Protein AF-A0A537U2F7-F1 (afdb_monomer_lite)

Foldseek 3Di:
DVCVVFVKDKDKDKDKDKDKDKDADPDPWWGIKIKIWMWMWIKMFTWTQDPVRDTGGQKMKTKTKIKIKMKTKTDWDQAPQGTKIKMKMKMKMKMWIAMDHLCNLFFHIKIKIKIKIKMWMKGDSDQFKIKIKMKMKMKIKMWGKAFDADPVLADVVQGTDIDTDIDIDIWIKIKMKMWGQDPQQKIKMKIWIKGKDDDDRSQAHTQWADQVLQAGEHHHVPQDIKIKTKIKIWMWHQDDQKTKIKMKMKIKIAFDKAKDFPQWAAAGTSNGTNVVPHRRHGYIHIGTAIKMKIKMKMKMKGQDADDDQWTKIKIKIWIDMFMATPVRAGGAQGFFTKIKMWIWTDHPFKIKIKMKMKGQKDDRHHVPADTGHIDMKIKIKIKGKDADCPPPPFFRIKMKIKIWIQQVQDWDFRSRGPVSVPDTDDGIDIDIDMDTHDPDDPPPDPDPDDDDDDRPDDDDDDDDDHDDDDFFFPFFKKKWKKKWKKFKKKKKKKFKAQPVPRHTQDIDIDIWTQIWIKMWMKIKGWDDDAFKIKIKMKIKIATPGKDWDKDWDFCCRNPVPDPDPDGFIWIKIKMKDFGMKMWIWIKIWGAPDSFKIKIKIKGKMKTWIKIKMWTWGWAADPVGDTDIDIDIDIDIDIAMWMKIKIKMWGHPDRQKIKMKMKMKIWRAWDWDKDWDPRHPGIMIMIMIITMMMIMIMMMMMGGDPSDDDDDDDDDDDDDDDDDDDPDDDDDDPDQFFPFFKKKWKKKWKKFKWKKKKKFKAQPVPRHTLDIDIDIDTQIWMKIWMKIKGWDDQDLWKIKIKMKMKIFIPGKDKDKDWAACCRQPVLPDDPDRFIWIKIKMKDFGMKMWIKIKIWTAPDSQKIKIKIKGKMKTKIKMKIKTKAAACADPVRHGDGDIDIDIDIDIDIFMWMKIKIKMWGHDDDQKIKIKMKMKIWRAWDKDKDWDCRHNRTIIMIMIITMIMIIIMMMMMGGPDRDDDDDDDDDDDDDDDDDDDPPPPQDDPFFKKKWKKKKWKWKKKKKKKWKAFPPPRHTLDIDIDMDTFTWIKIWIKIKGWDDDPQKIKIKMKMKIFTPTKDKDKDKDFQCRLPVLCVPVDPDRPQIKMKIKMKHWGIKMWIKMWIWGHPDSFKIKIWIKGKMKTKMKMWIKIWHAFSNGHIDIDTDIDIDMFMWMKIWIWMKGHRDDQKIKIKMKMKTWRAWDKDWDDDDPRGRMTMIMIMTMIMIMIMIMMMGGDDPPPPPD

Radius of gyration: 37.59 Å; chains: 1; bounding box: 102×117×90 Å

pLDDT: mean 76.8, std 17.24, range [22.09, 98.5]

Secondary structure (DSSP, 8-state):
-HHHHTT-EEEEEEEEEEEEEEE--S-SSEEEEEEEEEEEEEEEEEEEE-TTS-EEEEEEEEEEEEEEEEEEEEPPEEETTEEEEEEEEEEEEEEEEEEEEGGGGT---EEEEEEEEEEEEEEEEETTEEEEEEEEEEEEEEEEEEEE--TTSSPSSSSPEEEEEEEEE--EEEEEEEEEEETTTEEEEEEEEEEEEPPPHHHHH-EEEETTTTEEEE--TT---EEEEEEEEEEEE-SSSEEEEEEEEEEEEEEEEEEEEEEEEE-SSGGGTTSSS--SEEEEEEEEEEEEEEEEEEEEEEEEEEETTEEEEEEEEEEEEEEEETTSPBPSSPPPPEEEEEEEEE-SSEEEEEEEEEEPPB--PPTT---B--EEEEEEEEEEEEE-TT-SSS-SEEEEEEEEESTT------TT-TTTTT-PPP-SEEEEEEEEE-SPPPPS---SSS---------------PPPP----S-EEEEEEEEEEEEEEEEEEEEEEETTT--EEEEEEEEEEEEEEEEEEEEEEEEEETTEEEEEEEEEEEEEEEE--EEEE-HHHH-TTS-S-S---EEEEEEEEEEEEEEEEEEEEEEEETTEEEEEEEEEEEEEEEEEEEEEEEEE-TT--EEEEEEEEEEEEEEEEEEEEEEEEEEEETTEEEEEEEEEEEEEEEEEEEEE-SSSS-EEEEEEEEEEEEEEEEEEEEEP--------------------PPPPPP---PPP---EEEEEEEEEEEEEEEEEEEEEEETTT--EEEEEEEEEEEEEEEEEEEEEEEEE-SSSEEEEEEEEEEEEEEEE--EEEE-HHHH-GGG-TT----EEEEEEEEEEEEEEEEEEEEEEEETTEEEEEEEEEEEEEEEEEEEEEEE-SB-TTS-B---EEEEEEEEEEEEEEEEEEEEEEEEEETTEEEEEEEEEEEEEEEEEEEEETTSSS-EEEEEEEEEEEEEEEEEEEEES-------PPPS---------PPP-PPP-S-EEEEEEEEEEEEEEEEEEEEEE-TTT--EEEEEEEEEEEEEEEEEEEEEEEEEETTEEEEEEEEEEEE--EEEEEEEE-HHHH-GGGTTT---TT--EEEEEEEEEEEEEEEEEEEEEEEETTEEEEEEEEEEEEEEEEEEEEEEEBTTS-EEEEEEEEEEEEEEEEEEEEEEEE-STTEEEEEEEEEEEEEEEEE-PPPPTTBS-EEEEEEEEEEEEEEEEEEEEPPTTTT--

Structure (mmCIF, N/CA/C/O backbone):
data_AF-A0A537U2F7-F1
#
_entry.id   AF-A0A537U2F7-F1
#
loop_
_atom_site.group_PDB
_atom_site.id
_atom_site.type_symbol
_atom_site.label_atom_id
_atom_site.label_alt_id
_atom_site.label_comp_id
_atom_site.label_asym_id
_atom_site.label_entity_id
_atom_site.label_seq_id
_atom_site.pdbx_PDB_ins_code
_atom_site.Cartn_x
_atom_site.Cartn_y
_atom_site.Cartn_z
_atom_site.occupancy
_atom_site.B_iso_or_equiv
_atom_site.auth_seq_id
_atom_site.auth_comp_id
_atom_site.auth_asym_id
_atom_site.auth_atom_id
_atom_site.pdbx_PDB_model_num
ATOM 1 N N . MET A 1 1 ? 15.934 -23.887 -30.610 1.00 45.44 1 MET A N 1
ATOM 2 C CA . MET A 1 1 ? 17.159 -24.716 -30.722 1.00 45.44 1 MET A CA 1
ATOM 3 C C . MET A 1 1 ? 18.383 -23.938 -30.247 1.00 45.44 1 MET A C 1
ATOM 5 O O . MET A 1 1 ? 19.314 -24.583 -29.784 1.00 45.44 1 MET A O 1
ATOM 9 N N . ASP A 1 2 ? 18.333 -22.601 -30.229 1.00 54.69 2 ASP A N 1
ATOM 10 C CA . ASP A 1 2 ? 19.413 -21.748 -29.716 1.00 54.69 2 ASP A CA 1
ATOM 11 C C . ASP A 1 2 ? 19.689 -21.932 -28.224 1.00 54.69 2 ASP A C 1
ATOM 13 O O . ASP A 1 2 ? 20.828 -22.197 -27.883 1.00 54.69 2 ASP A O 1
ATOM 17 N N . GLY A 1 3 ? 18.674 -21.993 -27.351 1.00 59.47 3 GLY A N 1
ATOM 18 C CA . GLY A 1 3 ? 18.898 -22.223 -25.909 1.00 59.47 3 GLY A CA 1
ATOM 19 C C . GLY A 1 3 ? 19.644 -23.524 -25.556 1.00 59.47 3 GLY A C 1
ATOM 20 O O . GLY A 1 3 ? 20.349 -23.591 -24.553 1.00 59.47 3 GLY A O 1
ATOM 21 N N . ALA A 1 4 ? 19.524 -24.568 -26.388 1.00 64.19 4 ALA A N 1
ATOM 22 C CA . ALA A 1 4 ? 20.295 -25.805 -26.228 1.00 64.19 4 ALA A CA 1
ATOM 23 C C . ALA A 1 4 ? 21.719 -25.684 -26.798 1.00 64.19 4 ALA A C 1
ATOM 25 O O . ALA A 1 4 ? 22.624 -26.361 -26.316 1.00 64.19 4 ALA A O 1
ATOM 26 N N . ALA A 1 5 ? 21.916 -24.834 -27.810 1.00 66.69 5 ALA A N 1
ATOM 27 C CA . ALA A 1 5 ? 23.221 -24.528 -28.388 1.00 66.69 5 ALA A CA 1
ATOM 28 C C . ALA A 1 5 ? 24.033 -23.565 -27.503 1.00 66.69 5 ALA A C 1
ATOM 30 O O . ALA A 1 5 ? 25.245 -23.726 -27.404 1.00 66.69 5 ALA A O 1
ATOM 31 N N . SER A 1 6 ? 23.366 -22.630 -26.821 1.00 72.50 6 SER A N 1
ATOM 32 C CA . SER A 1 6 ? 23.941 -21.684 -25.860 1.00 72.50 6 SER A CA 1
ATOM 33 C C . SER A 1 6 ? 23.952 -22.210 -24.422 1.00 72.50 6 SER A C 1
ATOM 35 O O . SER A 1 6 ? 24.382 -21.507 -23.521 1.00 72.50 6 SER A O 1
ATOM 37 N N . ASN A 1 7 ? 23.474 -23.431 -24.159 1.00 82.25 7 ASN A N 1
ATOM 38 C CA . ASN A 1 7 ? 23.375 -23.996 -22.805 1.00 82.25 7 ASN A CA 1
ATOM 39 C C . ASN A 1 7 ? 22.674 -23.062 -21.782 1.00 82.25 7 ASN A C 1
ATOM 41 O O . ASN A 1 7 ? 23.040 -23.034 -20.599 1.00 82.25 7 ASN A O 1
ATOM 45 N N . SER A 1 8 ? 21.682 -22.285 -22.238 1.00 81.88 8 SER A N 1
ATOM 46 C CA . SER A 1 8 ? 21.003 -21.272 -21.423 1.00 81.88 8 SER A CA 1
ATOM 47 C C . SER A 1 8 ? 20.194 -21.915 -20.290 1.00 81.88 8 SER A C 1
ATOM 49 O O . SER A 1 8 ? 19.397 -22.832 -20.509 1.00 81.88 8 SER A O 1
ATOM 51 N N . ARG A 1 9 ? 20.382 -21.433 -19.059 1.00 87.19 9 ARG A N 1
ATOM 52 C CA . ARG A 1 9 ? 19.746 -21.942 -17.833 1.00 87.19 9 ARG A CA 1
ATOM 53 C C . ARG A 1 9 ? 19.646 -20.852 -16.768 1.00 87.19 9 ARG A C 1
ATOM 55 O O . ARG A 1 9 ? 20.423 -19.909 -16.775 1.00 87.19 9 ARG A O 1
ATOM 62 N N . ILE A 1 10 ? 18.730 -21.019 -15.816 1.00 89.88 10 ILE A N 1
ATOM 63 C CA . ILE A 1 10 ? 18.563 -20.095 -14.685 1.00 89.88 10 ILE A CA 1
ATOM 64 C C . ILE A 1 10 ? 19.053 -20.770 -13.403 1.00 89.88 10 ILE A C 1
ATOM 66 O O . ILE A 1 10 ? 18.572 -21.849 -13.045 1.00 89.88 10 ILE A O 1
ATOM 70 N N . ALA A 1 11 ? 19.980 -20.125 -12.697 1.00 91.94 11 ALA A N 1
ATOM 71 C CA . ALA A 1 11 ? 20.365 -20.479 -11.337 1.00 91.94 11 ALA A CA 1
ATOM 72 C C . ALA A 1 11 ? 19.673 -19.529 -10.360 1.00 91.94 11 ALA A C 1
ATOM 74 O O . ALA A 1 11 ? 20.049 -18.372 -10.221 1.00 91.94 11 ALA A O 1
ATOM 75 N N . ILE A 1 12 ? 18.635 -20.031 -9.699 1.00 94.31 12 ILE A N 1
ATOM 76 C CA . ILE A 1 12 ? 17.784 -19.269 -8.785 1.00 94.31 12 ILE A CA 1
ATOM 77 C C . ILE A 1 12 ? 18.124 -19.596 -7.330 1.00 94.31 12 ILE A C 1
ATOM 79 O O . ILE A 1 12 ? 18.166 -20.765 -6.946 1.00 94.31 12 ILE A O 1
ATOM 83 N N . ASP A 1 13 ? 18.306 -18.558 -6.519 1.00 93.81 13 ASP A N 1
ATOM 84 C CA . ASP A 1 13 ? 18.399 -18.630 -5.066 1.00 93.81 13 ASP A CA 1
ATOM 85 C C . ASP A 1 13 ? 17.349 -17.710 -4.428 1.00 93.81 13 ASP A C 1
ATOM 87 O O . ASP A 1 13 ? 17.138 -16.563 -4.831 1.00 93.81 13 ASP A O 1
ATOM 91 N N . GLN A 1 14 ? 16.645 -18.237 -3.432 1.00 93.81 14 GLN A N 1
ATOM 92 C CA . GLN A 1 14 ? 15.632 -17.488 -2.710 1.00 93.81 14 GLN A CA 1
ATOM 93 C C . GLN A 1 14 ? 15.650 -17.868 -1.236 1.00 93.81 14 GLN A C 1
ATOM 95 O O . GLN A 1 14 ? 15.282 -18.981 -0.851 1.00 93.81 14 GLN A O 1
ATOM 100 N N . VAL A 1 15 ? 15.948 -16.882 -0.396 1.00 89.75 15 VAL A N 1
ATOM 101 C CA . VAL A 1 15 ? 15.830 -16.996 1.053 1.00 89.75 15 VAL A CA 1
ATOM 102 C C . VAL A 1 15 ? 14.618 -16.198 1.509 1.00 89.75 15 VAL A C 1
ATOM 104 O O . VAL A 1 15 ? 14.478 -15.007 1.234 1.00 89.75 15 VAL A O 1
ATOM 107 N N . LYS A 1 16 ? 13.704 -16.867 2.214 1.00 90.69 16 LYS A N 1
ATOM 108 C CA . LYS A 1 16 ? 12.463 -16.265 2.702 1.00 90.69 16 LYS A CA 1
ATOM 109 C C . LYS A 1 16 ? 12.334 -16.432 4.208 1.00 90.69 16 LYS A C 1
ATOM 111 O O . LYS A 1 16 ? 12.201 -17.546 4.710 1.00 90.69 16 LYS A O 1
ATOM 116 N N . TYR A 1 17 ? 12.275 -15.306 4.908 1.00 83.38 17 TYR A N 1
ATOM 117 C CA . TYR A 1 17 ? 11.941 -15.236 6.325 1.00 83.38 17 TYR A CA 1
ATOM 118 C C . TYR A 1 17 ? 10.479 -14.832 6.459 1.00 83.38 17 TYR A C 1
ATOM 120 O O . TYR A 1 17 ? 10.063 -13.816 5.906 1.00 83.38 17 TYR A O 1
ATOM 128 N N . THR A 1 18 ? 9.677 -15.608 7.186 1.00 78.88 18 THR A N 1
ATOM 129 C CA . THR A 1 18 ? 8.285 -15.236 7.471 1.00 78.88 18 THR A CA 1
ATOM 130 C C . THR A 1 18 ? 7.902 -15.533 8.901 1.00 78.88 18 THR A C 1
ATOM 132 O O . THR A 1 18 ? 8.164 -16.625 9.398 1.00 78.88 18 THR A O 1
ATOM 135 N N . SER A 1 19 ? 7.182 -14.596 9.503 1.00 73.88 19 SER A N 1
ATOM 136 C CA . SER A 1 19 ? 6.473 -14.768 10.759 1.00 73.88 19 SER A CA 1
ATOM 137 C C . SER A 1 19 ? 4.993 -14.484 10.537 1.00 73.88 19 SER A C 1
ATOM 139 O O . SER A 1 19 ? 4.619 -13.524 9.861 1.00 73.88 19 SER A O 1
ATOM 141 N N . LYS A 1 20 ? 4.139 -15.353 11.069 1.00 83.06 20 LYS A N 1
ATOM 142 C CA . LYS A 1 20 ? 2.685 -15.219 11.005 1.00 83.06 20 LYS A CA 1
ATOM 143 C C . LYS A 1 20 ? 2.127 -15.592 12.361 1.00 83.06 20 LYS A C 1
ATOM 145 O O . LYS A 1 20 ? 2.575 -16.575 12.949 1.00 83.06 20 LYS A O 1
ATOM 150 N N . GLY A 1 21 ? 1.145 -14.844 12.834 1.00 65.56 21 GLY A N 1
ATOM 151 C CA . GLY A 1 21 ? 0.515 -15.142 14.106 1.00 65.56 21 GLY A CA 1
ATOM 152 C C . GLY A 1 21 ? -0.929 -14.696 14.152 1.00 65.56 21 GLY A C 1
ATOM 153 O O . GLY A 1 21 ? -1.347 -13.753 13.477 1.00 65.56 21 GLY A O 1
ATOM 154 N N . GLU A 1 22 ? -1.683 -15.410 14.972 1.00 78.56 22 GLU A N 1
ATOM 155 C CA . GLU A 1 22 ? -3.061 -15.106 15.300 1.00 78.56 22 GLU A CA 1
ATOM 156 C C . GLU A 1 22 ? -3.172 -15.013 16.821 1.00 78.56 22 GLU A C 1
ATOM 158 O O . GLU A 1 22 ? -2.690 -15.885 17.542 1.00 78.56 22 GLU A O 1
ATOM 163 N N . PHE A 1 23 ? -3.799 -13.947 17.304 1.00 63.69 23 PHE A N 1
ATOM 164 C CA . PHE A 1 23 ? -4.087 -13.738 18.712 1.00 63.69 23 PHE A CA 1
ATOM 165 C C . PHE A 1 23 ? -5.584 -13.507 18.888 1.00 63.69 23 PHE A C 1
ATOM 167 O O . PHE A 1 23 ? -6.156 -12.608 18.272 1.00 63.69 23 PHE A O 1
ATOM 174 N N . ARG A 1 24 ? -6.219 -14.315 19.738 1.00 70.88 24 ARG A N 1
ATOM 175 C CA . ARG A 1 24 ? -7.644 -14.207 20.064 1.00 70.88 24 ARG A CA 1
ATOM 176 C C . ARG A 1 24 ? -7.792 -13.700 21.494 1.00 70.88 24 ARG A C 1
ATOM 178 O O . ARG A 1 24 ? -7.623 -14.490 22.422 1.00 70.88 24 ARG A O 1
ATOM 185 N N . PRO A 1 25 ? -8.022 -12.393 21.699 1.00 50.59 25 PRO A N 1
ATOM 186 C CA . PRO A 1 25 ? -8.219 -11.864 23.038 1.00 50.59 25 PRO A CA 1
ATOM 187 C C . PRO A 1 25 ? -9.566 -12.333 23.600 1.00 50.59 25 PRO A C 1
ATOM 189 O O . PRO A 1 25 ? -10.576 -12.307 22.903 1.00 50.59 25 PRO A O 1
ATOM 192 N N . GLU A 1 26 ? -9.609 -12.676 24.886 1.00 58.75 26 GLU A N 1
ATOM 193 C CA . GLU A 1 26 ? -10.866 -12.868 25.621 1.00 58.75 26 GLU A CA 1
ATOM 194 C C . GLU A 1 26 ? -11.530 -11.498 25.874 1.00 58.75 26 GLU A C 1
ATOM 196 O O . GLU A 1 26 ? -11.495 -10.961 26.980 1.00 58.75 26 GLU A O 1
ATOM 201 N N . SER A 1 27 ? -12.069 -10.875 24.819 1.00 49.69 27 SER A N 1
ATOM 202 C CA . SER A 1 27 ? -12.667 -9.534 24.850 1.00 49.69 27 SER A CA 1
ATOM 203 C C . SER A 1 27 ? -14.103 -9.520 24.322 1.00 49.69 27 SER A C 1
ATOM 205 O O . SER A 1 27 ? -14.518 -10.416 23.595 1.00 49.69 27 SER A O 1
ATOM 207 N N . SER A 1 28 ? -14.856 -8.471 24.659 1.00 45.50 28 SER A N 1
ATOM 208 C CA . SER A 1 28 ? -16.240 -8.248 24.211 1.00 45.50 28 SER A CA 1
ATOM 209 C C . SER A 1 28 ? -16.352 -7.612 22.814 1.00 45.50 28 SER A C 1
ATOM 211 O O . SER A 1 28 ? -17.449 -7.560 22.258 1.00 45.50 28 SER A O 1
ATOM 213 N N . ALA A 1 29 ? -15.241 -7.133 22.235 1.00 46.44 29 ALA A N 1
ATOM 214 C CA . ALA A 1 29 ? -15.237 -6.338 21.001 1.00 46.44 29 ALA A CA 1
ATOM 215 C C . ALA A 1 29 ? -14.389 -6.927 19.863 1.00 46.44 29 ALA A C 1
ATOM 217 O O . ALA A 1 29 ? -14.764 -6.806 18.698 1.00 46.44 29 ALA A O 1
ATOM 218 N N . ILE A 1 30 ? -13.248 -7.541 20.175 1.00 57.06 30 ILE A N 1
ATOM 219 C CA . ILE A 1 30 ? -12.303 -8.084 19.194 1.00 57.06 30 ILE A CA 1
ATOM 220 C C . ILE A 1 30 ? -12.387 -9.603 19.243 1.00 57.06 30 ILE A C 1
ATOM 222 O O . ILE A 1 30 ? -12.211 -10.194 20.306 1.00 57.06 30 ILE A O 1
ATOM 226 N N . ASP A 1 31 ? -12.632 -10.208 18.086 1.00 69.88 31 ASP A N 1
ATOM 227 C CA . ASP A 1 31 ? -12.602 -11.659 17.904 1.00 69.88 31 ASP A CA 1
ATOM 228 C C . ASP A 1 31 ? -11.148 -12.118 17.743 1.00 69.88 31 ASP A C 1
ATOM 230 O O . ASP A 1 31 ? -10.661 -13.018 18.429 1.00 69.88 31 ASP A O 1
ATOM 234 N N . VAL A 1 32 ? -10.405 -11.435 16.866 1.00 73.50 32 VAL A N 1
ATOM 235 C CA . VAL A 1 32 ? -9.058 -11.866 16.506 1.00 73.50 32 VAL A CA 1
ATOM 236 C C . VAL A 1 32 ? -8.204 -10.739 15.931 1.00 73.50 32 VAL A C 1
ATOM 238 O O . VAL A 1 32 ? -8.667 -9.904 15.154 1.00 73.50 32 VAL A O 1
ATOM 241 N N . VAL A 1 33 ? -6.924 -10.754 16.300 1.00 65.62 33 VAL A N 1
ATOM 242 C CA . VAL A 1 33 ? -5.857 -9.940 15.718 1.00 65.62 33 VAL A CA 1
ATOM 243 C C . VAL A 1 33 ? -4.902 -10.862 14.970 1.00 65.62 33 VAL A C 1
ATOM 245 O O . VAL A 1 33 ? -4.418 -11.847 15.530 1.00 65.62 33 VAL A O 1
ATOM 248 N N . ARG A 1 34 ? -4.611 -10.551 13.709 1.00 83.56 34 ARG A N 1
ATOM 249 C CA . ARG A 1 34 ? -3.678 -11.317 12.875 1.00 83.56 34 ARG A CA 1
ATOM 250 C C . ARG A 1 34 ? -2.528 -10.439 12.428 1.00 83.56 34 ARG A C 1
ATOM 252 O O . ARG A 1 34 ? -2.722 -9.255 12.153 1.00 83.56 34 ARG A O 1
ATOM 259 N N . PHE A 1 35 ? -1.343 -11.026 12.325 1.00 70.31 35 PHE A N 1
ATOM 260 C CA . PHE A 1 35 ? -0.195 -10.360 11.732 1.00 70.31 35 PHE A CA 1
ATOM 261 C C . PHE A 1 35 ? 0.571 -11.284 10.790 1.00 70.31 35 PHE A C 1
ATOM 263 O O . PHE A 1 35 ? 0.638 -12.502 10.980 1.00 70.31 35 PHE A O 1
ATOM 270 N N . TRP A 1 36 ? 1.190 -10.661 9.795 1.00 89.19 36 TRP A N 1
ATOM 271 C CA . TRP A 1 36 ? 2.136 -11.269 8.875 1.00 89.19 36 TRP A CA 1
ATOM 272 C C . TRP A 1 36 ? 3.316 -10.320 8.725 1.00 89.19 36 TRP A C 1
ATOM 274 O O . TRP A 1 36 ? 3.126 -9.125 8.519 1.00 89.19 36 TRP A O 1
ATOM 284 N N . ALA A 1 37 ? 4.524 -10.849 8.831 1.00 68.00 37 ALA A N 1
ATOM 285 C CA . ALA A 1 37 ? 5.748 -10.129 8.527 1.00 68.00 37 ALA A CA 1
ATOM 286 C C . ALA A 1 37 ? 6.657 -11.045 7.712 1.00 68.00 37 ALA A C 1
ATOM 288 O O . ALA A 1 37 ? 6.760 -12.241 8.007 1.00 68.00 37 ALA A O 1
ATOM 289 N N . GLY A 1 38 ? 7.311 -10.510 6.691 1.00 76.94 38 GLY A N 1
ATOM 290 C CA . GLY A 1 38 ? 8.226 -11.289 5.877 1.00 76.94 38 GLY A CA 1
ATOM 291 C C . GLY A 1 38 ? 9.288 -10.450 5.193 1.00 76.94 38 GLY A C 1
ATOM 292 O O . GLY A 1 38 ? 9.076 -9.278 4.902 1.00 76.94 38 GLY A O 1
ATOM 293 N N . ALA A 1 39 ? 10.424 -11.086 4.936 1.00 79.56 39 ALA A N 1
ATOM 294 C CA . ALA A 1 39 ? 11.493 -10.566 4.102 1.00 79.56 39 ALA A CA 1
ATOM 295 C C . ALA A 1 39 ? 11.907 -11.652 3.105 1.00 79.56 39 ALA A C 1
ATOM 297 O O . ALA A 1 39 ? 11.960 -12.839 3.449 1.00 79.56 39 ALA A O 1
ATOM 298 N N . VAL A 1 40 ? 12.150 -11.249 1.866 1.00 89.69 40 VAL A N 1
ATOM 299 C CA . VAL A 1 40 ? 12.573 -12.110 0.769 1.00 89.69 40 VAL A CA 1
ATOM 300 C C . VAL A 1 40 ? 13.832 -11.518 0.168 1.00 89.69 40 VAL A C 1
ATOM 302 O O . VAL A 1 40 ? 13.822 -10.388 -0.312 1.00 89.69 40 VAL A O 1
ATOM 305 N N . GLU A 1 41 ? 14.874 -12.331 0.180 1.00 89.25 41 GLU A N 1
ATOM 306 C CA . GLU A 1 41 ? 16.107 -12.133 -0.561 1.00 89.25 41 GLU A CA 1
ATOM 307 C C . GLU A 1 41 ? 16.029 -13.057 -1.771 1.00 89.25 41 GLU A C 1
ATOM 309 O O . GLU A 1 41 ? 16.019 -14.282 -1.622 1.00 89.25 41 GLU A O 1
ATOM 314 N N . TYR A 1 42 ? 15.860 -12.482 -2.956 1.00 93.00 42 TYR A N 1
ATOM 315 C CA . TYR A 1 42 ? 15.753 -13.228 -4.201 1.00 93.00 42 TYR A CA 1
ATOM 316 C C . TYR A 1 42 ? 16.866 -12.818 -5.153 1.00 93.00 42 TYR A C 1
ATOM 318 O O . TYR A 1 42 ? 17.104 -11.630 -5.378 1.00 93.00 42 TYR A O 1
ATOM 326 N N . HIS A 1 43 ? 17.491 -13.819 -5.753 1.00 91.31 43 HIS A N 1
ATOM 327 C CA . HIS A 1 43 ? 18.554 -13.665 -6.723 1.00 91.31 43 HIS A CA 1
ATOM 328 C C . HIS A 1 43 ? 18.421 -14.754 -7.783 1.00 91.31 43 HIS A C 1
ATOM 330 O O . HIS A 1 43 ? 18.243 -15.924 -7.445 1.00 91.31 43 HIS A O 1
ATOM 336 N N . HIS A 1 44 ? 18.543 -14.413 -9.059 1.00 93.25 44 HIS A N 1
ATOM 337 C CA . HIS A 1 44 ? 18.855 -15.427 -10.054 1.00 93.25 44 HIS A CA 1
ATOM 338 C C . HIS A 1 44 ? 19.875 -14.935 -11.068 1.00 93.25 44 HIS A C 1
ATOM 340 O O . HIS A 1 44 ? 19.864 -13.765 -11.442 1.00 93.25 44 HIS A O 1
ATOM 346 N N . ASP A 1 45 ? 20.694 -15.869 -11.535 1.00 90.50 45 ASP A N 1
ATOM 347 C CA . ASP A 1 45 ? 21.579 -15.688 -12.676 1.00 90.50 45 ASP A CA 1
ATOM 348 C C . ASP A 1 45 ? 21.001 -16.416 -13.888 1.00 90.50 45 ASP A C 1
ATOM 350 O O . ASP A 1 45 ? 20.639 -17.595 -13.805 1.00 90.50 45 ASP A O 1
ATOM 354 N N . GLU A 1 46 ? 20.946 -15.731 -15.021 1.00 86.88 46 GLU A N 1
ATOM 355 C CA . GLU A 1 46 ? 20.811 -16.345 -16.336 1.00 86.88 46 GLU A CA 1
ATOM 356 C C . GLU A 1 46 ? 22.219 -16.710 -16.820 1.00 86.88 46 GLU A C 1
ATOM 358 O O . GLU A 1 46 ? 23.099 -15.858 -16.945 1.00 86.88 46 GLU A O 1
ATOM 363 N N . ILE A 1 47 ? 22.454 -18.003 -17.029 1.00 85.94 47 ILE A N 1
ATOM 364 C CA . ILE A 1 47 ? 23.760 -18.585 -17.338 1.00 85.94 47 ILE A CA 1
ATOM 365 C C . ILE A 1 47 ? 23.690 -19.210 -18.724 1.00 85.94 47 ILE A C 1
ATOM 367 O O . ILE A 1 47 ? 22.745 -19.938 -19.019 1.00 85.94 47 ILE A O 1
ATOM 371 N N . GLY A 1 48 ? 24.704 -18.991 -19.546 1.00 84.44 48 GLY A N 1
ATOM 372 C CA . GLY A 1 48 ? 24.799 -19.554 -20.885 1.00 84.44 48 GLY A CA 1
ATOM 373 C C . GLY A 1 48 ? 26.171 -19.314 -21.501 1.00 84.44 48 GLY A C 1
ATOM 374 O O . GLY A 1 48 ? 27.039 -18.689 -20.897 1.00 84.44 48 GLY A O 1
ATOM 375 N N . ILE A 1 49 ? 26.357 -19.839 -22.703 1.00 81.88 49 ILE A N 1
ATOM 376 C CA . ILE A 1 49 ? 27.514 -19.624 -23.562 1.00 81.88 49 ILE A CA 1
ATOM 377 C C . ILE A 1 49 ? 27.332 -18.259 -24.224 1.00 81.88 49 ILE A C 1
ATOM 379 O O . ILE A 1 49 ? 26.437 -18.106 -25.057 1.00 81.88 49 ILE A O 1
ATOM 383 N N . GLY A 1 50 ? 28.156 -17.290 -23.824 1.00 68.94 50 GLY A N 1
ATOM 384 C CA . GLY A 1 50 ? 28.156 -15.943 -24.396 1.00 68.94 50 GLY A CA 1
ATOM 385 C C . GLY A 1 50 ? 28.747 -15.901 -25.809 1.00 68.94 50 GLY A C 1
ATOM 386 O O . GLY A 1 50 ? 29.204 -16.913 -26.350 1.00 68.94 50 GLY A O 1
ATOM 387 N N . GLU A 1 51 ? 28.785 -14.712 -26.418 1.00 67.06 51 GLU A N 1
ATOM 388 C CA . GLU A 1 51 ? 29.413 -14.497 -27.738 1.00 67.06 51 GLU A CA 1
ATOM 389 C C . GLU A 1 51 ? 30.916 -14.839 -27.755 1.00 67.06 51 GLU A C 1
ATOM 391 O O . GLU A 1 51 ? 31.491 -15.138 -28.803 1.00 67.06 51 GLU A O 1
ATOM 396 N N . ASP A 1 52 ? 31.551 -14.844 -26.583 1.00 71.25 52 ASP A N 1
ATOM 397 C CA . ASP A 1 52 ? 32.935 -15.260 -26.357 1.00 71.25 52 ASP A CA 1
ATOM 398 C C . ASP A 1 52 ? 33.131 -16.790 -26.358 1.00 71.25 52 ASP A C 1
ATOM 400 O O . ASP A 1 52 ? 34.264 -17.278 -26.294 1.00 71.25 52 ASP A O 1
ATOM 404 N N . GLY A 1 53 ? 32.043 -17.560 -26.457 1.00 77.75 53 GLY A N 1
ATOM 405 C CA . GLY A 1 53 ? 32.050 -19.019 -26.416 1.00 77.75 53 GLY A CA 1
ATOM 406 C C . GLY A 1 53 ? 32.265 -19.597 -25.014 1.00 77.75 53 GLY A C 1
ATOM 407 O O . GLY A 1 53 ? 32.504 -20.803 -24.893 1.00 77.75 53 GLY A O 1
ATOM 408 N N . ILE A 1 54 ? 32.196 -18.773 -23.962 1.00 77.56 54 ILE A N 1
ATOM 409 C CA . ILE A 1 54 ? 32.413 -19.184 -22.574 1.00 77.56 54 ILE A CA 1
ATOM 410 C C . ILE A 1 54 ? 31.062 -19.362 -21.880 1.00 77.56 54 ILE A C 1
ATOM 412 O O . ILE A 1 54 ? 30.213 -18.476 -21.879 1.00 77.56 54 ILE A O 1
ATOM 416 N N . ASP A 1 55 ? 30.871 -20.526 -21.259 1.00 85.94 55 ASP A N 1
ATOM 417 C CA . ASP A 1 55 ? 29.709 -20.798 -20.411 1.00 85.94 55 ASP A CA 1
ATOM 418 C C . ASP A 1 55 ? 29.864 -20.066 -19.065 1.00 85.94 55 ASP A C 1
ATOM 420 O O . ASP A 1 55 ? 30.751 -20.391 -18.269 1.00 85.94 55 ASP A O 1
ATOM 424 N N . GLY A 1 56 ? 29.020 -19.064 -18.823 1.00 84.19 56 GLY A N 1
ATOM 425 C CA . GLY A 1 56 ? 29.121 -18.147 -17.690 1.00 84.19 56 GLY A CA 1
ATOM 426 C C . GLY A 1 56 ? 27.830 -17.370 -17.425 1.00 84.19 56 GLY A C 1
ATOM 427 O O . GLY A 1 56 ? 26.821 -17.564 -18.101 1.00 84.19 56 GLY A O 1
ATOM 428 N N . ILE A 1 57 ? 27.847 -16.526 -16.390 1.00 85.31 57 ILE A N 1
ATOM 429 C CA . ILE A 1 57 ? 26.708 -15.666 -16.033 1.00 85.31 57 ILE A CA 1
ATOM 430 C C . ILE A 1 57 ? 26.590 -14.567 -17.088 1.00 85.31 57 ILE A C 1
ATOM 432 O O . ILE A 1 57 ? 27.523 -13.783 -17.248 1.00 85.31 57 ILE A O 1
ATOM 436 N N . GLN A 1 58 ? 25.446 -14.517 -17.764 1.00 81.94 58 GLN A N 1
ATOM 437 C CA . GLN A 1 58 ? 25.132 -13.512 -18.778 1.00 81.94 58 GLN A CA 1
ATOM 438 C C . GLN A 1 58 ? 24.329 -12.366 -18.158 1.00 81.94 58 GLN A C 1
ATOM 440 O O . GLN A 1 58 ? 24.662 -11.202 -18.342 1.00 81.94 58 GLN A O 1
ATOM 445 N N . ALA A 1 59 ? 23.331 -12.669 -17.323 1.00 84.31 59 ALA A N 1
ATOM 446 C CA . ALA A 1 59 ? 22.530 -11.663 -16.629 1.00 84.31 59 ALA A CA 1
ATOM 447 C C . ALA A 1 59 ? 22.241 -12.054 -15.179 1.00 84.31 59 ALA A C 1
ATOM 449 O O . ALA A 1 59 ? 22.143 -13.233 -14.853 1.00 84.31 59 ALA A O 1
ATOM 450 N N . THR A 1 60 ? 22.048 -11.059 -14.316 1.00 87.94 60 THR A N 1
ATOM 451 C CA . THR A 1 60 ? 21.668 -11.267 -12.913 1.00 87.94 60 THR A CA 1
ATOM 452 C C . THR A 1 60 ? 20.479 -10.387 -12.561 1.00 87.94 60 THR A C 1
ATOM 454 O O . THR A 1 60 ? 20.475 -9.190 -12.850 1.00 87.94 60 THR A O 1
ATOM 457 N N . PHE A 1 61 ? 19.501 -10.967 -11.868 1.00 91.06 61 PHE A N 1
ATOM 458 C CA . PHE A 1 61 ? 18.312 -10.287 -11.368 1.00 91.06 61 PHE A CA 1
ATOM 459 C C . PHE A 1 61 ? 18.244 -10.406 -9.851 1.00 91.06 61 PHE A C 1
ATOM 461 O O . PHE A 1 61 ? 18.289 -11.506 -9.293 1.00 91.06 61 PHE A O 1
ATOM 468 N N . LYS A 1 62 ? 18.082 -9.270 -9.174 1.00 90.31 62 LYS A N 1
ATOM 469 C CA . LYS A 1 62 ? 17.951 -9.195 -7.716 1.00 90.31 62 LYS A CA 1
ATOM 470 C C . LYS A 1 62 ? 16.614 -8.589 -7.337 1.00 90.31 62 LYS A C 1
ATOM 472 O O . LYS A 1 62 ? 16.145 -7.642 -7.966 1.00 90.31 62 LYS A O 1
ATOM 477 N N . ASN A 1 63 ? 15.996 -9.141 -6.300 1.00 92.25 63 ASN A N 1
ATOM 478 C CA . ASN A 1 63 ? 14.756 -8.623 -5.745 1.00 92.25 63 ASN A CA 1
ATOM 479 C C . ASN A 1 63 ? 14.763 -8.758 -4.219 1.00 92.25 63 ASN A C 1
ATOM 481 O O . ASN A 1 63 ? 14.652 -9.855 -3.671 1.00 92.25 63 ASN A O 1
ATOM 485 N N . HIS A 1 64 ? 14.857 -7.616 -3.550 1.00 91.12 64 HIS A N 1
ATOM 486 C CA . HIS A 1 64 ? 14.788 -7.504 -2.101 1.00 91.12 64 HIS A CA 1
ATOM 487 C C . HIS A 1 64 ? 13.393 -7.008 -1.735 1.00 91.12 64 HIS A C 1
ATOM 489 O O . HIS A 1 64 ? 13.010 -5.902 -2.117 1.00 91.12 64 HIS A O 1
ATOM 495 N N . ALA A 1 65 ? 12.612 -7.813 -1.016 1.00 88.06 65 ALA A N 1
ATOM 496 C CA . ALA A 1 65 ? 11.236 -7.465 -0.674 1.00 88.06 65 ALA A CA 1
ATOM 497 C C . ALA A 1 65 ? 10.945 -7.650 0.814 1.00 88.06 65 ALA A C 1
ATOM 499 O O . ALA A 1 65 ? 11.334 -8.645 1.421 1.00 88.06 65 ALA A O 1
ATOM 500 N N . GLN A 1 66 ? 10.215 -6.708 1.399 1.00 81.94 66 GLN A N 1
ATOM 501 C CA . GLN A 1 66 ? 9.775 -6.729 2.790 1.00 81.94 66 GLN A CA 1
ATOM 502 C C . GLN A 1 66 ? 8.276 -6.443 2.844 1.00 81.94 66 GLN A C 1
ATOM 504 O O . GLN A 1 66 ? 7.791 -5.536 2.172 1.00 81.94 66 GLN A O 1
ATOM 509 N N . GLU A 1 67 ? 7.547 -7.200 3.659 1.00 83.38 67 GLU A N 1
ATOM 510 C CA . GLU A 1 67 ? 6.102 -7.065 3.847 1.00 83.38 67 GLU A CA 1
ATOM 511 C C . GLU A 1 67 ? 5.766 -7.081 5.340 1.00 83.38 67 GLU A C 1
ATOM 513 O O . GLU A 1 67 ? 6.274 -7.909 6.103 1.00 83.38 67 GLU A O 1
ATOM 518 N N . ALA A 1 68 ? 4.853 -6.202 5.751 1.00 66.94 68 ALA A N 1
ATOM 519 C CA . ALA A 1 68 ? 4.210 -6.247 7.055 1.00 66.94 68 ALA A CA 1
ATOM 520 C C . ALA A 1 68 ? 2.711 -5.964 6.922 1.00 66.94 68 ALA A C 1
ATOM 522 O O . ALA A 1 68 ? 2.305 -4.958 6.344 1.00 66.94 68 ALA A O 1
ATOM 523 N N . ARG A 1 69 ? 1.876 -6.822 7.508 1.00 84.25 69 ARG A N 1
ATOM 524 C CA . ARG A 1 69 ? 0.414 -6.708 7.504 1.00 84.25 69 ARG A CA 1
ATOM 525 C C . ARG A 1 69 ? -0.142 -6.982 8.891 1.00 84.25 69 ARG A C 1
ATOM 527 O O . ARG A 1 69 ? 0.264 -7.941 9.547 1.00 84.25 69 ARG A O 1
ATOM 534 N N . SER A 1 70 ? -1.128 -6.193 9.298 1.00 71.94 70 SER A N 1
ATOM 535 C CA . SER A 1 70 ? -1.930 -6.450 10.492 1.00 71.94 70 SER A CA 1
ATOM 536 C C . SER A 1 70 ? -3.421 -6.338 10.190 1.00 71.94 70 SER A C 1
ATOM 538 O O . SER A 1 70 ? -3.847 -5.523 9.370 1.00 71.94 70 SER A O 1
ATOM 540 N N . GLU A 1 71 ? -4.212 -7.177 10.851 1.00 82.31 71 GLU A N 1
ATOM 541 C CA . GLU A 1 71 ? -5.669 -7.193 10.757 1.00 82.31 71 GLU A CA 1
ATOM 542 C C . GLU A 1 71 ? -6.300 -7.321 12.133 1.00 82.31 71 GLU A C 1
ATOM 544 O O . GLU A 1 71 ? -5.829 -8.082 12.978 1.00 82.31 71 GLU A O 1
ATOM 549 N N . ILE A 1 72 ? -7.409 -6.617 12.326 1.00 72.56 72 ILE A N 1
ATOM 550 C CA . ILE A 1 72 ? -8.259 -6.717 13.505 1.00 72.56 72 ILE A CA 1
ATOM 551 C C . ILE A 1 72 ? -9.666 -7.021 13.016 1.00 72.56 72 ILE A C 1
ATOM 553 O O . ILE A 1 72 ? -10.255 -6.235 12.273 1.00 72.56 72 ILE A O 1
ATOM 557 N N . GLN A 1 73 ? -10.200 -8.158 13.442 1.00 81.12 73 GLN A N 1
ATOM 558 C CA . GLN A 1 73 ? -11.580 -8.548 13.204 1.00 81.12 73 GLN A CA 1
ATOM 559 C C . GLN A 1 73 ? -12.381 -8.356 14.488 1.00 81.12 73 GLN A C 1
ATOM 561 O O . GLN A 1 73 ? -12.010 -8.838 15.563 1.00 81.12 73 GLN A O 1
ATOM 566 N N . PHE A 1 74 ? -13.492 -7.644 14.361 1.00 67.81 74 PHE A N 1
ATOM 567 C CA . PHE A 1 74 ? -14.413 -7.397 15.456 1.00 67.81 74 PHE A CA 1
ATOM 568 C C . PHE A 1 74 ? -15.379 -8.567 15.630 1.00 67.81 74 PHE A C 1
ATOM 570 O O . PHE A 1 74 ? -15.715 -9.268 14.671 1.00 67.81 74 PHE A O 1
ATOM 577 N N . LEU A 1 75 ? -15.855 -8.746 16.860 1.00 72.94 75 LEU A N 1
ATOM 578 C CA . LEU A 1 75 ? -16.963 -9.648 17.135 1.00 72.94 75 LEU A CA 1
ATOM 579 C C . LEU A 1 75 ? -18.219 -9.201 16.359 1.00 72.94 75 LEU A C 1
ATOM 581 O O . LEU A 1 75 ? -18.413 -8.000 16.139 1.00 72.94 75 LEU A O 1
ATOM 585 N N . PRO A 1 76 ? -19.088 -10.141 15.946 1.00 71.81 76 PRO A N 1
ATOM 586 C CA . PRO A 1 76 ? -20.296 -9.814 15.200 1.00 71.81 76 PRO A CA 1
ATOM 587 C C . PRO A 1 76 ? -21.202 -8.843 15.960 1.00 71.81 76 PRO A C 1
ATOM 589 O O . PRO A 1 76 ? -21.651 -9.116 17.074 1.00 71.81 76 PRO A O 1
ATOM 592 N N . LEU A 1 77 ? -21.529 -7.728 15.316 1.00 65.19 77 LEU A N 1
ATOM 593 C CA . LEU A 1 77 ? -22.447 -6.717 15.812 1.00 65.19 77 LEU A CA 1
ATOM 594 C C . LEU A 1 77 ? -23.848 -6.974 15.250 1.00 65.19 77 LEU A C 1
ATOM 596 O O . LEU A 1 77 ? -24.057 -6.973 14.037 1.00 65.19 77 LEU A O 1
ATOM 600 N N . ALA A 1 78 ? -24.840 -7.151 16.118 1.00 67.19 78 ALA A N 1
ATOM 601 C CA . ALA A 1 78 ? -26.232 -7.199 15.685 1.00 67.19 78 ALA A CA 1
ATOM 602 C C . ALA A 1 78 ? -26.705 -5.796 15.261 1.00 67.19 78 ALA A C 1
ATOM 604 O O . ALA A 1 78 ? -26.691 -4.861 16.060 1.00 67.19 78 ALA A O 1
ATOM 605 N N . THR A 1 79 ? -27.144 -5.643 14.010 1.00 68.62 79 THR A N 1
ATOM 606 C CA . THR A 1 79 ? -27.727 -4.400 13.477 1.00 68.62 79 THR A CA 1
ATOM 607 C C . THR A 1 79 ? -29.200 -4.617 13.099 1.00 68.62 79 THR A C 1
ATOM 609 O O . THR A 1 79 ? -29.624 -5.763 12.951 1.00 68.62 79 THR A O 1
ATOM 612 N N . PRO A 1 80 ? -30.002 -3.556 12.881 1.00 63.31 80 PRO A N 1
ATOM 613 C CA . PRO A 1 80 ? -31.373 -3.696 12.375 1.00 63.31 80 PRO A CA 1
ATOM 614 C C . PRO A 1 80 ? -31.460 -4.350 10.992 1.00 63.31 80 PRO A C 1
ATOM 616 O O . PRO A 1 80 ? -32.503 -4.885 10.630 1.00 63.31 80 PRO A O 1
ATOM 619 N N . LEU A 1 81 ? -30.373 -4.283 10.219 1.00 61.12 81 LEU A N 1
ATOM 620 C CA . LEU A 1 81 ? -30.258 -4.966 8.938 1.00 61.12 81 LEU A CA 1
ATOM 621 C C . LEU A 1 81 ? -29.823 -6.422 9.116 1.00 61.12 81 LEU A C 1
ATOM 623 O O . LEU A 1 81 ? -30.008 -7.175 8.185 1.00 61.12 81 LEU A O 1
ATOM 627 N N . GLY A 1 82 ? -29.296 -6.817 10.279 1.00 66.56 82 GLY A N 1
ATOM 628 C CA . GLY A 1 82 ? -28.848 -8.167 10.626 1.00 66.56 82 GLY A CA 1
ATOM 629 C C . GLY A 1 82 ? -27.392 -8.208 11.117 1.00 66.56 82 GLY A C 1
ATOM 630 O O . GLY A 1 82 ? -26.876 -7.194 11.595 1.00 66.56 82 GLY A O 1
ATOM 631 N N . SER A 1 83 ? -26.734 -9.372 11.104 1.00 77.12 83 SER A N 1
ATOM 632 C CA . SER A 1 83 ? -25.402 -9.538 11.723 1.00 77.12 83 SER A CA 1
ATOM 633 C C . SER A 1 83 ? -24.301 -8.903 10.871 1.00 77.12 83 SER A C 1
ATOM 635 O O . SER A 1 83 ? -24.149 -9.247 9.699 1.00 77.12 83 SER A O 1
ATOM 637 N N . PHE A 1 84 ? -23.539 -7.980 11.454 1.00 71.38 84 PHE A N 1
ATOM 638 C CA . PHE A 1 84 ? -22.444 -7.262 10.813 1.00 71.38 84 PHE A CA 1
ATOM 639 C C . PHE A 1 84 ? -21.098 -7.677 11.405 1.00 71.38 84 PHE A C 1
ATOM 641 O O . PHE A 1 84 ? -20.895 -7.592 12.612 1.00 71.38 84 PHE A O 1
ATOM 648 N N . ILE A 1 85 ? -20.160 -8.080 10.557 1.00 79.06 85 ILE A N 1
ATOM 649 C CA . ILE A 1 85 ? -18.787 -8.419 10.932 1.00 79.06 85 ILE A CA 1
ATOM 650 C C . ILE A 1 85 ? -17.873 -7.473 10.167 1.00 79.06 85 ILE A C 1
ATOM 652 O O . ILE A 1 85 ? -18.020 -7.323 8.954 1.00 79.06 85 ILE A O 1
ATOM 656 N N . SER A 1 86 ? -16.937 -6.840 10.865 1.00 79.00 86 SER A N 1
ATOM 657 C CA . SER A 1 86 ? -15.970 -5.932 10.262 1.00 79.00 86 SER A CA 1
ATOM 658 C C . SER A 1 86 ? -14.558 -6.390 10.569 1.00 79.00 86 SER A C 1
ATOM 660 O O . SER A 1 86 ? -14.245 -6.750 11.704 1.00 79.00 86 SER A O 1
ATOM 662 N N . THR A 1 87 ? -13.711 -6.340 9.554 1.00 86.00 87 THR A N 1
ATOM 663 C CA . THR A 1 87 ? -12.272 -6.525 9.656 1.00 86.00 87 THR A CA 1
ATOM 664 C C . THR A 1 87 ? -11.616 -5.281 9.095 1.00 86.00 87 THR A C 1
ATOM 666 O O . THR A 1 87 ? -11.935 -4.857 7.985 1.00 86.00 87 THR A O 1
ATOM 669 N N . VAL A 1 88 ? -10.690 -4.699 9.843 1.00 75.44 88 VAL A N 1
ATOM 670 C CA . VAL A 1 88 ? -9.871 -3.570 9.395 1.00 75.44 88 VAL A CA 1
ATOM 671 C C . VAL A 1 88 ? -8.413 -3.988 9.389 1.00 75.44 88 VAL A C 1
ATOM 673 O O . VAL A 1 88 ? -7.987 -4.767 10.242 1.00 75.44 88 VAL A O 1
ATOM 676 N N . GLY A 1 89 ? -7.639 -3.487 8.435 1.00 77.62 89 GLY A N 1
ATOM 677 C CA . GLY A 1 89 ? -6.233 -3.839 8.336 1.00 77.62 89 GLY A CA 1
ATOM 678 C C . GLY A 1 89 ? -5.380 -2.771 7.678 1.00 77.62 89 GLY A C 1
ATOM 679 O O . GLY A 1 89 ? -5.869 -1.880 6.979 1.00 77.62 89 GLY A O 1
ATOM 680 N N . ALA A 1 90 ? -4.081 -2.887 7.921 1.00 74.50 90 ALA A N 1
ATOM 681 C CA . ALA A 1 90 ? -3.046 -2.083 7.295 1.00 74.50 90 ALA A CA 1
ATOM 682 C C . ALA A 1 90 ? -1.956 -2.998 6.731 1.00 74.50 90 ALA A C 1
ATOM 684 O O . ALA A 1 90 ? -1.734 -4.102 7.238 1.00 74.50 90 ALA A O 1
ATOM 685 N N . GLN A 1 91 ? -1.300 -2.552 5.664 1.00 82.88 91 GLN A N 1
ATOM 686 C CA . GLN A 1 91 ? -0.197 -3.276 5.037 1.00 82.88 91 GLN A CA 1
ATOM 687 C C . GLN A 1 91 ? 0.865 -2.305 4.526 1.00 82.88 91 GLN A C 1
ATOM 689 O O . GLN A 1 91 ? 0.529 -1.252 3.982 1.00 82.88 91 GLN A O 1
ATOM 694 N N . PHE A 1 92 ? 2.123 -2.698 4.687 1.00 78.88 92 PHE A N 1
ATOM 695 C CA . PHE A 1 92 ? 3.312 -2.008 4.214 1.00 78.88 92 PHE A CA 1
ATOM 696 C C . PHE A 1 92 ? 4.153 -2.973 3.391 1.00 78.88 92 PHE A C 1
ATOM 698 O O . PHE A 1 92 ? 4.406 -4.093 3.836 1.00 78.88 92 PHE A O 1
ATOM 705 N N . ASP A 1 93 ? 4.609 -2.518 2.231 1.00 87.00 93 ASP A N 1
ATOM 706 C CA . ASP A 1 93 ? 5.476 -3.278 1.345 1.00 87.00 93 ASP A CA 1
ATOM 707 C C . ASP A 1 93 ? 6.640 -2.388 0.895 1.00 87.00 93 ASP A C 1
ATOM 709 O O . ASP A 1 93 ? 6.450 -1.232 0.504 1.00 87.00 93 ASP A O 1
ATOM 713 N N . HIS A 1 94 ? 7.847 -2.934 0.934 1.00 89.50 94 HIS A N 1
ATOM 714 C CA . HIS A 1 94 ? 9.038 -2.343 0.340 1.00 89.50 94 HIS A CA 1
ATOM 715 C C . HIS A 1 94 ? 9.631 -3.345 -0.641 1.00 89.50 94 HIS A C 1
ATOM 717 O O . HIS A 1 94 ? 9.763 -4.521 -0.309 1.00 89.50 94 HIS A O 1
ATOM 723 N N . GLN A 1 95 ? 9.980 -2.890 -1.837 1.00 93.00 95 GLN A N 1
ATOM 724 C CA . GLN A 1 95 ? 10.607 -3.721 -2.853 1.00 93.00 95 GLN A CA 1
ATOM 725 C C . GLN A 1 95 ? 11.715 -2.949 -3.562 1.00 93.00 95 GLN A C 1
ATOM 727 O O . GLN A 1 95 ? 11.512 -1.797 -3.942 1.00 93.00 95 GLN A O 1
ATOM 732 N N . GLN A 1 96 ? 12.846 -3.603 -3.788 1.00 92.06 96 GLN A N 1
ATOM 733 C CA . GLN A 1 96 ? 13.951 -3.108 -4.596 1.00 92.06 96 GLN A CA 1
ATOM 734 C C . GLN A 1 96 ? 14.309 -4.157 -5.649 1.00 92.06 96 GLN A C 1
ATOM 736 O O . GLN A 1 96 ? 14.561 -5.310 -5.300 1.00 92.06 96 GLN A O 1
ATOM 741 N N . ILE A 1 97 ? 14.297 -3.760 -6.920 1.00 90.38 97 ILE A N 1
ATOM 742 C CA . ILE A 1 97 ? 14.629 -4.611 -8.065 1.00 90.38 97 ILE A CA 1
ATOM 743 C C . ILE A 1 97 ? 15.832 -4.005 -8.776 1.00 90.38 97 ILE A C 1
ATOM 745 O O . ILE A 1 97 ? 15.844 -2.804 -9.037 1.00 90.38 97 ILE A O 1
ATOM 749 N N . ASP A 1 98 ? 16.806 -4.845 -9.104 1.00 84.94 98 ASP A N 1
ATOM 750 C CA . ASP A 1 98 ? 18.012 -4.455 -9.831 1.00 84.94 98 ASP A CA 1
ATOM 751 C C . ASP A 1 98 ? 18.389 -5.534 -10.852 1.00 84.94 98 ASP A C 1
ATOM 753 O O . ASP A 1 98 ? 18.136 -6.726 -10.628 1.00 84.94 98 ASP A O 1
ATOM 757 N N . THR A 1 99 ? 18.980 -5.111 -11.969 1.00 85.56 99 THR A N 1
ATOM 758 C CA . THR A 1 99 ? 19.455 -6.000 -13.038 1.00 85.56 99 THR A CA 1
ATOM 759 C C . THR A 1 99 ? 20.894 -5.661 -13.414 1.00 85.56 99 THR A C 1
ATOM 761 O O . THR A 1 99 ? 21.289 -4.498 -13.421 1.00 85.56 99 THR A O 1
ATOM 764 N N . SER A 1 100 ? 21.706 -6.674 -13.713 1.00 82.06 100 SER A N 1
ATOM 765 C CA . SER A 1 100 ? 23.105 -6.500 -14.128 1.00 82.06 100 SER A CA 1
ATOM 766 C C . SER A 1 100 ? 23.522 -7.529 -15.182 1.00 82.06 100 SER A C 1
ATOM 768 O O . SER A 1 100 ? 22.780 -8.470 -15.456 1.00 82.06 100 SER A O 1
ATOM 770 N N . GLY A 1 101 ? 24.715 -7.364 -15.763 1.00 74.56 101 GLY A N 1
ATOM 771 C CA . GLY A 1 101 ? 25.171 -8.160 -16.911 1.00 74.56 101 GLY A CA 1
ATOM 772 C C . GLY A 1 101 ? 24.516 -7.686 -18.211 1.00 74.56 101 GLY A C 1
ATOM 773 O O . GLY A 1 101 ? 24.262 -6.491 -18.363 1.00 74.56 101 GLY A O 1
ATOM 774 N N . ASP A 1 102 ? 24.183 -8.607 -19.106 1.00 65.75 102 ASP A N 1
ATOM 775 C CA . ASP A 1 102 ? 23.503 -8.352 -20.383 1.00 65.75 102 ASP A CA 1
ATOM 776 C C . ASP A 1 102 ? 22.085 -7.796 -20.189 1.00 65.75 102 ASP A C 1
ATOM 778 O O . ASP A 1 102 ? 21.599 -6.993 -20.988 1.00 65.75 102 ASP A O 1
ATOM 782 N N . ALA A 1 103 ? 21.442 -8.132 -19.065 1.00 64.81 103 ALA A N 1
ATOM 783 C CA . ALA A 1 103 ? 20.195 -7.503 -18.639 1.00 64.81 103 ALA A CA 1
ATOM 784 C C . ALA A 1 103 ? 20.413 -6.171 -17.903 1.00 64.81 103 ALA A C 1
ATOM 786 O O . ALA A 1 103 ? 19.441 -5.516 -17.563 1.00 64.81 103 ALA A O 1
ATOM 787 N N . GLY A 1 104 ? 21.649 -5.721 -17.661 1.00 62.38 104 GLY A N 1
ATOM 788 C CA . GLY A 1 104 ? 21.926 -4.478 -16.927 1.00 62.38 104 GLY A CA 1
ATOM 789 C C . GLY A 1 104 ? 21.406 -3.210 -17.613 1.00 62.38 104 GLY A C 1
ATOM 790 O O . GLY A 1 104 ? 21.217 -2.186 -16.961 1.00 62.38 104 GLY A O 1
ATOM 791 N N . SER A 1 105 ? 21.133 -3.279 -18.920 1.00 72.06 105 SER A N 1
ATOM 792 C CA . SER A 1 105 ? 20.450 -2.216 -19.667 1.00 72.06 105 SER A CA 1
ATOM 793 C C . SER A 1 105 ? 18.923 -2.243 -19.512 1.00 72.06 105 SER A C 1
ATOM 795 O O . SER A 1 105 ? 18.258 -1.267 -19.854 1.00 72.06 105 SER A O 1
ATOM 797 N N . LEU A 1 106 ? 18.345 -3.346 -19.019 1.00 85.69 106 LEU A N 1
ATOM 798 C CA . LEU A 1 106 ? 16.900 -3.543 -18.923 1.00 85.69 106 LEU A CA 1
ATOM 799 C C . LEU A 1 106 ? 16.282 -2.624 -17.878 1.00 85.69 106 LEU A C 1
ATOM 801 O O . LEU A 1 106 ? 15.278 -1.971 -18.159 1.00 85.69 106 LEU A O 1
ATOM 805 N N . LEU A 1 107 ? 16.838 -2.611 -16.666 1.00 89.69 107 LEU A N 1
ATOM 806 C CA . LEU A 1 107 ? 16.289 -1.870 -15.537 1.00 89.69 107 LEU A CA 1
ATOM 807 C C . LEU A 1 107 ? 17.380 -1.570 -14.498 1.00 89.69 107 LEU A C 1
ATOM 809 O O . LEU A 1 107 ? 17.865 -2.472 -13.821 1.00 89.69 107 LEU A O 1
ATOM 813 N N . GLY A 1 108 ? 17.716 -0.294 -14.308 1.00 83.81 108 GLY A N 1
ATOM 814 C CA . GLY A 1 108 ? 18.532 0.118 -13.158 1.00 83.81 108 GLY A CA 1
ATOM 815 C C . GLY A 1 108 ? 17.763 0.031 -11.832 1.00 83.81 108 GLY A C 1
ATOM 816 O O . GLY A 1 108 ? 16.544 -0.131 -11.842 1.00 83.81 108 GLY A O 1
ATOM 817 N N . ASP A 1 109 ? 18.458 0.213 -10.702 1.00 86.38 109 ASP A N 1
ATOM 818 C CA . ASP A 1 109 ? 17.880 0.146 -9.346 1.00 86.38 109 ASP A CA 1
ATOM 819 C C . ASP A 1 109 ? 16.518 0.859 -9.242 1.00 86.38 109 ASP A C 1
ATOM 821 O O . ASP A 1 109 ? 16.418 2.088 -9.341 1.00 86.38 109 ASP A O 1
ATOM 825 N N . ALA A 1 110 ? 15.461 0.070 -9.044 1.00 90.44 110 ALA A N 1
ATOM 826 C CA . ALA A 1 110 ? 14.091 0.541 -8.955 1.00 90.44 110 ALA A CA 1
ATOM 827 C C . ALA A 1 110 ? 13.481 0.156 -7.608 1.00 90.44 110 ALA A C 1
ATOM 829 O O . ALA A 1 110 ? 13.416 -1.015 -7.227 1.00 90.44 110 ALA A O 1
ATOM 830 N N . ARG A 1 111 ? 12.973 1.158 -6.890 1.00 91.88 111 ARG A N 1
ATOM 831 C CA . ARG A 1 111 ? 12.438 1.016 -5.534 1.00 91.88 111 ARG A CA 1
ATOM 832 C C . ARG A 1 111 ? 10.958 1.325 -5.513 1.00 91.88 111 ARG A C 1
ATOM 834 O O . ARG A 1 111 ? 10.529 2.376 -5.976 1.00 91.88 111 ARG A O 1
ATOM 841 N N . THR A 1 112 ? 10.179 0.431 -4.921 1.00 94.88 112 THR A N 1
ATOM 842 C CA . THR A 1 112 ? 8.743 0.591 -4.707 1.00 94.88 112 THR A CA 1
ATOM 843 C C . THR A 1 112 ? 8.444 0.566 -3.216 1.00 94.88 112 THR A C 1
ATOM 845 O O . THR A 1 112 ? 8.745 -0.404 -2.527 1.00 94.88 112 THR A O 1
ATOM 848 N N . ASN A 1 113 ? 7.809 1.623 -2.721 1.00 88.94 113 ASN A N 1
ATOM 849 C CA . ASN A 1 113 ? 7.272 1.694 -1.367 1.00 88.94 113 ASN A CA 1
ATOM 850 C C . ASN A 1 113 ? 5.751 1.762 -1.435 1.00 88.94 113 ASN A C 1
ATOM 852 O O . ASN A 1 113 ? 5.199 2.593 -2.160 1.00 88.94 113 ASN A O 1
ATOM 856 N N . ARG A 1 114 ? 5.073 0.916 -0.662 1.00 89.44 114 ARG A N 1
ATOM 857 C CA . ARG A 1 114 ? 3.616 0.868 -0.588 1.00 89.44 114 ARG A CA 1
ATOM 858 C C . ARG A 1 114 ? 3.151 0.875 0.853 1.00 89.44 114 ARG A C 1
ATOM 860 O O . ARG A 1 114 ? 3.634 0.099 1.669 1.00 89.44 114 ARG A O 1
ATOM 867 N N . SER A 1 115 ? 2.151 1.698 1.132 1.00 80.06 115 SER A N 1
ATOM 868 C CA . SER A 1 115 ? 1.428 1.670 2.403 1.00 80.06 115 SER A CA 1
ATOM 869 C C . SER A 1 115 ? -0.060 1.691 2.116 1.00 80.06 115 SER A C 1
ATOM 871 O O . SER A 1 115 ? -0.521 2.477 1.292 1.00 80.06 115 SER A O 1
ATOM 873 N N . SER A 1 116 ? -0.829 0.846 2.787 1.00 84.12 116 SER A N 1
ATOM 874 C CA . SER A 1 116 ? -2.256 0.705 2.525 1.00 84.12 116 SER A CA 1
ATOM 875 C C . SER A 1 116 ? -3.069 0.515 3.794 1.00 84.12 116 SER A C 1
ATOM 877 O O . SER A 1 116 ? -2.597 -0.043 4.786 1.00 84.12 116 SER A O 1
ATOM 879 N N . ALA A 1 117 ? -4.317 0.963 3.725 1.00 75.38 117 ALA A N 1
ATOM 880 C CA . ALA A 1 117 ? -5.347 0.700 4.714 1.00 75.38 117 ALA A CA 1
ATOM 881 C C . ALA A 1 117 ? -6.574 0.127 4.003 1.00 75.38 117 ALA A C 1
ATOM 883 O O . ALA A 1 117 ? -6.934 0.564 2.905 1.00 75.38 117 ALA A O 1
ATOM 884 N N . TYR A 1 118 ? -7.211 -0.862 4.618 1.00 85.88 118 TYR A N 1
ATOM 885 C CA . TYR A 1 118 ? -8.380 -1.519 4.051 1.00 85.88 118 TYR A CA 1
ATOM 886 C C . TYR A 1 118 ? -9.364 -1.968 5.124 1.00 85.88 118 TYR A C 1
ATOM 888 O O . TYR A 1 118 ? -9.029 -2.119 6.300 1.00 85.88 118 TYR A O 1
ATOM 896 N N . PHE A 1 119 ? -10.597 -2.201 4.690 1.00 86.25 119 PHE A N 1
ATOM 897 C CA . PHE A 1 119 ? -11.631 -2.831 5.494 1.00 86.25 119 PHE A CA 1
ATOM 898 C C . PHE A 1 119 ? -12.376 -3.882 4.674 1.00 86.25 119 PHE A C 1
ATOM 900 O O . PHE A 1 119 ? -12.487 -3.779 3.450 1.00 86.25 119 PHE A O 1
ATOM 907 N N . ILE A 1 120 ? -12.913 -4.877 5.370 1.00 89.94 120 ILE A N 1
ATOM 908 C CA . ILE A 1 120 ? -13.771 -5.927 4.834 1.00 89.94 120 ILE A CA 1
ATOM 909 C C . ILE A 1 120 ? -14.956 -6.050 5.781 1.00 89.94 120 ILE A C 1
ATOM 911 O O . ILE A 1 120 ? -14.794 -6.303 6.969 1.00 89.94 120 ILE A O 1
ATOM 915 N N . ASN A 1 121 ? -16.151 -5.861 5.246 1.00 85.75 121 ASN A N 1
ATOM 916 C CA . ASN A 1 121 ? -17.393 -5.836 5.990 1.00 85.75 121 ASN A CA 1
ATOM 917 C C . ASN A 1 121 ? -18.335 -6.895 5.434 1.00 85.75 121 ASN A C 1
ATOM 919 O O . ASN A 1 121 ? -18.648 -6.893 4.245 1.00 85.75 121 ASN A O 1
ATOM 923 N N . GLN A 1 122 ? -18.828 -7.766 6.301 1.00 87.38 122 GLN A N 1
ATOM 924 C CA . GLN A 1 122 ? -19.849 -8.747 5.980 1.00 87.38 122 GLN A CA 1
ATOM 925 C C . GLN A 1 122 ? -21.138 -8.371 6.702 1.00 87.38 122 GLN A C 1
ATOM 927 O O . GLN A 1 122 ? -21.129 -8.162 7.910 1.00 87.38 122 GLN A O 1
ATOM 932 N N . LEU A 1 123 ? -22.250 -8.301 5.975 1.00 81.88 123 LEU A N 1
ATOM 933 C CA . LEU A 1 123 ? -23.571 -8.034 6.542 1.00 81.88 123 LEU A CA 1
ATOM 934 C C . LEU A 1 123 ? -24.532 -9.144 6.132 1.00 81.88 123 LEU A C 1
ATOM 936 O O . LEU A 1 123 ? -24.760 -9.362 4.946 1.00 81.88 123 LEU A O 1
ATOM 940 N N . TRP A 1 124 ? -25.097 -9.838 7.108 1.00 85.25 124 TRP A N 1
ATOM 941 C CA . TRP A 1 124 ? -26.129 -10.850 6.919 1.00 85.25 124 TRP A CA 1
ATOM 942 C C . TRP A 1 124 ? -27.493 -10.200 7.072 1.00 85.25 124 TRP A C 1
ATOM 944 O O . TRP A 1 124 ? -27.886 -9.905 8.193 1.00 85.25 124 TRP A O 1
ATOM 954 N N . PHE A 1 125 ? -28.199 -9.978 5.963 1.00 78.31 125 PHE A N 1
ATOM 955 C CA . PHE A 1 125 ? -29.541 -9.393 5.970 1.00 78.31 125 PHE A CA 1
ATOM 956 C C . PHE A 1 125 ? -30.602 -10.359 6.491 1.00 78.31 125 PHE A C 1
ATOM 958 O O . PHE A 1 125 ? -31.522 -10.000 7.220 1.00 78.31 125 PHE A O 1
ATOM 965 N N . THR A 1 126 ? -30.464 -11.613 6.073 1.00 80.56 126 THR A N 1
ATOM 966 C CA . THR A 1 126 ? -31.238 -12.757 6.546 1.00 80.56 126 THR A CA 1
ATOM 967 C C . THR A 1 126 ? -30.288 -13.943 6.671 1.00 80.56 126 THR A C 1
ATOM 969 O O . THR A 1 126 ? -29.105 -13.838 6.348 1.00 80.56 126 THR A O 1
ATOM 972 N N . GLU A 1 127 ? -30.808 -15.094 7.080 1.00 77.00 127 GLU A N 1
ATOM 973 C CA . GLU A 1 127 ? -30.051 -16.349 7.100 1.00 77.00 127 GLU A CA 1
ATOM 974 C C . GLU A 1 127 ? -29.520 -16.743 5.710 1.00 77.00 127 GLU A C 1
ATOM 976 O O . GLU A 1 127 ? -28.472 -17.367 5.603 1.00 77.00 127 GLU A O 1
ATOM 981 N N . ASN A 1 128 ? -30.219 -16.319 4.648 1.00 80.56 128 ASN A N 1
ATOM 982 C CA . ASN A 1 128 ? -29.959 -16.724 3.266 1.00 80.56 128 ASN A CA 1
ATOM 983 C C . ASN A 1 128 ? -29.482 -15.567 2.378 1.00 80.56 128 ASN A C 1
ATOM 985 O O . ASN A 1 128 ? -29.257 -15.767 1.191 1.00 80.56 128 ASN A O 1
ATOM 989 N N . PHE A 1 129 ? -29.384 -14.340 2.892 1.00 87.19 129 PHE A N 1
ATOM 990 C CA . PHE A 1 129 ? -29.003 -13.172 2.095 1.00 87.19 129 PHE A CA 1
ATOM 991 C C . PHE A 1 129 ? -27.927 -12.380 2.819 1.00 87.19 129 PHE A C 1
ATOM 993 O O . PHE A 1 129 ? -28.158 -11.888 3.925 1.00 87.19 129 PHE A O 1
ATOM 1000 N N . ARG A 1 130 ? -26.755 -12.235 2.196 1.00 91.44 130 ARG A N 1
ATOM 1001 C CA . ARG A 1 130 ? -25.613 -11.519 2.773 1.00 91.44 130 ARG A CA 1
ATOM 1002 C C . ARG A 1 130 ? -24.900 -10.651 1.743 1.00 91.44 130 ARG A C 1
ATOM 1004 O O . ARG A 1 130 ? -24.850 -10.989 0.564 1.00 91.44 130 ARG A O 1
ATOM 1011 N N . SER A 1 131 ? -24.304 -9.554 2.197 1.00 88.00 131 SER A N 1
ATOM 1012 C CA . SER A 1 131 ? -23.388 -8.736 1.403 1.00 88.00 131 SER A CA 1
ATOM 1013 C C . SER A 1 131 ? -21.971 -8.757 1.952 1.00 88.00 131 SER A C 1
ATOM 1015 O O . SER A 1 131 ? -21.768 -8.849 3.162 1.00 88.00 131 SER A O 1
ATOM 1017 N N . LEU A 1 132 ? -21.007 -8.583 1.055 1.00 93.75 132 LEU A N 1
ATOM 1018 C CA . LEU A 1 132 ? -19.609 -8.304 1.350 1.00 93.75 132 LEU A CA 1
ATOM 1019 C C . LEU A 1 132 ? -19.258 -6.942 0.746 1.00 93.75 132 LEU A C 1
ATOM 1021 O O . LEU A 1 132 ? -19.427 -6.738 -0.454 1.00 93.75 132 LEU A O 1
ATOM 1025 N N . LEU A 1 133 ? -18.781 -6.020 1.573 1.00 91.94 133 LEU A N 1
ATOM 1026 C CA . LEU A 1 133 ? -18.285 -4.711 1.167 1.00 91.94 133 LEU A CA 1
ATOM 1027 C C . LEU A 1 133 ? -16.814 -4.608 1.565 1.00 91.94 133 LEU A C 1
ATOM 1029 O O . LEU A 1 133 ? -16.484 -4.781 2.734 1.00 91.94 133 LEU A O 1
ATOM 1033 N N . ALA A 1 134 ? -15.941 -4.287 0.620 1.00 94.12 134 ALA A N 1
ATOM 1034 C CA . ALA A 1 134 ? -14.524 -4.079 0.882 1.00 94.12 134 ALA A CA 1
ATOM 1035 C C . ALA A 1 134 ? -14.050 -2.757 0.280 1.00 94.12 134 ALA A C 1
ATOM 1037 O O . ALA A 1 134 ? -14.497 -2.364 -0.798 1.00 94.12 134 ALA A O 1
ATOM 1038 N N . GLY A 1 135 ? -13.132 -2.086 0.969 1.00 87.62 135 GLY A N 1
ATOM 1039 C CA . GLY A 1 135 ? -12.486 -0.868 0.491 1.00 87.62 135 GLY A CA 1
ATOM 1040 C C . GLY A 1 135 ? -10.998 -0.882 0.809 1.00 87.62 135 GLY A C 1
ATOM 1041 O O . GLY A 1 135 ? -10.603 -1.377 1.863 1.00 87.62 135 GLY A O 1
ATOM 1042 N N . ARG A 1 136 ? -10.177 -0.343 -0.095 1.00 93.00 136 ARG A N 1
ATOM 1043 C CA . ARG A 1 136 ? -8.722 -0.211 0.062 1.00 93.00 136 ARG A CA 1
ATOM 1044 C C . ARG A 1 136 ? -8.252 1.125 -0.499 1.00 93.00 136 ARG A C 1
ATOM 1046 O O . ARG A 1 136 ? -8.646 1.510 -1.598 1.00 93.00 136 ARG A O 1
ATOM 1053 N N . ILE A 1 137 ? -7.382 1.799 0.241 1.00 83.50 137 ILE A N 1
ATOM 1054 C CA . ILE A 1 137 ? -6.603 2.941 -0.237 1.00 83.50 137 ILE A CA 1
ATOM 1055 C C . ILE A 1 137 ? -5.127 2.633 -0.030 1.00 83.50 137 ILE A C 1
ATOM 1057 O O . ILE A 1 137 ? -4.743 2.118 1.022 1.00 83.50 137 ILE A O 1
ATOM 1061 N N . GLU A 1 138 ? -4.306 2.926 -1.029 1.00 89.81 138 GLU A N 1
ATOM 1062 C CA . GLU A 1 138 ? -2.865 2.716 -0.955 1.00 89.81 138 GLU A CA 1
ATOM 1063 C C . GLU A 1 138 ? -2.106 3.928 -1.488 1.00 89.81 138 GLU A C 1
ATOM 1065 O O . GLU A 1 138 ? -2.533 4.562 -2.445 1.00 89.81 138 GLU A O 1
ATOM 1070 N N . THR A 1 139 ? -0.994 4.266 -0.842 1.00 89.31 139 THR A N 1
ATOM 1071 C CA . THR A 1 139 ? 0.015 5.185 -1.369 1.00 89.31 139 THR A CA 1
ATOM 1072 C C . THR A 1 139 ? 1.141 4.345 -1.946 1.00 89.31 139 THR A C 1
ATOM 1074 O O . THR A 1 139 ? 1.633 3.432 -1.279 1.00 89.31 139 THR A O 1
ATOM 1077 N N . VAL A 1 140 ? 1.511 4.617 -3.193 1.00 96.12 140 VAL A N 1
ATOM 1078 C CA . VAL A 1 140 ? 2.577 3.911 -3.902 1.00 96.12 140 VAL A CA 1
ATOM 1079 C C . VAL A 1 140 ? 3.587 4.939 -4.377 1.00 96.12 140 VAL A C 1
ATOM 1081 O O . VAL A 1 140 ? 3.226 5.880 -5.082 1.00 96.12 140 VAL A O 1
ATOM 1084 N N . ARG A 1 141 ? 4.850 4.758 -4.003 1.00 92.06 141 ARG A N 1
ATOM 1085 C CA . ARG A 1 141 ? 5.965 5.570 -4.482 1.00 92.06 141 ARG A CA 1
ATOM 1086 C C . ARG A 1 141 ? 6.953 4.680 -5.219 1.00 92.06 141 ARG A C 1
ATOM 1088 O O . ARG A 1 141 ? 7.404 3.692 -4.645 1.00 92.06 141 ARG A O 1
ATOM 1095 N N . LEU A 1 142 ? 7.260 5.041 -6.459 1.00 93.69 142 LEU A N 1
ATOM 1096 C CA . LEU A 1 142 ? 8.237 4.358 -7.297 1.00 93.69 142 LEU A CA 1
ATOM 1097 C C . LEU A 1 142 ? 9.367 5.322 -7.642 1.00 93.69 142 LEU A C 1
ATOM 1099 O O . LEU A 1 142 ? 9.126 6.363 -8.250 1.00 93.69 142 LEU A O 1
ATOM 1103 N N . ASP A 1 143 ? 10.583 4.970 -7.256 1.00 89.12 143 ASP A N 1
ATOM 1104 C CA . ASP A 1 143 ? 11.799 5.700 -7.595 1.00 89.12 143 ASP A CA 1
ATOM 1105 C C . ASP A 1 143 ? 12.641 4.801 -8.523 1.00 89.12 143 ASP A C 1
ATOM 1107 O O . ASP A 1 143 ? 12.785 3.608 -8.253 1.00 89.12 143 ASP A O 1
ATOM 1111 N N . GLY A 1 144 ? 13.157 5.331 -9.631 1.00 87.12 144 GLY A N 1
ATOM 1112 C CA . GLY A 1 144 ? 13.928 4.550 -10.606 1.00 87.12 144 GLY A CA 1
ATOM 1113 C C . GLY A 1 144 ? 14.390 5.386 -11.797 1.00 87.12 144 GLY A C 1
ATOM 1114 O O . GLY A 1 144 ? 14.128 6.586 -11.861 1.00 87.12 144 GLY A O 1
ATOM 1115 N N . THR A 1 145 ? 15.087 4.764 -12.745 1.00 87.94 145 THR A N 1
ATOM 1116 C CA . THR A 1 145 ? 15.650 5.459 -13.915 1.00 87.94 145 THR A CA 1
ATOM 1117 C C . THR A 1 145 ? 14.885 5.087 -15.179 1.00 87.94 145 THR A C 1
ATOM 1119 O O . THR A 1 145 ? 14.844 3.918 -15.545 1.00 87.94 145 THR A O 1
ATOM 1122 N N . SER A 1 146 ? 14.288 6.069 -15.859 1.00 88.31 146 SER A N 1
ATOM 1123 C CA . SER A 1 146 ? 13.580 5.863 -17.131 1.00 88.31 146 SER A CA 1
ATOM 1124 C C . SER A 1 146 ? 14.439 6.271 -18.327 1.00 88.31 146 SER A C 1
ATOM 1126 O O . SER A 1 146 ? 15.051 7.343 -18.292 1.00 88.31 146 SER A O 1
ATOM 1128 N N . GLY A 1 147 ? 14.400 5.492 -19.409 1.00 84.50 147 GLY A N 1
ATOM 1129 C CA . GLY A 1 147 ? 14.973 5.885 -20.699 1.00 84.50 147 GLY A CA 1
ATOM 1130 C C . GLY A 1 147 ? 14.091 6.876 -21.468 1.00 84.50 147 GLY A C 1
ATOM 1131 O O . GLY A 1 147 ? 12.871 6.727 -21.529 1.00 84.50 147 GLY A O 1
ATOM 1132 N N . ILE A 1 148 ? 14.710 7.890 -22.075 1.00 87.12 148 ILE A N 1
ATOM 1133 C CA . ILE A 1 148 ? 14.074 8.853 -22.981 1.00 87.12 148 ILE A CA 1
ATOM 1134 C C . ILE A 1 148 ? 14.368 8.418 -24.417 1.00 87.12 148 ILE A C 1
ATOM 1136 O O . ILE A 1 148 ? 15.448 8.670 -24.954 1.00 87.12 148 ILE A O 1
ATOM 1140 N N . PHE A 1 149 ? 13.386 7.767 -25.035 1.00 90.31 149 PHE A N 1
ATOM 1141 C CA . PHE A 1 149 ? 13.479 7.264 -26.402 1.00 90.31 149 PHE A CA 1
ATOM 1142 C C . PHE A 1 149 ? 12.935 8.276 -27.425 1.00 90.31 149 PHE A C 1
ATOM 1144 O O . PHE A 1 149 ? 11.994 9.019 -27.121 1.00 90.31 149 PHE A O 1
ATOM 1151 N N . PRO A 1 150 ? 13.480 8.309 -28.656 1.00 90.00 150 PRO A N 1
ATOM 1152 C CA . PRO A 1 150 ? 12.910 9.103 -29.740 1.00 90.00 150 PRO A CA 1
ATOM 1153 C C . PRO A 1 150 ? 11.521 8.577 -30.126 1.00 90.00 150 PRO A C 1
ATOM 1155 O O . PRO A 1 150 ? 11.249 7.381 -30.045 1.00 90.00 150 PRO A O 1
ATOM 1158 N N . ALA A 1 151 ? 10.646 9.456 -30.623 1.00 88.69 151 ALA A N 1
ATOM 1159 C CA . ALA A 1 151 ? 9.268 9.093 -30.983 1.00 88.69 151 ALA A CA 1
ATOM 1160 C C . ALA A 1 151 ? 9.172 7.998 -32.065 1.00 88.69 151 ALA A C 1
ATOM 1162 O O . ALA A 1 151 ? 8.179 7.279 -32.122 1.00 88.69 151 ALA A O 1
ATOM 1163 N N . ALA A 1 152 ? 10.197 7.869 -32.913 1.00 88.69 152 ALA A N 1
ATOM 1164 C CA . ALA A 1 152 ? 10.277 6.831 -33.939 1.00 88.69 152 ALA A CA 1
ATOM 1165 C C . ALA A 1 152 ? 10.656 5.445 -33.382 1.00 88.69 152 ALA A C 1
ATOM 1167 O O . ALA A 1 152 ? 10.542 4.463 -34.109 1.00 88.69 152 ALA A O 1
ATOM 1168 N N . LEU A 1 153 ? 11.103 5.363 -32.119 1.00 92.56 153 LEU A N 1
ATOM 1169 C CA . LEU A 1 153 ? 11.575 4.138 -31.457 1.00 92.56 153 LEU A CA 1
ATOM 1170 C C . LEU A 1 153 ? 12.713 3.418 -32.205 1.00 92.56 153 LEU A C 1
ATOM 1172 O O . LEU A 1 153 ? 12.916 2.217 -32.039 1.00 92.56 153 LEU A O 1
ATOM 1176 N N . VAL A 1 154 ? 13.475 4.171 -33.000 1.00 91.81 154 VAL A N 1
ATOM 1177 C CA . VAL A 1 154 ? 14.697 3.744 -33.690 1.00 91.81 154 VAL A CA 1
ATOM 1178 C C . VAL A 1 154 ? 15.767 4.844 -33.572 1.00 91.81 154 VAL A C 1
ATOM 1180 O O . VAL A 1 154 ? 15.392 6.011 -33.403 1.00 91.81 154 VAL A O 1
ATOM 1183 N N . PRO A 1 155 ? 17.069 4.515 -33.648 1.00 89.19 155 PRO A N 1
ATOM 1184 C CA . PRO A 1 155 ? 18.160 5.495 -33.623 1.00 89.19 155 PRO A CA 1
ATOM 1185 C C . PRO A 1 155 ? 18.177 6.442 -34.838 1.00 89.19 155 PRO A C 1
ATOM 1187 O O . PRO A 1 155 ? 17.618 6.103 -35.888 1.00 89.19 155 PRO A O 1
ATOM 1190 N N . PRO A 1 156 ? 18.871 7.600 -34.755 1.00 85.69 156 PRO A N 1
ATOM 1191 C CA . PRO A 1 156 ? 19.571 8.168 -33.589 1.00 85.69 156 PRO A CA 1
ATOM 1192 C C . PRO A 1 156 ? 18.646 8.925 -32.597 1.00 85.69 156 PRO A C 1
ATOM 1194 O O . PRO A 1 156 ? 17.573 9.387 -32.995 1.00 85.69 156 PRO A O 1
ATOM 1197 N N . PRO A 1 157 ? 19.066 9.129 -31.323 1.00 84.19 157 PRO A N 1
ATOM 1198 C CA . PRO A 1 157 ? 20.366 8.751 -30.751 1.00 84.19 157 PRO A CA 1
ATOM 1199 C C . PRO A 1 157 ? 20.478 7.249 -30.448 1.00 84.19 157 PRO A C 1
ATOM 1201 O O . PRO A 1 157 ? 19.488 6.611 -30.106 1.00 84.19 157 PRO A O 1
ATOM 1204 N N . ASP A 1 158 ? 21.696 6.712 -30.545 1.00 82.94 158 ASP A N 1
ATOM 1205 C CA . ASP A 1 158 ? 22.001 5.284 -30.337 1.00 82.94 158 ASP A CA 1
ATOM 1206 C C . ASP A 1 158 ? 21.836 4.850 -28.874 1.00 82.94 158 ASP A C 1
ATOM 1208 O O . ASP A 1 158 ? 21.405 3.733 -28.593 1.00 82.94 158 ASP A O 1
ATOM 1212 N N . ASN A 1 159 ? 22.135 5.763 -27.946 1.00 82.50 159 ASN A N 1
ATOM 1213 C CA . ASN A 1 159 ? 21.950 5.576 -26.512 1.00 82.50 159 ASN A CA 1
ATOM 1214 C C . ASN A 1 159 ? 20.885 6.565 -26.013 1.00 82.50 159 ASN A C 1
ATOM 1216 O O . ASN A 1 159 ? 21.138 7.777 -26.021 1.00 82.50 159 ASN A O 1
ATOM 1220 N N . PRO A 1 160 ? 19.694 6.094 -25.602 1.00 80.19 160 PRO A N 1
ATOM 1221 C CA . PRO A 1 160 ? 18.655 6.963 -25.066 1.00 80.19 160 PRO A CA 1
ATOM 1222 C C . PRO A 1 160 ? 19.131 7.613 -23.762 1.00 80.19 160 PRO A C 1
ATOM 1224 O O . PRO A 1 160 ? 19.775 6.979 -22.926 1.00 80.19 160 PRO A O 1
ATOM 1227 N N . ALA A 1 161 ? 18.809 8.895 -23.576 1.00 81.69 161 ALA A N 1
ATOM 1228 C CA . ALA A 1 161 ? 19.168 9.603 -22.352 1.00 81.69 161 ALA A CA 1
ATOM 1229 C C . ALA A 1 161 ? 18.415 9.006 -21.157 1.00 81.69 161 ALA A C 1
ATOM 1231 O O . ALA A 1 161 ? 17.225 8.707 -21.252 1.00 81.69 161 ALA A O 1
ATOM 1232 N N . LEU A 1 162 ? 19.090 8.865 -20.021 1.00 84.12 162 LEU A N 1
ATOM 1233 C CA . LEU A 1 162 ? 18.485 8.356 -18.796 1.00 84.12 162 LEU A CA 1
ATOM 1234 C C . LEU A 1 162 ? 18.050 9.512 -17.894 1.00 84.12 162 LEU A C 1
ATOM 1236 O O . LEU A 1 162 ? 18.762 10.503 -17.735 1.00 84.12 162 LEU A O 1
ATOM 1240 N N . SER A 1 163 ? 16.873 9.382 -17.289 1.00 81.69 163 SER A N 1
ATOM 1241 C CA . SER A 1 163 ? 16.320 10.369 -16.365 1.00 81.69 163 SER A CA 1
ATOM 1242 C C . SER A 1 163 ? 15.867 9.693 -15.080 1.00 81.69 163 SER A C 1
ATOM 1244 O O . SER A 1 163 ? 15.111 8.722 -15.115 1.00 81.69 163 SER A O 1
ATOM 1246 N N . LEU A 1 164 ? 16.313 10.222 -13.940 1.00 85.38 164 LEU A N 1
ATOM 1247 C CA . LEU A 1 164 ? 15.838 9.781 -12.635 1.00 85.38 164 LEU A CA 1
ATOM 1248 C C . LEU A 1 164 ? 14.392 10.245 -12.434 1.00 85.38 164 LEU A C 1
ATOM 1250 O O . LEU A 1 164 ? 14.083 11.431 -12.552 1.00 85.38 164 LEU A O 1
ATOM 1254 N N . GLN A 1 165 ? 13.519 9.305 -12.101 1.00 85.56 165 GLN A N 1
ATOM 1255 C CA . GLN A 1 165 ? 12.099 9.527 -11.886 1.00 85.56 165 GLN A CA 1
ATOM 1256 C C . GLN A 1 165 ? 11.705 9.128 -10.465 1.00 85.56 165 GLN A C 1
ATOM 1258 O O . GLN A 1 165 ? 12.194 8.152 -9.899 1.00 85.56 165 GLN A O 1
ATOM 1263 N N . SER A 1 166 ? 10.787 9.902 -9.896 1.00 90.00 166 SER A N 1
ATOM 1264 C CA . SER A 1 166 ? 10.188 9.676 -8.581 1.00 90.00 166 SER A CA 1
ATOM 1265 C C . SER A 1 166 ? 8.685 9.901 -8.723 1.00 90.00 166 SER A C 1
ATOM 1267 O O . SER A 1 166 ? 8.217 11.043 -8.712 1.00 90.00 166 SER A O 1
ATOM 1269 N N . LEU A 1 167 ? 7.929 8.820 -8.866 1.00 90.94 167 LEU A N 1
ATOM 1270 C CA . LEU A 1 167 ? 6.507 8.840 -9.191 1.00 90.94 167 LEU A CA 1
ATOM 1271 C C . LEU A 1 167 ? 5.669 8.422 -7.979 1.00 90.94 167 LEU A C 1
ATOM 1273 O O . LEU A 1 167 ? 6.016 7.495 -7.248 1.00 90.94 167 LEU A O 1
ATOM 1277 N N . GLY A 1 168 ? 4.559 9.128 -7.755 1.00 91.06 168 GLY A N 1
ATOM 1278 C CA . GLY A 1 168 ? 3.635 8.880 -6.650 1.00 91.06 168 GLY A CA 1
ATOM 1279 C C . GLY A 1 168 ? 2.218 8.622 -7.150 1.00 91.06 168 GLY A C 1
ATOM 1280 O O . GLY A 1 168 ? 1.693 9.389 -7.956 1.00 91.06 168 GLY A O 1
ATOM 1281 N N . PHE A 1 169 ? 1.581 7.575 -6.633 1.00 95.94 169 PHE A N 1
ATOM 1282 C CA . PHE A 1 169 ? 0.215 7.180 -6.968 1.00 95.94 169 PHE A CA 1
ATOM 1283 C C . PHE A 1 169 ? -0.616 6.970 -5.696 1.00 95.94 169 PHE A C 1
ATOM 1285 O O . PHE A 1 169 ? -0.098 6.534 -4.667 1.00 95.94 169 PHE A O 1
ATOM 1292 N N . LEU A 1 170 ? -1.924 7.240 -5.782 1.00 94.31 170 LEU A N 1
ATOM 1293 C CA . LEU A 1 170 ? -2.888 6.982 -4.705 1.00 94.31 170 LEU A CA 1
ATOM 1294 C C . LEU A 1 170 ? -4.088 6.146 -5.204 1.00 94.31 170 LEU A C 1
ATOM 1296 O O . LEU A 1 170 ? -5.188 6.699 -5.320 1.00 94.31 170 LEU A O 1
ATOM 1300 N N . PRO A 1 171 ? -3.901 4.855 -5.550 1.00 96.12 171 PRO A N 1
ATOM 1301 C CA . PRO A 1 171 ? -4.998 3.981 -5.960 1.00 96.12 171 PRO A CA 1
ATOM 1302 C C . PRO A 1 171 ? -6.078 3.822 -4.883 1.00 96.12 171 PRO A C 1
ATOM 1304 O O . PRO A 1 171 ? -5.793 3.672 -3.687 1.00 96.12 171 PRO A O 1
ATOM 1307 N N . LYS A 1 172 ? -7.341 3.825 -5.320 1.00 94.38 172 LYS A N 1
ATOM 1308 C CA . LYS A 1 172 ? -8.526 3.641 -4.474 1.00 94.38 172 LYS A CA 1
ATOM 1309 C C . LYS A 1 172 ? -9.418 2.554 -5.054 1.00 94.38 172 LYS A C 1
ATOM 1311 O O . LYS A 1 172 ? -9.881 2.649 -6.185 1.00 94.38 172 LYS A O 1
ATOM 1316 N N . SER A 1 173 ? -9.707 1.544 -4.245 1.00 95.94 173 SER A N 1
ATOM 1317 C CA . SER A 1 173 ? -10.495 0.386 -4.660 1.00 95.94 173 SER A CA 1
ATOM 1318 C C . SER A 1 173 ? -11.696 0.168 -3.744 1.00 95.94 173 SER A C 1
ATOM 1320 O O . SER A 1 173 ? -11.583 0.285 -2.523 1.00 95.94 173 SER A O 1
ATOM 1322 N N . ILE A 1 174 ? -12.845 -0.176 -4.326 1.00 96.12 174 ILE A N 1
ATOM 1323 C CA . ILE A 1 174 ? -14.069 -0.546 -3.607 1.00 96.12 174 ILE A CA 1
ATOM 1324 C C . ILE A 1 174 ? -14.775 -1.705 -4.314 1.00 96.12 174 ILE A C 1
ATOM 1326 O O . ILE A 1 174 ? -14.850 -1.750 -5.541 1.00 96.12 174 ILE A O 1
ATOM 1330 N N . SER A 1 175 ? -15.302 -2.647 -3.538 1.00 94.81 175 SER A N 1
ATOM 1331 C CA . SER A 1 175 ? -15.979 -3.843 -4.037 1.00 94.81 175 SER A CA 1
ATOM 1332 C C . SER A 1 175 ? -17.219 -4.141 -3.204 1.00 94.81 175 SER A C 1
ATOM 1334 O O . SER A 1 175 ? -17.173 -4.085 -1.975 1.00 94.81 175 SER A O 1
ATOM 1336 N N . PHE A 1 176 ? -18.329 -4.441 -3.871 1.00 96.50 176 PHE A N 1
ATOM 1337 C CA . PHE A 1 176 ? -19.609 -4.772 -3.262 1.00 96.50 176 PHE A CA 1
ATOM 1338 C C . PHE A 1 176 ? -20.188 -6.033 -3.901 1.00 96.50 176 PHE A C 1
ATOM 1340 O O . PHE A 1 176 ? -20.504 -6.056 -5.091 1.00 96.50 176 PHE A O 1
ATOM 1347 N N . LYS A 1 177 ? -20.357 -7.083 -3.097 1.00 96.94 177 LYS A N 1
ATOM 1348 C CA . LYS A 1 177 ? -20.899 -8.375 -3.519 1.00 96.94 177 LYS A CA 1
ATOM 1349 C C . LYS A 1 177 ? -22.151 -8.719 -2.729 1.00 96.94 177 LYS A C 1
ATOM 1351 O O . LYS A 1 177 ? -22.145 -8.657 -1.504 1.00 96.94 177 LYS A O 1
ATOM 1356 N N . LEU A 1 178 ? -23.196 -9.143 -3.423 1.00 96.50 178 LEU A N 1
ATOM 1357 C CA . LEU A 1 178 ? -24.405 -9.741 -2.868 1.00 96.50 178 LEU A CA 1
ATOM 1358 C C . LEU A 1 178 ? -24.361 -11.256 -3.054 1.00 96.50 178 LEU A C 1
ATOM 1360 O O . LEU A 1 178 ? -23.919 -11.742 -4.095 1.00 96.50 178 LEU A O 1
ATOM 1364 N N . LEU A 1 179 ? -24.826 -11.992 -2.051 1.00 93.62 179 LEU A N 1
ATOM 1365 C CA . LEU A 1 179 ? -24.909 -13.449 -2.017 1.00 93.62 179 LEU A CA 1
ATOM 1366 C C . LEU A 1 179 ? -26.304 -13.841 -1.531 1.00 93.62 179 LEU A C 1
ATOM 1368 O O . LEU A 1 179 ? -26.712 -13.441 -0.441 1.00 93.62 179 LEU A O 1
ATOM 1372 N N . GLN A 1 180 ? -27.011 -14.629 -2.334 1.00 94.88 180 GLN A N 1
ATOM 1373 C CA . GLN A 1 180 ? -28.316 -15.189 -2.010 1.00 94.88 180 GLN A CA 1
ATOM 1374 C C . GLN A 1 180 ? -28.219 -16.711 -2.036 1.00 94.88 180 GLN A C 1
ATOM 1376 O O . GLN A 1 180 ? -28.050 -17.309 -3.099 1.00 94.88 180 GLN A O 1
ATOM 1381 N N . ASP A 1 181 ? -28.376 -17.332 -0.877 1.00 90.81 181 ASP A N 1
ATOM 1382 C CA . ASP A 1 181 ? -28.565 -18.766 -0.752 1.00 90.81 181 ASP A CA 1
ATOM 1383 C C . ASP A 1 181 ? -29.980 -19.108 -1.268 1.00 90.81 181 ASP A C 1
ATOM 1385 O O . ASP A 1 181 ? -30.994 -18.521 -0.874 1.00 90.81 181 ASP A O 1
ATOM 1389 N N . LEU A 1 182 ? -30.033 -20.018 -2.235 1.00 89.06 182 LEU A N 1
ATOM 1390 C CA . LEU A 1 182 ? -31.214 -20.488 -2.951 1.00 89.06 182 LEU A CA 1
ATOM 1391 C C . LEU A 1 182 ? -31.513 -21.948 -2.556 1.00 89.06 182 LEU A C 1
ATOM 1393 O O . LEU A 1 182 ? -30.637 -22.654 -2.043 1.00 89.06 182 LEU A O 1
ATOM 1397 N N . PRO A 1 183 ? -32.733 -22.454 -2.818 1.00 86.25 183 PRO A N 1
ATOM 1398 C CA . PRO A 1 183 ? -33.051 -23.864 -2.607 1.00 86.25 183 PRO A CA 1
ATOM 1399 C C . PRO A 1 183 ? -32.070 -24.805 -3.320 1.00 86.25 183 PRO A C 1
ATOM 1401 O O . PRO A 1 183 ? -31.441 -24.443 -4.311 1.00 86.25 183 PRO A O 1
ATOM 1404 N N . SER A 1 184 ? -31.988 -26.055 -2.859 1.00 81.38 184 SER A N 1
ATOM 1405 C CA . SER A 1 184 ? -31.094 -27.076 -3.433 1.00 81.38 184 SER A CA 1
ATOM 1406 C C . SER A 1 184 ? -29.600 -26.740 -3.333 1.00 81.38 184 SER A C 1
ATOM 1408 O O . SER A 1 184 ? -28.834 -27.087 -4.234 1.00 81.38 184 SER A O 1
ATOM 1410 N N . TRP A 1 185 ? -29.178 -26.108 -2.229 1.00 82.50 185 TRP A N 1
ATOM 1411 C CA . TRP A 1 185 ? -27.770 -25.768 -1.952 1.00 82.50 185 TRP A CA 1
ATOM 1412 C C . TRP A 1 185 ? -27.128 -24.895 -3.035 1.00 82.50 185 TRP A C 1
ATOM 1414 O O . TRP A 1 185 ? -25.925 -24.991 -3.303 1.00 82.50 185 TRP A O 1
ATOM 1424 N N . MET A 1 186 ? -27.956 -24.087 -3.695 1.00 84.38 186 MET A N 1
ATOM 1425 C CA . MET A 1 186 ? -27.520 -23.132 -4.696 1.00 84.38 186 MET A CA 1
ATOM 1426 C C . MET A 1 186 ? -27.193 -21.797 -4.035 1.00 84.38 186 MET A C 1
ATOM 1428 O O . MET A 1 186 ? -27.804 -21.428 -3.040 1.00 84.38 186 MET A O 1
ATOM 1432 N N . VAL A 1 187 ? -26.259 -21.049 -4.609 1.00 92.75 187 VAL A N 1
ATOM 1433 C CA . VAL A 1 187 ? -25.936 -19.684 -4.192 1.00 92.75 187 VAL A CA 1
ATOM 1434 C C . VAL A 1 187 ? -25.820 -18.828 -5.442 1.00 92.75 187 VAL A C 1
ATOM 1436 O O . VAL A 1 187 ? -24.994 -19.106 -6.312 1.00 92.75 187 VAL A O 1
ATOM 1439 N N . ALA A 1 188 ? -26.650 -17.795 -5.539 1.00 93.50 188 ALA A N 1
ATOM 1440 C CA . ALA A 1 188 ? -26.510 -16.750 -6.543 1.00 93.50 188 ALA A CA 1
ATOM 1441 C C . ALA A 1 188 ? -25.646 -15.616 -5.987 1.00 93.50 188 ALA A C 1
ATOM 1443 O O . ALA A 1 188 ? -25.738 -15.277 -4.805 1.00 93.50 188 ALA A O 1
ATOM 1444 N N . SER A 1 189 ? -24.823 -15.006 -6.835 1.00 95.44 189 SER A N 1
ATOM 1445 C CA . SER A 1 189 ? -24.019 -13.849 -6.460 1.00 95.44 189 SER A CA 1
ATOM 1446 C C . SER A 1 189 ? -24.019 -12.764 -7.523 1.00 95.44 189 SER A C 1
ATOM 1448 O O . SER A 1 189 ? -23.988 -13.066 -8.711 1.00 95.44 189 SER A O 1
ATOM 1450 N N . ALA A 1 190 ? -23.987 -11.510 -7.087 1.00 96.81 190 ALA A N 1
ATOM 1451 C CA . ALA A 1 190 ? -23.788 -10.352 -7.951 1.00 96.81 190 ALA A CA 1
ATOM 1452 C C . ALA A 1 190 ? -22.684 -9.475 -7.359 1.00 96.81 190 ALA A C 1
ATOM 1454 O O . ALA A 1 190 ? -22.722 -9.174 -6.168 1.00 96.81 190 ALA A O 1
ATOM 1455 N N . LEU A 1 191 ? -21.702 -9.085 -8.165 1.00 96.81 191 LEU A N 1
ATOM 1456 C CA . LEU A 1 191 ? -20.546 -8.292 -7.754 1.00 96.81 191 LEU A CA 1
ATOM 1457 C C . LEU A 1 191 ? -20.451 -7.035 -8.619 1.00 96.81 191 LEU A C 1
ATOM 1459 O O . LEU A 1 191 ? -20.496 -7.114 -9.844 1.00 96.81 191 LEU A O 1
ATOM 1463 N N . LEU A 1 192 ? -20.275 -5.892 -7.962 1.00 98.00 192 LEU A N 1
ATOM 1464 C CA . LEU A 1 192 ? -19.876 -4.630 -8.572 1.00 98.00 192 LEU A CA 1
ATOM 1465 C C . LEU A 1 192 ? -18.603 -4.150 -7.886 1.00 98.00 192 LEU A C 1
ATOM 1467 O O . LEU A 1 192 ? -18.549 -4.075 -6.658 1.00 98.00 192 LEU A O 1
ATOM 1471 N N . GLN A 1 193 ? -17.579 -3.808 -8.657 1.00 97.62 193 GLN A N 1
ATOM 1472 C CA . GLN A 1 193 ? -16.332 -3.299 -8.093 1.00 97.62 193 GLN A CA 1
ATOM 1473 C C . GLN A 1 193 ? -15.659 -2.283 -9.002 1.00 97.62 193 GLN A C 1
ATOM 1475 O O . GLN A 1 193 ? -15.779 -2.341 -10.224 1.00 97.62 193 GLN A O 1
ATOM 1480 N N . ARG A 1 194 ? -14.917 -1.377 -8.373 1.00 98.00 194 ARG A N 1
ATOM 1481 C CA . ARG A 1 194 ? -13.981 -0.459 -9.009 1.00 98.00 194 ARG A CA 1
ATOM 1482 C C . ARG A 1 194 ? -12.624 -0.665 -8.358 1.00 98.00 194 ARG A C 1
ATOM 1484 O O . ARG A 1 194 ? -12.482 -0.401 -7.166 1.00 98.00 194 ARG A O 1
ATOM 1491 N N . ILE A 1 195 ? -11.663 -1.152 -9.128 1.00 98.00 195 ILE A N 1
ATOM 1492 C CA . ILE A 1 195 ? -10.316 -1.479 -8.663 1.00 98.00 195 ILE A CA 1
ATOM 1493 C C . ILE A 1 195 ? -9.318 -0.596 -9.399 1.00 98.00 195 ILE A C 1
ATOM 1495 O O . ILE A 1 195 ? -9.369 -0.491 -10.620 1.00 98.00 195 ILE A O 1
ATOM 1499 N N . GLU A 1 196 ? -8.417 0.032 -8.657 1.00 98.25 196 GLU A N 1
ATOM 1500 C CA . GLU A 1 196 ? -7.356 0.880 -9.197 1.00 98.25 196 GLU A CA 1
ATOM 1501 C C . GLU A 1 196 ? -5.992 0.240 -8.928 1.00 98.25 196 GLU A C 1
ATOM 1503 O O . GLU A 1 196 ? -5.754 -0.270 -7.832 1.00 98.25 196 GLU A O 1
ATOM 1508 N N . ARG A 1 197 ? -5.099 0.277 -9.922 1.00 97.00 197 ARG A N 1
ATOM 1509 C CA . ARG A 1 197 ? -3.740 -0.273 -9.857 1.00 97.00 197 ARG A CA 1
ATOM 1510 C C . ARG A 1 197 ? -2.726 0.782 -10.295 1.00 97.00 197 ARG A C 1
ATOM 1512 O O . ARG A 1 197 ? -2.864 1.385 -11.360 1.00 97.00 197 ARG A O 1
ATOM 1519 N N . ALA A 1 198 ? -1.695 0.998 -9.479 1.00 97.38 198 ALA A N 1
ATOM 1520 C CA . ALA A 1 198 ? -0.536 1.791 -9.888 1.00 97.38 198 ALA A CA 1
ATOM 1521 C C . ALA A 1 198 ? 0.344 1.006 -10.888 1.00 97.38 198 ALA A C 1
ATOM 1523 O O . ALA A 1 198 ? 0.470 -0.218 -10.744 1.00 97.38 198 ALA A O 1
ATOM 1524 N N . PRO A 1 199 ? 0.980 1.679 -11.865 1.00 97.75 199 PRO A N 1
ATOM 1525 C CA . PRO A 1 199 ? 2.004 1.057 -12.698 1.00 97.75 199 PRO A CA 1
ATOM 1526 C C . PRO A 1 199 ? 3.162 0.487 -11.859 1.00 97.75 199 PRO A C 1
ATOM 1528 O O . PRO A 1 199 ? 3.498 1.005 -10.793 1.00 97.75 199 PRO A O 1
ATOM 1531 N N . THR A 1 200 ? 3.766 -0.590 -12.342 1.00 95.94 200 THR A N 1
ATOM 1532 C CA . THR A 1 200 ? 4.931 -1.261 -11.750 1.00 95.94 200 THR A CA 1
ATOM 1533 C C . THR A 1 200 ? 6.240 -0.638 -12.233 1.00 95.94 200 THR A C 1
ATOM 1535 O O . THR A 1 200 ? 6.270 0.071 -13.236 1.00 95.94 200 THR A O 1
ATOM 1538 N N . ALA A 1 201 ? 7.345 -0.934 -11.540 1.00 93.62 201 ALA A N 1
ATOM 1539 C CA . ALA A 1 201 ? 8.669 -0.442 -11.917 1.00 93.62 201 ALA A CA 1
ATOM 1540 C C . ALA A 1 201 ? 9.052 -0.814 -13.361 1.00 93.62 201 ALA A C 1
ATOM 1542 O O . ALA A 1 201 ? 9.478 0.056 -14.110 1.00 93.62 201 ALA A O 1
ATOM 1543 N N . LEU A 1 202 ? 8.830 -2.065 -13.781 1.00 93.12 202 LEU A N 1
ATOM 1544 C CA . LEU A 1 202 ? 9.118 -2.507 -15.153 1.00 93.12 202 LEU A CA 1
ATOM 1545 C C . LEU A 1 202 ? 8.267 -1.764 -16.196 1.00 93.12 202 LEU A C 1
ATOM 1547 O O . LEU A 1 202 ? 8.800 -1.308 -17.202 1.00 93.12 202 LEU A O 1
ATOM 1551 N N . GLU A 1 203 ? 6.969 -1.573 -15.936 1.00 96.62 203 GLU A N 1
ATOM 1552 C CA . GLU A 1 203 ? 6.075 -0.834 -16.845 1.00 96.62 203 GLU A CA 1
ATOM 1553 C C . GLU A 1 203 ? 6.521 0.629 -17.042 1.00 96.62 203 GLU A C 1
ATOM 1555 O O . GLU A 1 203 ? 6.335 1.198 -18.119 1.00 96.62 203 GLU A O 1
ATOM 1560 N N . LEU A 1 204 ? 7.111 1.245 -16.013 1.00 95.69 204 LEU A N 1
ATOM 1561 C CA . LEU A 1 204 ? 7.531 2.649 -16.022 1.00 95.69 204 LEU A CA 1
ATOM 1562 C C . LEU A 1 204 ? 8.964 2.853 -16.528 1.00 95.69 204 LEU A C 1
ATOM 1564 O O . LEU A 1 204 ? 9.232 3.847 -17.203 1.00 95.69 204 LEU A O 1
ATOM 1568 N N . PHE A 1 205 ? 9.881 1.958 -16.160 1.00 94.44 205 PHE A N 1
ATOM 1569 C CA . PHE A 1 205 ? 11.321 2.220 -16.189 1.00 94.44 205 PHE A CA 1
ATOM 1570 C C . PHE A 1 205 ? 12.129 1.241 -17.041 1.00 94.44 205 PHE A C 1
ATOM 1572 O O . PHE A 1 205 ? 13.318 1.486 -17.198 1.00 94.44 205 PHE A O 1
ATOM 1579 N N . ALA A 1 206 ? 11.546 0.178 -17.610 1.00 93.81 206 ALA A N 1
ATOM 1580 C CA . ALA A 1 206 ? 12.298 -0.715 -18.499 1.00 93.81 206 ALA A CA 1
ATOM 1581 C C . ALA A 1 206 ? 12.906 0.053 -19.695 1.00 93.81 206 ALA A C 1
ATOM 1583 O O . ALA A 1 206 ? 12.268 0.964 -20.226 1.00 93.81 206 ALA A O 1
ATOM 1584 N N . HIS A 1 207 ? 14.135 -0.256 -20.110 1.00 92.81 207 HIS A N 1
ATOM 1585 C CA . HIS A 1 207 ? 14.799 0.448 -21.219 1.00 92.81 207 HIS A CA 1
ATOM 1586 C C . HIS A 1 207 ? 15.888 -0.367 -21.941 1.00 92.81 207 HIS A C 1
ATOM 1588 O O . HIS A 1 207 ? 16.803 0.221 -22.521 1.00 92.81 207 HIS A O 1
ATOM 1594 N N . GLY A 1 208 ? 15.778 -1.698 -21.964 1.00 91.00 208 GLY A N 1
ATOM 1595 C CA . GLY A 1 208 ? 16.812 -2.562 -22.542 1.00 91.00 208 GLY A CA 1
ATOM 1596 C C . GLY A 1 208 ? 16.342 -3.958 -22.933 1.00 91.00 208 GLY A C 1
ATOM 1597 O O . GLY A 1 208 ? 15.144 -4.257 -22.938 1.00 91.00 208 GLY A O 1
ATOM 1598 N N . SER A 1 209 ? 17.298 -4.810 -23.299 1.00 89.19 209 SER A N 1
ATOM 1599 C CA . SER A 1 209 ? 17.054 -6.192 -23.718 1.00 89.19 209 SER A CA 1
ATOM 1600 C C . SER A 1 209 ? 16.759 -7.116 -22.541 1.00 89.19 209 SER A C 1
ATOM 1602 O O . SER A 1 209 ? 17.336 -6.999 -21.465 1.00 89.19 209 SER A O 1
ATOM 1604 N N . HIS A 1 210 ? 15.877 -8.079 -22.776 1.00 87.81 210 HIS A N 1
ATOM 1605 C CA . HIS A 1 210 ? 15.522 -9.142 -21.852 1.00 87.81 210 HIS A CA 1
ATOM 1606 C C . HIS A 1 210 ? 15.562 -10.466 -22.621 1.00 87.81 210 HIS A C 1
ATOM 1608 O O . HIS A 1 210 ? 14.708 -10.713 -23.480 1.00 87.81 210 HIS A O 1
ATOM 1614 N N . ASP A 1 211 ? 16.579 -11.280 -22.337 1.00 79.31 211 ASP A N 1
ATOM 1615 C CA . ASP A 1 211 ? 16.943 -12.462 -23.129 1.00 79.31 211 ASP A CA 1
ATOM 1616 C C . ASP A 1 211 ? 15.936 -13.603 -23.006 1.00 79.31 211 ASP A C 1
ATOM 1618 O O . ASP A 1 211 ? 15.431 -14.090 -24.015 1.00 79.31 211 ASP A O 1
ATOM 1622 N N . ALA A 1 212 ? 15.512 -13.949 -21.788 1.00 77.00 212 ALA A N 1
ATOM 1623 C CA . ALA A 1 212 ? 14.553 -15.033 -21.577 1.00 77.00 212 ALA A CA 1
ATOM 1624 C C . ALA A 1 212 ? 13.236 -14.909 -22.385 1.00 77.00 212 ALA A C 1
ATOM 1626 O O . ALA A 1 212 ? 12.795 -15.903 -22.971 1.00 77.00 212 ALA A O 1
ATOM 1627 N N . PRO A 1 213 ? 12.562 -13.743 -22.453 1.00 80.44 213 PRO A N 1
ATOM 1628 C CA . PRO A 1 213 ? 11.427 -13.551 -23.351 1.00 80.44 213 PRO A CA 1
ATOM 1629 C C . PRO A 1 213 ? 11.822 -13.088 -24.759 1.00 80.44 213 PRO A C 1
ATOM 1631 O O . PRO A 1 213 ? 10.911 -12.858 -25.552 1.00 80.44 213 PRO A O 1
ATOM 1634 N N . GLY A 1 214 ? 13.112 -12.912 -25.059 1.00 85.12 214 GLY A N 1
ATOM 1635 C CA . GLY A 1 214 ? 13.648 -12.407 -26.324 1.00 85.12 214 GLY A CA 1
ATOM 1636 C C . GLY A 1 214 ? 13.002 -11.091 -26.753 1.00 85.12 214 GLY A C 1
ATOM 1637 O O . GLY A 1 214 ? 12.536 -10.957 -27.888 1.00 85.12 214 GLY A O 1
ATOM 1638 N N . THR A 1 215 ? 12.896 -10.134 -25.827 1.00 91.00 215 THR A N 1
ATOM 1639 C CA . THR A 1 215 ? 12.284 -8.819 -26.077 1.00 91.00 215 THR A CA 1
ATOM 1640 C C . THR A 1 215 ? 13.203 -7.667 -25.704 1.00 91.00 215 THR A C 1
ATOM 1642 O O . THR A 1 215 ? 13.892 -7.731 -24.696 1.00 91.00 215 THR A O 1
ATOM 1645 N N . PHE A 1 216 ? 13.137 -6.573 -26.461 1.00 93.06 216 PHE A N 1
ATOM 1646 C CA . PHE A 1 216 ? 13.684 -5.279 -26.055 1.00 93.06 216 PHE A CA 1
ATOM 1647 C C . PHE A 1 216 ? 12.540 -4.466 -25.439 1.00 93.06 216 PHE A C 1
ATOM 1649 O O . PHE A 1 216 ? 11.586 -4.114 -26.138 1.00 93.06 216 PHE A O 1
ATOM 1656 N N . GLU A 1 217 ? 12.564 -4.248 -24.125 1.00 93.88 217 GLU A N 1
ATOM 1657 C CA . GLU A 1 217 ? 11.447 -3.668 -23.373 1.00 93.88 217 GLU A CA 1
ATOM 1658 C C . GLU A 1 217 ? 11.635 -2.162 -23.147 1.00 93.88 217 GLU A C 1
ATOM 1660 O O . GLU A 1 217 ? 12.636 -1.718 -22.588 1.00 93.88 217 GLU A O 1
ATOM 1665 N N . ILE A 1 218 ? 10.630 -1.375 -23.544 1.00 95.19 218 ILE A N 1
ATOM 1666 C CA . ILE A 1 218 ? 10.592 0.080 -23.364 1.00 95.19 218 ILE A CA 1
ATOM 1667 C C . ILE A 1 218 ? 9.417 0.453 -22.449 1.00 95.19 218 ILE A C 1
ATOM 1669 O O . ILE A 1 218 ? 8.240 0.314 -22.804 1.00 95.19 218 ILE A O 1
ATOM 1673 N N . GLY A 1 219 ? 9.758 0.934 -21.259 1.00 95.38 219 GLY A N 1
ATOM 1674 C CA . GLY A 1 219 ? 8.868 1.480 -20.243 1.00 95.38 219 GLY A CA 1
ATOM 1675 C C . GLY A 1 219 ? 8.362 2.877 -20.589 1.00 95.38 219 GLY A C 1
ATOM 1676 O O . GLY A 1 219 ? 8.839 3.540 -21.511 1.00 95.38 219 GLY A O 1
ATOM 1677 N N . ASN A 1 220 ? 7.361 3.333 -19.841 1.00 95.06 220 ASN A N 1
ATOM 1678 C CA . ASN A 1 220 ? 6.765 4.648 -20.033 1.00 95.06 220 ASN A CA 1
ATOM 1679 C C . ASN A 1 220 ? 6.506 5.330 -18.685 1.00 95.06 220 ASN A C 1
ATOM 1681 O O . ASN A 1 220 ? 5.549 5.015 -17.983 1.00 95.06 220 ASN A O 1
ATOM 1685 N N . SER A 1 221 ? 7.320 6.326 -18.338 1.00 93.69 221 SER A N 1
ATOM 1686 C CA . SER A 1 221 ? 7.196 7.070 -17.077 1.00 93.69 221 SER A CA 1
ATOM 1687 C C . SER A 1 221 ? 5.937 7.947 -16.981 1.00 93.69 221 SER A C 1
ATOM 1689 O O . SER A 1 221 ? 5.614 8.435 -15.901 1.00 93.69 221 SER A O 1
ATOM 1691 N N . ASN A 1 222 ? 5.184 8.113 -18.076 1.00 94.56 222 ASN A N 1
ATOM 1692 C CA . ASN A 1 222 ? 3.942 8.891 -18.118 1.00 94.56 222 ASN A CA 1
ATOM 1693 C C . ASN A 1 222 ? 2.671 8.048 -17.894 1.00 94.56 222 ASN A C 1
ATOM 1695 O O . ASN A 1 222 ? 1.561 8.579 -18.021 1.00 94.56 222 ASN A O 1
ATOM 1699 N N . LEU A 1 223 ? 2.798 6.749 -17.590 1.00 96.88 223 LEU A N 1
ATOM 1700 C CA . LEU A 1 223 ? 1.641 5.896 -17.306 1.00 96.88 223 LEU A CA 1
ATOM 1701 C C . LEU A 1 223 ? 0.881 6.389 -16.066 1.00 96.88 223 LEU A C 1
ATOM 1703 O O . LEU A 1 223 ? 1.453 6.775 -15.046 1.00 96.88 223 LEU A O 1
ATOM 1707 N N . LYS A 1 224 ? -0.445 6.357 -16.158 1.00 97.62 224 LYS A N 1
ATOM 1708 C CA . LYS A 1 224 ? -1.382 6.758 -15.102 1.00 97.62 224 LYS A CA 1
ATOM 1709 C C . LYS A 1 224 ? -1.923 5.536 -14.361 1.00 97.62 224 LYS A C 1
ATOM 1711 O O . LYS A 1 224 ? -1.627 4.400 -14.711 1.00 97.62 224 LYS A O 1
ATOM 1716 N N . ILE A 1 225 ? -2.754 5.765 -13.348 1.00 98.00 225 ILE A N 1
ATOM 1717 C CA . ILE A 1 225 ? -3.480 4.691 -12.657 1.00 98.00 225 ILE A CA 1
ATOM 1718 C C . ILE A 1 225 ? -4.416 3.978 -13.647 1.00 98.00 225 ILE A C 1
ATOM 1720 O O . ILE A 1 225 ? -5.229 4.619 -14.321 1.00 98.00 225 ILE A O 1
ATOM 1724 N N . GLU A 1 226 ? -4.308 2.652 -13.696 1.00 98.25 226 GLU A N 1
ATOM 1725 C CA . GLU A 1 226 ? -5.230 1.754 -14.394 1.00 98.25 226 GLU A CA 1
ATOM 1726 C C . GLU A 1 226 ? -6.462 1.523 -13.511 1.00 98.25 226 GLU A C 1
ATOM 1728 O O . GLU A 1 226 ? -6.323 1.212 -12.329 1.00 98.25 226 GLU A O 1
ATOM 1733 N N . THR A 1 227 ? -7.673 1.686 -14.052 1.00 98.50 227 THR A N 1
ATOM 1734 C CA . THR A 1 227 ? -8.928 1.516 -13.292 1.00 98.50 227 THR A CA 1
ATOM 1735 C C . THR A 1 227 ? -9.836 0.491 -13.957 1.00 98.50 227 THR A C 1
ATOM 1737 O O . THR A 1 227 ? -10.306 0.734 -15.061 1.00 98.50 227 THR A O 1
ATOM 1740 N N . GLY A 1 228 ? -10.147 -0.615 -13.284 1.00 97.94 228 GLY A N 1
ATOM 1741 C CA . GLY A 1 228 ? -11.114 -1.618 -13.733 1.00 97.94 228 GLY A CA 1
ATOM 1742 C C . GLY A 1 228 ? -12.465 -1.472 -13.033 1.00 97.94 228 GLY A C 1
ATOM 1743 O O . GLY A 1 228 ? -12.547 -1.594 -11.812 1.00 97.94 228 GLY A O 1
ATOM 1744 N N . ASN A 1 229 ? -13.532 -1.248 -13.799 1.00 97.88 229 ASN A N 1
ATOM 1745 C CA . ASN A 1 229 ? -14.916 -1.281 -13.323 1.00 97.88 229 ASN A CA 1
ATOM 1746 C C . ASN A 1 229 ? -15.559 -2.599 -13.764 1.00 97.88 229 ASN A C 1
ATOM 1748 O O . ASN A 1 229 ? -15.789 -2.799 -14.957 1.00 97.88 229 ASN A O 1
ATOM 1752 N N . THR A 1 230 ? -15.841 -3.490 -12.818 1.00 97.81 230 THR A N 1
ATOM 1753 C CA . THR A 1 230 ? -16.336 -4.845 -13.093 1.00 97.81 230 THR A CA 1
ATOM 1754 C C . THR A 1 230 ? -17.763 -5.028 -12.602 1.00 97.81 230 THR A C 1
ATOM 1756 O O . THR A 1 230 ? -18.095 -4.650 -11.476 1.00 97.81 230 THR A O 1
ATOM 1759 N N . ALA A 1 231 ? -18.572 -5.687 -13.427 1.00 97.56 231 ALA A N 1
ATOM 1760 C CA . ALA A 1 231 ? -19.823 -6.315 -13.039 1.00 97.56 231 ALA A CA 1
ATOM 1761 C C . ALA A 1 231 ? -19.729 -7.825 -13.292 1.00 97.56 231 ALA A C 1
ATOM 1763 O O . ALA A 1 231 ? -19.370 -8.248 -14.391 1.00 97.56 231 ALA A O 1
ATOM 1764 N N . GLU A 1 232 ? -20.052 -8.634 -12.287 1.00 97.88 232 GLU A N 1
ATOM 1765 C CA . GLU A 1 232 ? -20.048 -10.097 -12.377 1.00 97.88 232 GLU A CA 1
ATOM 1766 C C . GLU A 1 232 ? -21.348 -10.670 -11.806 1.00 97.88 232 GLU A C 1
ATOM 1768 O O . GLU A 1 232 ? -21.838 -10.237 -10.759 1.00 97.88 232 GLU A O 1
ATOM 1773 N N . LEU A 1 233 ? -21.890 -11.674 -12.493 1.00 97.56 233 LEU A N 1
ATOM 1774 C CA . LEU A 1 233 ? -22.980 -12.514 -12.014 1.00 97.56 233 LEU A CA 1
ATOM 1775 C C . LEU A 1 233 ? -22.476 -13.946 -11.880 1.00 97.56 233 LEU A C 1
ATOM 1777 O O . LEU A 1 233 ? -21.825 -14.466 -12.784 1.00 97.56 233 LEU A O 1
ATOM 1781 N N . GLY A 1 234 ? -22.808 -14.583 -10.762 1.00 94.88 234 GLY A N 1
ATOM 1782 C CA . GLY A 1 234 ? -22.405 -15.946 -10.451 1.00 94.88 234 GLY A CA 1
ATOM 1783 C C . GLY A 1 234 ? -23.574 -16.795 -9.971 1.00 94.88 234 GLY A C 1
ATOM 1784 O O . GLY A 1 234 ? -24.484 -16.303 -9.301 1.00 94.88 234 GLY A O 1
ATOM 1785 N N . LEU A 1 235 ? -23.533 -18.081 -10.290 1.00 94.81 235 LEU A N 1
ATOM 1786 C CA . LEU A 1 235 ? -24.440 -19.092 -9.769 1.00 94.81 235 LEU A CA 1
ATOM 1787 C C . LEU A 1 235 ? -23.640 -20.358 -9.488 1.00 94.81 235 LEU A C 1
ATOM 1789 O O . LEU A 1 235 ? -22.965 -20.878 -10.371 1.00 94.81 235 LEU A O 1
ATOM 1793 N N . GLN A 1 236 ? -23.734 -20.868 -8.267 1.00 92.69 236 GLN A N 1
ATOM 1794 C CA . GLN A 1 236 ? -23.053 -22.096 -7.876 1.00 92.69 236 GLN A CA 1
ATOM 1795 C C . GLN A 1 236 ? -23.995 -23.049 -7.148 1.00 92.69 236 GLN A C 1
ATOM 1797 O O . GLN A 1 236 ? -24.940 -22.619 -6.491 1.00 92.69 236 GLN A O 1
ATOM 1802 N N . ARG A 1 237 ? -23.708 -24.346 -7.226 1.00 87.75 237 ARG A N 1
ATOM 1803 C CA . ARG A 1 237 ? -24.328 -25.415 -6.443 1.00 87.75 237 ARG A CA 1
ATOM 1804 C C . ARG A 1 237 ? -23.239 -26.352 -5.947 1.00 87.75 237 ARG A C 1
ATOM 1806 O O . ARG A 1 237 ? -22.629 -27.065 -6.739 1.00 87.75 237 ARG A O 1
ATOM 1813 N N . ILE A 1 238 ? -23.022 -26.371 -4.635 1.00 79.50 238 ILE A N 1
ATOM 1814 C CA . ILE A 1 238 ? -21.890 -27.087 -4.022 1.00 79.50 238 ILE A CA 1
ATOM 1815 C C . ILE A 1 238 ? -22.257 -28.464 -3.452 1.00 79.50 238 ILE A C 1
ATOM 1817 O O . ILE A 1 238 ? -21.373 -29.269 -3.172 1.00 79.50 238 ILE A O 1
ATOM 1821 N N . GLN A 1 239 ? -23.551 -28.766 -3.302 1.00 77.38 239 GLN A N 1
ATOM 1822 C CA . GLN A 1 239 ? -24.032 -30.058 -2.803 1.00 77.38 239 GLN A CA 1
ATOM 1823 C C . GLN A 1 239 ? -25.091 -30.668 -3.727 1.00 77.38 239 GLN A C 1
ATOM 1825 O O . GLN A 1 239 ? -25.842 -29.970 -4.415 1.00 77.38 239 GLN A O 1
ATOM 1830 N N . GLY A 1 240 ? -25.184 -31.997 -3.693 1.00 80.69 240 GLY A N 1
ATOM 1831 C CA . GLY A 1 240 ? -26.072 -32.774 -4.556 1.00 80.69 240 GLY A CA 1
ATOM 1832 C C . GLY A 1 240 ? -25.306 -33.610 -5.578 1.00 80.69 240 GLY A C 1
ATOM 1833 O O . GLY A 1 240 ? -24.079 -33.622 -5.580 1.00 80.69 240 GLY A O 1
ATOM 1834 N N . ASP A 1 241 ? -26.050 -34.360 -6.391 1.00 83.62 241 ASP A N 1
ATOM 1835 C CA . ASP A 1 241 ? -25.467 -35.188 -7.458 1.00 83.62 241 ASP A CA 1
ATOM 1836 C C . ASP A 1 241 ? -24.942 -34.306 -8.589 1.00 83.62 241 ASP A C 1
ATOM 1838 O O . ASP A 1 241 ? -23.833 -34.509 -9.077 1.00 83.62 241 ASP A O 1
ATOM 1842 N N . PHE A 1 242 ? -25.708 -33.268 -8.933 1.00 83.31 242 PHE A N 1
ATOM 1843 C CA . PHE A 1 242 ? -25.300 -32.214 -9.851 1.00 83.31 242 PHE A CA 1
ATOM 1844 C C . PHE A 1 242 ? -24.751 -31.008 -9.084 1.00 83.31 242 PHE A C 1
ATOM 1846 O O . PHE A 1 242 ? -25.449 -30.420 -8.253 1.00 83.31 242 PHE A O 1
ATOM 1853 N N . ARG A 1 243 ? -23.505 -30.646 -9.379 1.00 91.06 243 ARG A N 1
ATOM 1854 C CA . ARG A 1 243 ? -22.741 -29.543 -8.789 1.00 91.06 243 ARG A CA 1
ATOM 1855 C C . ARG A 1 243 ? -22.201 -28.671 -9.912 1.00 91.06 243 ARG A C 1
ATOM 1857 O O . ARG A 1 243 ? -21.785 -29.206 -10.936 1.00 91.06 243 ARG A O 1
ATOM 1864 N N . PHE A 1 244 ? -22.193 -27.356 -9.735 1.00 87.88 244 PHE A N 1
ATOM 1865 C CA . PHE A 1 244 ? -21.640 -26.440 -10.735 1.00 87.88 244 PHE A CA 1
ATOM 1866 C C . PHE A 1 244 ? -21.186 -25.110 -10.123 1.00 87.88 244 PHE A C 1
ATOM 1868 O O . PHE A 1 244 ? -21.660 -24.731 -9.056 1.00 87.88 244 PHE A O 1
ATOM 1875 N N . ASP A 1 245 ? -20.298 -24.405 -10.815 1.00 92.06 245 ASP A N 1
ATOM 1876 C CA . ASP A 1 245 ? -19.927 -23.000 -10.607 1.00 92.06 245 ASP A CA 1
ATOM 1877 C C . ASP A 1 245 ? -19.948 -22.339 -11.988 1.00 92.06 245 ASP A C 1
ATOM 1879 O O . ASP A 1 245 ? -19.306 -22.827 -12.919 1.00 92.06 245 ASP A O 1
ATOM 1883 N N . ALA A 1 246 ? -20.755 -21.294 -12.141 1.00 89.62 246 ALA A N 1
ATOM 1884 C CA . ALA A 1 246 ? -20.899 -20.540 -13.375 1.00 89.62 246 ALA A CA 1
ATOM 1885 C C . ALA A 1 246 ? -20.778 -19.045 -13.080 1.00 89.62 246 ALA A C 1
ATOM 1887 O O . ALA A 1 246 ? -21.465 -18.538 -12.189 1.00 89.62 246 ALA A O 1
ATOM 1888 N N . LYS A 1 247 ? -19.956 -18.331 -13.851 1.00 93.81 247 LYS A N 1
ATOM 1889 C CA . LYS A 1 247 ? -19.726 -16.888 -13.725 1.00 93.81 247 LYS A CA 1
ATOM 1890 C C . LYS A 1 247 ? -19.716 -16.228 -15.090 1.00 93.81 247 LYS A C 1
ATOM 1892 O O . LYS A 1 247 ? -19.128 -16.752 -16.029 1.00 93.81 247 LYS A O 1
ATOM 1897 N N . ALA A 1 248 ? -20.326 -15.057 -15.185 1.00 95.44 248 ALA A N 1
ATOM 1898 C CA . ALA A 1 248 ? -20.219 -14.174 -16.336 1.00 95.44 248 ALA A CA 1
ATOM 1899 C C . ALA A 1 248 ? -19.786 -12.792 -15.856 1.00 95.44 248 ALA A C 1
ATOM 1901 O O . ALA A 1 248 ? -20.352 -12.269 -14.893 1.00 95.44 248 ALA A O 1
ATOM 1902 N N . TYR A 1 249 ? -18.801 -12.202 -16.528 1.00 96.19 249 TYR A N 1
ATOM 1903 C CA . TYR A 1 249 ? -18.226 -10.923 -16.128 1.00 96.19 249 TYR A CA 1
ATOM 1904 C C . TYR A 1 249 ? -18.091 -9.958 -17.303 1.00 96.19 249 TYR A C 1
ATOM 1906 O O . TYR A 1 249 ? -17.919 -10.347 -18.462 1.00 96.19 249 TYR A O 1
ATOM 1914 N N . TYR A 1 250 ? -18.146 -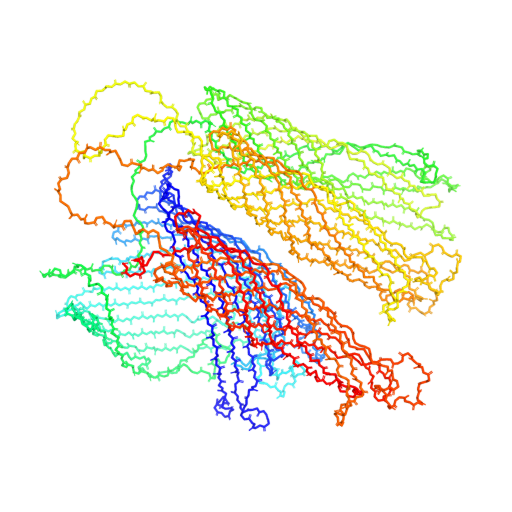8.676 -16.966 1.00 98.31 250 TYR A N 1
ATOM 1915 C CA . TYR A 1 250 ? -17.872 -7.554 -17.845 1.00 98.31 250 TYR A CA 1
ATOM 1916 C C . TYR A 1 250 ? -17.014 -6.548 -17.081 1.00 98.31 250 TYR A C 1
ATOM 1918 O O . TYR A 1 250 ? -17.424 -6.065 -16.025 1.00 98.31 250 TYR A O 1
ATOM 1926 N N . THR A 1 251 ? -15.847 -6.210 -17.620 1.00 98.38 251 THR A N 1
ATOM 1927 C CA . THR A 1 251 ? -14.927 -5.234 -17.038 1.00 98.38 251 THR A CA 1
ATOM 1928 C C . THR A 1 251 ? -14.598 -4.158 -18.058 1.00 98.38 251 THR A C 1
ATOM 1930 O O . THR A 1 251 ? -14.094 -4.451 -19.140 1.00 98.38 251 THR A O 1
ATOM 1933 N N . TYR A 1 252 ? -14.854 -2.904 -17.696 1.00 98.50 252 TYR A N 1
ATOM 1934 C CA . TYR A 1 252 ? -14.376 -1.737 -18.428 1.00 98.50 252 TYR A CA 1
ATOM 1935 C C . TYR A 1 252 ? -13.132 -1.187 -17.730 1.00 98.50 252 TYR A C 1
ATOM 1937 O O . TYR A 1 252 ? -13.205 -0.775 -16.570 1.00 98.50 252 TYR A O 1
ATOM 1945 N N . TYR A 1 253 ? -12.011 -1.158 -18.438 1.00 98.31 253 TYR A N 1
ATOM 1946 C CA . TYR A 1 253 ? -10.761 -0.572 -17.984 1.00 98.31 253 TYR A CA 1
ATOM 1947 C C . TYR A 1 253 ? -10.588 0.841 -18.539 1.00 98.31 253 TYR A C 1
ATOM 1949 O O . TYR A 1 253 ? -10.597 1.037 -19.754 1.00 98.31 253 TYR A O 1
ATOM 1957 N N . ASN A 1 254 ? -10.362 1.809 -17.652 1.00 97.88 254 ASN A N 1
ATOM 1958 C CA . ASN A 1 254 ? -9.766 3.092 -18.005 1.00 97.88 254 ASN A CA 1
ATOM 1959 C C . ASN A 1 254 ? -8.243 2.989 -17.901 1.00 97.88 254 ASN A C 1
ATOM 1961 O O . ASN A 1 254 ? -7.735 2.537 -16.871 1.00 97.88 254 ASN A O 1
ATOM 1965 N N . ASN A 1 255 ? -7.531 3.457 -18.927 1.00 97.38 255 ASN A N 1
ATOM 1966 C CA . ASN A 1 255 ? -6.068 3.401 -19.000 1.00 97.38 255 ASN A CA 1
ATOM 1967 C C . ASN A 1 255 ? -5.511 1.983 -18.738 1.00 97.38 255 ASN A C 1
ATOM 1969 O O . ASN A 1 255 ? -4.601 1.820 -17.923 1.00 97.38 255 ASN A O 1
ATOM 1973 N N . PHE A 1 256 ? -6.059 0.958 -19.398 1.00 97.69 256 PHE A N 1
ATOM 1974 C CA . PHE A 1 256 ? -5.508 -0.400 -19.360 1.00 97.69 256 PHE A CA 1
ATOM 1975 C C . PHE A 1 256 ? -4.055 -0.370 -19.828 1.00 97.69 256 PHE A C 1
ATOM 1977 O O . PHE A 1 256 ? -3.786 0.095 -20.939 1.00 97.69 256 PHE A O 1
ATOM 1984 N N . ILE A 1 257 ? -3.134 -0.825 -18.981 1.00 97.44 257 ILE A N 1
ATOM 1985 C CA . ILE A 1 257 ? -1.706 -0.920 -19.269 1.00 97.44 257 ILE A CA 1
ATOM 1986 C C . ILE A 1 257 ? -1.466 -2.260 -19.946 1.00 97.44 257 ILE A C 1
ATOM 1988 O O . ILE A 1 257 ? -1.793 -3.320 -19.416 1.00 97.44 257 ILE A O 1
ATOM 1992 N N . PHE A 1 258 ? -0.872 -2.224 -21.129 1.00 94.81 258 PHE A N 1
ATOM 1993 C CA . PHE A 1 258 ? -0.558 -3.428 -21.880 1.00 94.8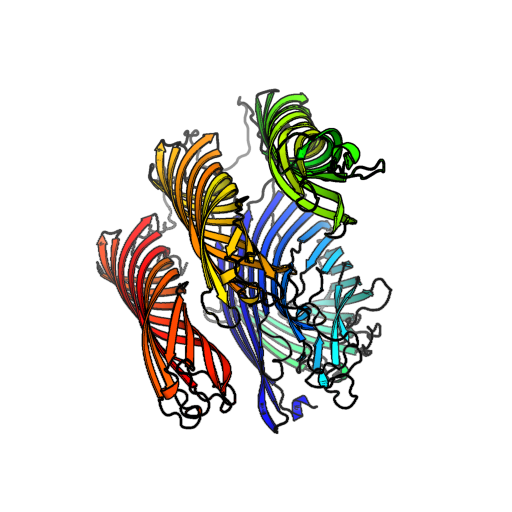1 258 PHE A CA 1
ATOM 1994 C C . PHE A 1 258 ? 0.784 -3.280 -22.584 1.00 94.81 258 PHE A C 1
ATOM 1996 O O . PHE A 1 258 ? 1.197 -2.184 -22.968 1.00 94.81 258 PHE A O 1
ATOM 2003 N N . ARG A 1 259 ? 1.459 -4.417 -22.763 1.00 93.31 259 ARG A N 1
ATOM 2004 C CA . ARG A 1 259 ? 2.721 -4.500 -23.499 1.00 93.31 259 ARG A CA 1
ATOM 2005 C C . ARG A 1 259 ? 2.452 -4.907 -24.944 1.00 93.31 259 ARG A C 1
ATOM 2007 O O . ARG A 1 259 ? 1.854 -5.964 -25.176 1.00 93.31 259 ARG A O 1
ATOM 2014 N N . GLN A 1 260 ? 2.875 -4.070 -25.885 1.00 92.06 260 GLN A N 1
ATOM 2015 C CA . GLN A 1 260 ? 2.598 -4.189 -27.317 1.00 92.06 260 GLN A CA 1
ATOM 2016 C C . GLN A 1 260 ? 3.892 -4.412 -28.103 1.00 92.06 260 GLN A C 1
ATOM 2018 O O . GLN A 1 260 ? 4.857 -3.687 -27.877 1.00 92.06 260 GLN A O 1
ATOM 2023 N N . ALA A 1 261 ? 3.905 -5.356 -29.048 1.00 93.00 261 ALA A N 1
ATOM 2024 C CA . ALA A 1 261 ? 4.992 -5.476 -30.021 1.00 93.00 261 ALA A CA 1
ATOM 2025 C C . ALA A 1 261 ? 4.910 -4.348 -31.061 1.00 93.00 261 ALA A C 1
ATOM 2027 O O . ALA A 1 261 ? 3.846 -4.094 -31.634 1.00 93.00 261 ALA A O 1
ATOM 2028 N N . THR A 1 262 ? 6.029 -3.677 -31.333 1.00 93.12 262 THR A N 1
ATOM 2029 C CA . THR A 1 262 ? 6.074 -2.571 -32.308 1.00 93.12 262 THR A CA 1
ATOM 2030 C C . THR A 1 262 ? 6.241 -3.065 -33.745 1.00 93.12 262 THR A C 1
ATOM 2032 O O . THR A 1 262 ? 5.862 -2.364 -34.680 1.00 93.12 262 THR A O 1
ATOM 2035 N N . GLY A 1 263 ? 6.741 -4.293 -33.919 1.00 89.94 263 GLY A N 1
ATOM 2036 C CA . GLY A 1 263 ? 7.139 -4.854 -35.214 1.00 89.94 263 GLY A CA 1
ATOM 2037 C C . GLY A 1 263 ? 8.587 -4.519 -35.590 1.00 89.94 263 GLY A C 1
ATOM 2038 O O . GLY A 1 263 ? 9.077 -5.008 -36.604 1.00 89.94 263 GLY A O 1
ATOM 2039 N N . ILE A 1 264 ? 9.277 -3.719 -34.770 1.00 92.00 264 ILE A N 1
ATOM 2040 C CA . ILE A 1 264 ? 10.714 -3.466 -34.880 1.00 92.00 264 ILE A CA 1
ATOM 2041 C C . ILE A 1 264 ? 11.460 -4.598 -34.171 1.00 92.00 264 ILE A C 1
ATOM 2043 O O . ILE A 1 264 ? 11.062 -5.042 -33.091 1.00 92.00 264 ILE A O 1
ATOM 2047 N N . LEU A 1 265 ? 12.547 -5.050 -34.788 1.00 92.31 265 LEU A N 1
ATOM 2048 C CA . LEU A 1 265 ? 13.490 -5.989 -34.193 1.00 92.31 265 LEU A CA 1
ATOM 2049 C C . LEU A 1 265 ? 14.760 -5.237 -33.787 1.00 92.31 265 LEU A C 1
ATOM 2051 O O . LEU A 1 265 ? 15.137 -4.258 -34.439 1.00 92.31 265 LEU A O 1
ATOM 2055 N N . CYS A 1 266 ? 15.374 -5.683 -32.698 1.00 90.69 266 CYS A N 1
ATOM 2056 C CA . CYS A 1 266 ? 16.598 -5.126 -32.138 1.00 90.69 266 CYS A CA 1
ATOM 2057 C C . CYS A 1 266 ? 17.592 -6.251 -31.812 1.00 90.69 266 CYS A C 1
ATOM 2059 O O . CYS A 1 266 ? 17.202 -7.404 -31.630 1.00 90.69 266 CYS A O 1
ATOM 2061 N N . GLY A 1 267 ? 18.865 -5.900 -31.674 1.00 87.19 267 GLY A N 1
ATOM 2062 C CA . GLY A 1 267 ? 19.852 -6.637 -30.885 1.00 87.19 267 GLY A CA 1
ATOM 2063 C C . GLY A 1 267 ? 19.811 -6.230 -29.403 1.00 87.19 267 GLY A C 1
ATOM 2064 O O . GLY A 1 267 ? 18.821 -5.671 -28.925 1.00 87.19 267 GLY A O 1
ATOM 2065 N N . ALA A 1 268 ? 20.898 -6.490 -28.671 1.00 81.44 268 ALA A N 1
ATOM 2066 C CA . ALA A 1 268 ? 20.991 -6.243 -27.224 1.00 81.44 268 ALA A CA 1
ATOM 2067 C C . ALA A 1 268 ? 20.983 -4.749 -26.827 1.00 81.44 268 ALA A C 1
ATOM 2069 O O . ALA A 1 268 ? 20.786 -4.400 -25.666 1.00 81.44 268 ALA A O 1
ATOM 2070 N N . THR A 1 269 ? 21.187 -3.834 -27.780 1.00 86.56 269 THR A N 1
ATOM 2071 C CA . THR A 1 269 ? 21.240 -2.385 -27.523 1.00 86.56 269 THR A CA 1
ATOM 2072 C C . THR A 1 269 ? 20.289 -1.613 -28.429 1.00 86.56 269 THR A C 1
ATOM 2074 O O . THR A 1 269 ? 20.009 -2.025 -29.557 1.00 86.56 269 THR A O 1
ATOM 2077 N N . PHE A 1 270 ? 19.825 -0.444 -27.974 1.00 89.44 270 PHE A N 1
ATOM 2078 C CA . PHE A 1 270 ? 18.907 0.392 -28.757 1.00 89.44 270 PHE A CA 1
ATOM 2079 C C . PHE A 1 270 ? 19.491 0.817 -30.116 1.00 89.44 270 PHE A C 1
ATOM 2081 O O . PHE A 1 270 ? 18.753 0.889 -31.095 1.00 89.44 270 PHE A O 1
ATOM 2088 N N . ALA A 1 271 ? 20.814 1.003 -30.201 1.00 88.31 271 ALA A N 1
ATOM 2089 C CA . ALA A 1 271 ? 21.559 1.337 -31.421 1.00 88.31 271 ALA A CA 1
ATOM 2090 C C . ALA A 1 271 ? 21.303 0.381 -32.604 1.00 88.31 271 ALA A C 1
ATOM 2092 O O . ALA A 1 271 ? 21.471 0.747 -33.764 1.00 88.31 271 ALA A O 1
ATOM 2093 N N . THR A 1 272 ? 20.891 -0.852 -32.313 1.00 89.06 272 THR A N 1
ATOM 2094 C CA . THR A 1 272 ? 20.647 -1.896 -33.319 1.00 89.06 272 THR A CA 1
ATOM 2095 C C . THR A 1 272 ? 19.180 -1.990 -33.753 1.00 89.06 272 THR A C 1
ATOM 2097 O O . THR A 1 272 ? 18.856 -2.680 -34.718 1.00 89.06 272 THR A O 1
ATOM 2100 N N . CYS A 1 273 ? 18.268 -1.279 -33.085 1.00 91.06 273 CYS A N 1
ATOM 2101 C CA . CYS A 1 273 ? 16.842 -1.347 -33.385 1.00 91.06 273 CYS A CA 1
ATOM 2102 C C . CYS A 1 273 ? 16.523 -0.838 -34.797 1.00 91.06 273 CYS A C 1
ATOM 2104 O O . CYS A 1 273 ? 16.801 0.310 -35.143 1.00 91.06 273 CYS A O 1
ATOM 2106 N N . GLY A 1 274 ? 15.872 -1.680 -35.602 1.00 89.25 274 GLY A N 1
ATOM 2107 C CA . GLY A 1 274 ? 15.418 -1.319 -36.947 1.00 89.25 274 GLY A CA 1
ATOM 2108 C C . GLY A 1 274 ? 16.514 -1.301 -38.019 1.00 89.25 274 GLY A C 1
ATOM 2109 O O . GLY A 1 274 ? 16.247 -0.848 -39.130 1.00 89.25 274 GLY A O 1
ATOM 2110 N N . ASN A 1 275 ? 17.717 -1.813 -37.726 1.00 83.75 275 ASN A N 1
ATOM 2111 C CA . ASN A 1 275 ? 18.825 -1.873 -38.689 1.00 83.75 275 ASN A CA 1
ATOM 2112 C C . ASN A 1 275 ? 18.682 -3.007 -39.732 1.00 83.75 275 ASN A C 1
ATOM 2114 O O . ASN A 1 275 ? 19.371 -2.997 -40.751 1.00 83.75 275 ASN A O 1
ATOM 2118 N N . GLY A 1 276 ? 17.779 -3.969 -39.498 1.00 75.00 276 GLY A N 1
ATOM 2119 C CA . GLY A 1 276 ? 17.500 -5.096 -40.396 1.00 75.00 276 GLY A CA 1
ATOM 2120 C C . GLY A 1 276 ? 18.570 -6.195 -40.424 1.00 75.00 276 GLY A C 1
ATOM 2121 O O . GLY A 1 276 ? 18.453 -7.111 -41.237 1.00 75.00 276 GLY A O 1
ATOM 2122 N N . VAL A 1 277 ? 19.591 -6.110 -39.567 1.00 71.44 277 VAL A N 1
ATOM 2123 C CA . VAL A 1 277 ? 20.711 -7.062 -39.480 1.00 71.44 277 VAL A CA 1
ATOM 2124 C C . VAL A 1 277 ? 20.705 -7.794 -38.134 1.00 71.44 277 VAL A C 1
ATOM 2126 O O . VAL A 1 277 ? 20.905 -9.005 -38.118 1.00 71.44 277 VAL A O 1
ATOM 2129 N N . ASP A 1 278 ? 20.377 -7.101 -37.039 1.00 67.94 278 ASP A N 1
ATOM 2130 C CA . ASP A 1 278 ? 20.310 -7.672 -35.689 1.00 67.94 278 ASP A CA 1
ATOM 2131 C C . ASP A 1 278 ? 18.851 -7.864 -35.261 1.00 67.94 278 ASP A C 1
ATOM 2133 O O . ASP A 1 278 ? 18.131 -6.908 -34.966 1.00 67.94 278 ASP A O 1
ATOM 2137 N N . THR A 1 279 ? 18.392 -9.118 -35.260 1.00 71.12 279 THR A N 1
ATOM 2138 C CA . THR A 1 279 ? 16.972 -9.464 -35.078 1.00 71.12 279 THR A CA 1
ATOM 2139 C C . THR A 1 279 ? 16.691 -10.336 -33.853 1.00 71.12 279 THR A C 1
ATOM 2141 O O . THR A 1 279 ? 15.681 -11.036 -33.828 1.00 71.12 279 THR A O 1
ATOM 2144 N N . GLY A 1 280 ? 17.584 -10.333 -32.860 1.00 77.94 280 GLY A N 1
ATOM 2145 C CA . GLY A 1 280 ? 17.495 -11.221 -31.693 1.00 77.94 280 GLY A CA 1
ATOM 2146 C C . GLY A 1 280 ? 16.313 -10.932 -30.760 1.00 77.94 280 GLY A C 1
ATOM 2147 O O . GLY A 1 280 ? 15.821 -11.839 -30.098 1.00 77.94 280 GLY A O 1
ATOM 2148 N N . PHE A 1 281 ? 15.818 -9.691 -30.733 1.00 89.44 281 PHE A N 1
ATOM 2149 C CA . PHE A 1 281 ? 14.817 -9.234 -29.772 1.00 89.44 281 PHE A CA 1
ATOM 2150 C C . PHE A 1 281 ? 13.627 -8.547 -30.443 1.00 89.44 281 PHE A C 1
ATOM 2152 O O . PHE A 1 281 ? 13.784 -7.642 -31.265 1.00 89.44 281 PHE A O 1
ATOM 2159 N N . ILE A 1 282 ? 12.412 -8.909 -30.025 1.00 91.69 282 ILE A N 1
ATOM 2160 C CA . ILE A 1 282 ? 11.185 -8.207 -30.421 1.00 91.69 282 ILE A CA 1
ATOM 2161 C C . ILE A 1 282 ? 11.068 -6.925 -29.591 1.00 91.69 282 ILE A C 1
ATOM 2163 O O . ILE A 1 282 ? 10.962 -6.988 -28.364 1.00 91.69 282 ILE A O 1
ATOM 2167 N N . GLN A 1 283 ? 11.047 -5.754 -30.232 1.00 93.62 283 GLN A N 1
ATOM 2168 C CA . GLN A 1 283 ? 10.843 -4.501 -29.510 1.00 93.62 283 GLN A CA 1
ATOM 2169 C C . GLN A 1 283 ? 9.397 -4.402 -29.006 1.00 93.62 283 GLN A C 1
ATOM 2171 O O . GLN A 1 283 ? 8.426 -4.545 -29.761 1.00 93.62 283 GLN A O 1
ATOM 2176 N N . THR A 1 284 ? 9.249 -4.133 -27.710 1.00 94.56 284 THR A N 1
ATOM 2177 C CA . THR A 1 284 ? 7.954 -3.984 -27.049 1.00 94.56 284 THR A CA 1
ATOM 2178 C C . THR A 1 284 ? 7.875 -2.694 -26.247 1.00 94.56 284 THR A C 1
ATOM 2180 O O . THR A 1 284 ? 8.854 -2.257 -25.649 1.00 94.56 284 THR A O 1
ATOM 2183 N N . ILE A 1 285 ? 6.686 -2.094 -26.218 1.00 95.00 285 ILE A N 1
ATOM 2184 C CA . ILE A 1 285 ? 6.405 -0.868 -25.465 1.00 95.00 285 ILE A CA 1
ATOM 2185 C C . ILE A 1 285 ? 5.283 -1.096 -24.456 1.00 95.00 285 ILE A C 1
ATOM 2187 O O . ILE A 1 285 ? 4.312 -1.804 -24.747 1.00 95.00 285 ILE A O 1
ATOM 2191 N N . TYR A 1 286 ? 5.373 -0.444 -23.298 1.00 96.44 286 TYR A N 1
ATOM 2192 C CA . TYR A 1 286 ? 4.252 -0.320 -22.367 1.00 96.44 286 TYR A CA 1
ATOM 2193 C C . TYR A 1 286 ? 3.377 0.882 -22.744 1.00 96.44 286 TYR A C 1
ATOM 2195 O O . TYR A 1 286 ? 3.832 2.024 -22.829 1.00 96.44 286 TYR A O 1
ATOM 2203 N N . SER A 1 287 ? 2.098 0.621 -23.010 1.00 94.38 287 SER A N 1
ATOM 2204 C CA . SER A 1 287 ? 1.126 1.614 -23.480 1.00 94.38 287 SER A CA 1
ATOM 2205 C C . SER A 1 287 ? -0.166 1.570 -22.671 1.00 94.38 287 SER A C 1
ATOM 2207 O O . SER A 1 287 ? -0.466 0.568 -22.026 1.00 94.38 287 SER A O 1
ATOM 2209 N N . GLN A 1 288 ? -0.943 2.657 -22.736 1.00 96.38 288 GLN A N 1
ATOM 2210 C CA . GLN A 1 288 ? -2.237 2.782 -22.066 1.00 96.38 288 GLN A CA 1
ATOM 2211 C C . GLN A 1 288 ? -3.367 3.127 -23.023 1.00 96.38 288 GLN A C 1
ATOM 2213 O O . GLN A 1 288 ? -3.272 4.096 -23.773 1.00 96.38 288 GLN A O 1
ATOM 2218 N N . ARG A 1 289 ? -4.453 2.350 -22.966 1.00 96.25 289 ARG A N 1
ATOM 2219 C CA . ARG A 1 289 ? -5.700 2.592 -23.710 1.00 96.25 289 ARG A CA 1
ATOM 2220 C C . ARG A 1 289 ? -6.900 2.086 -22.921 1.00 96.25 289 ARG A C 1
ATOM 2222 O O . ARG A 1 289 ? -6.759 1.194 -22.098 1.00 96.25 289 ARG A O 1
ATOM 2229 N N . ASP A 1 290 ? -8.087 2.619 -23.176 1.00 98.31 290 ASP A N 1
ATOM 2230 C CA . ASP A 1 290 ? -9.306 2.071 -22.576 1.00 98.31 290 ASP A CA 1
ATOM 2231 C C . ASP A 1 290 ? -9.659 0.723 -23.225 1.00 98.31 290 ASP A C 1
ATOM 2233 O O . ASP A 1 290 ? -9.590 0.574 -24.449 1.00 98.31 290 ASP A O 1
ATOM 2237 N N . ALA A 1 291 ? -10.035 -0.263 -22.409 1.00 97.81 291 ALA A N 1
ATOM 2238 C CA . ALA A 1 291 ? -10.283 -1.631 -22.859 1.00 97.81 291 ALA A CA 1
ATOM 2239 C C . ALA A 1 291 ? -11.525 -2.244 -22.208 1.00 97.81 291 ALA A C 1
ATOM 2241 O O . ALA A 1 291 ? -11.904 -1.908 -21.090 1.00 97.81 291 ALA A O 1
ATOM 2242 N N . ILE A 1 292 ? -12.158 -3.177 -22.908 1.00 98.25 292 ILE A N 1
ATOM 2243 C CA . ILE A 1 292 ? -13.356 -3.891 -22.475 1.00 98.25 292 ILE A CA 1
ATOM 2244 C C . ILE A 1 292 ? -13.048 -5.380 -22.492 1.00 98.25 292 ILE A C 1
ATOM 2246 O O . ILE A 1 292 ? -12.736 -5.936 -23.542 1.00 98.25 292 ILE A O 1
ATOM 2250 N N . PHE A 1 293 ? -13.185 -6.021 -21.336 1.00 98.00 293 PHE A N 1
ATOM 2251 C CA . PHE A 1 293 ? -13.051 -7.461 -21.158 1.00 98.00 293 PHE A CA 1
ATOM 2252 C C . PHE A 1 293 ? -14.416 -8.046 -20.821 1.00 98.00 293 PHE A C 1
ATOM 2254 O O . PHE A 1 293 ? -15.126 -7.536 -19.956 1.00 98.00 293 PHE A O 1
ATOM 2261 N N . ARG A 1 294 ? -14.793 -9.135 -21.483 1.00 97.12 294 ARG A N 1
ATOM 2262 C CA . ARG A 1 294 ? -16.011 -9.885 -21.166 1.00 97.12 294 ARG A CA 1
ATOM 2263 C C . ARG A 1 294 ? -15.775 -11.370 -21.343 1.00 97.12 294 ARG A C 1
ATOM 2265 O O . ARG A 1 294 ? -15.093 -11.773 -22.284 1.00 97.12 294 ARG A O 1
ATOM 2272 N N . GLY A 1 295 ? -16.356 -12.172 -20.469 1.00 95.19 295 GLY A N 1
ATOM 2273 C CA . GLY A 1 295 ? -16.127 -13.606 -20.496 1.00 95.19 295 GLY A CA 1
ATOM 2274 C C . GLY A 1 295 ? -17.123 -14.384 -19.664 1.00 95.19 295 GLY A C 1
ATOM 2275 O O . GLY A 1 295 ? -18.007 -13.833 -19.000 1.00 95.19 295 GLY A O 1
ATOM 2276 N N . THR A 1 296 ? -17.000 -15.699 -19.748 1.00 93.00 296 THR A N 1
ATOM 2277 C CA . THR A 1 296 ? -17.795 -16.638 -18.962 1.00 93.00 296 THR A CA 1
ATOM 2278 C C . THR A 1 296 ? -16.922 -17.815 -18.583 1.00 93.00 296 THR A C 1
ATOM 2280 O O . THR A 1 296 ? -16.120 -18.271 -19.394 1.00 93.00 296 THR A O 1
ATOM 2283 N N . GLU A 1 297 ? -17.109 -18.303 -17.366 1.00 91.88 297 GLU A N 1
ATOM 2284 C CA . GLU A 1 297 ? -16.464 -19.493 -16.827 1.00 91.88 297 GLU A CA 1
ATOM 2285 C C . GLU A 1 297 ? -17.549 -20.413 -16.270 1.00 91.88 297 GLU A C 1
ATOM 2287 O O . GLU A 1 297 ? -18.454 -19.967 -15.565 1.00 91.88 297 GLU A O 1
ATOM 2292 N N . LEU A 1 298 ? -17.489 -21.695 -16.609 1.00 90.00 298 LEU A N 1
ATOM 2293 C CA . LEU A 1 298 ? -18.416 -22.721 -16.154 1.00 90.00 298 LEU A CA 1
ATOM 2294 C C . LEU A 1 298 ? -17.627 -23.985 -15.833 1.00 90.00 298 LEU A C 1
ATOM 2296 O O . LEU A 1 298 ? -16.881 -24.477 -16.672 1.00 90.00 298 LEU A O 1
ATOM 2300 N N . ALA A 1 299 ? -17.859 -24.557 -14.661 1.00 89.50 299 ALA A N 1
ATOM 2301 C CA . ALA A 1 299 ? -17.428 -25.900 -14.305 1.00 89.50 299 ALA A CA 1
ATOM 2302 C C . ALA A 1 299 ? -18.602 -26.655 -13.683 1.00 89.50 299 ALA A C 1
ATOM 2304 O O . ALA A 1 299 ? -19.357 -26.092 -12.892 1.00 89.50 299 ALA A O 1
ATOM 2305 N N . TRP A 1 300 ? -18.779 -27.929 -14.025 1.00 88.81 300 TRP A N 1
ATOM 2306 C CA . TRP A 1 300 ? -19.863 -28.745 -13.487 1.00 88.81 300 TRP A CA 1
ATOM 2307 C C . TRP A 1 300 ? -19.473 -30.215 -13.353 1.00 88.81 300 TRP A C 1
ATOM 2309 O O . TRP A 1 300 ? -18.608 -30.721 -14.060 1.00 88.81 300 TRP A O 1
ATOM 2319 N N . GLN A 1 301 ? -20.125 -30.903 -12.420 1.00 88.94 301 GLN A N 1
ATOM 2320 C CA . GLN A 1 301 ? -19.976 -32.329 -12.152 1.00 88.94 301 GLN A CA 1
ATOM 2321 C C . GLN A 1 301 ? -21.347 -32.936 -11.873 1.00 88.94 301 GLN A C 1
ATOM 2323 O O . GLN A 1 301 ? -22.134 -32.374 -11.114 1.00 88.94 301 GLN A O 1
ATOM 2328 N N . TRP A 1 302 ? -21.616 -34.110 -12.432 1.00 89.50 302 TRP A N 1
ATOM 2329 C CA . TRP A 1 302 ? -22.849 -34.854 -12.222 1.00 89.50 302 TRP A CA 1
ATOM 2330 C C . TRP A 1 302 ? -22.554 -36.309 -11.861 1.00 89.50 302 TRP A C 1
ATOM 2332 O O . TRP A 1 302 ? -22.051 -37.063 -12.689 1.00 89.50 302 TRP A O 1
ATOM 2342 N N . ASP A 1 303 ? -22.876 -36.701 -10.632 1.00 88.81 303 ASP A N 1
ATOM 2343 C CA . ASP A 1 303 ? -22.961 -38.103 -10.223 1.00 88.81 303 ASP A CA 1
ATOM 2344 C C . ASP A 1 303 ? -24.216 -38.716 -10.888 1.00 88.81 303 ASP A C 1
ATOM 2346 O O . ASP A 1 303 ? -25.339 -38.330 -10.564 1.00 88.81 303 ASP A O 1
ATOM 2350 N N . LEU A 1 304 ? -24.051 -39.614 -11.864 1.00 83.44 304 LEU A N 1
ATOM 2351 C CA . LEU A 1 304 ? -25.163 -40.112 -12.687 1.00 83.44 304 LEU A CA 1
ATOM 2352 C C . LEU A 1 304 ? -25.802 -41.363 -12.094 1.00 83.44 304 LEU A C 1
ATOM 2354 O O . LEU A 1 304 ? -27.003 -41.397 -11.833 1.00 83.44 304 LEU A O 1
ATOM 2358 N N . VAL A 1 305 ? -25.000 -42.419 -11.944 1.00 85.69 305 VAL A N 1
ATOM 2359 C CA . VAL A 1 305 ? -25.488 -43.756 -11.600 1.00 85.69 305 VAL A CA 1
ATOM 2360 C C . VAL A 1 305 ? -24.454 -44.523 -10.776 1.00 85.69 305 VAL A C 1
ATOM 2362 O O . VAL A 1 305 ? -23.254 -44.421 -11.043 1.00 85.69 305 VAL A O 1
ATOM 2365 N N . PRO A 1 306 ? -24.879 -45.326 -9.788 1.00 86.75 306 PRO A N 1
ATOM 2366 C CA . PRO A 1 306 ? -23.986 -46.265 -9.124 1.00 86.75 306 PRO A CA 1
ATOM 2367 C C . PRO A 1 306 ? -23.540 -47.355 -10.113 1.00 86.75 306 PRO A C 1
ATOM 2369 O O . PRO A 1 306 ? -24.360 -47.942 -10.817 1.00 86.75 306 PRO A O 1
ATOM 2372 N N . VAL A 1 307 ? -22.236 -47.629 -10.168 1.00 78.75 307 VAL A N 1
ATOM 2373 C CA . VAL A 1 307 ? -21.624 -48.667 -11.011 1.00 78.75 307 VAL A CA 1
ATOM 2374 C C . VAL A 1 307 ? -20.619 -49.448 -10.169 1.00 78.75 307 VAL A C 1
ATOM 2376 O O . VAL A 1 307 ? -19.646 -48.884 -9.659 1.00 78.75 307 VAL A O 1
ATOM 2379 N N . ALA A 1 308 ? -20.840 -50.760 -10.051 1.00 81.81 308 ALA A N 1
ATOM 2380 C CA . ALA A 1 308 ? -20.097 -51.640 -9.147 1.00 81.81 308 ALA A CA 1
ATOM 2381 C C . ALA A 1 308 ? -20.119 -51.110 -7.695 1.00 81.81 308 ALA A C 1
ATOM 2383 O O . ALA A 1 308 ? -21.195 -50.880 -7.151 1.00 81.81 308 ALA A O 1
ATOM 2384 N N . THR A 1 309 ? -18.957 -50.926 -7.063 1.00 81.62 309 THR A N 1
ATOM 2385 C CA . THR A 1 309 ? -18.825 -50.400 -5.690 1.00 81.62 309 THR A CA 1
ATOM 2386 C C . THR A 1 309 ? -18.779 -48.868 -5.616 1.00 81.62 309 THR A C 1
ATOM 2388 O O . THR A 1 309 ? -18.694 -48.311 -4.521 1.00 81.62 309 THR A O 1
ATOM 2391 N N . GLY A 1 310 ? -18.824 -48.174 -6.757 1.00 82.12 310 GLY A N 1
ATOM 2392 C CA . GLY A 1 310 ? -18.662 -46.722 -6.846 1.00 82.12 310 GLY A CA 1
ATOM 2393 C C . GLY A 1 310 ? -19.799 -46.017 -7.581 1.00 82.12 310 GLY A C 1
ATOM 2394 O O . GLY A 1 310 ? -20.801 -46.620 -7.957 1.00 82.12 310 GLY A O 1
ATOM 2395 N N . ILE A 1 311 ? -19.629 -44.717 -7.803 1.00 82.94 311 ILE A N 1
ATOM 2396 C CA . ILE A 1 311 ? -20.514 -43.875 -8.601 1.00 82.94 311 ILE A CA 1
ATOM 2397 C C . ILE A 1 311 ? -19.825 -43.481 -9.902 1.00 82.94 311 ILE A C 1
ATOM 2399 O O . ILE A 1 311 ? -18.686 -43.013 -9.896 1.00 82.94 311 ILE A O 1
ATOM 2403 N N . PHE A 1 312 ? -20.515 -43.697 -11.017 1.00 85.75 312 PHE A N 1
ATOM 2404 C CA . PHE A 1 312 ? -20.136 -43.156 -12.310 1.00 85.75 312 PHE A CA 1
ATOM 2405 C C . PHE A 1 312 ? -20.751 -41.769 -12.473 1.00 85.75 312 PHE A C 1
ATOM 2407 O O . PHE A 1 312 ? -21.940 -41.563 -12.211 1.00 85.75 312 PHE A O 1
ATOM 2414 N N . GLY A 1 313 ? -19.943 -40.827 -12.931 1.00 89.50 313 GLY A N 1
ATOM 2415 C CA . GLY A 1 313 ? -20.359 -39.466 -13.183 1.00 89.50 313 GLY A CA 1
ATOM 2416 C C . GLY A 1 313 ? -19.644 -38.863 -14.376 1.00 89.50 313 GLY A C 1
ATOM 2417 O O . GLY A 1 313 ? -18.715 -39.435 -14.946 1.00 89.50 313 GLY A O 1
ATOM 2418 N N . ILE A 1 314 ? -20.115 -37.690 -14.760 1.00 85.88 314 ILE A N 1
ATOM 2419 C CA . ILE A 1 314 ? -19.553 -36.889 -15.841 1.00 85.88 314 ILE A CA 1
ATOM 2420 C C . ILE A 1 314 ? -19.267 -35.487 -15.329 1.00 85.88 314 ILE A C 1
ATOM 2422 O O . ILE A 1 314 ? -19.909 -35.010 -14.393 1.00 85.88 314 ILE A O 1
ATOM 2426 N N . ASP A 1 315 ? -18.293 -34.828 -15.926 1.00 90.69 315 ASP A N 1
ATOM 2427 C CA . ASP A 1 315 ? -17.939 -33.457 -15.599 1.00 90.69 315 ASP A CA 1
ATOM 2428 C C . ASP A 1 315 ? -17.616 -32.666 -16.861 1.00 90.69 315 ASP A C 1
ATOM 2430 O O . ASP A 1 315 ? -17.327 -33.238 -17.915 1.00 90.69 315 ASP A O 1
ATOM 2434 N N . GLY A 1 316 ? -17.696 -31.347 -16.755 1.00 85.50 316 GLY A N 1
ATOM 2435 C CA . GLY A 1 316 ? -17.404 -30.449 -17.856 1.00 85.50 316 GLY A CA 1
ATOM 2436 C C . GLY A 1 316 ? -16.917 -29.093 -17.390 1.00 85.50 316 GLY A C 1
ATOM 2437 O O . GLY A 1 316 ? -17.184 -28.662 -16.269 1.00 85.50 316 GLY A O 1
ATOM 2438 N N . GLN A 1 317 ? -16.196 -28.425 -18.281 1.00 92.12 317 GLN A N 1
ATOM 2439 C CA . GLN A 1 317 ? -15.696 -27.074 -18.095 1.00 92.12 317 GLN A CA 1
ATOM 2440 C C . GLN A 1 317 ? -15.779 -26.282 -19.399 1.00 92.12 317 GLN A C 1
ATOM 2442 O O . GLN A 1 317 ? -15.614 -26.840 -20.483 1.00 92.12 317 GLN A O 1
ATOM 2447 N N . TYR A 1 318 ? -16.021 -24.986 -19.293 1.00 91.06 318 TYR A N 1
ATOM 2448 C CA . TYR A 1 318 ? -16.034 -24.059 -20.412 1.00 91.06 318 TYR A CA 1
ATOM 2449 C C . TYR A 1 318 ? -15.543 -22.695 -19.946 1.00 91.06 318 TYR A C 1
ATOM 2451 O O . TYR A 1 318 ? -16.026 -22.180 -18.938 1.00 91.06 318 TYR A O 1
ATOM 2459 N N . ASP A 1 319 ? -14.618 -22.104 -20.690 1.00 92.88 319 ASP A N 1
ATOM 2460 C CA . ASP A 1 319 ? -14.145 -20.753 -20.437 1.00 92.88 319 ASP A CA 1
ATOM 2461 C C . ASP A 1 319 ? -13.847 -20.013 -21.741 1.00 92.88 319 ASP A C 1
ATOM 2463 O O . ASP A 1 319 ? -13.321 -20.576 -22.705 1.00 92.88 319 ASP A O 1
ATOM 2467 N N . PHE A 1 320 ? -14.211 -18.732 -21.777 1.00 91.69 320 PHE A N 1
ATOM 2468 C CA . PHE A 1 320 ? -13.794 -17.820 -22.834 1.00 91.69 320 PHE A CA 1
ATOM 2469 C C . PHE A 1 320 ? -13.628 -16.404 -22.289 1.00 91.69 320 PHE A C 1
ATOM 2471 O O . PHE A 1 320 ? -14.338 -15.977 -21.374 1.00 91.69 320 PHE A O 1
ATOM 2478 N N . VAL A 1 321 ? -12.730 -15.655 -22.920 1.00 94.06 321 VAL A N 1
ATOM 2479 C CA . VAL A 1 321 ? -12.551 -14.221 -22.707 1.00 94.06 321 VAL A CA 1
ATOM 2480 C C . VAL A 1 321 ? -12.451 -13.530 -24.058 1.00 94.06 321 VAL A C 1
ATOM 2482 O O . VAL A 1 321 ? -11.823 -14.029 -24.989 1.00 94.06 321 VAL A O 1
ATOM 2485 N N . ARG A 1 322 ? -13.085 -12.367 -24.165 1.00 95.44 322 ARG A N 1
ATOM 2486 C CA . ARG A 1 322 ? -12.970 -11.454 -25.296 1.00 95.44 322 ARG A CA 1
ATOM 2487 C C . ARG A 1 322 ? -12.532 -10.100 -24.761 1.00 95.44 322 ARG A C 1
ATOM 2489 O O . ARG A 1 322 ? -13.249 -9.519 -23.944 1.00 95.44 322 ARG A O 1
ATOM 2496 N N . ALA A 1 323 ? -11.395 -9.606 -25.239 1.00 96.38 323 ALA A N 1
ATOM 2497 C CA . ALA A 1 323 ? -10.861 -8.308 -24.861 1.00 96.38 323 ALA A CA 1
ATOM 2498 C C . ALA A 1 323 ? -10.619 -7.426 -26.091 1.00 96.38 323 ALA A C 1
ATOM 2500 O O . ALA A 1 323 ? -9.910 -7.795 -27.028 1.00 96.38 323 ALA A O 1
ATOM 2501 N N . THR A 1 324 ? -11.225 -6.244 -26.088 1.00 97.62 324 THR A N 1
ATOM 2502 C CA . THR A 1 324 ? -11.093 -5.253 -27.162 1.00 97.62 324 THR A CA 1
ATOM 2503 C C . THR A 1 324 ? -10.791 -3.890 -26.570 1.00 97.62 324 THR A C 1
ATOM 2505 O O . THR A 1 324 ? -11.337 -3.539 -25.526 1.00 97.62 324 THR A O 1
ATOM 2508 N N . PHE A 1 325 ? -9.986 -3.087 -27.248 1.00 97.75 325 PHE A N 1
ATOM 2509 C CA . PHE A 1 325 ? -9.925 -1.656 -26.987 1.00 97.75 325 PHE A CA 1
ATOM 2510 C C . PHE A 1 325 ? -11.265 -0.993 -27.341 1.00 97.75 325 PHE A C 1
ATOM 2512 O O . PHE A 1 325 ? -12.098 -1.565 -28.052 1.00 97.75 325 PHE A O 1
ATOM 2519 N N . THR A 1 326 ? -11.506 0.214 -26.831 1.00 95.88 326 THR A N 1
ATOM 2520 C CA . THR A 1 326 ? -12.757 0.953 -27.090 1.00 95.88 326 THR A CA 1
ATOM 2521 C C . THR A 1 326 ? -12.946 1.357 -28.554 1.00 95.88 326 THR A C 1
ATOM 2523 O O . THR A 1 326 ? -14.077 1.600 -28.970 1.00 95.88 326 THR A O 1
ATOM 2526 N N . ASP A 1 327 ? -11.873 1.362 -29.350 1.00 93.69 327 ASP A N 1
ATOM 2527 C CA . ASP A 1 327 ? -11.899 1.542 -30.809 1.00 93.69 327 ASP A CA 1
ATOM 2528 C C . ASP A 1 327 ? -12.305 0.268 -31.585 1.00 93.69 327 ASP A C 1
ATOM 2530 O O . ASP A 1 327 ? -12.452 0.304 -32.806 1.00 93.69 327 ASP A O 1
ATOM 2534 N N . GLY A 1 328 ? -12.511 -0.855 -30.887 1.00 94.12 328 GLY A N 1
ATOM 2535 C CA . GLY A 1 328 ? -12.889 -2.148 -31.456 1.00 94.12 328 GLY A CA 1
ATOM 2536 C C . GLY A 1 328 ? -11.716 -3.052 -31.848 1.00 94.12 328 GLY A C 1
ATOM 2537 O O . GLY A 1 328 ? -11.950 -4.216 -32.177 1.00 94.12 328 GLY A O 1
ATOM 2538 N N . SER A 1 329 ? -10.471 -2.568 -31.787 1.00 95.38 329 SER A N 1
ATOM 2539 C CA . SER A 1 329 ? -9.280 -3.391 -32.029 1.00 95.38 329 SER A CA 1
ATOM 2540 C C . SER A 1 329 ? -9.019 -4.370 -30.875 1.00 95.38 329 SER A C 1
ATOM 2542 O O . SER A 1 329 ? -9.489 -4.177 -29.753 1.00 95.38 329 SER A O 1
ATOM 2544 N N . ASN A 1 330 ? -8.310 -5.469 -31.136 1.00 96.19 330 ASN A N 1
ATOM 2545 C CA . ASN A 1 330 ? -8.078 -6.509 -30.129 1.00 96.19 330 ASN A CA 1
ATOM 2546 C C . ASN A 1 330 ? -6.973 -6.111 -29.148 1.00 96.19 330 ASN A C 1
ATOM 2548 O O . ASN A 1 330 ? -5.945 -5.555 -29.542 1.00 96.19 330 ASN A O 1
ATOM 2552 N N . VAL A 1 331 ? -7.153 -6.486 -27.882 1.00 95.50 331 VAL A N 1
ATOM 2553 C CA . VAL A 1 331 ? -6.060 -6.473 -26.904 1.00 95.50 331 VAL A CA 1
ATOM 2554 C C . VAL A 1 331 ? -5.060 -7.584 -27.269 1.00 95.50 331 VAL A C 1
ATOM 2556 O O . VAL A 1 331 ? -5.499 -8.686 -27.602 1.00 95.50 331 VAL A O 1
ATOM 2559 N N . PRO A 1 332 ? -3.738 -7.334 -27.231 1.00 92.56 332 PRO A N 1
ATOM 2560 C CA . PRO A 1 332 ? -2.750 -8.354 -27.577 1.00 92.56 332 PRO A CA 1
ATOM 2561 C C . PRO A 1 332 ? -2.759 -9.545 -26.609 1.00 92.56 332 PRO A C 1
ATOM 2563 O O . PRO A 1 332 ? -3.058 -9.391 -25.423 1.00 92.56 332 PRO A O 1
ATOM 2566 N N . ARG A 1 333 ? -2.354 -10.719 -27.112 1.00 89.25 333 ARG A N 1
ATOM 2567 C CA . ARG A 1 333 ? -2.036 -11.931 -26.328 1.00 89.25 333 ARG A CA 1
ATOM 2568 C C . ARG A 1 333 ? -3.179 -12.442 -25.438 1.00 89.25 333 ARG A C 1
ATOM 2570 O O . ARG A 1 333 ? -3.006 -12.678 -24.244 1.00 89.25 333 ARG A O 1
ATOM 2577 N N . MET A 1 334 ? -4.353 -12.660 -26.031 1.00 90.56 334 MET A N 1
ATOM 2578 C CA . MET A 1 334 ? -5.505 -13.271 -25.351 1.00 90.56 334 MET A CA 1
ATOM 2579 C C . MET A 1 334 ? -5.445 -14.813 -25.344 1.00 90.56 334 MET A C 1
ATOM 2581 O O . MET A 1 334 ? -5.047 -15.421 -26.346 1.00 90.56 334 MET A O 1
ATOM 2585 N N . PRO A 1 335 ? -5.886 -15.487 -24.263 1.00 91.25 335 PRO A N 1
ATOM 2586 C CA . PRO A 1 335 ? -6.031 -16.943 -24.255 1.00 91.25 335 PRO A CA 1
ATOM 2587 C C . PRO A 1 335 ? -7.171 -17.395 -25.191 1.00 91.25 335 PRO A C 1
ATOM 2589 O O . PRO A 1 335 ? -8.100 -16.621 -25.439 1.00 91.25 335 PRO A O 1
ATOM 2592 N N . PRO A 1 336 ? -7.122 -18.621 -25.744 1.00 90.62 336 PRO A N 1
ATOM 2593 C CA . PRO A 1 336 ? -8.203 -19.148 -26.567 1.00 90.62 336 PRO A CA 1
ATOM 2594 C C . PRO A 1 336 ? -9.418 -19.523 -25.713 1.00 90.62 336 PRO A C 1
ATOM 2596 O O . PRO A 1 336 ? -9.304 -19.785 -24.516 1.00 90.62 336 PRO A O 1
ATOM 2599 N N . MET A 1 337 ? -10.574 -19.643 -26.362 1.00 93.38 337 MET A N 1
ATOM 2600 C CA . MET A 1 337 ? -11.723 -20.341 -25.785 1.00 93.38 337 MET A CA 1
ATOM 2601 C C . MET A 1 337 ? -11.372 -21.811 -25.523 1.00 93.38 337 MET A C 1
ATOM 2603 O O . MET A 1 337 ? -10.648 -22.432 -26.310 1.00 93.38 337 MET A O 1
ATOM 2607 N N . ARG A 1 338 ? -11.906 -22.388 -24.444 1.00 92.50 338 ARG A N 1
ATOM 2608 C CA . ARG A 1 338 ? -11.687 -23.793 -24.081 1.00 92.50 338 ARG A CA 1
ATOM 2609 C C . ARG A 1 338 ? -12.991 -24.471 -23.671 1.00 92.50 338 ARG A C 1
ATOM 2611 O O . ARG A 1 338 ? -13.817 -23.896 -22.968 1.00 92.50 338 ARG A O 1
ATOM 2618 N N . LEU A 1 339 ? -13.156 -25.718 -24.106 1.00 92.62 339 LEU A N 1
ATOM 2619 C CA . LEU A 1 339 ? -14.267 -26.598 -23.749 1.00 92.62 339 LEU A CA 1
ATOM 2620 C C . LEU A 1 339 ? -13.708 -27.965 -23.369 1.00 92.62 339 LEU A C 1
ATOM 2622 O O . LEU A 1 339 ? -13.026 -28.603 -24.168 1.00 92.62 339 LEU A O 1
ATOM 2626 N N . GLY A 1 340 ? -13.997 -28.428 -22.160 1.00 92.44 340 GLY A N 1
ATOM 2627 C CA . GLY A 1 340 ? -13.546 -29.723 -21.673 1.00 92.44 340 GLY A CA 1
ATOM 2628 C C . GLY A 1 340 ? -14.669 -30.536 -21.060 1.00 92.44 340 GLY A C 1
ATOM 2629 O O . GLY A 1 340 ? -15.650 -29.995 -20.558 1.00 92.44 340 GLY A O 1
ATOM 2630 N N . GLY A 1 341 ? -14.510 -31.852 -21.086 1.00 86.81 341 GLY A N 1
ATOM 2631 C CA . GLY A 1 341 ? -15.433 -32.774 -20.449 1.00 86.81 341 GLY A CA 1
ATOM 2632 C C . GLY A 1 341 ? -14.790 -34.116 -20.168 1.00 86.81 341 GLY A C 1
ATOM 2633 O O . GLY A 1 341 ? -13.820 -34.509 -20.817 1.00 86.81 341 GLY A O 1
ATOM 2634 N N . GLY A 1 342 ? -15.315 -34.817 -19.176 1.00 91.94 342 GLY A N 1
ATOM 2635 C CA . GLY A 1 342 ? -14.792 -36.103 -18.764 1.00 91.94 342 GLY A CA 1
ATOM 2636 C C . GLY A 1 342 ? -15.842 -37.000 -18.145 1.00 91.94 342 GLY A C 1
ATOM 2637 O O . GLY A 1 342 ? -16.949 -36.582 -17.810 1.00 91.94 342 GLY A O 1
ATOM 2638 N N . ALA A 1 343 ? -15.459 -38.260 -18.011 1.00 88.44 343 ALA A N 1
ATOM 2639 C CA . ALA A 1 343 ? -16.172 -39.243 -17.225 1.00 88.44 343 ALA A CA 1
ATOM 2640 C C . ALA A 1 343 ? -15.287 -39.656 -16.053 1.00 88.44 343 ALA A C 1
ATOM 2642 O O . ALA A 1 343 ? -14.077 -39.855 -16.211 1.00 88.44 343 ALA A O 1
ATOM 2643 N N . TYR A 1 344 ? -15.898 -39.808 -14.886 1.00 90.12 344 TYR A N 1
ATOM 2644 C CA . TYR A 1 344 ? -15.233 -40.310 -13.700 1.00 90.12 344 TYR A CA 1
ATOM 2645 C C . TYR A 1 344 ? -16.002 -41.465 -13.072 1.00 90.12 344 TYR A C 1
ATOM 2647 O O . TYR A 1 344 ? -17.221 -41.578 -13.169 1.00 90.12 344 TYR A O 1
ATOM 2655 N N . TRP A 1 345 ? -15.262 -42.321 -12.386 1.00 88.00 345 TRP A N 1
ATOM 2656 C CA . TRP A 1 345 ? -15.776 -43.342 -11.499 1.00 88.00 345 TRP A CA 1
ATOM 2657 C C . TRP A 1 345 ? -15.111 -43.175 -10.136 1.00 88.00 345 TRP A C 1
ATOM 2659 O O . TRP A 1 345 ? -13.886 -43.102 -10.035 1.00 88.00 345 TRP A O 1
ATOM 2669 N N . ARG A 1 346 ? -15.921 -43.082 -9.082 1.00 89.00 346 ARG A N 1
ATOM 2670 C CA . ARG A 1 346 ? -15.456 -42.844 -7.713 1.00 89.00 346 ARG A CA 1
ATOM 2671 C C . ARG A 1 346 ? -16.029 -43.889 -6.767 1.00 89.00 346 ARG A C 1
ATOM 2673 O O . ARG A 1 346 ? -17.243 -43.972 -6.624 1.00 89.00 346 ARG A O 1
ATOM 2680 N N . ALA A 1 347 ? -15.170 -44.630 -6.086 1.00 83.25 347 ALA A N 1
ATOM 2681 C CA . ALA A 1 347 ? -15.520 -45.545 -5.000 1.00 83.25 347 ALA A CA 1
ATOM 2682 C C . ALA A 1 347 ? -14.939 -45.048 -3.662 1.00 83.25 347 ALA A C 1
ATOM 2684 O O . ALA A 1 347 ? -14.432 -43.931 -3.577 1.00 83.25 347 ALA A O 1
ATOM 2685 N N . ASP A 1 348 ? -15.009 -45.872 -2.614 1.00 81.94 348 ASP A N 1
ATOM 2686 C CA . ASP A 1 348 ? -14.582 -45.502 -1.254 1.00 81.94 348 ASP A CA 1
ATOM 2687 C C . ASP A 1 348 ? -13.114 -45.085 -1.144 1.00 81.94 348 ASP A C 1
ATOM 2689 O O . ASP A 1 348 ? -12.771 -44.211 -0.346 1.00 81.94 348 ASP A O 1
ATOM 2693 N N . ASN A 1 349 ? -12.251 -45.741 -1.914 1.00 86.12 349 ASN A N 1
ATOM 2694 C CA . ASN A 1 349 ? -10.813 -45.520 -1.930 1.00 86.12 349 ASN A CA 1
ATOM 2695 C C . ASN A 1 349 ? -10.268 -45.308 -3.339 1.00 86.12 349 ASN A C 1
ATOM 2697 O O . ASN A 1 349 ? -9.086 -45.047 -3.447 1.00 86.12 349 ASN A O 1
ATOM 2701 N N . TRP A 1 350 ? -11.070 -45.400 -4.403 1.00 86.44 350 TRP A N 1
ATOM 2702 C CA . TRP A 1 350 ? -10.599 -45.225 -5.780 1.00 86.44 350 TRP A CA 1
ATOM 2703 C C . TRP A 1 350 ? -11.265 -44.034 -6.461 1.00 86.44 350 TRP A C 1
ATOM 2705 O O . TRP A 1 350 ? -12.475 -43.838 -6.348 1.00 86.44 350 TRP A O 1
ATOM 2715 N N . PHE A 1 351 ? -10.489 -43.291 -7.240 1.00 90.88 351 PHE A N 1
ATOM 2716 C CA . PHE A 1 351 ? -10.976 -42.267 -8.151 1.00 90.88 351 PHE A CA 1
ATOM 2717 C C . PHE A 1 351 ? -10.319 -42.443 -9.517 1.00 90.88 351 PHE A C 1
ATOM 2719 O O . PHE A 1 351 ? -9.101 -42.372 -9.647 1.00 90.88 351 PHE A O 1
ATOM 2726 N N . VAL A 1 352 ? -11.128 -42.684 -10.543 1.00 89.81 352 VAL A N 1
ATOM 2727 C CA . VAL A 1 352 ? -10.682 -42.807 -11.931 1.00 89.81 352 VAL A CA 1
ATOM 2728 C C . VAL A 1 352 ? -11.380 -41.738 -12.746 1.00 89.81 352 VAL A C 1
ATOM 2730 O O . VAL A 1 352 ? -12.598 -41.626 -12.679 1.00 89.81 352 VAL A O 1
ATOM 2733 N N . ARG A 1 353 ? -10.644 -40.967 -13.541 1.00 93.12 353 ARG A N 1
ATOM 2734 C CA . ARG A 1 353 ? -11.208 -39.977 -14.461 1.00 93.12 353 ARG A CA 1
ATOM 2735 C C . ARG A 1 353 ? -10.477 -40.010 -15.791 1.00 93.12 353 ARG A C 1
ATOM 2737 O O . ARG A 1 353 ? -9.249 -40.021 -15.819 1.00 93.12 353 ARG A O 1
ATOM 2744 N N . MET A 1 354 ? -11.229 -39.952 -16.882 1.00 89.31 354 MET A N 1
ATOM 2745 C CA . MET A 1 354 ? -10.711 -39.683 -18.220 1.00 89.31 354 MET A CA 1
ATOM 2746 C C . MET A 1 354 ? -11.427 -38.457 -18.777 1.00 89.31 354 MET A C 1
ATOM 2748 O O . MET A 1 354 ? -12.654 -38.389 -18.729 1.00 89.31 354 MET A O 1
ATOM 2752 N N . GLY A 1 355 ? -10.675 -37.482 -19.280 1.00 92.69 355 GLY A N 1
ATOM 2753 C CA . GLY A 1 355 ? -11.231 -36.233 -19.794 1.00 92.69 355 GLY A CA 1
ATOM 2754 C C . GLY A 1 355 ? -10.523 -35.747 -21.048 1.00 92.69 355 GLY A C 1
ATOM 2755 O O . GLY A 1 355 ? -9.334 -35.995 -21.232 1.00 92.69 355 GLY A O 1
ATOM 2756 N N . LEU A 1 356 ? -11.270 -35.049 -21.897 1.00 92.50 356 LEU A N 1
ATOM 2757 C CA . LEU A 1 356 ? -10.793 -34.389 -23.103 1.00 92.50 356 LEU A CA 1
ATOM 2758 C C . LEU A 1 356 ? -11.021 -32.881 -22.968 1.00 92.50 356 LEU A C 1
ATOM 2760 O O . LEU A 1 356 ? -12.129 -32.452 -22.650 1.00 92.50 356 LEU A O 1
ATOM 2764 N N . LEU A 1 357 ? -9.989 -32.086 -23.230 1.00 93.25 357 LEU A N 1
ATOM 2765 C CA . LEU A 1 357 ? -10.065 -30.630 -23.326 1.00 93.25 357 LEU A CA 1
ATOM 2766 C C . LEU A 1 357 ? -9.766 -30.203 -24.763 1.00 93.25 357 LEU A C 1
ATOM 2768 O O . LEU A 1 357 ? -8.686 -30.489 -25.271 1.00 93.25 357 LEU A O 1
ATOM 2772 N N . HIS A 1 358 ? -10.695 -29.497 -25.394 1.00 95.75 358 HIS A N 1
ATOM 2773 C CA . HIS A 1 358 ? -10.483 -28.822 -26.666 1.00 95.75 358 HIS A CA 1
ATOM 2774 C C . HIS A 1 358 ? -10.199 -27.338 -26.415 1.00 95.75 358 HIS A C 1
ATOM 2776 O O . HIS A 1 358 ? -11.047 -26.619 -25.879 1.00 95.75 358 HIS A O 1
ATOM 2782 N N . ALA A 1 359 ? -9.011 -26.878 -26.804 1.00 94.44 359 ALA A N 1
ATOM 2783 C CA . ALA A 1 359 ? -8.702 -25.459 -26.913 1.00 94.44 359 ALA A CA 1
ATOM 2784 C C . ALA A 1 359 ? -8.878 -25.038 -28.372 1.00 94.44 359 ALA A C 1
ATOM 2786 O O . ALA A 1 359 ? -8.282 -25.633 -29.273 1.00 94.44 359 ALA A O 1
ATOM 2787 N N . PHE A 1 360 ? -9.701 -24.022 -28.607 1.00 95.12 360 PHE A N 1
ATOM 2788 C CA . PHE A 1 360 ? -9.946 -23.509 -29.950 1.00 95.12 360 PHE A CA 1
ATOM 2789 C C . PHE A 1 360 ? -8.727 -22.726 -30.460 1.00 95.12 360 PHE A C 1
ATOM 2791 O O . PHE A 1 360 ? -7.867 -22.310 -29.684 1.00 95.12 360 PHE A O 1
ATOM 2798 N N . GLY A 1 361 ? -8.642 -22.519 -31.775 1.00 94.06 361 GLY A N 1
ATOM 2799 C CA . GLY A 1 361 ? -7.623 -21.631 -32.337 1.00 94.06 361 GLY A CA 1
ATOM 2800 C C . GLY A 1 361 ? -7.840 -20.183 -31.890 1.00 94.06 361 GLY A C 1
ATOM 2801 O O . GLY A 1 361 ? -8.980 -19.740 -31.761 1.00 94.06 361 GLY A O 1
ATOM 2802 N N . GLN A 1 362 ? -6.750 -19.449 -31.669 1.00 94.25 362 GLN A N 1
ATOM 2803 C CA . GLN A 1 362 ? -6.780 -18.019 -31.369 1.00 94.25 362 GLN A CA 1
ATOM 2804 C C . GLN A 1 362 ? -6.407 -17.225 -32.625 1.00 94.25 362 GLN A C 1
ATOM 2806 O O . GLN A 1 362 ? -5.270 -17.303 -33.099 1.00 94.25 362 GLN A O 1
ATOM 2811 N N . SER A 1 363 ? -7.372 -16.474 -33.155 1.00 93.69 363 SER A N 1
ATOM 2812 C CA . SER A 1 363 ? -7.245 -15.628 -34.351 1.00 93.69 363 SER A CA 1
ATOM 2813 C C . SER A 1 363 ? -7.635 -14.166 -34.110 1.00 93.69 363 SER A C 1
ATOM 2815 O O . SER A 1 363 ? -7.588 -13.360 -35.035 1.00 93.69 363 SER A O 1
ATOM 2817 N N . ASP A 1 364 ? -8.026 -13.811 -32.890 1.00 93.62 364 ASP A N 1
ATOM 2818 C CA . ASP A 1 364 ? -8.292 -12.438 -32.491 1.00 93.62 364 ASP A CA 1
ATOM 2819 C C . ASP A 1 364 ? -6.990 -11.770 -32.037 1.00 93.62 364 ASP A C 1
ATOM 2821 O O . ASP A 1 364 ? -6.652 -11.741 -30.854 1.00 93.62 364 ASP A O 1
ATOM 2825 N N . LEU A 1 365 ? -6.233 -11.267 -33.007 1.00 92.38 365 LEU A N 1
ATOM 2826 C CA . LEU A 1 365 ? -4.850 -10.844 -32.798 1.00 92.38 365 LEU A CA 1
ATOM 2827 C C . LEU A 1 365 ? -4.751 -9.366 -32.449 1.00 92.38 365 LEU A C 1
ATOM 2829 O O . LEU A 1 365 ? -5.423 -8.537 -33.074 1.00 92.38 365 LEU A O 1
ATOM 2833 N N . GLY A 1 366 ? -3.879 -9.048 -31.491 1.00 89.75 366 GLY A N 1
ATOM 2834 C CA . GLY A 1 366 ? -3.339 -7.704 -31.354 1.00 89.75 366 GLY A CA 1
ATOM 2835 C C . GLY A 1 366 ? -2.449 -7.352 -32.547 1.00 89.75 366 GLY A C 1
ATOM 2836 O O . GLY A 1 366 ? -2.094 -8.196 -33.371 1.00 89.75 366 GLY A O 1
ATOM 2837 N N . ILE A 1 367 ? -2.079 -6.081 -32.651 1.00 89.31 367 ILE A N 1
ATOM 2838 C CA . ILE A 1 367 ? -1.120 -5.646 -33.668 1.00 89.31 367 ILE A CA 1
ATOM 2839 C C . ILE A 1 367 ? 0.219 -6.378 -33.478 1.00 89.31 367 ILE A C 1
ATOM 2841 O O . ILE A 1 367 ? 0.738 -6.431 -32.365 1.00 89.31 367 ILE A O 1
ATOM 2845 N N . ASN A 1 368 ? 0.750 -6.937 -34.568 1.00 89.44 368 ASN A N 1
ATOM 2846 C CA . ASN A 1 368 ? 1.981 -7.737 -34.611 1.00 89.44 368 ASN A CA 1
ATOM 2847 C C . ASN A 1 368 ? 1.958 -9.067 -33.822 1.00 89.44 368 ASN A C 1
ATOM 2849 O O . ASN A 1 368 ? 3.007 -9.689 -33.677 1.00 89.44 368 ASN A O 1
ATOM 2853 N N . ASP A 1 369 ? 0.792 -9.541 -33.366 1.00 88.56 369 ASP A N 1
ATOM 2854 C CA . ASP A 1 369 ? 0.641 -10.900 -32.825 1.00 88.56 369 ASP A CA 1
ATOM 2855 C C . ASP A 1 369 ? 0.415 -11.924 -33.959 1.00 88.56 369 ASP A C 1
ATOM 2857 O O . ASP A 1 369 ? -0.164 -11.601 -35.000 1.00 88.56 369 ASP A O 1
ATOM 2861 N N . THR A 1 370 ? 0.804 -13.188 -33.747 1.00 89.50 370 THR A N 1
ATOM 2862 C CA . THR A 1 370 ? 0.591 -14.290 -34.707 1.00 89.50 370 THR A CA 1
ATOM 2863 C C . THR A 1 370 ? -0.539 -15.244 -34.262 1.00 89.50 370 THR A C 1
ATOM 2865 O O . THR A 1 370 ? -0.734 -15.457 -33.059 1.00 89.50 370 THR A O 1
ATOM 2868 N N . PRO A 1 371 ? -1.294 -15.875 -35.190 1.00 92.50 371 PRO A N 1
ATOM 2869 C CA . PRO A 1 371 ? -2.322 -16.864 -34.846 1.00 92.50 371 PRO A CA 1
ATOM 2870 C C . PRO A 1 371 ? -1.783 -18.062 -34.059 1.00 92.50 371 PRO A C 1
ATOM 2872 O O . PRO A 1 371 ? -0.636 -18.469 -34.229 1.00 92.50 371 PRO A O 1
ATOM 2875 N N . THR A 1 372 ? -2.622 -18.680 -33.226 1.00 94.06 372 THR A N 1
ATOM 2876 C CA . THR A 1 372 ? -2.288 -19.931 -32.518 1.00 94.06 372 THR A CA 1
ATOM 2877 C C . THR A 1 372 ? -3.287 -21.022 -32.884 1.00 94.06 372 THR A C 1
ATOM 2879 O O . THR A 1 372 ? -4.494 -20.808 -32.784 1.00 94.06 372 THR A O 1
ATOM 2882 N N . ALA A 1 373 ? -2.802 -22.192 -33.306 1.00 94.12 373 ALA A N 1
ATOM 2883 C CA . ALA A 1 373 ? -3.660 -23.320 -33.662 1.00 94.12 373 ALA A CA 1
ATOM 2884 C C . ALA A 1 373 ? -4.380 -23.912 -32.435 1.00 94.12 373 ALA A C 1
ATOM 2886 O O . ALA A 1 373 ? -3.854 -23.892 -31.323 1.00 94.12 373 ALA A O 1
ATOM 2887 N N . GLY A 1 374 ? -5.582 -24.454 -32.652 1.00 93.75 374 GLY A N 1
ATOM 2888 C CA . GLY A 1 374 ? -6.310 -25.197 -31.622 1.00 93.75 374 GLY A CA 1
ATOM 2889 C C . GLY A 1 374 ? -5.732 -26.597 -31.405 1.00 93.75 374 GLY A C 1
ATOM 2890 O O . GLY A 1 374 ? -5.072 -27.149 -32.286 1.00 93.75 374 GLY A O 1
ATOM 2891 N N . TYR A 1 375 ? -6.005 -27.190 -30.245 1.00 94.00 375 TYR A N 1
ATOM 2892 C CA . TYR A 1 375 ? -5.468 -28.495 -29.852 1.00 94.00 375 TYR A CA 1
ATOM 2893 C C . TYR A 1 375 ? -6.439 -29.281 -28.961 1.00 94.00 375 TYR A C 1
ATOM 2895 O O . TYR A 1 375 ? -7.382 -28.734 -28.386 1.00 94.00 375 TYR A O 1
ATOM 2903 N N . ASN A 1 376 ? -6.202 -30.592 -28.844 1.00 94.38 376 ASN A N 1
ATOM 2904 C CA . ASN A 1 376 ? -6.993 -31.510 -28.023 1.00 94.38 376 ASN A CA 1
ATOM 2905 C C . ASN A 1 376 ? -6.101 -32.207 -26.992 1.00 94.38 376 ASN A C 1
ATOM 2907 O O . ASN A 1 376 ? -5.156 -32.895 -27.364 1.00 94.38 376 ASN A O 1
ATOM 2911 N N . LEU A 1 377 ? -6.429 -32.086 -25.708 1.00 93.06 377 LEU A N 1
ATOM 2912 C CA . LEU A 1 377 ? -5.705 -32.733 -24.616 1.00 93.06 377 LEU A CA 1
ATOM 2913 C C . LEU A 1 377 ? -6.540 -33.849 -24.003 1.00 93.06 377 LEU A C 1
ATOM 2915 O O . LEU A 1 377 ? -7.533 -33.585 -23.328 1.00 93.06 377 LEU A O 1
ATOM 2919 N N . LEU A 1 378 ? -6.104 -35.094 -24.199 1.00 94.62 378 LEU A N 1
ATOM 2920 C CA . LEU A 1 378 ? -6.625 -36.246 -23.466 1.00 94.62 378 LEU A CA 1
ATOM 2921 C C . LEU A 1 378 ? -5.838 -36.423 -22.164 1.00 94.62 378 LEU A C 1
ATOM 2923 O O . LEU A 1 378 ? -4.607 -36.491 -22.177 1.00 94.62 378 LEU A O 1
ATOM 2927 N N . GLN A 1 379 ? -6.557 -36.518 -21.052 1.00 92.00 379 GLN A N 1
ATOM 2928 C CA . GLN A 1 379 ? -6.005 -36.698 -19.714 1.00 92.00 379 GLN A CA 1
ATOM 2929 C C . GLN A 1 379 ? -6.648 -37.901 -19.030 1.00 92.00 379 GLN A C 1
ATOM 2931 O O . GLN A 1 379 ? -7.853 -38.132 -19.156 1.00 92.00 379 GLN A O 1
ATOM 2936 N N . MET A 1 380 ? -5.854 -38.637 -18.258 1.00 91.56 380 MET A N 1
ATOM 2937 C CA . MET A 1 380 ? -6.323 -39.745 -17.431 1.00 91.56 380 MET A CA 1
ATOM 2938 C C . MET A 1 380 ? -5.751 -39.629 -16.024 1.00 91.56 380 MET A C 1
ATOM 2940 O O . MET A 1 380 ? -4.599 -39.253 -15.834 1.00 91.56 380 MET A O 1
ATOM 2944 N N . ARG A 1 381 ? -6.553 -39.972 -15.024 1.00 93.19 381 ARG A N 1
ATOM 2945 C CA . ARG A 1 381 ? -6.163 -39.975 -13.619 1.00 93.19 381 ARG A CA 1
ATOM 2946 C C . ARG A 1 381 ? -6.730 -41.212 -12.948 1.00 93.19 381 ARG A C 1
ATOM 2948 O O . ARG A 1 381 ? -7.915 -41.489 -13.095 1.00 93.19 381 ARG A O 1
ATOM 2955 N N . ILE A 1 382 ? -5.888 -41.931 -12.222 1.00 93.19 382 ILE A N 1
ATOM 2956 C CA . ILE A 1 382 ? -6.257 -43.062 -11.374 1.00 93.19 382 ILE A CA 1
ATOM 2957 C C . ILE A 1 382 ? -5.623 -42.803 -10.015 1.00 93.19 382 ILE A C 1
ATOM 2959 O O . ILE A 1 382 ? -4.407 -42.693 -9.917 1.00 93.19 382 ILE A O 1
ATOM 2963 N N . GLU A 1 383 ? -6.427 -42.706 -8.972 1.00 93.19 383 GLU A N 1
ATOM 2964 C CA . GLU A 1 383 ? -5.976 -42.443 -7.611 1.00 93.19 383 GLU A CA 1
ATOM 2965 C C . GLU A 1 383 ? -6.580 -43.487 -6.673 1.00 93.19 383 GLU A C 1
ATOM 2967 O O . GLU A 1 383 ? -7.747 -43.859 -6.816 1.00 93.19 383 GLU A O 1
ATOM 2972 N N . ASN A 1 384 ? -5.785 -43.949 -5.711 1.00 91.88 384 ASN A N 1
ATOM 2973 C CA . ASN A 1 384 ? -6.227 -44.750 -4.585 1.00 91.88 384 ASN A CA 1
ATOM 2974 C C . ASN A 1 384 ? -5.865 -44.053 -3.266 1.00 91.88 384 ASN A C 1
ATOM 2976 O O . ASN A 1 384 ? -4.698 -43.739 -3.047 1.00 91.88 384 ASN A O 1
ATOM 2980 N N . THR A 1 385 ? -6.842 -43.816 -2.392 1.00 90.94 385 THR A N 1
ATOM 2981 C CA . THR A 1 385 ? -6.673 -43.162 -1.088 1.00 90.94 385 THR A CA 1
ATOM 2982 C C . THR A 1 385 ? -7.137 -44.080 0.038 1.00 90.94 385 THR A C 1
ATOM 2984 O O . THR A 1 385 ? -8.326 -44.372 0.164 1.00 90.94 385 THR A O 1
ATOM 2987 N N . GLU A 1 386 ? -6.208 -44.495 0.897 1.00 84.94 386 GLU A N 1
ATOM 2988 C CA . GLU A 1 386 ? -6.444 -45.440 1.987 1.00 84.94 386 GLU A CA 1
ATOM 2989 C C . GLU A 1 386 ? -6.134 -44.829 3.361 1.00 84.94 386 GLU A C 1
ATOM 2991 O O . GLU A 1 386 ? -5.116 -44.162 3.561 1.00 84.94 386 GLU A O 1
ATOM 2996 N N . TYR A 1 387 ? -7.025 -45.075 4.324 1.00 79.25 387 TYR A N 1
ATOM 2997 C CA . TYR A 1 387 ? -6.920 -44.571 5.693 1.00 79.25 387 TYR A CA 1
ATOM 2998 C C . TYR A 1 387 ? -6.423 -45.659 6.644 1.00 79.25 387 TYR A C 1
ATOM 3000 O O . TYR A 1 387 ? -7.039 -46.715 6.767 1.00 79.25 387 TYR A O 1
ATOM 3008 N N . TRP A 1 388 ? -5.390 -45.343 7.417 1.00 73.38 388 TRP A N 1
ATOM 3009 C CA . TRP A 1 388 ? -4.749 -46.246 8.372 1.00 73.38 388 TRP A CA 1
ATOM 3010 C C . TRP A 1 388 ? -4.939 -45.712 9.801 1.00 73.38 388 TRP A C 1
ATOM 3012 O O . TRP A 1 388 ? -4.021 -45.181 10.422 1.00 73.38 388 TRP A O 1
ATOM 3022 N N . ARG A 1 389 ? -6.175 -45.825 10.320 1.00 58.44 389 ARG A N 1
ATOM 3023 C CA . ARG A 1 389 ? -6.632 -45.183 11.579 1.00 58.44 389 ARG A CA 1
ATOM 3024 C C . ARG A 1 389 ? -5.851 -45.563 12.844 1.00 58.44 389 ARG A C 1
ATOM 3026 O O . ARG A 1 389 ? -5.869 -44.793 13.793 1.00 58.44 389 ARG A O 1
ATOM 3033 N N . ASN A 1 390 ? -5.178 -46.713 12.857 1.00 59.53 390 ASN A N 1
ATOM 3034 C CA . ASN A 1 390 ? -4.524 -47.263 14.052 1.00 59.53 390 ASN A CA 1
ATOM 3035 C C . ASN A 1 390 ? -3.008 -47.412 13.888 1.00 59.53 390 ASN A C 1
ATOM 3037 O O . ASN A 1 390 ? -2.410 -48.268 14.533 1.00 59.53 390 ASN A O 1
ATOM 3041 N N . SER A 1 391 ? -2.392 -46.633 12.999 1.00 60.91 391 SER A N 1
ATOM 3042 C CA . SER A 1 391 ? -0.943 -46.654 12.814 1.00 60.91 391 SER A CA 1
ATOM 3043 C C . SER A 1 391 ? -0.274 -45.866 13.948 1.00 60.91 391 SER A C 1
ATOM 3045 O O . SER A 1 391 ? -0.353 -44.639 13.936 1.00 60.91 391 SER A O 1
ATOM 3047 N N . PRO A 1 392 ? 0.363 -46.509 14.950 1.00 58.00 392 PRO A N 1
ATOM 3048 C CA . PRO A 1 392 ? 0.838 -45.800 16.142 1.00 58.00 392 PRO A CA 1
ATOM 3049 C C . PRO A 1 392 ? 2.045 -44.899 15.838 1.00 58.00 392 PRO A C 1
ATOM 3051 O O . PRO A 1 392 ? 2.311 -43.954 16.570 1.00 58.00 392 PRO A O 1
ATOM 3054 N N . TRP A 1 393 ? 2.763 -45.205 14.751 1.00 61.72 393 TRP A N 1
ATOM 3055 C CA . TRP A 1 393 ? 3.997 -44.535 14.327 1.00 61.72 393 TRP A CA 1
ATOM 3056 C C . TRP A 1 393 ? 4.103 -44.366 12.799 1.00 61.72 393 TRP A C 1
ATOM 3058 O O . TRP A 1 393 ? 5.140 -43.939 12.300 1.00 61.72 393 TRP A O 1
ATOM 3068 N N . GLY A 1 394 ? 3.069 -44.740 12.037 1.00 73.25 394 GLY A N 1
ATOM 3069 C CA . GLY A 1 394 ? 3.073 -44.700 10.571 1.00 73.25 394 GLY A CA 1
ATOM 3070 C C . GLY A 1 394 ? 2.039 -43.726 9.993 1.00 73.25 394 GLY A C 1
ATOM 3071 O O . GLY A 1 394 ? 1.331 -43.050 10.742 1.00 73.25 394 GLY A O 1
ATOM 3072 N N . PRO A 1 395 ? 1.947 -43.626 8.656 1.00 73.56 395 PRO A N 1
ATOM 3073 C CA . PRO A 1 395 ? 1.029 -42.694 8.013 1.00 73.56 395 PRO A CA 1
ATOM 3074 C C . PRO A 1 395 ? -0.424 -43.067 8.324 1.00 73.56 395 PRO A C 1
ATOM 3076 O O . PRO A 1 395 ? -0.775 -44.245 8.336 1.00 73.56 395 PRO A O 1
ATOM 3079 N N . THR A 1 396 ? -1.270 -42.064 8.565 1.00 83.38 396 THR A N 1
ATOM 3080 C CA . THR A 1 396 ? -2.711 -42.224 8.826 1.00 83.38 396 THR A CA 1
ATOM 3081 C C . THR A 1 396 ? -3.549 -42.130 7.549 1.00 83.38 396 THR A C 1
ATOM 3083 O O . THR A 1 396 ? -4.705 -42.558 7.530 1.00 83.38 396 THR A O 1
ATOM 3086 N N . LEU A 1 397 ? -2.960 -41.613 6.467 1.00 83.31 397 LEU A N 1
ATOM 3087 C CA . LEU A 1 397 ? -3.542 -41.539 5.129 1.00 83.31 397 LEU A CA 1
ATOM 3088 C C . LEU A 1 397 ? -2.445 -41.738 4.081 1.00 83.31 397 LEU A C 1
ATOM 3090 O O . LEU A 1 397 ? -1.432 -41.038 4.117 1.00 83.31 397 LEU A O 1
ATOM 3094 N N . ILE A 1 398 ? -2.673 -42.642 3.131 1.00 87.69 398 ILE A N 1
ATOM 3095 C CA . ILE A 1 398 ? -1.812 -42.838 1.964 1.00 87.69 398 ILE A CA 1
ATOM 3096 C C . ILE A 1 398 ? -2.653 -42.635 0.705 1.00 87.69 398 ILE A C 1
ATOM 3098 O O . ILE A 1 398 ? -3.673 -43.295 0.535 1.00 87.69 398 ILE A O 1
ATOM 3102 N N . THR A 1 399 ? -2.205 -41.757 -0.191 1.00 90.56 399 THR A N 1
ATOM 3103 C CA . THR A 1 399 ? -2.734 -41.643 -1.554 1.00 90.56 399 THR A CA 1
ATOM 3104 C C . THR A 1 399 ? -1.670 -42.081 -2.544 1.00 90.56 399 THR A C 1
ATOM 3106 O O . THR A 1 399 ? -0.577 -41.524 -2.552 1.00 90.56 399 THR A O 1
ATOM 3109 N N . THR A 1 400 ? -1.991 -43.040 -3.402 1.00 93.94 400 THR A N 1
ATOM 3110 C CA . THR A 1 400 ? -1.168 -43.426 -4.554 1.00 93.94 400 THR A CA 1
ATOM 3111 C C . THR A 1 400 ? -1.916 -43.110 -5.837 1.00 93.94 400 THR A C 1
ATOM 3113 O O . THR A 1 400 ? -3.146 -43.111 -5.851 1.00 93.94 400 THR A O 1
ATOM 3116 N N . GLY A 1 401 ? -1.210 -42.816 -6.922 1.00 94.12 401 GLY A N 1
ATOM 3117 C CA . GLY A 1 401 ? -1.896 -42.537 -8.173 1.00 94.12 401 GLY A CA 1
ATOM 3118 C C . GLY A 1 401 ? -1.014 -42.529 -9.406 1.00 94.12 401 GLY A C 1
ATOM 3119 O O . GLY A 1 401 ? 0.212 -42.456 -9.334 1.00 94.12 401 GLY A O 1
ATOM 3120 N N . LEU A 1 402 ? -1.691 -42.603 -10.546 1.00 95.19 402 LEU A N 1
ATOM 3121 C CA . LEU A 1 402 ? -1.152 -42.511 -11.890 1.00 95.19 402 LEU A CA 1
ATOM 3122 C C . LEU A 1 402 ? -1.882 -41.387 -12.631 1.00 95.19 402 LEU A C 1
ATOM 3124 O O . LEU A 1 402 ? -3.114 -41.378 -12.701 1.00 95.19 402 LEU A O 1
ATOM 3128 N N . VAL A 1 403 ? -1.129 -40.452 -13.204 1.00 94.56 403 VAL A N 1
ATOM 3129 C CA . VAL A 1 403 ? -1.659 -39.330 -13.986 1.00 94.56 403 VAL A CA 1
ATOM 3130 C C . VAL A 1 403 ? -1.040 -39.351 -15.377 1.00 94.56 403 VAL A C 1
ATOM 3132 O O . VAL A 1 403 ? 0.179 -39.314 -15.514 1.00 94.56 403 VAL A O 1
ATOM 3135 N N . GLY A 1 404 ? -1.886 -39.415 -16.399 1.00 94.31 404 GLY A N 1
ATOM 3136 C CA . GLY A 1 404 ? -1.532 -39.246 -17.801 1.00 94.31 404 GLY A CA 1
ATOM 3137 C C . GLY A 1 404 ? -1.963 -37.869 -18.301 1.00 94.31 404 GLY A C 1
ATOM 3138 O O . GLY A 1 404 ? -3.150 -37.544 -18.262 1.00 94.31 404 GLY A O 1
ATOM 3139 N N . GLU A 1 405 ? -1.017 -37.075 -18.791 1.00 93.19 405 GLU A N 1
ATOM 3140 C CA . GLU A 1 405 ? -1.235 -35.749 -19.379 1.00 93.19 405 GLU A CA 1
ATOM 3141 C C . GLU A 1 405 ? -0.827 -35.759 -20.853 1.00 93.19 405 GLU A C 1
ATOM 3143 O O . GLU A 1 405 ? 0.114 -36.458 -21.231 1.00 93.19 405 GLU A O 1
ATOM 3148 N N . ASN A 1 406 ? -1.554 -34.996 -21.680 1.00 94.56 406 ASN A N 1
ATOM 3149 C CA . ASN A 1 406 ? -1.355 -34.930 -23.131 1.00 94.56 406 ASN A CA 1
ATOM 3150 C C . ASN A 1 406 ? -1.187 -36.329 -23.760 1.00 94.56 406 ASN A C 1
ATOM 3152 O O . ASN A 1 406 ? -0.232 -36.612 -24.477 1.00 94.56 406 ASN A O 1
ATOM 3156 N N . LEU A 1 407 ? -2.110 -37.252 -23.466 1.00 95.81 407 LEU A N 1
ATOM 3157 C CA . LEU A 1 407 ? -1.993 -38.648 -23.908 1.00 95.81 407 LEU A CA 1
ATOM 3158 C C . LEU A 1 407 ? -2.020 -38.798 -25.438 1.00 95.81 407 LEU A C 1
ATOM 3160 O O . LEU A 1 407 ? -1.485 -39.773 -25.965 1.00 95.81 407 LEU A O 1
ATOM 3164 N N . LEU A 1 408 ? -2.589 -37.819 -26.147 1.00 96.31 408 LEU A N 1
ATOM 3165 C CA . LEU A 1 408 ? -2.567 -37.752 -27.611 1.00 96.31 408 LEU A CA 1
ATOM 3166 C C . LEU A 1 408 ? -1.207 -37.327 -28.177 1.00 96.31 408 LEU A C 1
ATOM 3168 O O . LEU A 1 408 ? -1.005 -37.502 -29.371 1.00 96.31 408 LEU A O 1
ATOM 3172 N N . ASP A 1 409 ? -0.294 -36.840 -27.332 1.00 96.44 409 ASP A N 1
ATOM 3173 C CA . ASP A 1 409 ? 1.042 -36.375 -27.713 1.00 96.44 409 ASP A CA 1
ATOM 3174 C C . ASP A 1 409 ? 0.994 -35.288 -28.799 1.00 96.44 409 ASP A C 1
ATOM 3176 O O . ASP A 1 409 ? 1.672 -35.367 -29.818 1.00 96.44 409 ASP A O 1
ATOM 3180 N N . VAL A 1 410 ? 0.108 -34.302 -28.610 1.00 96.00 410 VAL A N 1
ATOM 3181 C CA . VAL A 1 410 ? -0.061 -33.190 -29.555 1.00 96.00 410 VAL A CA 1
ATOM 3182 C C . VAL A 1 410 ? 0.820 -32.005 -29.177 1.00 96.00 410 VAL A C 1
ATOM 3184 O O . VAL A 1 410 ? 1.039 -31.741 -27.991 1.00 96.00 410 VAL A O 1
ATOM 3187 N N . ASP A 1 411 ? 1.253 -31.253 -30.185 1.00 93.81 411 ASP A N 1
ATOM 3188 C CA . ASP A 1 411 ? 1.968 -29.992 -30.005 1.00 93.81 411 ASP A CA 1
ATOM 3189 C C . ASP A 1 411 ? 1.037 -28.928 -29.419 1.00 93.81 411 ASP A C 1
ATOM 3191 O O . ASP A 1 411 ? -0.025 -28.619 -29.966 1.00 93.81 411 ASP A O 1
ATOM 3195 N N . VAL A 1 412 ? 1.447 -28.339 -28.297 1.00 91.69 412 VAL A N 1
ATOM 3196 C CA . VAL A 1 412 ? 0.668 -27.325 -27.584 1.00 91.69 412 VAL A CA 1
ATOM 3197 C C . VAL A 1 412 ? 1.486 -26.048 -27.485 1.00 91.69 412 VAL A C 1
ATOM 3199 O O . VAL A 1 412 ? 2.598 -26.046 -26.957 1.00 91.69 412 VAL A O 1
ATOM 3202 N N . ARG A 1 413 ? 0.896 -24.947 -27.954 1.00 90.50 413 ARG A N 1
ATOM 3203 C CA . ARG A 1 413 ? 1.482 -23.602 -27.928 1.00 90.50 413 ARG A CA 1
ATOM 3204 C C . ARG A 1 413 ? 0.657 -22.683 -27.038 1.00 90.50 413 ARG A C 1
ATOM 3206 O O . ARG A 1 413 ? -0.573 -22.765 -27.015 1.00 90.50 413 ARG A O 1
ATOM 3213 N N . ASN A 1 414 ? 1.332 -21.802 -26.307 1.00 89.06 414 ASN A N 1
ATOM 3214 C CA . ASN A 1 414 ? 0.679 -20.864 -25.403 1.00 89.06 414 ASN A CA 1
ATOM 3215 C C . ASN A 1 414 ? 0.427 -19.521 -26.106 1.00 89.06 414 ASN A C 1
ATOM 3217 O O . ASN A 1 414 ? 1.369 -18.774 -26.352 1.00 89.06 414 ASN A O 1
ATOM 3221 N N . SER A 1 415 ? -0.834 -19.187 -26.401 1.00 87.75 415 SER A N 1
ATOM 3222 C CA . SER A 1 415 ? -1.179 -17.987 -27.185 1.00 87.75 415 SER A CA 1
ATOM 3223 C C . SER A 1 415 ? -0.801 -16.657 -26.525 1.00 87.75 415 SER A C 1
ATOM 3225 O O . SER A 1 415 ? -0.822 -15.630 -27.196 1.00 87.75 415 SER A O 1
ATOM 3227 N N . VAL A 1 416 ? -0.469 -16.652 -25.227 1.00 89.25 416 VAL A N 1
ATOM 3228 C CA . VAL A 1 416 ? -0.128 -15.425 -24.489 1.00 89.25 416 VAL A CA 1
ATOM 3229 C C . VAL A 1 416 ? 1.381 -15.124 -24.435 1.00 89.25 416 VAL A C 1
ATOM 3231 O O . VAL A 1 416 ? 1.788 -14.130 -23.830 1.00 89.25 416 VAL A O 1
ATOM 3234 N N . GLN A 1 417 ? 2.221 -15.967 -25.048 1.00 86.75 417 GLN A N 1
ATOM 3235 C CA . GLN A 1 417 ? 3.680 -15.795 -25.112 1.00 86.75 417 GLN A CA 1
ATOM 3236 C C . GLN A 1 417 ? 4.124 -15.148 -26.432 1.00 86.75 417 GLN A C 1
ATOM 3238 O O . GLN A 1 417 ? 3.555 -15.441 -27.480 1.00 86.75 417 GLN A O 1
ATOM 3243 N N . PHE A 1 418 ? 5.169 -14.310 -26.384 1.00 84.06 418 PHE A N 1
ATOM 3244 C CA . PHE A 1 418 ? 5.761 -13.694 -27.583 1.00 84.06 418 PHE A CA 1
ATOM 3245 C C . PHE A 1 418 ? 6.422 -14.746 -28.491 1.00 84.06 418 PHE A C 1
ATOM 3247 O O . PHE A 1 418 ? 6.110 -14.801 -29.674 1.00 84.06 418 PHE A O 1
ATOM 3254 N N . HIS A 1 419 ? 7.210 -15.666 -27.921 1.00 81.94 419 HIS A N 1
ATOM 3255 C CA . HIS A 1 419 ? 7.894 -16.754 -28.648 1.00 81.94 419 HIS A CA 1
ATOM 3256 C C . HIS A 1 419 ? 7.123 -18.076 -28.671 1.00 81.94 419 HIS A C 1
ATOM 3258 O O . HIS A 1 419 ? 7.684 -19.172 -28.650 1.00 81.94 419 HIS A O 1
ATOM 3264 N N . LYS A 1 420 ? 5.792 -18.005 -28.717 1.00 85.19 420 LYS A N 1
ATOM 3265 C CA . LYS A 1 420 ? 4.931 -19.201 -28.763 1.00 85.19 420 LYS A CA 1
ATOM 3266 C C . LYS A 1 420 ? 5.180 -20.094 -29.986 1.00 85.19 420 LYS A C 1
ATOM 3268 O O . LYS A 1 420 ? 4.781 -21.259 -29.982 1.00 85.19 420 LYS A O 1
ATOM 3273 N N . ASP A 1 421 ? 5.789 -19.545 -31.037 1.00 82.62 421 ASP A N 1
ATOM 3274 C CA . ASP A 1 421 ? 6.103 -20.249 -32.282 1.00 82.62 421 ASP A CA 1
ATOM 3275 C C . ASP A 1 421 ? 7.414 -21.067 -32.164 1.00 82.62 421 ASP A C 1
ATOM 3277 O O . ASP A 1 421 ? 7.612 -22.038 -32.900 1.00 82.62 421 ASP A O 1
ATOM 3281 N N . GLU A 1 422 ? 8.208 -20.819 -31.121 1.00 79.62 422 GLU A N 1
ATOM 3282 C CA . GLU A 1 422 ? 9.461 -21.524 -30.820 1.00 79.62 422 GLU A CA 1
ATOM 3283 C C . GLU A 1 422 ? 9.335 -22.484 -29.628 1.00 79.62 422 GLU A C 1
ATOM 3285 O O . GLU A 1 422 ? 10.019 -23.508 -29.576 1.00 79.62 422 GLU A O 1
ATOM 3290 N N . ILE A 1 423 ? 8.433 -22.183 -28.685 1.00 82.50 423 ILE A N 1
ATOM 3291 C CA . ILE A 1 423 ? 8.284 -22.919 -27.424 1.00 82.50 423 ILE A CA 1
ATOM 3292 C C . ILE A 1 423 ? 7.044 -23.823 -27.459 1.00 82.50 423 ILE A C 1
ATOM 3294 O O . ILE A 1 423 ? 5.909 -23.360 -27.603 1.00 82.50 423 ILE A O 1
ATOM 3298 N N . LEU A 1 424 ? 7.264 -25.124 -27.258 1.00 88.75 424 LEU A N 1
ATOM 3299 C CA . LEU A 1 424 ? 6.214 -26.123 -27.047 1.00 88.75 424 LEU A CA 1
ATOM 3300 C C . LEU A 1 424 ? 6.052 -26.430 -25.554 1.00 88.75 424 LEU A C 1
ATOM 3302 O O . LEU A 1 424 ? 7.023 -26.480 -24.800 1.00 88.75 424 LEU A O 1
ATOM 3306 N N . GLN A 1 425 ? 4.813 -26.667 -25.125 1.00 89.88 425 GLN A N 1
ATOM 3307 C CA . GLN A 1 425 ? 4.540 -27.259 -23.812 1.00 89.88 425 GLN A CA 1
ATOM 3308 C C . GLN A 1 425 ? 4.959 -28.742 -23.787 1.00 89.88 425 GLN A C 1
ATOM 3310 O O . GLN A 1 425 ? 5.143 -29.343 -24.848 1.00 89.88 425 GLN A O 1
ATOM 3315 N N . PRO A 1 426 ? 5.078 -29.365 -22.597 1.00 90.44 426 PRO A N 1
ATOM 3316 C CA . PRO A 1 426 ? 5.374 -30.789 -22.498 1.00 90.44 426 PRO A CA 1
ATOM 3317 C C . PRO A 1 426 ? 4.423 -31.659 -23.340 1.00 90.44 426 PRO A C 1
ATOM 3319 O O . PRO A 1 426 ? 3.199 -31.491 -23.301 1.00 90.44 426 PRO A O 1
ATOM 3322 N N . GLY A 1 427 ? 5.008 -32.610 -24.074 1.00 93.12 427 GLY A N 1
ATOM 3323 C CA . GLY A 1 427 ? 4.288 -33.667 -24.786 1.00 93.12 427 GLY A CA 1
ATOM 3324 C C . GLY A 1 427 ? 3.638 -34.669 -23.826 1.00 93.12 427 GLY A C 1
ATOM 3325 O O . GLY A 1 427 ? 3.275 -34.341 -22.692 1.00 93.12 427 GLY A O 1
ATOM 3326 N N . ARG A 1 428 ? 3.502 -35.927 -24.247 1.00 96.25 428 ARG A N 1
ATOM 3327 C CA . ARG A 1 428 ? 2.928 -36.981 -23.401 1.00 96.25 428 ARG A CA 1
ATOM 3328 C C . ARG A 1 428 ? 3.710 -37.165 -22.096 1.00 96.25 428 ARG A C 1
ATOM 3330 O O . ARG A 1 428 ? 4.903 -37.457 -22.105 1.00 96.25 428 ARG A O 1
ATOM 3337 N N . SER A 1 429 ? 3.006 -37.113 -20.963 1.00 96.12 429 SER A N 1
ATOM 3338 C CA . SER A 1 429 ? 3.578 -37.379 -19.637 1.00 96.12 429 SER A CA 1
ATOM 3339 C C . SER A 1 429 ? 2.762 -38.416 -18.870 1.00 96.12 429 SER A C 1
ATOM 3341 O O . SER A 1 429 ? 1.534 -38.359 -18.849 1.00 96.12 429 SER A O 1
ATOM 3343 N N . ILE A 1 430 ? 3.447 -39.363 -18.223 1.00 95.62 430 ILE A N 1
ATOM 3344 C CA . ILE A 1 430 ? 2.853 -40.348 -17.313 1.00 95.62 430 ILE A CA 1
ATOM 3345 C C . ILE A 1 430 ? 3.585 -40.239 -15.975 1.00 95.62 430 ILE A C 1
ATOM 3347 O O . ILE A 1 430 ? 4.786 -40.488 -15.895 1.00 95.62 430 ILE A O 1
ATOM 3351 N N . LYS A 1 431 ? 2.862 -39.856 -14.924 1.00 96.00 431 LYS A N 1
ATOM 3352 C CA . LYS A 1 431 ? 3.398 -39.589 -13.587 1.00 96.00 431 LYS A CA 1
ATOM 3353 C C . LYS A 1 431 ? 2.817 -40.584 -12.592 1.00 96.00 431 LYS A C 1
ATOM 3355 O O . LYS A 1 431 ? 1.599 -40.665 -12.447 1.00 96.00 431 LYS A O 1
ATOM 3360 N N . PHE A 1 432 ? 3.681 -41.305 -11.887 1.00 96.19 432 PHE A N 1
ATOM 3361 C CA . PHE A 1 432 ? 3.310 -42.082 -10.705 1.00 96.19 432 PHE A CA 1
ATOM 3362 C C . PHE A 1 432 ? 3.642 -41.276 -9.449 1.00 96.19 432 PHE A C 1
ATOM 3364 O O . PHE A 1 432 ? 4.710 -40.666 -9.381 1.00 96.19 432 PHE A O 1
ATOM 3371 N N . PHE A 1 433 ? 2.754 -41.266 -8.456 1.00 94.62 433 PHE A N 1
ATOM 3372 C CA . PHE A 1 433 ? 2.995 -40.556 -7.201 1.00 94.62 433 PHE A CA 1
ATOM 3373 C C . PHE A 1 433 ? 2.470 -41.315 -5.979 1.00 94.62 433 PHE A C 1
ATOM 3375 O O . PHE A 1 433 ? 1.536 -42.113 -6.064 1.00 94.62 433 PHE A O 1
ATOM 3382 N N . MET A 1 434 ? 3.057 -41.003 -4.821 1.00 93.94 434 MET A N 1
ATOM 3383 C CA . MET A 1 434 ? 2.594 -41.414 -3.497 1.00 93.94 434 MET A CA 1
ATOM 3384 C C . MET A 1 434 ? 2.664 -40.216 -2.544 1.00 93.94 434 MET A C 1
ATOM 3386 O O . MET A 1 434 ? 3.672 -39.515 -2.495 1.00 93.94 434 MET A O 1
ATOM 3390 N N . ASN A 1 435 ? 1.603 -39.989 -1.773 1.00 92.56 435 ASN A N 1
ATOM 3391 C CA . ASN A 1 435 ? 1.528 -38.985 -0.718 1.00 92.56 435 ASN A CA 1
ATOM 3392 C C . ASN A 1 435 ? 1.118 -39.667 0.592 1.00 92.56 435 ASN A C 1
ATOM 3394 O O . ASN A 1 435 ? 0.089 -40.339 0.637 1.00 92.56 435 ASN A O 1
ATOM 3398 N N . ALA A 1 436 ? 1.915 -39.498 1.645 1.00 88.69 436 ALA A N 1
ATOM 3399 C CA . ALA A 1 436 ? 1.679 -40.083 2.958 1.00 88.69 436 ALA A CA 1
ATOM 3400 C C . ALA A 1 436 ? 1.563 -38.977 4.018 1.00 88.69 436 ALA A C 1
ATOM 3402 O O . ALA A 1 436 ? 2.485 -38.178 4.182 1.00 88.69 436 ALA A O 1
ATOM 3403 N N . LYS A 1 437 ? 0.441 -38.936 4.748 1.00 83.44 437 LYS A N 1
ATOM 3404 C CA . LYS A 1 437 ? 0.210 -37.981 5.846 1.00 83.44 437 LYS A CA 1
ATOM 3405 C C . LYS A 1 437 ? 0.331 -38.672 7.201 1.00 83.44 437 LYS A C 1
ATOM 3407 O O . LYS A 1 437 ? -0.198 -39.765 7.384 1.00 83.44 437 LYS A O 1
ATOM 3412 N N . PHE A 1 438 ? 0.976 -38.003 8.154 1.00 81.44 438 PHE A N 1
ATOM 3413 C CA . PHE A 1 438 ? 1.193 -38.468 9.528 1.00 81.44 438 PHE A CA 1
ATOM 3414 C C . PHE A 1 438 ? 0.500 -37.510 10.509 1.00 81.44 438 PHE A C 1
ATOM 3416 O O . PHE A 1 438 ? 0.416 -36.315 10.233 1.00 81.44 438 PHE A O 1
ATOM 3423 N N . GLY A 1 439 ? -0.014 -38.019 11.633 1.00 60.53 439 GLY A N 1
ATOM 3424 C CA . GLY A 1 439 ? -0.579 -37.187 12.710 1.00 60.53 439 GLY A CA 1
ATOM 3425 C C . GLY A 1 439 ? -1.943 -36.538 12.430 1.00 60.53 439 GLY A C 1
ATOM 3426 O O . GLY A 1 439 ? -2.392 -35.720 13.224 1.00 60.53 439 GLY A O 1
ATOM 3427 N N . ALA A 1 440 ? -2.619 -36.880 11.327 1.00 47.09 440 ALA A N 1
ATOM 3428 C CA . ALA A 1 440 ? -3.963 -36.368 11.057 1.00 47.09 440 ALA A CA 1
ATOM 3429 C C . ALA A 1 440 ? -5.000 -37.046 11.966 1.00 47.09 440 ALA A C 1
ATOM 3431 O O . ALA A 1 440 ? -5.097 -38.277 11.969 1.00 47.09 440 ALA A O 1
ATOM 3432 N N . GLU A 1 441 ? -5.798 -36.251 12.681 1.00 45.31 441 GLU A N 1
ATOM 3433 C CA . GLU A 1 441 ? -6.985 -36.734 13.385 1.00 45.31 441 GLU A CA 1
ATOM 3434 C C . GLU A 1 441 ? -7.967 -37.297 12.337 1.00 45.31 441 GLU A C 1
ATOM 3436 O O . GLU A 1 441 ? -8.325 -36.597 11.380 1.00 45.31 441 GLU A O 1
ATOM 3441 N N . PRO A 1 442 ? -8.343 -38.587 12.407 1.00 46.22 442 PRO A N 1
ATOM 3442 C CA . PRO A 1 442 ? -9.260 -39.157 11.433 1.00 46.22 442 PRO A CA 1
ATOM 3443 C C . PRO A 1 442 ? -10.616 -38.442 11.537 1.00 46.22 442 PRO A C 1
ATOM 3445 O O . PRO A 1 442 ? -11.066 -38.181 12.652 1.00 46.22 442 PRO A O 1
ATOM 3448 N N . PRO A 1 443 ? -11.317 -38.166 10.418 1.00 47.25 443 PRO A N 1
ATOM 3449 C CA . PRO A 1 443 ? -12.653 -37.580 10.476 1.00 47.25 443 PRO A CA 1
ATOM 3450 C C . PRO A 1 443 ? -13.547 -38.396 11.418 1.00 47.25 443 PRO A C 1
ATOM 3452 O O . PRO A 1 443 ? -13.606 -39.630 11.299 1.00 47.25 443 PRO A O 1
ATOM 3455 N N . ALA A 1 444 ? -14.239 -37.716 12.336 1.00 44.25 444 ALA A N 1
ATOM 3456 C CA . ALA A 1 444 ? -15.053 -38.335 13.385 1.00 44.25 444 ALA A CA 1
ATOM 3457 C C . ALA A 1 444 ? -16.214 -39.205 12.855 1.00 44.25 444 ALA A C 1
ATOM 3459 O O . ALA A 1 444 ? -16.834 -39.937 13.619 1.00 44.25 444 ALA A O 1
ATOM 3460 N N . GLU A 1 445 ? -16.469 -39.226 11.547 1.00 42.88 445 GLU A N 1
ATOM 3461 C CA . GLU A 1 445 ? -17.560 -39.983 10.942 1.00 42.88 445 GLU A CA 1
ATOM 3462 C C . GLU A 1 445 ? -17.061 -40.883 9.803 1.00 42.88 445 GLU A C 1
ATOM 3464 O O . GLU A 1 445 ? -16.990 -40.514 8.636 1.00 42.88 445 GLU A O 1
ATOM 3469 N N . LYS A 1 446 ? -16.745 -42.130 10.151 1.00 36.28 446 LYS A N 1
ATOM 3470 C CA . LYS A 1 446 ? -17.200 -43.270 9.348 1.00 36.28 446 LYS A CA 1
ATOM 3471 C C . LYS A 1 446 ? -17.920 -44.200 10.314 1.00 36.28 446 LYS A C 1
ATOM 3473 O O . LYS A 1 446 ? -17.315 -45.112 10.872 1.00 36.28 446 LYS A O 1
ATOM 3478 N N . ALA A 1 447 ? -19.193 -43.908 10.575 1.00 30.50 447 ALA A N 1
ATOM 3479 C CA . ALA A 1 447 ? -20.081 -44.901 11.156 1.00 30.50 447 ALA A CA 1
ATOM 3480 C C . ALA A 1 447 ? -20.130 -46.109 10.206 1.00 30.50 447 ALA A C 1
ATOM 3482 O O . ALA A 1 447 ? -20.139 -45.953 8.983 1.00 30.50 447 ALA A O 1
ATOM 3483 N N . GLN A 1 448 ? -20.098 -47.315 10.767 1.00 33.16 448 GLN A N 1
ATOM 3484 C CA . GLN A 1 448 ? -20.287 -48.554 10.022 1.00 33.16 448 GLN A CA 1
ATOM 3485 C C . GLN A 1 448 ? -21.680 -48.544 9.372 1.00 33.16 448 GLN A C 1
ATOM 3487 O O . GLN A 1 448 ? -22.676 -48.783 10.046 1.00 33.16 448 GLN A O 1
ATOM 3492 N N . GLY A 1 449 ? -21.741 -48.275 8.067 1.00 30.52 449 GLY A N 1
ATOM 3493 C CA . GLY A 1 449 ? -22.936 -48.476 7.246 1.00 30.52 449 GLY A CA 1
ATOM 3494 C C . GLY A 1 449 ? -23.372 -47.246 6.449 1.00 30.52 449 GLY A C 1
ATOM 3495 O O . GLY A 1 449 ? -23.891 -46.288 7.007 1.00 30.52 449 GLY A O 1
ATOM 3496 N N . GLY A 1 450 ? -23.257 -47.342 5.122 1.00 29.48 450 GLY A N 1
ATOM 3497 C CA . GLY A 1 450 ? -24.003 -46.506 4.178 1.00 29.48 450 GLY A CA 1
ATOM 3498 C C . GLY A 1 450 ? -23.269 -45.264 3.668 1.00 29.48 450 GLY A C 1
ATOM 3499 O O . GLY A 1 450 ? -22.601 -44.552 4.408 1.00 29.48 450 GLY A O 1
ATOM 3500 N N . TYR A 1 451 ? -23.407 -45.019 2.366 1.00 31.95 451 TYR A N 1
ATOM 3501 C CA . TYR A 1 451 ? -22.896 -43.856 1.645 1.00 31.95 451 TYR A CA 1
ATOM 3502 C C . TYR A 1 451 ? -23.360 -42.540 2.292 1.00 31.95 451 TYR A C 1
ATOM 3504 O O . TYR A 1 451 ? -24.524 -42.164 2.162 1.00 31.95 451 TYR A O 1
ATOM 3512 N N . TYR A 1 452 ? -22.442 -41.805 2.925 1.00 30.72 452 TYR A N 1
ATOM 3513 C CA . TYR A 1 452 ? -22.668 -40.416 3.327 1.00 30.72 452 TYR A CA 1
ATOM 3514 C C . TYR A 1 452 ? -21.870 -39.461 2.438 1.00 30.72 452 TYR A C 1
ATOM 3516 O O . TYR A 1 452 ? -20.651 -39.546 2.289 1.00 30.72 452 TYR A O 1
ATOM 3524 N N . LYS A 1 453 ? -22.620 -38.548 1.824 1.00 36.34 453 LYS A N 1
ATOM 3525 C CA . LYS A 1 453 ? -22.194 -37.488 0.913 1.00 36.34 453 LYS A CA 1
ATOM 3526 C C . LYS A 1 453 ? -21.455 -36.411 1.716 1.00 36.34 453 LYS A C 1
ATOM 3528 O O . LYS A 1 453 ? -22.069 -35.465 2.193 1.00 36.34 453 LYS A O 1
ATOM 3533 N N . GLY A 1 454 ? -20.151 -36.580 1.919 1.00 28.48 454 GLY A N 1
ATOM 3534 C CA . GLY A 1 454 ? -19.328 -35.586 2.610 1.00 28.48 454 GLY A CA 1
ATOM 3535 C C . GLY A 1 454 ? -19.157 -34.313 1.765 1.00 28.48 454 GLY A C 1
ATOM 3536 O O . GLY A 1 454 ? -18.656 -34.411 0.641 1.00 28.48 454 GLY A O 1
ATOM 3537 N N . PRO A 1 455 ? -19.535 -33.122 2.261 1.00 30.20 455 PRO A N 1
ATOM 3538 C CA . PRO A 1 455 ? -19.183 -31.858 1.636 1.00 30.20 455 PRO A CA 1
ATOM 3539 C C . PRO A 1 455 ? -17.754 -31.498 2.055 1.00 30.20 455 PRO A C 1
ATOM 3541 O O . PRO A 1 455 ? -17.527 -30.908 3.106 1.00 30.20 455 PRO A O 1
ATOM 3544 N N . THR A 1 456 ? -16.758 -31.864 1.253 1.00 31.62 456 THR A N 1
ATOM 3545 C CA . THR A 1 456 ? -15.407 -31.315 1.422 1.00 31.62 456 THR A CA 1
ATOM 3546 C C . THR A 1 456 ? -15.285 -30.036 0.603 1.00 31.62 456 THR A C 1
ATOM 3548 O O . THR A 1 456 ? -15.041 -30.083 -0.600 1.00 31.62 456 THR A O 1
ATOM 3551 N N . GLY A 1 457 ? -15.469 -28.900 1.271 1.00 25.02 457 GLY A N 1
ATOM 3552 C CA . GLY A 1 457 ? -15.193 -27.558 0.766 1.00 25.02 457 GLY A CA 1
ATOM 3553 C C . GLY A 1 457 ? -15.151 -26.587 1.944 1.00 25.02 457 GLY A C 1
ATOM 3554 O O . GLY A 1 457 ? -16.069 -26.555 2.755 1.00 25.02 457 GLY A O 1
ATOM 3555 N N . SER A 1 458 ? -14.050 -25.861 2.085 1.00 26.95 458 SER A N 1
ATOM 3556 C CA . SER A 1 458 ? -13.738 -24.960 3.195 1.00 26.95 458 SER A CA 1
ATOM 3557 C C . SER A 1 458 ? -14.798 -23.880 3.472 1.00 26.95 458 SER A C 1
ATOM 3559 O O . SER A 1 458 ? -15.219 -23.198 2.544 1.00 26.95 458 SER A O 1
ATOM 3561 N N . GLY A 1 459 ? -15.087 -23.646 4.758 1.00 29.56 459 GLY A N 1
ATOM 3562 C CA . GLY A 1 459 ? -15.393 -22.330 5.343 1.00 29.56 459 GLY A CA 1
ATOM 3563 C C . GLY A 1 459 ? -16.703 -21.628 4.953 1.00 29.56 459 GLY A C 1
ATOM 3564 O O . GLY A 1 459 ? -16.773 -20.956 3.931 1.00 29.56 459 GLY A O 1
ATOM 3565 N N . ALA A 1 460 ? -17.682 -21.625 5.864 1.00 22.09 460 ALA A N 1
ATOM 3566 C CA . ALA A 1 460 ? -18.668 -20.544 5.975 1.00 22.09 460 ALA A CA 1
ATOM 3567 C C . ALA A 1 460 ? -19.051 -20.324 7.460 1.00 22.09 460 ALA A C 1
ATOM 3569 O O . ALA A 1 460 ? -19.252 -21.308 8.173 1.00 22.09 460 ALA A O 1
ATOM 3570 N N . PRO A 1 461 ? -19.119 -19.069 7.949 1.00 25.06 461 PRO A N 1
ATOM 3571 C CA . PRO A 1 461 ? -19.439 -18.753 9.343 1.00 25.06 461 PRO A CA 1
ATOM 3572 C C . PRO A 1 461 ? -20.946 -18.885 9.618 1.00 25.06 461 PRO A C 1
ATOM 3574 O O . PRO A 1 461 ? -21.758 -18.525 8.768 1.00 25.06 461 PRO A O 1
ATOM 3577 N N . MET A 1 462 ? -21.318 -19.356 10.815 1.00 23.70 462 MET A N 1
ATOM 3578 C CA . MET A 1 462 ? -22.707 -19.394 11.299 1.00 23.70 462 MET A CA 1
ATOM 3579 C C . MET A 1 462 ? -22.913 -18.379 12.433 1.00 23.70 462 MET A C 1
ATOM 3581 O O . MET A 1 462 ? -22.150 -18.392 13.396 1.00 23.70 462 MET A O 1
ATOM 3585 N N . PHE A 1 463 ? -23.973 -17.562 12.362 1.00 25.52 463 PHE A N 1
ATOM 3586 C CA . PHE A 1 463 ? -24.492 -16.760 13.483 1.00 25.52 463 PHE A CA 1
ATOM 3587 C C . PHE A 1 463 ? -26.030 -16.716 13.473 1.00 25.52 463 PHE A C 1
ATOM 3589 O O . PHE A 1 463 ? -26.619 -16.408 12.443 1.00 25.52 463 PHE A O 1
ATOM 3596 N N . TYR A 1 464 ? -26.654 -16.905 14.645 1.00 24.86 464 TYR A N 1
ATOM 3597 C CA . TYR A 1 464 ? -28.019 -16.455 14.995 1.00 24.86 464 TYR A CA 1
ATOM 3598 C C . TYR A 1 464 ? -27.984 -15.862 16.418 1.00 24.86 464 TYR A C 1
ATOM 3600 O O . TYR A 1 464 ? -27.203 -16.330 17.240 1.00 24.86 464 TYR A O 1
ATOM 3608 N N . LYS A 1 465 ? -28.744 -14.818 16.791 1.00 22.86 465 LYS A N 1
ATOM 3609 C CA . LYS A 1 465 ? -30.220 -14.724 16.850 1.00 22.86 465 LYS A CA 1
ATOM 3610 C C . LYS A 1 465 ? -30.692 -13.246 16.905 1.00 22.86 465 LYS A C 1
ATOM 3612 O O . LYS A 1 465 ? -29.941 -12.379 17.341 1.00 22.86 465 LYS A O 1
ATOM 3617 N N . ALA A 1 466 ? -31.933 -12.981 16.471 1.00 24.92 466 ALA A N 1
ATOM 3618 C CA . ALA A 1 466 ? -32.509 -11.654 16.182 1.00 24.92 466 ALA A CA 1
ATOM 3619 C C . ALA A 1 466 ? -32.861 -10.748 17.400 1.00 24.92 466 ALA A C 1
ATOM 3621 O O . ALA A 1 466 ? -33.170 -11.278 18.472 1.00 24.92 466 ALA A O 1
ATOM 3622 N N . PRO A 1 467 ? -32.896 -9.400 17.235 1.00 25.33 467 PRO A N 1
ATOM 3623 C CA . PRO A 1 467 ? -33.193 -8.427 18.292 1.00 25.33 467 PRO A CA 1
ATOM 3624 C C . PRO A 1 467 ? -34.670 -7.993 18.393 1.00 25.33 467 PRO A C 1
ATOM 3626 O O . PRO A 1 467 ? -35.451 -8.079 17.447 1.00 25.33 467 PRO A O 1
ATOM 3629 N N . LEU A 1 468 ? -35.010 -7.464 19.572 1.00 22.38 468 LEU A N 1
ATOM 3630 C CA . LEU A 1 468 ? -36.280 -6.827 19.935 1.00 22.38 468 LEU A CA 1
ATOM 3631 C C . LEU A 1 468 ? -36.436 -5.433 19.292 1.00 22.38 468 LEU A C 1
ATOM 3633 O O . LEU A 1 468 ? -35.462 -4.702 19.118 1.00 22.38 468 LEU A O 1
ATOM 3637 N N . LEU A 1 469 ? -37.682 -5.048 18.999 1.00 26.14 469 LEU A N 1
ATOM 3638 C CA . LEU A 1 469 ? -38.056 -3.714 18.512 1.00 26.14 469 LEU A CA 1
ATOM 3639 C C . LEU A 1 469 ? -37.893 -2.659 19.620 1.00 26.14 469 LEU A C 1
ATOM 3641 O O . LEU A 1 469 ? -38.484 -2.786 20.691 1.00 26.14 469 LEU A O 1
ATOM 3645 N N . LEU A 1 470 ? -37.121 -1.604 19.343 1.00 34.09 470 LEU A N 1
ATOM 3646 C CA . LEU A 1 470 ? -36.839 -0.498 20.264 1.00 34.09 470 LEU A CA 1
ATOM 3647 C C . LEU A 1 470 ? -37.103 0.861 19.593 1.00 34.09 470 LEU A C 1
ATOM 3649 O O . LEU A 1 470 ? -36.822 1.050 18.408 1.00 34.09 470 LEU A O 1
ATOM 3653 N N . ALA A 1 471 ? -37.667 1.800 20.358 1.00 48.25 471 ALA A N 1
ATOM 3654 C CA . ALA A 1 471 ? -38.018 3.145 19.904 1.00 48.25 471 ALA A CA 1
ATOM 3655 C C . ALA A 1 471 ? -36.778 4.020 19.630 1.00 48.25 471 ALA A C 1
ATOM 3657 O O . ALA A 1 471 ? -35.748 3.890 20.293 1.00 48.25 471 ALA A O 1
ATOM 3658 N N . TRP A 1 472 ? -36.891 4.928 18.654 1.00 64.62 472 TRP A N 1
ATOM 3659 C CA . TRP A 1 472 ? -35.816 5.824 18.221 1.00 64.62 472 TRP A CA 1
ATOM 3660 C C . TRP A 1 472 ? -35.449 6.845 19.304 1.00 64.62 472 TRP A C 1
ATOM 3662 O O . TRP A 1 472 ? -36.290 7.618 19.757 1.00 64.62 472 TRP A O 1
ATOM 3672 N N . SER A 1 473 ? -34.174 6.874 19.690 1.00 76.62 473 SER A N 1
ATOM 3673 C CA . SER A 1 473 ? -33.584 7.976 20.453 1.00 76.62 473 SER A CA 1
ATOM 3674 C C . SER A 1 473 ? -32.720 8.822 19.526 1.00 76.62 473 SER A C 1
ATOM 3676 O O . SER A 1 473 ? -32.099 8.283 18.613 1.00 76.62 473 SER A O 1
ATOM 3678 N N . TRP A 1 474 ? -32.626 10.124 19.804 1.00 78.19 474 TRP A N 1
ATOM 3679 C CA . TRP A 1 474 ? -31.679 11.102 19.267 1.00 78.19 474 TRP A CA 1
ATOM 3680 C C . TRP A 1 474 ? -30.331 11.133 20.008 1.00 78.19 474 TRP A C 1
ATOM 3682 O O . TRP A 1 474 ? -29.385 11.635 19.411 1.00 78.19 474 TRP A O 1
ATOM 3692 N N . ALA A 1 475 ? -30.152 10.425 21.134 1.00 75.75 475 ALA A N 1
ATOM 3693 C CA . ALA A 1 475 ? -28.853 10.249 21.806 1.00 75.75 475 ALA A CA 1
ATOM 3694 C C . ALA A 1 475 ? -27.912 9.240 21.110 1.00 75.75 475 ALA A C 1
ATOM 3696 O O . ALA A 1 475 ? -28.378 8.201 20.644 1.00 75.75 475 ALA A O 1
ATOM 3697 N N . GLY A 1 476 ? -26.610 9.527 21.048 1.00 70.75 476 GLY A N 1
ATOM 3698 C CA . GLY A 1 476 ? -25.563 8.653 20.497 1.00 70.75 476 GLY A CA 1
ATOM 3699 C C . GLY A 1 476 ? -24.684 9.319 19.424 1.00 70.75 476 GLY A C 1
ATOM 3700 O O . GLY A 1 476 ? -25.019 10.414 18.954 1.00 70.75 476 GLY A O 1
ATOM 3701 N N . PRO A 1 477 ? -23.562 8.677 19.036 1.00 71.19 477 PRO A N 1
ATOM 3702 C CA . PRO A 1 477 ? -22.695 9.166 17.971 1.00 71.19 477 PRO A CA 1
ATOM 3703 C C . PRO A 1 477 ? -23.346 9.019 16.591 1.00 71.19 477 PRO A C 1
ATOM 3705 O O . PRO A 1 477 ? -24.131 8.101 16.356 1.00 71.19 477 PRO A O 1
ATOM 3708 N N . TYR A 1 478 ? -22.988 9.887 15.651 1.00 74.19 478 TYR A N 1
ATOM 3709 C CA . TYR A 1 478 ? -23.381 9.793 14.246 1.00 74.19 478 TYR A CA 1
ATOM 3710 C C . TYR A 1 478 ? -22.248 10.257 13.323 1.00 74.19 478 TYR A C 1
ATOM 3712 O O . TYR A 1 478 ? -21.444 11.109 13.697 1.00 74.19 478 TYR A O 1
ATOM 3720 N N . LEU A 1 479 ? -22.195 9.689 12.118 1.00 75.25 479 LEU A N 1
ATOM 3721 C CA . LEU A 1 479 ? -21.287 10.068 11.032 1.00 75.25 479 LEU A CA 1
ATOM 3722 C C . LEU A 1 479 ? -22.117 10.245 9.764 1.00 75.25 479 LEU A C 1
ATOM 3724 O O . LEU A 1 479 ? -22.985 9.423 9.484 1.00 75.25 479 LEU A O 1
ATOM 3728 N N . GLY A 1 480 ? -21.858 11.281 8.982 1.00 75.44 480 GLY A N 1
ATOM 3729 C CA . GLY A 1 480 ? -22.634 11.556 7.787 1.00 75.44 480 GLY A CA 1
ATOM 3730 C C . GLY A 1 480 ? -21.891 12.313 6.710 1.00 75.44 480 GLY A C 1
ATOM 3731 O O . GLY A 1 480 ? -20.777 12.799 6.901 1.00 75.44 480 GLY A O 1
ATOM 3732 N N . LEU A 1 481 ? -22.561 12.403 5.571 1.00 74.31 481 LEU A N 1
ATOM 3733 C CA . LEU A 1 481 ? -22.166 13.207 4.427 1.00 74.31 481 LEU A CA 1
ATOM 3734 C C . LEU A 1 481 ? -23.133 14.372 4.305 1.00 74.31 481 LEU A C 1
ATOM 3736 O O . LEU A 1 481 ? -24.314 14.242 4.629 1.00 74.31 481 LEU A O 1
ATOM 3740 N N . ASN A 1 482 ? -22.659 15.500 3.802 1.00 84.06 482 ASN A N 1
ATOM 3741 C CA . ASN A 1 482 ? -23.529 16.604 3.446 1.00 84.06 482 ASN A CA 1
ATOM 3742 C C . ASN A 1 482 ? -23.116 17.219 2.110 1.00 84.06 482 ASN A C 1
ATOM 3744 O O . ASN A 1 482 ? -21.962 17.143 1.694 1.00 84.06 482 ASN A O 1
ATOM 3748 N N . LEU A 1 483 ? -24.110 17.781 1.433 1.00 83.06 483 LEU A N 1
ATOM 3749 C CA . LEU A 1 483 ? -23.989 18.523 0.193 1.00 83.06 483 LEU A CA 1
ATOM 3750 C C . LEU A 1 483 ? -24.821 19.791 0.347 1.00 83.06 483 LEU A C 1
ATOM 3752 O O . LEU A 1 483 ? -25.961 19.753 0.815 1.00 83.06 483 LEU A O 1
ATOM 3756 N N . GLY A 1 484 ? -24.263 20.922 -0.041 1.00 87.50 484 GLY A N 1
ATOM 3757 C CA . GLY A 1 484 ? -24.926 22.199 0.114 1.00 87.50 484 GLY A CA 1
ATOM 3758 C C . GLY A 1 484 ? -24.517 23.213 -0.924 1.00 87.50 484 GLY A C 1
ATOM 3759 O O . GLY A 1 484 ? -23.687 22.970 -1.799 1.00 87.50 484 GLY A O 1
ATOM 3760 N N . TYR A 1 485 ? -25.125 24.376 -0.790 1.00 88.62 485 TYR A N 1
ATOM 3761 C CA . TYR A 1 485 ? -24.811 25.553 -1.562 1.00 88.62 485 TYR A CA 1
ATOM 3762 C C . TYR A 1 485 ? -24.480 26.690 -0.605 1.00 88.62 485 TYR A C 1
ATOM 3764 O O . TYR A 1 485 ? -25.231 26.968 0.335 1.00 88.62 485 TYR A O 1
ATOM 3772 N N . SER A 1 486 ? -23.355 27.340 -0.866 1.00 90.12 486 SER A N 1
ATOM 3773 C CA . SER A 1 486 ? -22.943 28.558 -0.187 1.00 90.12 486 SER A CA 1
ATOM 3774 C C . SER A 1 486 ? -23.323 29.784 -0.979 1.00 90.12 486 SER A C 1
ATOM 3776 O O . SER A 1 486 ? -23.076 29.868 -2.183 1.00 90.12 486 SER A O 1
ATOM 3778 N N . ALA A 1 487 ? -23.856 30.760 -0.258 1.00 89.81 487 ALA A N 1
ATOM 3779 C CA . ALA A 1 487 ? -24.008 32.136 -0.682 1.00 89.81 487 ALA A CA 1
ATOM 3780 C C . ALA A 1 487 ? -23.026 33.016 0.109 1.00 89.81 487 ALA A C 1
ATOM 3782 O O . ALA A 1 487 ? -23.414 33.795 0.993 1.00 89.81 487 ALA A O 1
ATOM 3783 N N . GLY A 1 488 ? -21.743 32.858 -0.220 1.00 85.81 488 GLY A N 1
ATOM 3784 C CA . GLY A 1 488 ? -20.646 33.608 0.364 1.00 85.81 488 GLY A CA 1
ATOM 3785 C C . GLY A 1 488 ? -20.595 35.048 -0.125 1.00 85.81 488 GLY A C 1
ATOM 3786 O O . GLY A 1 488 ? -21.041 35.390 -1.224 1.00 85.81 488 GLY A O 1
ATOM 3787 N N . LYS A 1 489 ? -20.033 35.925 0.701 1.00 88.31 489 LYS A N 1
ATOM 3788 C CA . LYS A 1 489 ? -19.727 37.312 0.352 1.00 88.31 489 LYS A CA 1
ATOM 3789 C C . LYS A 1 489 ? -18.307 37.643 0.780 1.00 88.31 489 LYS A C 1
ATOM 3791 O O . LYS A 1 489 ? -17.966 37.436 1.944 1.00 88.31 489 LYS A O 1
ATOM 3796 N N . SER A 1 490 ? -17.528 38.213 -0.135 1.00 86.38 490 SER A N 1
ATOM 3797 C CA . SER A 1 490 ? -16.292 38.922 0.196 1.00 86.38 490 SER A CA 1
ATOM 3798 C C . SER A 1 490 ? -16.577 40.404 0.102 1.00 86.38 490 SER A C 1
ATOM 3800 O O . SER A 1 490 ? -17.061 40.878 -0.924 1.00 86.38 490 SER A O 1
ATOM 3802 N N . LYS A 1 491 ? -16.330 41.129 1.186 1.00 86.81 491 LYS A N 1
ATOM 3803 C CA . LYS A 1 491 ? -16.275 42.587 1.159 1.00 86.81 491 LYS A CA 1
ATOM 3804 C C . LYS A 1 491 ? -14.821 42.986 1.198 1.00 86.81 491 LYS A C 1
ATOM 3806 O O . LYS A 1 491 ? -14.175 42.716 2.207 1.00 86.81 491 LYS A O 1
ATOM 3811 N N . THR A 1 492 ? -14.340 43.603 0.133 1.00 82.69 492 THR A N 1
ATOM 3812 C CA . THR A 1 492 ? -12.942 43.990 0.026 1.00 82.69 492 THR A CA 1
ATOM 3813 C C . THR A 1 492 ? -12.841 45.495 -0.087 1.00 82.69 492 THR A C 1
ATOM 3815 O O . THR A 1 492 ? -13.343 46.070 -1.045 1.00 82.69 492 THR A O 1
ATOM 3818 N N . ASP A 1 493 ? -12.167 46.116 0.874 1.00 85.56 493 ASP A N 1
ATOM 3819 C CA . ASP A 1 493 ? -11.721 47.502 0.775 1.00 85.56 493 ASP A CA 1
ATOM 3820 C C . ASP A 1 493 ? -10.281 47.509 0.255 1.00 85.56 493 ASP A C 1
ATOM 3822 O O . ASP A 1 493 ? -9.438 46.753 0.739 1.00 85.56 493 ASP A O 1
ATOM 3826 N N . ALA A 1 494 ? -9.993 48.341 -0.734 1.00 77.50 494 ALA A N 1
ATOM 3827 C CA . ALA A 1 494 ? -8.719 48.423 -1.428 1.00 77.50 494 ALA A CA 1
ATOM 3828 C C . ALA A 1 494 ? -8.226 49.875 -1.453 1.00 77.50 494 ALA A C 1
ATOM 3830 O O . ALA A 1 494 ? -8.917 50.764 -1.941 1.00 77.50 494 ALA A O 1
ATOM 3831 N N . THR A 1 495 ? -7.011 50.114 -0.970 1.00 83.44 495 THR A N 1
ATOM 3832 C CA . THR A 1 495 ? -6.374 51.434 -0.955 1.00 83.44 495 THR A CA 1
ATOM 3833 C C . THR A 1 495 ? -5.057 51.370 -1.710 1.00 83.44 495 THR A C 1
ATOM 3835 O O . THR A 1 495 ? -4.149 50.641 -1.320 1.00 83.44 495 THR A O 1
ATOM 3838 N N . PHE A 1 496 ? -4.946 52.155 -2.772 1.00 75.69 496 PHE A N 1
ATOM 3839 C CA . PHE A 1 496 ? -3.704 52.442 -3.471 1.00 75.69 496 PHE A CA 1
ATOM 3840 C C . PHE A 1 496 ? -3.000 53.597 -2.762 1.00 75.69 496 PHE A C 1
ATOM 3842 O O . PHE A 1 496 ? -3.613 54.633 -2.504 1.00 75.69 496 PHE A O 1
ATOM 3849 N N . SER A 1 497 ? -1.720 53.434 -2.463 1.00 76.44 497 SER A N 1
ATOM 3850 C CA . SER A 1 497 ? -0.857 54.434 -1.840 1.00 76.44 497 SER A CA 1
ATOM 3851 C C . SER A 1 497 ? 0.475 54.524 -2.573 1.00 76.44 497 SER A C 1
ATOM 3853 O O . SER A 1 497 ? 0.937 53.533 -3.136 1.00 76.44 497 SER A O 1
ATOM 3855 N N . ASP A 1 498 ? 1.118 55.685 -2.527 1.00 71.94 498 ASP A N 1
ATOM 3856 C CA . ASP A 1 498 ? 2.508 55.838 -2.959 1.00 71.94 498 ASP A CA 1
ATOM 3857 C C . ASP A 1 498 ? 3.388 54.919 -2.096 1.00 71.94 498 ASP A C 1
ATOM 3859 O O . ASP A 1 498 ? 3.347 54.996 -0.869 1.00 71.94 498 ASP A O 1
ATOM 3863 N N . ALA A 1 499 ? 4.145 54.003 -2.700 1.00 65.00 499 ALA A N 1
ATOM 3864 C CA . ALA A 1 499 ? 4.973 53.063 -1.946 1.00 65.00 499 ALA A CA 1
ATOM 3865 C C . ALA A 1 499 ? 6.249 53.701 -1.377 1.00 65.00 499 ALA A C 1
ATOM 3867 O O . ALA A 1 499 ? 6.876 53.112 -0.500 1.00 65.00 499 ALA A O 1
ATOM 3868 N N . THR A 1 500 ? 6.608 54.900 -1.840 1.00 66.56 500 THR A N 1
ATOM 3869 C CA . THR A 1 500 ? 7.742 55.686 -1.340 1.00 66.56 500 THR A CA 1
ATOM 3870 C C . THR A 1 500 ? 7.307 56.607 -0.200 1.00 66.56 500 THR A C 1
ATOM 3872 O O . THR A 1 500 ? 7.964 56.658 0.837 1.00 66.56 500 THR A O 1
ATOM 3875 N N . ALA A 1 501 ? 6.189 57.324 -0.365 1.00 69.88 501 ALA A N 1
ATOM 3876 C CA . ALA A 1 501 ? 5.694 58.285 0.629 1.00 69.88 501 ALA A CA 1
ATOM 3877 C C . ALA A 1 501 ? 4.660 57.706 1.618 1.00 69.88 501 ALA A C 1
ATOM 3879 O O . ALA A 1 501 ? 4.386 58.314 2.653 1.00 69.88 501 ALA A O 1
ATOM 3880 N N . GLY A 1 502 ? 4.048 56.560 1.304 1.00 66.81 502 GLY A N 1
ATOM 3881 C CA . GLY A 1 502 ? 2.978 55.934 2.092 1.00 66.81 502 GLY A CA 1
ATOM 3882 C C . GLY A 1 502 ? 1.630 56.667 2.040 1.00 66.81 502 GLY A C 1
ATOM 3883 O O . GLY A 1 502 ? 0.696 56.286 2.746 1.00 66.81 502 GLY A O 1
ATOM 3884 N N . THR A 1 503 ? 1.503 57.727 1.237 1.00 77.06 503 THR A N 1
ATOM 3885 C CA . THR A 1 503 ? 0.294 58.557 1.157 1.00 77.06 503 THR A CA 1
ATOM 3886 C C . THR A 1 503 ? -0.796 57.865 0.324 1.00 77.06 503 THR A C 1
ATOM 3888 O O . THR A 1 503 ? -0.499 57.333 -0.746 1.00 77.06 503 THR A O 1
ATOM 3891 N N . PRO A 1 504 ? -2.067 57.837 0.775 1.00 75.44 504 PRO A N 1
ATOM 3892 C CA . PRO A 1 504 ? -3.154 57.213 0.023 1.00 75.44 504 PRO A CA 1
ATOM 3893 C C . PRO A 1 504 ? -3.484 58.031 -1.234 1.00 75.44 504 PRO A C 1
ATOM 3895 O O . PRO A 1 504 ? -3.770 59.223 -1.148 1.00 75.44 504 PRO A O 1
ATOM 3898 N N . LEU A 1 505 ? -3.457 57.375 -2.393 1.00 72.00 505 LEU A N 1
ATOM 3899 C CA . LEU A 1 505 ? -3.729 57.950 -3.713 1.00 72.00 505 LEU A CA 1
ATOM 3900 C C . LEU A 1 505 ? -5.185 57.720 -4.136 1.00 72.00 505 LEU A C 1
ATOM 3902 O O . LEU A 1 505 ? -5.845 58.631 -4.626 1.00 72.00 505 LEU A O 1
ATOM 3906 N N . PHE A 1 506 ? -5.708 56.507 -3.931 1.00 78.00 506 PHE A N 1
ATOM 3907 C CA . PHE A 1 506 ? -7.064 56.133 -4.339 1.00 78.00 506 PHE A CA 1
ATOM 3908 C C . PHE A 1 506 ? -7.601 55.006 -3.457 1.00 78.00 506 PHE A C 1
ATOM 3910 O O . PHE A 1 506 ? -6.891 54.042 -3.196 1.00 78.00 506 PHE A O 1
ATOM 3917 N N . ALA A 1 507 ? -8.855 55.094 -3.016 1.00 79.75 507 ALA A N 1
ATOM 3918 C CA . ALA A 1 507 ? -9.520 54.031 -2.267 1.00 79.75 507 ALA A CA 1
ATOM 3919 C C . ALA A 1 507 ? -10.774 53.571 -3.013 1.00 79.75 507 ALA A C 1
ATOM 3921 O O . ALA A 1 507 ? -11.538 54.382 -3.533 1.00 79.75 507 ALA A O 1
ATOM 3922 N N . THR A 1 508 ? -10.980 52.264 -3.061 1.00 79.75 508 THR A N 1
ATOM 3923 C CA . THR A 1 508 ? -12.117 51.609 -3.701 1.00 79.75 508 THR A CA 1
ATOM 3924 C C . THR A 1 508 ? -12.561 50.423 -2.854 1.00 79.75 508 THR A C 1
ATOM 3926 O O . THR A 1 508 ? -11.832 49.975 -1.975 1.00 79.75 508 THR A O 1
ATOM 3929 N N . GLY A 1 509 ? -13.761 49.908 -3.088 1.00 78.19 509 GLY A N 1
ATOM 3930 C CA . GLY A 1 509 ? -14.232 48.719 -2.395 1.00 78.19 509 GLY A CA 1
ATOM 3931 C C . GLY A 1 509 ? -15.255 47.956 -3.220 1.00 78.19 509 GLY A C 1
ATOM 3932 O O . GLY A 1 509 ? -15.969 48.542 -4.036 1.00 78.19 509 GLY A O 1
ATOM 3933 N N . SER A 1 510 ? -15.326 46.646 -3.016 1.00 79.38 510 SER A N 1
ATOM 3934 C CA . SER A 1 510 ? -16.294 45.768 -3.670 1.00 79.38 510 SER A CA 1
ATOM 3935 C C . SER A 1 510 ? -17.011 44.874 -2.663 1.00 79.38 510 SER A C 1
ATOM 3937 O O . SER A 1 510 ? -16.562 44.630 -1.539 1.00 79.38 510 SER A O 1
ATOM 3939 N N . SER A 1 511 ? -18.169 44.370 -3.089 1.00 82.62 511 SER A N 1
ATOM 3940 C CA . SER A 1 511 ? -18.845 43.266 -2.424 1.00 82.62 511 SER A CA 1
ATOM 3941 C C . SER A 1 511 ? -19.149 42.193 -3.457 1.00 82.62 511 SER A C 1
ATOM 3943 O O . SER A 1 511 ? -20.083 42.327 -4.246 1.00 82.62 511 SER A O 1
ATOM 3945 N N . ASP A 1 512 ? -18.387 41.110 -3.404 1.00 81.56 512 ASP A N 1
ATOM 3946 C CA . ASP A 1 512 ? -18.439 40.032 -4.383 1.00 81.56 512 ASP A CA 1
ATOM 3947 C C . ASP A 1 512 ? -19.133 38.801 -3.820 1.00 81.56 512 ASP A C 1
ATOM 3949 O O . ASP A 1 512 ? -19.034 38.490 -2.630 1.00 81.56 512 ASP A O 1
ATOM 3953 N N . LYS A 1 513 ? -19.868 38.097 -4.685 1.00 83.88 513 LYS A N 1
ATOM 3954 C CA . LYS A 1 513 ? -20.583 36.869 -4.327 1.00 83.88 513 LYS A CA 1
ATOM 3955 C C . LYS A 1 513 ? -19.645 35.673 -4.493 1.00 83.88 513 LYS A C 1
ATOM 3957 O O . LYS A 1 513 ? -19.316 35.322 -5.620 1.00 83.88 513 LYS A O 1
ATOM 3962 N N . LEU A 1 514 ? -19.264 35.038 -3.387 1.00 81.00 514 LEU A N 1
ATOM 3963 C CA . LEU A 1 514 ? -18.520 33.775 -3.356 1.00 81.00 514 LEU A CA 1
ATOM 3964 C C . LEU A 1 514 ? -19.513 32.622 -3.276 1.00 81.00 514 LEU A C 1
ATOM 3966 O O . LEU A 1 514 ? -19.707 31.992 -2.239 1.00 81.00 514 LEU A O 1
ATOM 3970 N N . ASN A 1 515 ? -20.202 32.386 -4.382 1.00 85.62 515 ASN A N 1
ATOM 3971 C CA . ASN A 1 515 ? -21.177 31.316 -4.443 1.00 85.62 515 ASN A CA 1
ATOM 3972 C C . ASN A 1 515 ? -20.509 30.015 -4.883 1.00 85.62 515 ASN A C 1
ATOM 3974 O O . ASN A 1 515 ? -19.635 30.029 -5.747 1.00 85.62 515 ASN A O 1
ATOM 3978 N N . GLY A 1 516 ? -20.946 28.885 -4.341 1.00 82.75 516 GLY A N 1
ATOM 3979 C CA . GLY A 1 516 ? -20.410 27.596 -4.760 1.00 82.75 516 GLY A CA 1
ATOM 3980 C C . GLY A 1 516 ? -21.114 26.417 -4.118 1.00 82.75 516 GLY A C 1
ATOM 3981 O O . GLY A 1 516 ? -21.718 26.537 -3.052 1.00 82.75 516 GLY A O 1
ATOM 3982 N N . ALA A 1 517 ? -21.019 25.264 -4.775 1.00 80.31 517 ALA A N 1
ATOM 3983 C CA . ALA A 1 517 ? -21.385 24.002 -4.153 1.00 80.31 517 ALA A CA 1
ATOM 3984 C C . ALA A 1 517 ? -20.349 23.644 -3.081 1.00 80.31 517 ALA A C 1
ATOM 3986 O O . ALA A 1 517 ? -19.148 23.861 -3.260 1.00 80.31 517 ALA A O 1
ATOM 3987 N N . ILE A 1 518 ? -20.826 23.091 -1.976 1.00 86.50 518 ILE A N 1
ATOM 3988 C CA . ILE A 1 518 ? -19.999 22.578 -0.889 1.00 86.50 518 ILE A CA 1
ATOM 3989 C C . ILE A 1 518 ? -20.381 21.126 -0.622 1.00 86.50 518 ILE A C 1
ATOM 3991 O O . ILE A 1 518 ? -21.541 20.746 -0.790 1.00 86.50 518 ILE A O 1
ATOM 3995 N N . GLY A 1 519 ? -19.423 20.311 -0.203 1.00 68.25 519 GLY A N 1
ATOM 3996 C CA . GLY A 1 519 ? -19.689 18.928 0.167 1.00 68.25 519 GLY A CA 1
ATOM 3997 C C . GLY A 1 519 ? -18.638 18.397 1.121 1.00 68.25 519 GLY A C 1
ATOM 3998 O O . GLY A 1 519 ? -17.454 18.707 0.989 1.00 68.25 519 GLY A O 1
ATOM 3999 N N . GLY A 1 520 ? -19.064 17.594 2.087 1.00 75.62 520 GLY A N 1
ATOM 4000 C CA . GLY A 1 520 ? -18.191 17.239 3.191 1.00 75.62 520 GLY A CA 1
ATOM 4001 C C . GLY A 1 520 ? -18.675 16.086 4.044 1.00 75.62 520 GLY A C 1
ATOM 4002 O O . GLY A 1 520 ? -19.758 15.531 3.848 1.00 75.62 520 GLY A O 1
ATOM 4003 N N . VAL A 1 521 ? -17.832 15.739 5.012 1.00 69.88 521 VAL A N 1
ATOM 4004 C CA . VAL A 1 521 ? -18.112 14.723 6.026 1.00 69.88 521 VAL A CA 1
ATOM 4005 C C . VAL A 1 521 ? -18.356 15.403 7.365 1.00 69.88 521 VAL A C 1
ATOM 4007 O O . VAL A 1 521 ? -17.760 16.436 7.672 1.00 69.88 521 VAL A O 1
ATOM 4010 N N . GLN A 1 522 ? -19.228 14.818 8.172 1.00 80.38 522 GLN A N 1
ATOM 4011 C CA . GLN A 1 522 ? -19.565 15.319 9.496 1.00 80.38 522 GLN A CA 1
ATOM 4012 C C . GLN A 1 522 ? -19.659 14.187 10.502 1.00 80.38 522 GLN A C 1
ATOM 4014 O O . GLN A 1 522 ? -20.172 13.119 10.186 1.00 80.38 522 GLN A O 1
ATOM 4019 N N . ALA A 1 523 ? -19.218 14.436 11.725 1.00 75.62 523 ALA A N 1
ATOM 4020 C CA . ALA A 1 523 ? -19.352 13.521 12.842 1.00 75.62 523 ALA A CA 1
ATOM 4021 C C . ALA A 1 523 ? -19.856 14.282 14.063 1.00 75.62 523 ALA A C 1
ATOM 4023 O O . ALA A 1 523 ? -19.520 15.446 14.268 1.00 75.62 523 ALA A O 1
ATOM 4024 N N . GLY A 1 524 ? -20.643 13.632 14.905 1.00 77.06 524 GLY A N 1
ATOM 4025 C CA . GLY A 1 524 ? -21.099 14.262 16.129 1.00 77.06 524 GLY A CA 1
ATOM 4026 C C . GLY A 1 524 ? -21.607 13.278 17.157 1.00 77.06 524 GLY A C 1
ATOM 4027 O O . GLY A 1 524 ? -21.723 12.082 16.904 1.00 77.06 524 GLY A O 1
ATOM 4028 N N . TYR A 1 525 ? -21.907 13.802 18.337 1.00 85.00 525 TYR A N 1
ATOM 4029 C CA . TYR A 1 525 ? -22.512 13.061 19.430 1.00 85.00 525 TYR A CA 1
ATOM 4030 C C . TYR A 1 525 ? -23.664 13.869 20.005 1.00 85.00 525 TYR A C 1
ATOM 4032 O O . TYR A 1 525 ? -23.495 15.045 20.321 1.00 85.00 525 TYR A O 1
ATOM 4040 N N . ASN A 1 526 ? -24.818 13.227 20.163 1.00 83.56 526 ASN A N 1
ATOM 4041 C CA . ASN A 1 526 ? -25.990 13.825 20.787 1.00 83.56 526 ASN A CA 1
ATOM 4042 C C . ASN A 1 526 ? -26.240 13.200 22.169 1.00 83.56 526 ASN A C 1
ATOM 4044 O O . ASN A 1 526 ? -26.212 11.983 22.339 1.00 83.56 526 ASN A O 1
ATOM 4048 N N . TRP A 1 527 ? -26.571 14.029 23.144 1.00 79.69 527 TRP A N 1
ATOM 4049 C CA . TRP A 1 527 ? -27.239 13.672 24.386 1.00 79.69 527 TRP A CA 1
ATOM 4050 C C . TRP A 1 527 ? -28.717 14.029 24.258 1.00 79.69 527 TRP A C 1
ATOM 4052 O O . TRP A 1 527 ? -29.059 15.069 23.703 1.00 79.69 527 TRP A O 1
ATOM 4062 N N . GLN A 1 528 ? -29.606 13.184 24.777 1.00 77.31 528 GLN A N 1
ATOM 4063 C CA . GLN A 1 528 ? -31.039 13.469 24.802 1.00 77.31 528 GLN A CA 1
ATOM 4064 C C . GLN A 1 528 ? -31.581 13.329 26.224 1.00 77.31 528 GLN A C 1
ATOM 4066 O O . GLN A 1 528 ? -31.364 12.309 26.877 1.00 77.31 528 GLN A O 1
ATOM 4071 N N . ALA A 1 529 ? -32.311 14.345 26.676 1.00 66.81 529 ALA A N 1
ATOM 4072 C CA . ALA A 1 529 ? -33.039 14.372 27.937 1.00 66.81 529 ALA A CA 1
ATOM 4073 C C . ALA A 1 529 ? -34.488 14.811 27.668 1.00 66.81 529 ALA A C 1
ATOM 4075 O O . ALA A 1 529 ? -34.775 15.989 27.446 1.00 66.81 529 ALA A O 1
ATOM 4076 N N . GLY A 1 530 ? -35.412 13.846 27.646 1.00 66.69 530 GLY A N 1
ATOM 4077 C CA . GLY A 1 530 ? -36.786 14.083 27.196 1.00 66.69 530 GLY A CA 1
ATOM 4078 C C . GLY A 1 530 ? -36.820 14.523 25.729 1.00 66.69 530 GLY A C 1
ATOM 4079 O O . GLY A 1 530 ? -36.205 13.886 24.871 1.00 66.69 530 GLY A O 1
ATOM 4080 N N . ASN A 1 531 ? -37.505 15.630 25.442 1.00 72.12 531 ASN A N 1
ATOM 4081 C CA . ASN A 1 531 ? -37.522 16.205 24.096 1.00 72.12 531 ASN A CA 1
ATOM 4082 C C . ASN A 1 531 ? -36.251 17.004 23.785 1.00 72.12 531 ASN A C 1
ATOM 4084 O O . ASN A 1 531 ? -36.003 17.279 22.623 1.00 72.12 531 ASN A O 1
ATOM 4088 N N . TRP A 1 532 ? -35.422 17.359 24.768 1.00 75.00 532 TRP A N 1
ATOM 4089 C CA . TRP A 1 532 ? -34.228 18.169 24.524 1.00 75.00 532 TRP A CA 1
ATOM 4090 C C . TRP A 1 532 ? -33.059 17.315 24.044 1.00 75.00 532 TRP A C 1
ATOM 4092 O O . TRP A 1 532 ? -32.754 16.280 24.635 1.00 75.00 532 TRP A O 1
ATOM 4102 N N . VAL A 1 533 ? -32.386 17.775 22.992 1.00 84.81 533 VAL A N 1
ATOM 4103 C CA . VAL A 1 533 ? -31.190 17.162 22.410 1.00 84.81 533 VAL A CA 1
ATOM 4104 C C . VAL A 1 533 ? -30.059 18.182 22.448 1.00 84.81 533 VAL A C 1
ATOM 4106 O O . VAL A 1 533 ? -30.144 19.218 21.798 1.00 84.81 533 VAL A O 1
ATOM 4109 N N . SER A 1 534 ? -28.989 17.911 23.184 1.00 74.06 534 SER A N 1
ATOM 4110 C CA . SER A 1 534 ? -27.746 18.689 23.123 1.00 74.06 534 SER A CA 1
ATOM 4111 C C . SER A 1 534 ? -26.653 17.849 22.471 1.00 74.06 534 SER A C 1
ATOM 4113 O O . SER A 1 534 ? -26.749 16.631 22.455 1.00 74.06 534 SER A O 1
ATOM 4115 N N . GLY A 1 535 ? -25.618 18.443 21.893 1.00 83.12 535 GLY A N 1
ATOM 4116 C CA . GLY A 1 535 ? -24.601 17.667 21.192 1.00 83.12 535 GLY A CA 1
ATOM 4117 C C . GLY A 1 535 ? -23.372 18.462 20.798 1.00 83.12 535 GLY A C 1
ATOM 4118 O O . GLY A 1 535 ? -23.327 19.679 20.956 1.00 83.12 535 GLY A O 1
ATOM 4119 N N . LEU A 1 536 ? -22.381 17.759 20.267 1.00 83.12 536 LEU A N 1
ATOM 4120 C CA . LEU A 1 536 ? -21.241 18.339 19.564 1.00 83.12 536 LEU A CA 1
ATOM 4121 C C . LEU A 1 536 ? -21.237 17.791 18.135 1.00 83.12 536 LEU A C 1
ATOM 4123 O O . LEU A 1 536 ? -21.435 16.594 17.944 1.00 83.12 536 LEU A O 1
ATOM 4127 N N . GLU A 1 537 ? -21.030 18.651 17.143 1.00 85.69 537 GLU A N 1
ATOM 4128 C CA . GLU A 1 537 ? -20.875 18.288 15.731 1.00 85.69 537 GLU A CA 1
ATOM 4129 C C . GLU A 1 537 ? -19.587 18.912 15.194 1.00 85.69 537 GLU A C 1
ATOM 4131 O O . GLU A 1 537 ? -19.362 20.110 15.355 1.00 85.69 537 GLU A O 1
ATOM 4136 N N . ALA A 1 538 ? -18.749 18.107 14.552 1.00 75.19 538 ALA A N 1
ATOM 4137 C CA . ALA A 1 538 ? -17.588 18.554 13.804 1.00 75.19 538 ALA A CA 1
ATOM 4138 C C . ALA A 1 538 ? -17.740 18.158 12.334 1.00 75.19 538 ALA A C 1
ATOM 4140 O O . ALA A 1 538 ? -18.212 17.063 12.025 1.00 75.19 538 ALA A O 1
ATOM 4141 N N . ASP A 1 539 ? -17.343 19.034 11.419 1.00 80.56 539 ASP A N 1
ATOM 4142 C CA . ASP A 1 539 ? -17.387 18.745 9.987 1.00 80.56 539 ASP A CA 1
ATOM 4143 C C . ASP A 1 539 ? -16.213 19.358 9.230 1.00 80.56 539 ASP A C 1
ATOM 4145 O O . ASP A 1 539 ? -15.621 20.336 9.684 1.00 80.56 539 ASP A O 1
ATOM 4149 N N . ILE A 1 540 ? -15.877 18.757 8.086 1.00 74.56 540 ILE A N 1
ATOM 4150 C CA . ILE A 1 540 ? -14.914 19.277 7.110 1.00 74.56 540 ILE A CA 1
ATOM 4151 C C . ILE A 1 540 ? -15.542 19.241 5.718 1.00 74.56 540 ILE A C 1
ATOM 4153 O O . ILE A 1 540 ? -16.196 18.269 5.337 1.00 74.56 540 ILE A O 1
ATOM 4157 N N . GLN A 1 541 ? -15.356 20.326 4.979 1.00 80.94 541 GLN A N 1
ATOM 4158 C CA . GLN A 1 541 ? -16.079 20.682 3.768 1.00 80.94 541 GLN A CA 1
ATOM 4159 C C . GLN A 1 541 ? -15.095 21.020 2.666 1.00 80.94 541 GLN A C 1
ATOM 4161 O O . GLN A 1 541 ? -14.249 21.893 2.842 1.00 80.94 541 GLN A O 1
ATOM 4166 N N . MET A 1 542 ? -15.241 20.373 1.515 1.00 76.00 542 MET A N 1
ATOM 4167 C CA . MET A 1 542 ? -14.670 20.860 0.265 1.00 76.00 542 MET A CA 1
ATOM 4168 C C . MET A 1 542 ? -15.604 21.926 -0.298 1.00 76.00 542 MET A C 1
ATOM 4170 O O . MET A 1 542 ? -16.829 21.790 -0.224 1.00 76.00 542 MET A O 1
ATOM 4174 N N . SER A 1 543 ? -15.037 22.991 -0.853 1.00 81.75 543 SER A N 1
ATOM 4175 C CA . SER A 1 543 ? -15.811 24.132 -1.320 1.00 81.75 543 SER A CA 1
ATOM 4176 C C . SER A 1 543 ? -15.402 24.528 -2.735 1.00 81.75 543 SER A C 1
ATOM 4178 O O . SER A 1 543 ? -14.226 24.667 -3.052 1.00 81.75 543 SER A O 1
ATOM 4180 N N . GLY A 1 544 ? -16.404 24.703 -3.598 1.00 74.50 544 GLY A N 1
ATOM 4181 C CA . GLY A 1 544 ? -16.256 25.282 -4.933 1.00 74.50 544 GLY A CA 1
ATOM 4182 C C . GLY A 1 544 ? -16.503 26.792 -4.965 1.00 74.50 544 GLY A C 1
ATOM 4183 O O . GLY A 1 544 ? -16.769 27.335 -6.033 1.00 74.50 544 GLY A O 1
ATOM 4184 N N . GLN A 1 545 ? -16.507 27.467 -3.811 1.00 79.56 545 GLN A N 1
ATOM 4185 C CA . GLN A 1 545 ? -16.771 28.902 -3.728 1.00 79.56 545 GLN A CA 1
ATOM 4186 C C . GLN A 1 545 ? -15.603 29.707 -4.295 1.00 79.56 545 GLN A C 1
ATOM 4188 O O . GLN A 1 545 ? -14.458 29.548 -3.868 1.00 79.56 545 GLN A O 1
ATOM 4193 N N . GLY A 1 546 ? -15.910 30.610 -5.224 1.00 79.12 546 GLY A N 1
ATOM 4194 C CA . GLY A 1 546 ? -14.931 31.487 -5.850 1.00 79.12 546 GLY A CA 1
ATOM 4195 C C . GLY A 1 546 ? -15.544 32.805 -6.304 1.00 79.12 546 GLY A C 1
ATOM 4196 O O . GLY A 1 546 ? -16.719 32.855 -6.664 1.00 79.12 546 GLY A O 1
ATOM 4197 N N . ALA A 1 547 ? -14.748 33.868 -6.309 1.00 71.38 547 ALA A N 1
ATOM 4198 C CA . ALA A 1 547 ? -15.072 35.134 -6.959 1.00 71.38 547 ALA A CA 1
ATOM 4199 C C . ALA A 1 547 ? -13.790 35.777 -7.488 1.00 71.38 547 ALA A C 1
ATOM 4201 O O . ALA A 1 547 ? -12.777 35.731 -6.800 1.00 71.38 547 ALA A O 1
ATOM 4202 N N . THR A 1 548 ? -13.833 36.393 -8.670 1.00 70.69 548 THR A N 1
ATOM 4203 C CA . THR A 1 548 ? -12.691 37.093 -9.287 1.00 70.69 548 THR A CA 1
ATOM 4204 C C . THR A 1 548 ? -13.045 38.541 -9.646 1.00 70.69 548 THR A C 1
ATOM 4206 O O . THR A 1 548 ? -13.200 38.845 -10.833 1.00 70.69 548 THR A O 1
ATOM 4209 N N . PRO A 1 549 ? -13.262 39.437 -8.662 1.00 66.88 549 PRO A N 1
ATOM 4210 C CA . PRO A 1 549 ? -13.443 40.862 -8.923 1.00 66.88 549 PRO A CA 1
ATOM 4211 C C . PRO A 1 549 ? -12.280 41.500 -9.681 1.00 66.88 549 PRO A C 1
ATOM 4213 O O . PRO A 1 549 ? -11.117 41.123 -9.528 1.00 66.88 549 PRO A O 1
ATOM 4216 N N . ASN A 1 550 ? -12.621 42.523 -10.464 1.00 68.31 550 ASN A N 1
ATOM 4217 C CA . ASN A 1 550 ? -11.674 43.369 -11.171 1.00 68.31 550 ASN A CA 1
ATOM 4218 C C . ASN A 1 550 ? -11.795 44.815 -10.672 1.00 68.31 550 ASN A C 1
ATOM 4220 O O . ASN A 1 550 ? -12.889 45.381 -10.682 1.00 68.31 550 ASN A O 1
ATOM 4224 N N . TYR A 1 551 ? -10.681 45.412 -10.268 1.00 68.25 551 TYR A N 1
ATOM 4225 C CA . TYR A 1 551 ? -10.599 46.766 -9.737 1.00 68.25 551 TYR A CA 1
ATOM 4226 C C . TYR A 1 551 ? -9.678 47.593 -10.617 1.00 68.25 551 TYR A C 1
ATOM 4228 O O . TYR A 1 551 ? -8.569 47.185 -10.952 1.00 68.25 551 TYR A O 1
ATOM 4236 N N . VAL A 1 552 ? -10.134 48.787 -10.961 1.00 65.69 552 VAL A N 1
ATOM 4237 C CA . VAL A 1 552 ? -9.433 49.670 -11.881 1.00 65.69 552 VAL A CA 1
ATOM 4238 C C . VAL A 1 552 ? -9.105 50.969 -11.158 1.00 65.69 552 VAL A C 1
ATOM 4240 O O . VAL A 1 552 ? -10.019 51.651 -10.694 1.00 65.69 552 VAL A O 1
ATOM 4243 N N . CYS A 1 553 ? -7.820 51.320 -11.071 1.00 64.25 553 CYS A N 1
ATOM 4244 C CA . CYS A 1 553 ? -7.424 52.670 -10.681 1.00 64.25 553 CYS A CA 1
ATOM 4245 C C . CYS A 1 553 ? -7.353 53.577 -11.924 1.00 64.25 553 CYS A C 1
ATOM 4247 O O . CYS A 1 553 ? -6.657 53.229 -12.886 1.00 64.25 553 CYS A O 1
ATOM 4249 N N . PRO A 1 554 ? -8.023 54.746 -11.922 1.00 64.75 554 PRO A N 1
ATOM 4250 C CA . PRO A 1 554 ? -7.895 55.733 -12.990 1.00 64.75 554 PRO A CA 1
ATOM 4251 C C . PRO A 1 554 ? -6.465 56.283 -13.107 1.00 64.75 554 PRO A C 1
ATOM 4253 O O . PRO A 1 554 ? -5.855 56.685 -12.113 1.00 64.75 554 PRO A O 1
ATOM 4256 N N . GLY A 1 555 ? -5.950 56.369 -14.335 1.00 59.41 555 GLY A N 1
ATOM 4257 C CA . GLY A 1 555 ? -4.555 56.745 -14.602 1.00 59.41 555 GLY A CA 1
ATOM 4258 C C . GLY A 1 555 ? -4.108 58.103 -14.107 1.00 59.41 555 GLY A C 1
ATOM 4259 O O . GLY A 1 555 ? -2.993 58.226 -13.612 1.00 59.41 555 GLY A O 1
ATOM 4260 N N . ALA A 1 556 ? -4.998 59.094 -14.154 1.00 59.59 556 ALA A N 1
ATOM 4261 C CA . ALA A 1 556 ? -4.710 60.444 -13.678 1.00 59.59 556 ALA A CA 1
ATOM 4262 C C . ALA A 1 556 ? -4.426 60.509 -12.162 1.00 59.59 556 ALA A C 1
ATOM 4264 O O . ALA A 1 556 ? -3.806 61.459 -11.698 1.00 59.59 556 ALA A O 1
ATOM 4265 N N . VAL A 1 557 ? -4.881 59.511 -11.390 1.00 63.75 557 VAL A N 1
ATOM 4266 C CA . VAL A 1 557 ? -4.734 59.467 -9.924 1.00 63.75 557 VAL A CA 1
ATOM 4267 C C . VAL A 1 557 ? -3.566 58.574 -9.508 1.00 63.75 557 VAL A C 1
ATOM 4269 O O . VAL A 1 557 ? -2.800 58.932 -8.620 1.00 63.75 557 VAL A O 1
ATOM 4272 N N . CYS A 1 558 ? -3.411 57.418 -10.158 1.00 61.91 558 CYS A N 1
ATOM 4273 C CA . CYS A 1 558 ? -2.364 56.456 -9.817 1.00 61.91 558 CYS A CA 1
ATOM 4274 C C . CYS A 1 558 ? -1.018 56.708 -10.525 1.00 61.91 558 CYS A C 1
ATOM 4276 O O . CYS A 1 558 ? -0.054 56.026 -10.200 1.00 61.91 558 CYS A O 1
ATOM 4278 N N . ASN A 1 559 ? -0.910 57.665 -11.458 1.00 58.22 559 ASN A N 1
ATOM 4279 C CA . ASN A 1 559 ? 0.367 58.036 -12.084 1.00 58.22 559 ASN A CA 1
ATOM 4280 C C . ASN A 1 559 ? 0.485 59.560 -12.330 1.00 58.22 559 ASN A C 1
ATOM 4282 O O . ASN A 1 559 ? 0.419 60.015 -13.474 1.00 58.22 559 ASN A O 1
ATOM 4286 N N . PRO A 1 560 ? 0.652 60.376 -11.273 1.00 53.09 560 PRO A N 1
ATOM 4287 C CA . PRO A 1 560 ? 0.602 61.839 -11.374 1.00 53.09 560 PRO A CA 1
ATOM 4288 C C . PRO A 1 560 ? 1.811 62.476 -12.090 1.00 53.09 560 PRO A C 1
ATOM 4290 O O . PRO A 1 560 ? 1.784 63.671 -12.374 1.00 53.09 560 PRO A O 1
ATOM 4293 N N . ALA A 1 561 ? 2.872 61.713 -12.383 1.00 54.25 561 ALA A N 1
ATOM 4294 C CA . ALA A 1 561 ? 4.103 62.212 -13.007 1.00 54.25 561 ALA A CA 1
ATOM 4295 C C . ALA A 1 561 ? 4.049 62.290 -14.551 1.00 54.25 561 ALA A C 1
ATOM 4297 O O . ALA A 1 561 ? 4.929 62.891 -15.165 1.00 54.25 561 ALA A O 1
ATOM 4298 N N . ALA A 1 562 ? 3.027 61.710 -15.190 1.00 53.28 562 ALA A N 1
ATOM 4299 C CA . ALA A 1 562 ? 2.854 61.722 -16.642 1.00 53.28 562 ALA A CA 1
ATOM 4300 C C . ALA A 1 562 ? 1.886 62.849 -17.052 1.00 53.28 562 ALA A C 1
ATOM 4302 O O . ALA A 1 562 ? 0.673 62.688 -16.987 1.00 53.28 562 ALA A O 1
ATOM 4303 N N . GLY A 1 563 ? 2.405 64.014 -17.447 1.00 53.38 563 GLY A N 1
ATOM 4304 C CA . GLY A 1 563 ? 1.618 65.216 -17.772 1.00 53.38 563 GLY A CA 1
ATOM 4305 C C . GLY A 1 563 ? 0.775 65.167 -19.062 1.00 53.38 563 GLY A C 1
ATOM 4306 O O . GLY A 1 563 ? 0.875 66.093 -19.863 1.00 53.38 563 GLY A O 1
ATOM 4307 N N . PHE A 1 564 ? -0.052 64.135 -19.279 1.00 52.09 564 PHE A N 1
ATOM 4308 C CA . PHE A 1 564 ? -0.958 64.017 -20.435 1.00 52.09 564 PHE A CA 1
ATOM 4309 C C . PHE A 1 564 ? -2.330 63.398 -20.082 1.00 52.09 564 PHE A C 1
ATOM 4311 O O . PHE A 1 564 ? -2.412 62.442 -19.316 1.00 52.09 564 PHE A O 1
ATOM 4318 N N . ASP A 1 565 ? -3.399 63.901 -20.717 1.00 51.25 565 ASP A N 1
ATOM 4319 C CA . ASP A 1 565 ? -4.772 63.358 -20.682 1.00 51.25 565 ASP A CA 1
ATOM 4320 C C . ASP A 1 565 ? -4.921 62.153 -21.650 1.00 51.25 565 ASP A C 1
ATOM 4322 O O . ASP A 1 565 ? -5.300 62.317 -22.811 1.00 51.25 565 ASP A O 1
ATOM 4326 N N . ALA A 1 566 ? -4.604 60.928 -21.203 1.00 43.72 566 ALA A N 1
ATOM 4327 C CA . ALA A 1 566 ? -4.930 59.661 -21.891 1.00 43.72 566 ALA A CA 1
ATOM 4328 C C . ALA A 1 566 ? -4.953 58.456 -20.903 1.00 43.72 566 ALA A C 1
ATOM 4330 O O . ALA A 1 566 ? -4.362 58.533 -19.826 1.00 43.72 566 ALA A O 1
ATOM 4331 N N . PRO A 1 567 ? -5.652 57.337 -21.205 1.00 49.16 567 PRO A N 1
ATOM 4332 C CA . PRO A 1 567 ? -6.254 56.442 -20.207 1.00 49.16 567 PRO A CA 1
ATOM 4333 C C . PRO A 1 567 ? -5.274 55.388 -19.657 1.00 49.16 567 PRO A C 1
ATOM 4335 O O . PRO A 1 567 ? -5.353 54.207 -19.993 1.00 49.16 567 PRO A O 1
ATOM 4338 N N . VAL A 1 568 ? -4.336 55.782 -18.796 1.00 53.81 568 VAL A N 1
ATOM 4339 C CA . VAL A 1 568 ? -3.349 54.839 -18.231 1.00 53.81 568 VAL A CA 1
ATOM 4340 C C . VAL A 1 568 ? -3.972 54.017 -17.098 1.00 53.81 568 VAL A C 1
ATOM 4342 O O . VAL A 1 568 ? -4.045 54.449 -15.962 1.00 53.81 568 VAL A O 1
ATOM 4345 N N . THR A 1 569 ? -4.467 52.820 -17.385 1.00 57.94 569 THR A N 1
ATOM 4346 C CA . THR A 1 569 ? -5.300 52.065 -16.435 1.00 57.94 569 THR A CA 1
ATOM 4347 C C . THR A 1 569 ? -4.462 51.038 -15.664 1.00 57.94 569 THR A C 1
ATOM 4349 O O . THR A 1 569 ? -3.941 50.106 -16.272 1.00 57.94 569 THR A O 1
ATOM 4352 N N . ALA A 1 570 ? -4.334 51.175 -14.336 1.00 57.03 570 ALA A N 1
ATOM 4353 C CA . ALA A 1 570 ? -3.827 50.091 -13.487 1.00 57.03 570 ALA A CA 1
ATOM 4354 C C . ALA A 1 570 ? -4.999 49.165 -13.131 1.00 57.03 570 ALA A C 1
ATOM 4356 O O . ALA A 1 570 ? -5.986 49.602 -12.534 1.00 57.03 570 ALA A O 1
ATOM 4357 N N . ASN A 1 571 ? -4.906 47.903 -13.538 1.00 63.06 571 ASN A N 1
ATOM 4358 C CA . ASN A 1 571 ? -5.969 46.914 -13.445 1.00 63.06 571 ASN A CA 1
ATOM 4359 C C . ASN A 1 571 ? -5.559 45.774 -12.502 1.00 63.06 571 ASN A C 1
ATOM 4361 O O . ASN A 1 571 ? -4.544 45.107 -12.704 1.00 63.06 571 ASN A O 1
ATOM 4365 N N . PHE A 1 572 ? -6.360 45.560 -11.466 1.00 63.84 572 PHE A N 1
ATOM 4366 C CA . PHE A 1 572 ? -6.134 44.607 -10.389 1.00 63.84 572 PHE A CA 1
ATOM 4367 C C . PHE A 1 572 ? -7.259 43.573 -10.402 1.00 63.84 572 PHE A C 1
ATOM 4369 O O . PHE A 1 572 ? -8.393 43.893 -10.067 1.00 63.84 572 PHE A O 1
ATOM 4376 N N . VAL A 1 573 ? -6.958 42.329 -10.770 1.00 65.31 573 VAL A N 1
ATOM 4377 C CA . VAL A 1 573 ? -7.918 41.220 -10.671 1.00 65.31 573 VAL A CA 1
ATOM 4378 C C . VAL A 1 573 ? -7.591 40.426 -9.416 1.00 65.31 573 VAL A C 1
ATOM 4380 O O . VAL A 1 573 ? -6.511 39.847 -9.320 1.00 65.31 573 VAL A O 1
ATOM 4383 N N . GLN A 1 574 ? -8.514 40.365 -8.462 1.00 68.88 574 GLN A N 1
ATOM 4384 C CA . GLN A 1 574 ? -8.344 39.587 -7.237 1.00 68.88 574 GLN A CA 1
ATOM 4385 C C . GLN A 1 574 ? -9.309 38.411 -7.246 1.00 68.88 574 GLN A C 1
ATOM 4387 O O . GLN A 1 574 ? -10.509 38.609 -7.321 1.00 68.88 574 GLN A O 1
ATOM 4392 N N . GLY A 1 575 ? -8.806 37.186 -7.160 1.00 72.94 575 GLY A N 1
ATOM 4393 C CA . GLY A 1 575 ? -9.590 35.976 -6.958 1.00 72.94 575 GLY A CA 1
ATOM 4394 C C . GLY A 1 575 ? -9.619 35.563 -5.491 1.00 72.94 575 GLY A C 1
ATOM 4395 O O . GLY A 1 575 ? -8.558 35.329 -4.930 1.00 72.94 575 GLY A O 1
ATOM 4396 N N . HIS A 1 576 ? -10.787 35.402 -4.875 1.00 76.19 576 HIS A N 1
ATOM 4397 C CA . HIS A 1 576 ? -10.926 34.704 -3.595 1.00 76.19 576 HIS A CA 1
ATOM 4398 C C . HIS A 1 576 ? -11.599 33.355 -3.814 1.00 76.19 576 HIS A C 1
ATOM 4400 O O . HIS A 1 576 ? -12.725 33.304 -4.304 1.00 76.19 576 HIS A O 1
ATOM 4406 N N . HIS A 1 577 ? -10.929 32.281 -3.405 1.00 80.25 577 HIS A N 1
ATOM 4407 C CA . HIS A 1 577 ? -11.471 30.929 -3.361 1.00 80.25 577 HIS A CA 1
ATOM 4408 C C . HIS A 1 577 ? -11.448 30.410 -1.925 1.00 80.25 577 HIS A C 1
ATOM 4410 O O . HIS A 1 577 ? -10.416 30.473 -1.259 1.00 80.25 577 HIS A O 1
ATOM 4416 N N . LEU A 1 578 ? -12.579 29.905 -1.435 1.00 81.94 578 LEU A N 1
ATOM 4417 C CA . LEU A 1 578 ? -12.612 29.128 -0.196 1.00 81.94 578 LEU A CA 1
ATOM 4418 C C . LEU A 1 578 ? -12.466 27.663 -0.606 1.00 81.94 578 LEU A C 1
ATOM 4420 O O . LEU A 1 578 ? -13.437 27.074 -1.068 1.00 81.94 578 LEU A O 1
ATOM 4424 N N . ASP A 1 579 ? -11.262 27.106 -0.484 1.00 77.12 579 ASP A N 1
ATOM 4425 C CA . ASP A 1 579 ? -10.928 25.769 -1.003 1.00 77.12 579 ASP A CA 1
ATOM 4426 C C . ASP A 1 579 ? -11.535 24.664 -0.119 1.00 77.12 579 ASP A C 1
ATOM 4428 O O . ASP A 1 579 ? -12.090 23.670 -0.596 1.00 77.12 579 ASP A O 1
ATOM 4432 N N . TRP A 1 580 ? -11.453 24.851 1.199 1.00 80.81 580 TRP A N 1
ATOM 4433 C CA . TRP A 1 580 ? -12.089 23.992 2.193 1.00 80.81 580 TRP A CA 1
ATOM 4434 C C . TRP A 1 580 ? -12.364 24.767 3.483 1.00 80.81 580 TRP A C 1
ATOM 4436 O O . TRP A 1 580 ? -11.717 25.776 3.767 1.00 80.81 580 TRP A O 1
ATOM 4446 N N . PHE A 1 581 ? -13.307 24.287 4.287 1.00 85.25 581 PHE A N 1
ATOM 4447 C CA . PHE A 1 581 ? -13.505 24.771 5.651 1.00 85.25 581 PHE A CA 1
ATOM 4448 C C . PHE A 1 581 ? -13.939 23.642 6.580 1.00 85.25 581 PHE A C 1
ATOM 4450 O O . PHE A 1 581 ? -14.456 22.626 6.136 1.00 85.25 581 PHE A O 1
ATOM 4457 N N . GLY A 1 582 ? -13.715 23.797 7.877 1.00 81.75 582 GLY A N 1
ATOM 4458 C CA . GLY A 1 582 ? -14.205 22.887 8.899 1.00 81.75 582 GLY A CA 1
ATOM 4459 C C . GLY A 1 582 ? -14.839 23.641 10.053 1.00 81.75 582 GLY A C 1
ATOM 4460 O O . GLY A 1 582 ? -14.527 24.808 10.293 1.00 81.75 582 GLY A O 1
ATOM 4461 N N . THR A 1 583 ? -15.742 22.983 10.772 1.00 85.19 583 THR A N 1
ATOM 4462 C CA . THR A 1 583 ? -16.383 23.559 11.956 1.00 85.19 583 THR A CA 1
ATOM 4463 C C . THR A 1 583 ? -16.381 22.583 13.120 1.00 85.19 583 THR A C 1
ATOM 4465 O O . THR A 1 583 ? -16.384 21.371 12.920 1.00 85.19 583 THR A O 1
ATOM 4468 N N . VAL A 1 584 ? -16.389 23.121 14.338 1.00 84.62 584 VAL A N 1
ATOM 4469 C CA . VAL A 1 584 ? -16.674 22.393 15.577 1.00 84.62 584 VAL A CA 1
ATOM 4470 C C . VAL A 1 584 ? -17.735 23.187 16.320 1.00 84.62 584 VAL A C 1
ATOM 4472 O O . VAL A 1 584 ? -17.491 24.316 16.749 1.00 84.62 584 VAL A O 1
ATOM 4475 N N . ARG A 1 585 ? -18.931 22.619 16.442 1.00 91.69 585 ARG A N 1
ATOM 4476 C CA . ARG A 1 585 ? -20.133 23.307 16.907 1.00 91.69 585 ARG A CA 1
ATOM 4477 C C . ARG A 1 585 ? -20.793 22.558 18.053 1.00 91.69 585 ARG A C 1
ATOM 4479 O O . ARG A 1 585 ? -21.008 21.352 17.984 1.00 91.69 585 ARG A O 1
ATOM 4486 N N . GLY A 1 586 ? -21.181 23.299 19.086 1.00 78.69 586 GLY A N 1
ATOM 4487 C CA . GLY A 1 586 ? -22.207 22.854 20.019 1.00 78.69 586 GLY A CA 1
ATOM 4488 C C . GLY A 1 586 ? -23.558 22.840 19.321 1.00 78.69 586 GLY A C 1
ATOM 4489 O O . GLY A 1 586 ? -23.856 23.740 18.542 1.00 78.69 586 GLY A O 1
ATOM 4490 N N . ARG A 1 587 ? -24.365 21.820 19.590 1.00 90.31 587 ARG A N 1
ATOM 4491 C CA . ARG A 1 587 ? -25.722 21.620 19.086 1.00 90.31 587 ARG A CA 1
ATOM 4492 C C . ARG A 1 587 ? -26.691 21.645 20.261 1.00 90.31 587 ARG A C 1
ATOM 4494 O O . ARG A 1 587 ? -26.431 21.032 21.292 1.00 90.31 587 ARG A O 1
ATOM 4501 N N . PHE A 1 588 ? -27.820 22.318 20.100 1.00 92.06 588 PHE A N 1
ATOM 4502 C CA . PHE A 1 588 ? -28.902 22.330 21.078 1.00 92.06 588 PHE A CA 1
ATOM 4503 C C . PHE A 1 588 ? -30.247 22.400 20.360 1.00 92.06 588 PHE A C 1
ATOM 4505 O O . PHE A 1 588 ? -30.471 23.286 19.543 1.00 92.06 588 PHE A O 1
ATOM 4512 N N . GLY A 1 589 ? -31.142 21.463 20.631 1.00 88.56 589 GLY A N 1
ATOM 4513 C CA . GLY A 1 589 ? -32.377 21.287 19.887 1.00 88.56 589 GLY A CA 1
ATOM 4514 C C . GLY A 1 589 ? -33.455 20.546 20.656 1.00 88.56 589 GLY A C 1
ATOM 4515 O O . GLY A 1 589 ? -33.274 20.157 21.808 1.00 88.56 589 GLY A O 1
ATOM 4516 N N . THR A 1 590 ? -34.591 20.360 19.999 1.00 79.25 590 THR A N 1
ATOM 4517 C CA . THR A 1 590 ? -35.758 19.660 20.522 1.00 79.25 590 THR A CA 1
ATOM 4518 C C . THR A 1 590 ? -36.284 18.650 19.501 1.00 79.25 590 THR A C 1
ATOM 4520 O O . THR A 1 590 ? -36.359 18.943 18.306 1.00 79.25 590 THR A O 1
ATOM 4523 N N . ALA A 1 591 ? -36.640 17.452 19.958 1.00 84.94 591 ALA A N 1
ATOM 4524 C CA . ALA A 1 591 ? -37.358 16.446 19.192 1.00 84.94 591 ALA A CA 1
ATOM 4525 C C . ALA A 1 591 ? -38.820 16.898 19.040 1.00 84.94 591 ALA A C 1
ATOM 4527 O O . ALA A 1 591 ? -39.596 16.869 19.994 1.00 84.94 591 ALA A O 1
ATOM 4528 N N . ILE A 1 592 ? -39.178 17.356 17.838 1.00 79.12 592 ILE A N 1
ATOM 4529 C CA . ILE A 1 592 ? -40.534 17.793 17.474 1.00 79.12 592 ILE A CA 1
ATOM 4530 C C . ILE A 1 592 ? -41.458 16.573 17.339 1.00 79.12 592 ILE A C 1
ATOM 4532 O O . ILE A 1 592 ? -42.629 16.622 17.703 1.00 79.12 592 ILE A O 1
ATOM 4536 N N . THR A 1 593 ? -40.915 15.465 16.834 1.00 70.25 593 THR A N 1
ATOM 4537 C CA . THR A 1 593 ? -41.546 14.140 16.774 1.00 70.25 593 THR A CA 1
ATOM 4538 C C . THR A 1 593 ? -40.511 13.086 17.184 1.00 70.25 593 THR A C 1
ATOM 4540 O O . THR A 1 593 ? -39.317 13.403 17.209 1.00 70.25 593 THR A O 1
ATOM 4543 N N . PRO A 1 594 ? -40.903 11.831 17.486 1.00 68.75 594 PRO A N 1
ATOM 4544 C CA . PRO A 1 594 ? -39.929 10.770 17.737 1.00 68.75 594 PRO A CA 1
ATOM 4545 C C . PRO A 1 594 ? -38.895 10.682 16.611 1.00 68.75 594 PRO A C 1
ATOM 4547 O O . PRO A 1 594 ? -37.704 10.646 16.881 1.00 68.75 594 PRO A O 1
ATOM 4550 N N . ASP A 1 595 ? -39.335 10.803 15.360 1.00 81.00 595 ASP A N 1
ATOM 4551 C CA . ASP A 1 595 ? -38.499 10.689 14.169 1.00 81.00 595 ASP A CA 1
ATOM 4552 C C . ASP A 1 595 ? -38.024 12.044 13.605 1.00 81.00 595 ASP A C 1
ATOM 4554 O O . ASP A 1 595 ? -37.492 12.080 12.501 1.00 81.00 595 ASP A O 1
ATOM 4558 N N . GLY A 1 596 ? -38.158 13.169 14.322 1.00 79.00 596 GLY A N 1
ATOM 4559 C CA . GLY A 1 596 ? -37.756 14.488 13.806 1.00 79.00 596 GLY A CA 1
ATOM 4560 C C . GLY A 1 596 ? -37.395 15.511 14.880 1.00 79.00 596 GLY A C 1
ATOM 4561 O O . GLY A 1 596 ? -38.152 15.712 15.825 1.00 79.00 596 GLY A O 1
ATOM 4562 N N . MET A 1 597 ? -36.269 16.207 14.717 1.00 90.56 597 MET A N 1
ATOM 4563 C CA . MET A 1 597 ? -35.772 17.245 15.621 1.00 90.56 597 MET A CA 1
ATOM 4564 C C . MET A 1 597 ? -35.456 18.562 14.903 1.00 90.56 597 MET A C 1
ATOM 4566 O O . MET A 1 597 ? -35.021 18.570 13.755 1.00 90.56 597 MET A O 1
ATOM 4570 N N . ALA A 1 598 ? -35.631 19.677 15.612 1.00 87.69 598 ALA A N 1
ATOM 4571 C CA . ALA A 1 598 ? -35.091 20.983 15.239 1.00 87.69 598 ALA A CA 1
ATOM 4572 C C . ALA A 1 598 ? -33.964 21.362 16.191 1.00 87.69 598 ALA A C 1
ATOM 4574 O O . ALA A 1 598 ? -34.057 21.102 17.388 1.00 87.69 598 ALA A O 1
ATOM 4575 N N . TYR A 1 599 ? -32.909 21.991 15.687 1.00 93.25 599 TYR A N 1
ATOM 4576 C CA . TYR A 1 599 ? -31.754 22.348 16.499 1.00 93.25 599 TYR A CA 1
ATOM 4577 C C . TYR A 1 599 ? -31.096 23.648 16.042 1.00 93.25 599 TYR A C 1
ATOM 4579 O O . TYR A 1 599 ? -31.175 24.025 14.879 1.00 93.25 599 TYR A O 1
ATOM 4587 N N . ALA A 1 600 ? -30.424 24.314 16.973 1.00 90.94 600 ALA A N 1
ATOM 4588 C CA . ALA A 1 600 ? -29.477 25.390 16.740 1.00 90.94 600 ALA A CA 1
ATOM 4589 C C . ALA A 1 600 ? -28.051 24.881 16.994 1.00 90.94 600 ALA A C 1
ATOM 4591 O O . ALA A 1 600 ? -27.837 23.945 17.769 1.00 90.94 600 ALA A O 1
ATOM 4592 N N . THR A 1 601 ? -27.070 25.487 16.335 1.00 94.19 601 THR A N 1
ATOM 4593 C CA . THR A 1 601 ? -25.649 25.186 16.502 1.00 94.19 601 THR A CA 1
ATOM 4594 C C . THR A 1 601 ? -24.828 26.459 16.625 1.00 94.19 601 THR A C 1
ATOM 4596 O O . THR A 1 601 ? -25.197 27.487 16.064 1.00 94.19 601 THR A O 1
ATOM 4599 N N . GLY A 1 602 ? -23.711 26.400 17.340 1.00 83.06 602 GLY A N 1
ATOM 4600 C CA . GLY A 1 602 ? -22.765 27.506 17.444 1.00 83.06 602 GLY A CA 1
ATOM 4601 C C . GLY A 1 602 ? -21.377 27.014 17.826 1.00 83.06 602 GLY A C 1
ATOM 4602 O O . GLY A 1 602 ? -21.252 26.085 18.625 1.00 83.06 602 GLY A O 1
ATOM 4603 N N . GLY A 1 603 ? -20.330 27.597 17.251 1.00 88.25 603 GLY A N 1
ATOM 4604 C CA . GLY A 1 603 ? -18.963 27.208 17.583 1.00 88.25 603 GLY A CA 1
ATOM 4605 C C . GLY A 1 603 ? -17.893 27.825 16.696 1.00 88.25 603 GLY A C 1
ATOM 4606 O O . GLY A 1 603 ? -18.057 28.924 16.167 1.00 88.25 603 GLY A O 1
ATOM 4607 N N . LEU A 1 604 ? -16.777 27.112 16.575 1.00 84.75 604 LEU A N 1
ATOM 4608 C CA . LEU A 1 604 ? -15.584 27.554 15.865 1.00 84.75 604 LEU A CA 1
ATOM 4609 C C . LEU A 1 604 ? -15.620 27.078 14.413 1.00 84.75 604 LEU A C 1
ATOM 4611 O O . LEU A 1 604 ? -16.068 25.968 14.125 1.00 84.75 604 LEU A O 1
ATOM 4615 N N . ALA A 1 605 ? -15.116 27.913 13.512 1.00 84.69 605 ALA A N 1
ATOM 4616 C CA . ALA A 1 605 ? -14.899 27.592 12.109 1.00 84.69 605 ALA A CA 1
ATOM 4617 C C . ALA A 1 605 ? -13.424 27.808 11.748 1.00 84.69 605 ALA A C 1
ATOM 4619 O O . ALA A 1 605 ? -12.744 28.641 12.342 1.00 84.69 605 ALA A O 1
ATOM 4620 N N . VAL A 1 606 ? -12.926 27.073 10.762 1.00 79.31 606 VAL A N 1
ATOM 4621 C CA . VAL A 1 606 ? -11.607 27.281 10.159 1.00 79.31 606 VAL A CA 1
ATOM 4622 C C . VAL A 1 606 ? -11.724 27.115 8.651 1.00 79.31 606 VAL A C 1
ATOM 4624 O O . VAL A 1 606 ? -12.348 26.165 8.199 1.00 79.31 606 VAL A O 1
ATOM 4627 N N . GLY A 1 607 ? -11.179 28.038 7.864 1.00 79.38 607 GLY A N 1
ATOM 4628 C CA . GLY A 1 607 ? -11.303 28.020 6.404 1.00 79.38 607 GLY A CA 1
ATOM 4629 C C . GLY A 1 607 ? -9.975 28.286 5.714 1.00 79.38 607 GLY A C 1
ATOM 4630 O O . GLY A 1 607 ? -9.220 29.149 6.157 1.00 79.38 607 GLY A O 1
ATOM 4631 N N . ALA A 1 608 ? -9.692 27.560 4.634 1.00 83.75 608 ALA A N 1
ATOM 4632 C CA . ALA A 1 608 ? -8.550 27.805 3.765 1.00 83.75 608 ALA A CA 1
ATOM 4633 C C . ALA A 1 608 ? -8.971 28.690 2.593 1.00 83.75 608 ALA A C 1
ATOM 4635 O O . ALA A 1 608 ? -9.693 28.268 1.691 1.00 83.75 608 ALA A O 1
ATOM 4636 N N . ILE A 1 609 ? -8.516 29.936 2.636 1.00 79.12 609 ILE A N 1
ATOM 4637 C CA . ILE A 1 609 ? -8.884 30.985 1.697 1.00 79.12 609 ILE A CA 1
ATOM 4638 C C . ILE A 1 609 ? -7.680 31.250 0.805 1.00 79.12 609 ILE A C 1
ATOM 4640 O O . ILE A 1 609 ? -6.655 31.770 1.249 1.00 79.12 609 ILE A O 1
ATOM 4644 N N . ARG A 1 610 ? -7.804 30.889 -0.467 1.00 79.94 610 ARG A N 1
ATOM 4645 C CA . ARG A 1 610 ? -6.834 31.209 -1.504 1.00 79.94 610 ARG A CA 1
ATOM 4646 C C . ARG A 1 610 ? -7.179 32.560 -2.105 1.00 79.94 610 ARG A C 1
ATOM 4648 O O . ARG A 1 610 ? -8.268 32.756 -2.634 1.00 79.94 610 ARG A O 1
ATOM 4655 N N . THR A 1 611 ? -6.235 33.484 -2.039 1.00 73.69 611 THR A N 1
ATOM 4656 C CA . THR A 1 611 ? -6.318 34.795 -2.673 1.00 73.69 611 THR A CA 1
ATOM 4657 C C . THR A 1 611 ? -5.337 34.831 -3.834 1.00 73.69 611 THR A C 1
ATOM 4659 O O . THR A 1 611 ? -4.129 34.810 -3.625 1.00 73.69 611 THR A O 1
ATOM 4662 N N . THR A 1 612 ? -5.856 34.845 -5.054 1.00 72.19 612 THR A N 1
ATOM 4663 C CA . THR A 1 612 ? -5.084 35.069 -6.278 1.00 72.19 612 THR A CA 1
ATOM 4664 C C . THR A 1 612 ? -5.150 36.548 -6.622 1.00 72.19 612 THR A C 1
ATOM 4666 O O . THR A 1 612 ? -6.189 37.175 -6.470 1.00 72.19 612 THR A O 1
ATOM 4669 N N . VAL A 1 613 ? -4.055 37.124 -7.076 1.00 64.94 613 VAL A N 1
ATOM 4670 C CA . VAL A 1 613 ? -3.930 38.529 -7.440 1.00 64.94 613 VAL A CA 1
ATOM 4671 C C . VAL A 1 613 ? -3.213 38.587 -8.776 1.00 64.94 613 VAL A C 1
ATOM 4673 O O . VAL A 1 613 ? -2.106 38.077 -8.891 1.00 64.94 613 VAL A O 1
ATOM 4676 N N . ASN A 1 614 ? -3.820 39.232 -9.765 1.00 66.56 614 ASN A N 1
ATOM 4677 C CA . ASN A 1 614 ? -3.152 39.635 -10.994 1.00 66.56 614 ASN A CA 1
ATOM 4678 C C . ASN A 1 614 ? -3.122 41.159 -11.032 1.00 66.56 614 ASN A C 1
ATOM 4680 O O . ASN A 1 614 ? -4.149 41.810 -11.231 1.00 66.56 614 ASN A O 1
ATOM 4684 N N . LEU A 1 615 ? -1.938 41.722 -10.818 1.00 61.53 615 LEU A N 1
ATOM 4685 C CA . LEU A 1 615 ? -1.682 43.144 -11.012 1.00 61.53 615 LEU A CA 1
ATOM 4686 C C . LEU A 1 615 ? -1.222 43.344 -12.453 1.00 61.53 615 LEU A C 1
ATOM 4688 O O . LEU A 1 615 ? -0.228 42.751 -12.863 1.00 61.53 615 LEU A O 1
ATOM 4692 N N . SER A 1 616 ? -1.944 44.166 -13.209 1.00 61.06 616 SER A N 1
ATOM 4693 C CA . SER A 1 616 ? -1.598 44.550 -14.579 1.00 61.06 616 SER A CA 1
ATOM 4694 C C . SER A 1 616 ? -1.573 46.072 -14.713 1.00 61.06 616 SER A C 1
ATOM 4696 O O . SER A 1 616 ? -2.462 46.757 -14.210 1.00 61.06 616 SER A O 1
ATOM 4698 N N . GLY A 1 617 ? -0.547 46.626 -15.351 1.00 57.31 617 GLY A N 1
ATOM 4699 C CA . GLY A 1 617 ? -0.399 48.074 -15.522 1.00 57.31 617 GLY A CA 1
ATOM 4700 C C . GLY A 1 617 ? 0.562 48.425 -16.651 1.00 57.31 617 GLY A C 1
ATOM 4701 O O . GLY A 1 617 ? 1.248 47.548 -17.175 1.00 57.31 617 GLY A O 1
ATOM 4702 N N . VAL A 1 618 ? 0.595 49.701 -17.036 1.00 55.19 618 VAL A N 1
ATOM 4703 C CA . VAL A 1 618 ? 1.506 50.213 -18.069 1.00 55.19 618 VAL A CA 1
ATOM 4704 C C . VAL A 1 618 ? 2.700 50.875 -17.373 1.00 55.19 618 VAL A C 1
ATOM 4706 O O . VAL A 1 618 ? 2.522 51.885 -16.693 1.00 55.19 618 VAL A O 1
ATOM 4709 N N . GLY A 1 619 ? 3.886 50.274 -17.476 1.00 55.81 619 GLY A N 1
ATOM 4710 C CA . GLY A 1 619 ? 5.158 50.852 -17.020 1.00 55.81 619 GLY A CA 1
ATOM 4711 C C . GLY A 1 619 ? 5.880 51.571 -18.161 1.00 55.81 619 GLY A C 1
ATOM 4712 O O . GLY A 1 619 ? 5.510 51.382 -19.316 1.00 55.81 619 GLY A O 1
ATOM 4713 N N . PHE A 1 620 ? 6.896 52.378 -17.851 1.00 55.34 620 PHE A N 1
ATOM 4714 C CA . PHE A 1 620 ? 7.776 52.998 -18.847 1.00 55.34 620 PHE A CA 1
ATOM 4715 C C . PHE A 1 620 ? 9.195 52.449 -18.678 1.00 55.34 620 PHE A C 1
ATOM 4717 O O . PHE A 1 620 ? 9.659 52.332 -17.543 1.00 55.34 620 PHE A O 1
ATOM 4724 N N . ASP A 1 621 ? 9.862 52.083 -19.771 1.00 51.94 621 ASP A N 1
ATOM 4725 C CA . ASP A 1 621 ? 11.286 51.729 -19.731 1.00 51.94 621 ASP A CA 1
ATOM 4726 C C . ASP A 1 621 ? 12.172 52.970 -19.478 1.00 51.94 621 ASP A C 1
ATOM 4728 O O . ASP A 1 621 ? 11.680 54.095 -19.349 1.00 51.94 621 ASP A O 1
ATOM 4732 N N . ALA A 1 622 ? 13.490 52.771 -19.380 1.00 47.72 622 ALA A N 1
ATOM 4733 C CA . ALA A 1 622 ? 14.459 53.849 -19.149 1.00 47.72 622 ALA A CA 1
ATOM 4734 C C . ALA A 1 622 ? 14.449 54.937 -20.247 1.00 47.72 622 ALA A C 1
ATOM 4736 O O . ALA A 1 622 ? 14.923 56.046 -20.001 1.00 47.72 622 ALA A O 1
ATOM 4737 N N . ASP A 1 623 ? 13.865 54.636 -21.411 1.00 48.66 623 ASP A N 1
ATOM 4738 C CA . ASP A 1 623 ? 13.727 55.528 -22.562 1.00 48.66 623 ASP A CA 1
ATOM 4739 C C . ASP A 1 623 ? 12.329 56.183 -22.644 1.00 48.66 623 ASP A C 1
ATOM 4741 O O . ASP A 1 623 ? 12.081 57.021 -23.513 1.00 48.66 623 ASP A O 1
ATOM 4745 N N . GLY A 1 624 ? 11.412 55.851 -21.726 1.00 53.12 624 GLY A N 1
ATOM 4746 C CA . GLY A 1 624 ? 10.067 56.422 -21.651 1.00 53.12 624 GLY A CA 1
ATOM 4747 C C . GLY A 1 624 ? 9.007 55.719 -22.510 1.00 53.12 624 GLY A C 1
ATOM 4748 O O . GLY A 1 624 ? 7.940 56.297 -22.730 1.00 53.12 624 GLY A O 1
ATOM 4749 N N . ASN A 1 625 ? 9.247 54.493 -22.992 1.00 54.97 625 ASN A N 1
ATOM 4750 C CA . ASN A 1 625 ? 8.281 53.747 -23.808 1.00 54.97 625 ASN A CA 1
ATOM 4751 C C . ASN A 1 625 ? 7.292 52.942 -22.943 1.00 54.97 625 ASN A C 1
ATOM 4753 O O . ASN A 1 625 ? 7.722 52.235 -22.032 1.00 54.97 625 ASN A O 1
ATOM 4757 N N . PRO A 1 626 ? 5.975 52.983 -23.227 1.00 55.09 626 PRO A N 1
ATOM 4758 C CA . PRO A 1 626 ? 4.970 52.259 -22.452 1.00 55.09 626 PRO A CA 1
ATOM 4759 C C . PRO A 1 626 ? 4.978 50.741 -22.727 1.00 55.09 626 PRO A C 1
ATOM 4761 O O . PRO A 1 626 ? 4.864 50.314 -23.875 1.00 55.09 626 PRO A O 1
ATOM 4764 N N . GLY A 1 627 ? 5.015 49.919 -21.674 1.00 55.25 627 GLY A N 1
ATOM 4765 C CA . GLY A 1 627 ? 4.932 48.453 -21.730 1.00 55.25 627 GLY A CA 1
ATOM 4766 C C . GLY A 1 627 ? 3.918 47.877 -20.735 1.00 55.25 627 GLY A C 1
ATOM 4767 O O . GLY A 1 627 ? 3.782 48.377 -19.620 1.00 55.25 627 GLY A O 1
ATOM 4768 N N . VAL A 1 628 ? 3.185 46.827 -21.126 1.00 55.47 628 VAL A N 1
ATOM 4769 C CA . VAL A 1 628 ? 2.207 46.145 -20.255 1.00 55.47 628 VAL A CA 1
ATOM 4770 C C . VAL A 1 628 ? 2.927 45.132 -19.371 1.00 55.47 628 VAL A C 1
ATOM 4772 O O . VAL A 1 628 ? 3.552 44.201 -19.871 1.00 55.47 628 VAL A O 1
ATOM 4775 N N . ILE A 1 629 ? 2.805 45.284 -18.055 1.00 56.28 629 ILE A N 1
ATOM 4776 C CA . ILE A 1 629 ? 3.449 44.418 -17.062 1.00 56.28 629 ILE A CA 1
ATOM 4777 C C . ILE A 1 629 ? 2.362 43.670 -16.293 1.00 56.28 629 ILE A C 1
ATOM 4779 O O . ILE A 1 629 ? 1.385 44.286 -15.871 1.00 56.28 629 ILE A O 1
ATOM 4783 N N . THR A 1 630 ? 2.526 42.353 -16.111 1.00 56.88 630 THR A N 1
ATOM 4784 C CA . THR A 1 630 ? 1.611 41.500 -15.331 1.00 56.88 630 THR A CA 1
ATOM 4785 C C . THR A 1 630 ? 2.379 40.734 -14.254 1.00 56.88 630 THR A C 1
ATOM 4787 O O . THR A 1 630 ? 3.340 40.041 -14.573 1.00 56.88 630 THR A O 1
ATOM 4790 N N . ALA A 1 631 ? 1.938 40.821 -12.996 1.00 55.72 631 ALA A N 1
ATOM 4791 C CA . ALA A 1 631 ? 2.505 40.086 -11.865 1.00 55.72 631 ALA A CA 1
ATOM 4792 C C . ALA A 1 631 ? 1.419 39.234 -11.174 1.00 55.72 631 ALA A C 1
ATOM 4794 O O . ALA A 1 631 ? 0.569 39.791 -10.466 1.00 55.72 631 ALA A O 1
ATOM 4795 N N . PRO A 1 632 ? 1.407 37.903 -11.387 1.00 58.16 632 PRO A N 1
ATOM 4796 C CA . PRO A 1 632 ? 0.511 36.993 -10.684 1.00 58.16 632 PRO A CA 1
ATOM 4797 C C . PRO A 1 632 ? 1.074 36.612 -9.305 1.00 58.16 632 PRO A C 1
ATOM 4799 O O . PRO A 1 632 ? 2.223 36.194 -9.182 1.00 58.16 632 PRO A O 1
ATOM 4802 N N . VAL A 1 633 ? 0.249 36.698 -8.261 1.00 57.69 633 VAL A N 1
ATOM 4803 C CA . VAL A 1 633 ? 0.568 36.271 -6.888 1.00 57.69 633 VAL A CA 1
ATOM 4804 C C . VAL A 1 633 ? -0.589 35.433 -6.349 1.00 57.69 633 VAL A C 1
ATOM 4806 O O . VAL A 1 633 ? -1.746 35.812 -6.486 1.00 57.69 633 VAL A O 1
ATOM 4809 N N . SER A 1 634 ? -0.309 34.296 -5.712 1.00 60.62 634 SER A N 1
ATOM 4810 C CA . SER A 1 634 ? -1.329 33.468 -5.054 1.00 60.62 634 SER A CA 1
ATOM 4811 C C . SER A 1 634 ? -0.926 33.189 -3.612 1.00 60.62 634 SER A C 1
ATOM 4813 O O . SER A 1 634 ? 0.138 32.631 -3.363 1.00 60.62 634 SER A O 1
ATOM 4815 N N . VAL A 1 635 ? -1.796 33.531 -2.662 1.00 60.25 635 VAL A N 1
ATOM 4816 C CA . VAL A 1 635 ? -1.580 33.346 -1.222 1.00 60.25 635 VAL A CA 1
ATOM 4817 C C . VAL A 1 635 ? -2.704 32.492 -0.645 1.00 60.25 635 VAL A C 1
ATOM 4819 O O . VAL A 1 635 ? -3.873 32.851 -0.752 1.00 60.25 635 VAL A O 1
ATOM 4822 N N . LEU A 1 636 ? -2.365 31.368 -0.012 1.00 66.19 636 LEU A N 1
ATOM 4823 C CA . LEU A 1 636 ? -3.312 30.534 0.733 1.00 66.19 636 LEU A CA 1
ATOM 4824 C C . LEU A 1 636 ? -3.218 30.867 2.227 1.00 66.19 636 LEU A C 1
ATOM 4826 O O . LEU A 1 636 ? -2.158 30.702 2.826 1.00 66.19 636 LEU A O 1
ATOM 4830 N N . ALA A 1 637 ? -4.320 31.303 2.834 1.00 67.31 637 ALA A N 1
ATOM 4831 C CA . ALA A 1 637 ? -4.394 31.633 4.254 1.00 67.31 637 ALA A CA 1
ATOM 4832 C C . ALA A 1 637 ? -5.437 30.766 4.970 1.00 67.31 637 ALA A C 1
ATOM 4834 O O . ALA A 1 637 ? -6.584 30.682 4.536 1.00 67.31 637 ALA A O 1
ATOM 4835 N N . ILE A 1 638 ? -5.059 30.158 6.098 1.00 71.19 638 ILE A N 1
ATOM 4836 C CA . ILE A 1 638 ? -5.993 29.450 6.983 1.00 71.19 638 ILE A CA 1
ATOM 4837 C C . ILE A 1 638 ? -6.495 30.441 8.036 1.00 71.19 638 ILE A C 1
ATOM 4839 O O . ILE A 1 638 ? -5.700 30.994 8.799 1.00 71.19 638 ILE A O 1
ATOM 4843 N N . LYS A 1 639 ? -7.806 30.687 8.077 1.00 78.06 639 LYS A N 1
ATOM 4844 C CA . LYS A 1 639 ? -8.426 31.666 8.977 1.00 78.06 639 LYS A CA 1
ATOM 4845 C C . LYS A 1 639 ? -9.350 30.998 9.992 1.00 78.06 639 LYS A C 1
ATOM 4847 O O . LYS A 1 639 ? -10.268 30.290 9.574 1.00 78.06 639 LYS A O 1
ATOM 4852 N N . PRO A 1 640 ? -9.153 31.232 11.304 1.00 76.00 640 PRO A N 1
ATOM 4853 C CA . PRO A 1 640 ? -10.153 30.892 12.300 1.00 76.00 640 PRO A CA 1
ATOM 4854 C C . PRO A 1 640 ? -11.322 31.877 12.215 1.00 76.00 640 PRO A C 1
ATOM 4856 O O . PRO A 1 640 ? -11.153 33.058 11.918 1.00 76.00 640 PRO A O 1
ATOM 4859 N N . GLY A 1 641 ? -12.509 31.378 12.505 1.00 84.50 641 GLY A N 1
ATOM 4860 C CA . GLY A 1 641 ? -13.752 32.119 12.495 1.00 84.50 641 GLY A CA 1
ATOM 4861 C C . GLY A 1 641 ? -14.733 31.546 13.502 1.00 84.50 641 GLY A C 1
ATOM 4862 O O . GLY A 1 641 ? -14.436 30.600 14.237 1.00 84.50 641 GLY A O 1
ATOM 4863 N N . TRP A 1 642 ? -15.928 32.112 13.515 1.00 88.56 642 TRP A N 1
ATOM 4864 C CA . TRP A 1 642 ? -17.044 31.574 14.279 1.00 88.56 642 TRP A CA 1
ATOM 4865 C C . TRP A 1 642 ? -18.181 31.204 13.338 1.00 88.56 642 TRP A C 1
ATOM 4867 O O . TRP A 1 642 ? -18.286 31.703 12.214 1.00 88.56 642 TRP A O 1
ATOM 4877 N N . THR A 1 643 ? -19.033 30.302 13.804 1.00 94.62 643 THR A N 1
ATOM 4878 C CA . THR A 1 643 ? -20.206 29.858 13.065 1.00 94.62 643 THR A CA 1
ATOM 4879 C C . THR A 1 643 ? -21.409 29.729 13.983 1.00 94.62 643 THR A C 1
ATOM 4881 O O . THR A 1 643 ? -21.281 29.365 15.154 1.00 94.62 643 THR A O 1
ATOM 4884 N N . VAL A 1 644 ? -22.583 30.039 13.442 1.00 94.06 644 VAL A N 1
ATOM 4885 C CA . VAL A 1 644 ? -23.882 29.812 14.074 1.00 94.06 644 VAL A CA 1
ATOM 4886 C C . VAL A 1 644 ? -24.836 29.258 13.029 1.00 94.06 644 VAL A C 1
ATOM 4888 O O . VAL A 1 644 ? -24.797 29.668 11.874 1.00 94.06 644 VAL A O 1
ATOM 4891 N N . GLY A 1 645 ? -25.704 28.332 13.404 1.00 92.56 645 GLY A N 1
ATOM 4892 C CA . GLY A 1 645 ? -26.651 27.749 12.465 1.00 92.56 645 GLY A CA 1
ATOM 4893 C C . GLY A 1 645 ? -27.881 27.170 13.121 1.00 92.56 645 GLY A C 1
ATOM 4894 O O . GLY A 1 645 ? -27.977 27.103 14.343 1.00 92.56 645 GLY A O 1
ATOM 4895 N N . ALA A 1 646 ? -28.813 26.721 12.297 1.00 91.25 646 ALA A N 1
ATOM 4896 C CA . ALA A 1 646 ? -29.989 25.987 12.727 1.00 91.25 646 ALA A CA 1
ATOM 4897 C C . ALA A 1 646 ? -30.383 24.964 11.662 1.00 91.25 646 ALA A C 1
ATOM 4899 O O . ALA A 1 646 ? -30.147 25.178 10.475 1.00 91.25 646 ALA A O 1
ATOM 4900 N N . GLY A 1 647 ? -30.981 23.853 12.072 1.00 92.19 647 GLY A N 1
ATOM 4901 C CA . GLY A 1 647 ? -31.365 22.791 11.158 1.00 92.19 647 GLY A CA 1
ATOM 4902 C C . GLY A 1 647 ? -32.538 21.957 11.644 1.00 92.19 647 GLY A C 1
ATOM 4903 O O . GLY A 1 647 ? -32.923 21.989 12.814 1.00 92.19 647 GLY A O 1
ATOM 4904 N N . LEU A 1 648 ? -33.098 21.211 10.700 1.00 89.06 648 LEU A N 1
ATOM 4905 C CA . LEU A 1 648 ? -34.065 20.147 10.922 1.00 89.06 648 LEU A CA 1
ATOM 4906 C C . LEU A 1 648 ? -33.383 18.825 10.589 1.00 89.06 648 LEU A C 1
ATOM 4908 O O . LEU A 1 648 ? -32.739 18.711 9.551 1.00 89.06 648 LEU A O 1
ATOM 4912 N N . GLU A 1 649 ? -33.533 17.825 11.443 1.00 93.88 649 GLU A N 1
ATOM 4913 C CA . GLU A 1 649 ? -33.032 16.476 11.202 1.00 93.88 649 GLU A CA 1
ATOM 4914 C C . GLU A 1 649 ? -34.154 15.473 11.449 1.00 93.88 649 GLU A C 1
ATOM 4916 O O . GLU A 1 649 ? -34.805 15.509 12.488 1.00 93.88 649 GLU A O 1
ATOM 4921 N N . GLY A 1 650 ? -34.412 14.602 10.480 1.00 83.88 650 GLY A N 1
ATOM 4922 C CA . GLY A 1 650 ? -35.464 13.596 10.524 1.00 83.88 650 GLY A CA 1
ATOM 4923 C C . GLY A 1 650 ? -34.921 12.210 10.223 1.00 83.88 650 GLY A C 1
ATOM 4924 O O . GLY A 1 650 ? -33.994 12.047 9.436 1.00 83.88 650 GLY A O 1
ATOM 4925 N N . ARG A 1 651 ? -35.489 11.185 10.843 1.00 84.75 651 ARG A N 1
ATOM 4926 C CA . ARG A 1 651 ? -35.193 9.793 10.530 1.00 84.75 651 ARG A CA 1
ATOM 4927 C C . ARG A 1 651 ? -35.806 9.451 9.175 1.00 84.75 651 ARG A C 1
ATOM 4929 O O . ARG A 1 651 ? -37.004 9.621 8.975 1.00 84.75 651 ARG A O 1
ATOM 4936 N N . LEU A 1 652 ? -34.979 8.962 8.255 1.00 75.06 652 LEU A N 1
ATOM 4937 C CA . LEU A 1 652 ? -35.432 8.522 6.935 1.00 75.06 652 LEU A CA 1
ATOM 4938 C C . LEU A 1 652 ? -35.808 7.038 6.981 1.00 75.06 652 LEU A C 1
ATOM 4940 O O . LEU A 1 652 ? -36.915 6.667 6.609 1.00 75.06 652 LEU A O 1
ATOM 4944 N N . PHE A 1 653 ? -34.891 6.191 7.461 1.00 67.69 653 PHE A N 1
ATOM 4945 C CA . PHE A 1 653 ? -35.094 4.749 7.633 1.00 67.69 653 PHE A CA 1
ATOM 4946 C C . PHE A 1 653 ? -33.979 4.146 8.499 1.00 67.69 653 PHE A C 1
ATOM 4948 O O . PHE A 1 653 ? -32.830 4.572 8.435 1.00 67.69 653 PHE A O 1
ATOM 4955 N N . GLY A 1 654 ? -34.287 3.125 9.306 1.00 72.44 654 GLY A N 1
ATOM 4956 C CA . GLY A 1 654 ? -33.280 2.441 10.131 1.00 72.44 654 GLY A CA 1
ATOM 4957 C C . GLY A 1 654 ? -32.518 3.404 11.049 1.00 72.44 654 GLY A C 1
ATOM 4958 O O . GLY A 1 654 ? -33.147 4.129 11.820 1.00 72.44 654 GLY A O 1
ATOM 4959 N N . ASN A 1 655 ? -31.186 3.401 10.939 1.00 81.62 655 ASN A N 1
ATOM 4960 C CA . ASN A 1 655 ? -30.270 4.320 11.625 1.00 81.62 655 ASN A CA 1
ATOM 4961 C C . ASN A 1 655 ? -29.863 5.530 10.773 1.00 81.62 655 ASN A C 1
ATOM 4963 O O . ASN A 1 655 ? -28.957 6.270 11.148 1.00 81.62 655 ASN A O 1
ATOM 4967 N N . VAL A 1 656 ? -30.517 5.723 9.629 1.00 79.88 656 VAL A N 1
ATOM 4968 C CA . VAL A 1 656 ? -30.236 6.811 8.699 1.00 79.88 656 VAL A CA 1
ATOM 4969 C C . VAL A 1 656 ? -31.157 7.990 8.988 1.00 79.88 656 VAL A C 1
ATOM 4971 O O . VAL A 1 656 ? -32.386 7.866 8.954 1.00 79.88 656 VAL A O 1
ATOM 4974 N N . THR A 1 657 ? -30.559 9.148 9.237 1.00 87.38 657 THR A N 1
ATOM 4975 C CA . THR A 1 657 ? -31.247 10.433 9.348 1.00 87.38 657 THR A CA 1
ATOM 4976 C C . THR A 1 657 ? -30.881 11.326 8.173 1.00 87.38 657 THR A C 1
ATOM 4978 O O . THR A 1 657 ? -29.778 11.268 7.639 1.00 87.38 657 THR A O 1
ATOM 4981 N N . GLY A 1 658 ? -31.829 12.144 7.745 1.00 85.50 658 GLY A N 1
ATOM 4982 C CA . GLY A 1 658 ? -31.638 13.224 6.798 1.00 85.50 658 GLY A CA 1
ATOM 4983 C C . GLY A 1 658 ? -31.708 14.541 7.548 1.00 85.50 658 GLY A C 1
ATOM 4984 O O . GLY A 1 658 ? -32.601 14.727 8.371 1.00 85.50 658 GLY A O 1
ATOM 4985 N N . LYS A 1 659 ? -30.796 15.463 7.265 1.00 93.44 659 LYS A N 1
ATOM 4986 C CA . LYS A 1 659 ? -30.823 16.812 7.822 1.00 93.44 659 LYS A CA 1
ATOM 4987 C C . LYS A 1 659 ? -30.856 17.872 6.738 1.00 93.44 659 LYS A C 1
ATOM 4989 O O . LYS A 1 659 ? -30.298 17.678 5.664 1.00 93.44 659 LYS A O 1
ATOM 4994 N N . VAL A 1 660 ? -31.461 19.007 7.055 1.00 90.00 660 VAL A N 1
ATOM 4995 C CA . VAL A 1 660 ? -31.341 20.259 6.311 1.00 90.00 660 VAL A CA 1
ATOM 4996 C C . VAL A 1 660 ? -30.894 21.323 7.298 1.00 90.00 660 VAL A C 1
ATOM 4998 O O . VAL A 1 660 ? -31.504 21.492 8.351 1.00 90.00 660 VAL A O 1
ATOM 5001 N N . GLU A 1 661 ? -29.813 22.020 6.980 1.00 93.31 661 GLU A N 1
ATOM 5002 C CA . GLU A 1 661 ? -29.129 22.920 7.898 1.00 93.31 661 GLU A CA 1
ATOM 5003 C C . GLU A 1 661 ? -28.760 24.233 7.212 1.00 93.31 661 GLU A C 1
ATOM 5005 O O . GLU A 1 661 ? -28.267 24.243 6.083 1.00 93.31 661 GLU A O 1
ATOM 5010 N N . TYR A 1 662 ? -28.980 25.330 7.932 1.00 95.06 662 TYR A N 1
ATOM 5011 C CA . TYR A 1 662 ? -28.499 26.662 7.612 1.00 95.06 662 TYR A CA 1
ATOM 5012 C C . TYR A 1 662 ? -27.328 27.027 8.528 1.00 95.06 662 TYR A C 1
ATOM 5014 O O . TYR A 1 662 ? -27.444 26.883 9.747 1.00 95.06 662 TYR A O 1
ATOM 5022 N N . LEU A 1 663 ? -26.228 27.532 7.968 1.00 94.31 663 LEU A N 1
ATOM 5023 C CA . LEU A 1 663 ? -25.079 28.036 8.726 1.00 94.31 663 LEU A CA 1
ATOM 5024 C C . LEU A 1 663 ? -24.673 29.426 8.254 1.00 94.31 663 LEU A C 1
ATOM 5026 O O . LEU A 1 663 ? -24.541 29.671 7.060 1.00 94.31 663 LEU A O 1
ATOM 5030 N N . TYR A 1 664 ? -24.402 30.304 9.209 1.00 95.06 664 TYR A N 1
ATOM 5031 C CA . TYR A 1 664 ? -23.656 31.535 9.011 1.00 95.06 664 TYR A CA 1
ATOM 5032 C C . TYR A 1 664 ? -22.220 31.337 9.504 1.00 95.06 664 TYR A C 1
ATOM 5034 O O . TYR A 1 664 ? -22.006 30.763 10.580 1.00 95.06 664 TYR A O 1
ATOM 5042 N N . MET A 1 665 ? -21.239 31.801 8.732 1.00 92.88 665 MET A N 1
ATOM 5043 C CA . MET A 1 665 ? -19.822 31.783 9.105 1.00 92.88 665 MET A CA 1
ATOM 5044 C C . MET A 1 665 ? -19.168 33.141 8.872 1.00 92.88 665 MET A C 1
ATOM 5046 O O . MET A 1 665 ? -19.497 33.846 7.917 1.00 92.88 665 MET A O 1
ATOM 5050 N N . ASP A 1 666 ? -18.199 33.477 9.720 1.00 92.62 666 ASP A N 1
ATOM 5051 C CA . ASP A 1 666 ? -17.421 34.711 9.624 1.00 92.62 666 ASP A CA 1
ATOM 5052 C C . ASP A 1 666 ? -15.948 34.427 9.935 1.00 92.62 666 ASP A C 1
ATOM 5054 O O . ASP A 1 666 ? -15.606 34.066 11.065 1.00 92.62 666 ASP A O 1
ATOM 5058 N N . PHE A 1 667 ? -15.079 34.579 8.933 1.00 86.19 667 PHE A N 1
ATOM 5059 C CA . PHE A 1 667 ? -13.632 34.335 9.051 1.00 86.19 667 PHE A CA 1
ATOM 5060 C C . PHE A 1 667 ? -12.836 35.600 9.417 1.00 86.19 667 PHE A C 1
ATOM 5062 O O . PHE A 1 667 ? -11.602 35.604 9.377 1.00 86.19 667 PHE A O 1
ATOM 5069 N N . GLY A 1 668 ? -13.532 36.687 9.771 1.00 82.75 668 GLY A N 1
ATOM 5070 C CA . GLY A 1 668 ? -12.912 37.973 10.063 1.00 82.75 668 GLY A CA 1
ATOM 5071 C C . GLY A 1 668 ? -12.279 38.623 8.829 1.00 82.75 668 GLY A C 1
ATOM 5072 O O . GLY A 1 668 ? -12.637 38.323 7.688 1.00 82.75 668 GLY A O 1
ATOM 5073 N N . THR A 1 669 ? -11.354 39.554 9.065 1.00 81.12 669 THR A N 1
ATOM 5074 C CA . THR A 1 669 ? -10.703 40.342 8.009 1.00 81.12 669 THR A CA 1
ATOM 5075 C C . THR A 1 669 ? -9.349 39.734 7.615 1.00 81.12 669 THR A C 1
ATOM 5077 O O . THR A 1 669 ? -8.529 39.338 8.454 1.00 81.12 669 THR A O 1
ATOM 5080 N N . LEU A 1 670 ? -9.114 39.645 6.311 1.00 76.38 670 LEU A N 1
ATOM 5081 C CA . LEU A 1 670 ? -7.850 39.323 5.660 1.00 76.38 670 LEU A CA 1
ATOM 5082 C C . LEU A 1 670 ? -7.233 40.618 5.148 1.00 76.38 670 LEU A C 1
ATOM 5084 O O . LEU A 1 670 ? -7.823 41.268 4.293 1.00 76.38 670 LEU A O 1
ATOM 5088 N N . SER A 1 671 ? -6.054 40.970 5.644 1.00 78.38 671 SER A N 1
ATOM 5089 C CA . SER A 1 671 ? -5.311 42.126 5.151 1.00 78.38 671 SER A CA 1
ATOM 5090 C C . SER A 1 671 ? -4.129 41.657 4.313 1.00 78.38 671 SER A C 1
ATOM 5092 O O . SER A 1 671 ? -3.435 40.722 4.711 1.00 78.38 671 SER A O 1
ATOM 5094 N N . GLY A 1 672 ? -3.898 42.289 3.168 1.00 68.75 672 GLY A N 1
ATOM 5095 C CA . GLY A 1 672 ? -2.743 42.018 2.315 1.00 68.75 672 GLY A CA 1
ATOM 5096 C C . GLY A 1 672 ? -2.277 43.287 1.619 1.00 68.75 672 GLY A C 1
ATOM 5097 O O . GLY A 1 672 ? -3.108 44.029 1.100 1.00 68.75 672 GLY A O 1
ATOM 5098 N N . SER A 1 673 ? -0.969 43.538 1.620 1.00 69.38 673 SER A N 1
ATOM 5099 C CA . SER A 1 673 ? -0.342 44.662 0.922 1.00 69.38 673 SER A CA 1
ATOM 5100 C C . SER A 1 673 ? 0.542 44.151 -0.210 1.00 69.38 673 SER A C 1
ATOM 5102 O O . SER A 1 673 ? 1.370 43.269 0.007 1.00 69.38 673 SER A O 1
ATOM 5104 N N . PHE A 1 674 ? 0.390 44.723 -1.397 1.00 66.81 674 PHE A N 1
ATOM 5105 C CA . PHE A 1 674 ? 1.129 44.351 -2.596 1.00 66.81 674 PHE A CA 1
ATOM 5106 C C . PHE A 1 674 ? 1.784 45.600 -3.177 1.00 66.81 674 PHE A C 1
ATOM 5108 O O . PHE A 1 674 ? 1.088 46.543 -3.545 1.00 66.81 674 PHE A O 1
ATOM 5115 N N . THR A 1 675 ? 3.111 45.616 -3.257 1.00 62.69 675 THR A N 1
ATOM 5116 C CA . THR A 1 675 ? 3.871 46.746 -3.802 1.00 62.69 675 THR A CA 1
ATOM 5117 C C . THR A 1 675 ? 4.374 46.405 -5.195 1.00 62.69 675 THR A C 1
ATOM 5119 O O . THR A 1 675 ? 5.031 45.385 -5.384 1.00 62.69 675 THR A O 1
ATOM 5122 N N . ASN A 1 676 ? 4.075 47.258 -6.173 1.00 57.16 676 ASN A N 1
ATOM 5123 C CA . ASN A 1 676 ? 4.668 47.183 -7.502 1.00 57.16 676 ASN A CA 1
ATOM 5124 C C . ASN A 1 676 ? 5.869 48.139 -7.567 1.00 57.16 676 ASN A C 1
ATOM 5126 O O . ASN A 1 676 ? 5.700 49.353 -7.455 1.00 57.16 676 ASN A O 1
ATOM 5130 N N . GLY A 1 677 ? 7.074 47.584 -7.715 1.00 53.28 677 GLY A N 1
ATOM 5131 C CA . GLY A 1 677 ? 8.336 48.331 -7.763 1.00 53.28 677 GLY A CA 1
ATOM 5132 C C . GLY A 1 677 ? 8.796 48.751 -9.164 1.00 53.28 677 GLY A C 1
ATOM 5133 O O . GLY A 1 677 ? 9.924 49.207 -9.297 1.00 53.28 677 GLY A O 1
ATOM 5134 N N . LEU A 1 678 ? 7.976 48.569 -10.207 1.00 52.59 678 LEU A N 1
ATOM 5135 C CA . LEU A 1 678 ? 8.390 48.716 -11.614 1.00 52.59 678 LEU A CA 1
ATOM 5136 C C . LEU A 1 678 ? 7.684 49.872 -12.358 1.00 52.59 678 LEU A C 1
ATOM 5138 O O . LEU A 1 678 ? 7.580 49.862 -13.582 1.00 52.59 678 LEU A O 1
ATOM 5142 N N . THR A 1 679 ? 7.197 50.880 -11.629 1.00 47.66 679 THR A N 1
ATOM 5143 C CA . THR A 1 679 ? 6.678 52.153 -12.169 1.00 47.66 679 THR A CA 1
ATOM 5144 C C . THR A 1 679 ? 7.547 53.325 -11.699 1.00 47.66 679 THR A C 1
ATOM 5146 O O . THR A 1 679 ? 8.145 53.247 -10.629 1.00 47.66 679 THR A O 1
ATOM 5149 N N . ALA A 1 680 ? 7.596 54.430 -12.462 1.00 48.12 680 ALA A N 1
ATOM 5150 C CA . ALA A 1 680 ? 8.394 55.625 -12.125 1.00 48.12 680 ALA A CA 1
ATOM 5151 C C . ALA A 1 680 ? 8.105 56.187 -10.711 1.00 48.12 680 ALA A C 1
ATOM 5153 O O . ALA A 1 680 ? 8.980 56.780 -10.087 1.00 48.12 680 ALA A O 1
ATOM 5154 N N . THR A 1 681 ? 6.901 55.937 -10.184 1.00 52.78 681 THR A N 1
ATOM 5155 C CA . THR A 1 681 ? 6.569 56.004 -8.754 1.00 52.78 681 THR A CA 1
ATOM 5156 C C . THR A 1 681 ? 6.048 54.635 -8.307 1.00 52.78 681 THR A C 1
ATOM 5158 O O . THR A 1 681 ? 4.999 54.215 -8.807 1.00 52.78 681 THR A O 1
ATOM 5161 N N . PRO A 1 682 ? 6.739 53.910 -7.414 1.00 61.41 682 PRO A N 1
ATOM 5162 C CA . PRO A 1 682 ? 6.258 52.648 -6.853 1.00 61.41 682 PRO A CA 1
ATOM 5163 C C . PRO A 1 682 ? 4.882 52.808 -6.179 1.00 61.41 682 PRO A C 1
ATOM 5165 O O . PRO A 1 682 ? 4.667 53.771 -5.446 1.00 61.41 682 PRO A O 1
ATOM 5168 N N . ILE A 1 683 ? 3.940 51.885 -6.408 1.00 64.31 683 ILE A N 1
ATOM 5169 C CA . ILE A 1 683 ? 2.568 51.946 -5.852 1.00 64.31 683 ILE A CA 1
ATOM 5170 C C . ILE A 1 683 ? 2.321 50.719 -4.973 1.00 64.31 683 ILE A C 1
ATOM 5172 O O . ILE A 1 683 ? 2.565 49.587 -5.393 1.00 64.31 683 ILE A O 1
ATOM 5176 N N . THR A 1 684 ? 1.795 50.938 -3.769 1.00 72.00 684 THR A N 1
ATOM 5177 C CA . THR A 1 684 ? 1.360 49.887 -2.842 1.00 72.00 684 THR A CA 1
ATOM 5178 C C . THR A 1 684 ? -0.158 49.809 -2.828 1.00 72.00 684 THR A C 1
ATOM 5180 O O . THR A 1 684 ? -0.838 50.794 -2.570 1.00 72.00 684 THR A O 1
ATOM 5183 N N . LEU A 1 685 ? -0.699 48.620 -3.060 1.00 71.94 685 LEU A N 1
ATOM 5184 C CA . LEU A 1 685 ? -2.107 48.305 -2.889 1.00 71.94 685 LEU A CA 1
ATOM 5185 C C . LEU A 1 685 ? -2.303 47.551 -1.577 1.00 71.94 685 LEU A C 1
ATOM 5187 O O . LEU A 1 685 ? -1.815 46.436 -1.422 1.00 71.94 685 LEU A O 1
ATOM 5191 N N . THR A 1 686 ? -3.064 48.127 -0.656 1.00 80.19 686 THR A N 1
ATOM 5192 C CA . THR A 1 686 ? -3.495 47.462 0.575 1.00 80.19 686 THR A CA 1
ATOM 5193 C C . THR A 1 686 ? -4.943 47.023 0.434 1.00 80.19 686 THR A C 1
ATOM 5195 O O . THR A 1 686 ? -5.801 47.833 0.106 1.00 80.19 686 THR A O 1
ATOM 5198 N N . THR A 1 687 ? -5.227 45.754 0.704 1.00 78.31 687 THR A N 1
ATOM 5199 C CA . THR A 1 687 ? -6.575 45.176 0.664 1.00 78.31 687 THR A CA 1
ATOM 5200 C C . THR A 1 687 ? -6.981 44.673 2.042 1.00 78.31 687 THR A C 1
ATOM 5202 O O . THR A 1 687 ? -6.171 44.061 2.732 1.00 78.31 687 THR A O 1
ATOM 5205 N N . ASN A 1 688 ? -8.233 44.908 2.428 1.00 85.12 688 ASN A N 1
ATOM 5206 C CA . ASN A 1 688 ? -8.883 44.386 3.625 1.00 85.12 688 ASN A CA 1
ATOM 5207 C C . ASN A 1 688 ? -10.151 43.646 3.195 1.00 85.12 688 ASN A C 1
ATOM 5209 O O . ASN A 1 688 ? -11.161 44.267 2.882 1.00 85.12 688 ASN A O 1
ATOM 5213 N N . SER A 1 689 ? -10.089 42.319 3.157 1.00 80.94 689 SER A N 1
ATOM 5214 C CA . SER A 1 689 ? -11.158 41.447 2.665 1.00 80.94 689 SER A CA 1
ATOM 5215 C C . SER A 1 689 ? -11.827 40.717 3.826 1.00 80.94 689 SER A C 1
ATOM 5217 O O . SER A 1 689 ? -11.191 39.916 4.508 1.00 80.94 689 SER A O 1
ATOM 5219 N N . ARG A 1 690 ? -13.111 40.971 4.082 1.00 87.62 690 ARG A N 1
ATOM 5220 C CA . ARG A 1 690 ? -13.911 40.231 5.064 1.00 87.62 690 ARG A CA 1
ATOM 5221 C C . ARG A 1 690 ? -14.776 39.202 4.358 1.00 87.62 690 ARG A C 1
ATOM 5223 O O . ARG A 1 690 ? -15.632 39.565 3.552 1.00 87.62 690 ARG A O 1
ATOM 5230 N N . ILE A 1 691 ? -14.580 37.934 4.708 1.00 85.31 691 ILE A N 1
ATOM 5231 C CA . ILE A 1 691 ? -15.309 36.818 4.104 1.00 85.31 691 ILE A CA 1
ATOM 5232 C C . ILE A 1 691 ? -16.343 36.289 5.095 1.00 85.31 691 ILE A C 1
ATOM 5234 O O . ILE A 1 691 ? -16.017 35.858 6.203 1.00 85.31 691 ILE A O 1
ATOM 5238 N N . THR A 1 692 ? -17.600 36.338 4.664 1.00 91.00 692 THR A N 1
ATOM 5239 C CA . THR A 1 692 ? -18.767 35.831 5.394 1.00 91.00 692 THR A CA 1
ATOM 5240 C C . THR A 1 692 ? -19.516 34.844 4.520 1.00 91.00 692 THR A C 1
ATOM 5242 O O . THR A 1 692 ? -19.608 35.069 3.313 1.00 91.00 692 THR A O 1
ATOM 5245 N N . ASP A 1 693 ? -20.089 33.800 5.103 1.00 89.88 693 ASP A N 1
ATOM 5246 C CA . ASP A 1 693 ? -20.773 32.756 4.342 1.00 89.88 693 ASP A CA 1
ATOM 5247 C C . ASP A 1 693 ? -22.162 32.441 4.898 1.00 89.88 693 ASP A C 1
ATOM 5249 O O . ASP A 1 693 ? -22.372 32.468 6.110 1.00 89.88 693 ASP A O 1
ATOM 5253 N N . ASN A 1 694 ? -23.104 32.165 3.993 1.00 93.69 694 ASN A N 1
ATOM 5254 C CA . ASN A 1 694 ? -24.451 31.689 4.295 1.00 93.69 694 ASN A CA 1
ATOM 5255 C C . ASN A 1 694 ? -24.645 30.367 3.559 1.00 93.69 694 ASN A C 1
ATOM 5257 O O . ASN A 1 694 ? -24.809 30.336 2.340 1.00 93.69 694 ASN A O 1
ATOM 5261 N N . ILE A 1 695 ? -24.636 29.277 4.304 1.00 93.06 695 ILE A N 1
ATOM 5262 C CA . ILE A 1 695 ? -24.682 27.919 3.784 1.00 93.06 695 ILE A CA 1
ATOM 5263 C C . ILE A 1 695 ? -26.076 27.355 3.986 1.00 93.06 695 ILE A C 1
ATOM 5265 O O . ILE A 1 695 ? -26.595 27.389 5.099 1.00 93.06 695 ILE A O 1
ATOM 5269 N N . VAL A 1 696 ? -26.633 26.747 2.941 1.00 92.31 696 VAL A N 1
ATOM 5270 C CA . VAL A 1 696 ? -27.757 25.811 3.057 1.00 92.31 696 VAL A CA 1
ATOM 5271 C C . VAL A 1 696 ? -27.273 24.443 2.610 1.00 92.31 696 VAL A C 1
ATOM 5273 O O . VAL A 1 696 ? -26.797 24.292 1.486 1.00 92.31 696 VAL A O 1
ATOM 5276 N N . ARG A 1 697 ? -27.394 23.432 3.468 1.00 93.19 697 ARG A N 1
ATOM 5277 C CA . ARG A 1 697 ? -26.932 22.076 3.157 1.00 93.19 697 ARG A CA 1
ATOM 5278 C C . ARG A 1 697 ? -27.919 21.006 3.576 1.00 93.19 697 ARG A C 1
ATOM 5280 O O . ARG A 1 697 ? -28.558 21.116 4.619 1.00 93.19 697 ARG A O 1
ATOM 5287 N N . ALA A 1 698 ? -28.002 19.961 2.766 1.00 87.12 698 ALA A N 1
ATOM 5288 C CA . ALA A 1 698 ? -28.675 18.721 3.097 1.00 87.12 698 ALA A CA 1
ATOM 5289 C C . ALA A 1 698 ? -27.625 17.669 3.463 1.00 87.12 698 ALA A C 1
ATOM 5291 O O . ALA A 1 698 ? -26.570 17.588 2.837 1.00 87.12 698 ALA A O 1
ATOM 5292 N N . GLY A 1 699 ? -27.891 16.867 4.484 1.00 86.25 699 GLY A N 1
ATOM 5293 C CA . GLY A 1 699 ? -26.991 15.809 4.919 1.00 86.25 699 GLY A CA 1
ATOM 5294 C C . GLY A 1 699 ? -27.717 14.504 5.165 1.00 86.25 699 GLY A C 1
ATOM 5295 O O . GLY A 1 699 ? -28.908 14.496 5.460 1.00 86.25 699 GLY A O 1
ATOM 5296 N N . ILE A 1 700 ? -26.984 13.405 5.050 1.00 84.06 700 ILE A N 1
ATOM 5297 C CA . ILE A 1 700 ? -27.425 12.071 5.437 1.00 84.06 700 ILE A CA 1
ATOM 5298 C C . ILE A 1 700 ? -26.453 11.579 6.503 1.00 84.06 700 ILE A C 1
ATOM 5300 O O . ILE A 1 700 ? -25.253 11.488 6.241 1.00 84.06 700 ILE A O 1
ATOM 5304 N N . ASN A 1 701 ? -26.962 11.252 7.689 1.00 83.25 701 ASN A N 1
ATOM 5305 C CA . ASN A 1 701 ? -26.170 10.709 8.785 1.00 83.25 701 ASN A CA 1
ATOM 5306 C C . ASN A 1 701 ? -26.557 9.264 9.059 1.00 83.25 701 ASN A C 1
ATOM 5308 O O . ASN A 1 701 ? -27.731 8.907 9.063 1.00 83.25 701 ASN A O 1
ATOM 5312 N N . TYR A 1 702 ? -25.558 8.444 9.352 1.00 81.19 702 TYR A N 1
ATOM 5313 C CA . TYR A 1 702 ? -25.731 7.154 9.987 1.00 81.19 702 TYR A CA 1
ATOM 5314 C C . TYR A 1 702 ? -25.483 7.292 11.485 1.00 81.19 702 TYR A C 1
ATOM 5316 O O . TYR A 1 702 ? -24.434 7.773 11.923 1.00 81.19 702 TYR A O 1
ATOM 5324 N N . LYS A 1 703 ? -26.455 6.855 12.278 1.00 74.31 703 LYS A N 1
ATOM 5325 C CA . LYS A 1 703 ? -26.431 6.959 13.726 1.00 74.31 703 LYS A CA 1
ATOM 5326 C C . LYS A 1 703 ? -26.050 5.637 14.396 1.00 74.31 703 LYS A C 1
ATOM 5328 O O . LYS A 1 703 ? -26.664 4.598 14.163 1.00 74.31 703 LYS A O 1
ATOM 5333 N N . PHE A 1 704 ? -25.062 5.681 15.279 1.00 69.31 704 PHE A N 1
ATOM 5334 C CA . PHE A 1 704 ? -24.554 4.524 16.009 1.00 69.31 704 PHE A CA 1
ATOM 5335 C C . PHE A 1 704 ? -25.293 4.373 17.345 1.00 69.31 704 PHE A C 1
ATOM 5337 O O . PHE A 1 704 ? -25.415 5.343 18.086 1.00 69.31 704 PHE A O 1
ATOM 5344 N N . ASN A 1 705 ? -25.791 3.163 17.636 1.00 62.16 705 ASN A N 1
ATOM 5345 C CA . ASN A 1 705 ? -26.445 2.767 18.895 1.00 62.16 705 ASN A CA 1
ATOM 5346 C C . ASN A 1 705 ? -27.307 3.864 19.560 1.00 62.16 705 ASN A C 1
ATOM 5348 O O . ASN A 1 705 ? -26.862 4.484 20.529 1.00 62.16 705 ASN A O 1
ATOM 5352 N N . PRO A 1 706 ? -28.553 4.099 19.099 1.00 52.00 706 PRO A N 1
ATOM 5353 C CA . PRO A 1 706 ? -29.488 4.953 19.825 1.00 52.00 706 PRO A CA 1
ATOM 5354 C C . PRO A 1 706 ? -29.797 4.302 21.183 1.00 52.00 706 PRO A C 1
ATOM 5356 O O . PRO A 1 706 ? -30.580 3.361 21.269 1.00 52.00 706 PRO A O 1
ATOM 5359 N N . ALA A 1 707 ? -29.115 4.739 22.241 1.00 43.00 707 ALA A N 1
ATOM 5360 C CA . ALA A 1 707 ? -29.217 4.122 23.558 1.00 43.00 707 ALA A CA 1
ATOM 5361 C C . ALA A 1 707 ? -30.654 4.203 24.105 1.00 43.00 707 ALA A C 1
ATOM 5363 O O . ALA A 1 707 ? -31.281 5.263 24.088 1.00 43.00 707 ALA A O 1
ATOM 5364 N N . VAL A 1 708 ? -31.154 3.082 24.633 1.00 47.81 708 VAL A N 1
ATOM 5365 C CA . VAL A 1 708 ? -32.469 2.966 25.276 1.00 47.81 708 VAL A CA 1
ATOM 5366 C C . VAL A 1 708 ? -32.285 2.989 26.790 1.00 47.81 708 VAL A C 1
ATOM 5368 O O . VAL A 1 708 ? -31.623 2.117 27.345 1.00 47.81 708 VAL A O 1
ATOM 5371 N N . ARG A 1 709 ? -32.901 3.957 27.479 1.00 34.16 709 ARG A N 1
ATOM 5372 C CA . ARG A 1 709 ? -33.210 3.824 28.912 1.00 34.16 709 ARG A CA 1
ATOM 5373 C C . ARG A 1 709 ? -34.677 3.428 29.049 1.00 34.16 709 ARG A C 1
ATOM 5375 O O . ARG A 1 709 ? -35.552 4.220 28.716 1.00 34.16 709 ARG A O 1
ATOM 5382 N N . GLY A 1 710 ? -34.931 2.224 29.550 1.00 29.72 710 GLY A N 1
ATOM 5383 C CA . GLY A 1 710 ? -36.244 1.785 30.018 1.00 29.72 710 GLY A CA 1
ATOM 5384 C C . GLY A 1 710 ? -36.194 1.553 31.525 1.00 29.72 710 GLY A C 1
ATOM 5385 O O . GLY A 1 710 ? -35.315 0.844 32.002 1.00 29.72 710 GLY A O 1
ATOM 5386 N N . TYR A 1 711 ? -37.101 2.207 32.248 1.00 27.94 711 TYR A N 1
ATOM 5387 C CA . TYR A 1 711 ? -37.326 2.098 33.689 1.00 27.94 711 TYR A CA 1
ATOM 5388 C C . TYR A 1 711 ? -37.797 0.688 34.100 1.00 27.94 711 TYR A C 1
ATOM 5390 O O . TYR A 1 711 ? -38.518 0.032 33.351 1.00 27.94 711 TYR A O 1
ATOM 5398 N N . GLU A 1 712 ? -37.421 0.255 35.308 1.00 31.11 712 GLU A N 1
ATOM 5399 C CA . GLU A 1 712 ? -37.968 -0.929 35.991 1.00 31.11 712 GLU A CA 1
ATOM 5400 C C . GLU A 1 712 ? -39.459 -0.761 36.335 1.00 31.11 712 GLU A C 1
ATOM 5402 O O . GLU A 1 712 ? -39.880 0.359 36.628 1.00 31.11 712 GLU A O 1
ATOM 5407 N N . LEU A 1 713 ? -40.223 -1.872 36.363 1.00 27.97 713 LEU A N 1
ATOM 5408 C CA . LEU A 1 713 ? -41.113 -2.334 37.462 1.00 27.97 713 LEU A CA 1
ATOM 5409 C C . LEU A 1 713 ? -41.917 -3.617 37.048 1.00 27.97 713 LEU A C 1
ATOM 5411 O O . LEU A 1 713 ? -41.907 -3.967 35.870 1.00 27.97 713 LEU A O 1
ATOM 5415 N N . PRO A 1 714 ? -42.529 -4.393 37.981 1.00 32.53 714 PRO A N 1
ATOM 5416 C CA . PRO A 1 714 ? -42.215 -5.814 38.215 1.00 32.53 714 PRO A CA 1
ATOM 5417 C C . PRO A 1 714 ? -43.394 -6.809 38.068 1.00 32.53 714 PRO A C 1
ATOM 5419 O O . PRO A 1 714 ? -44.555 -6.420 38.137 1.00 32.53 714 PRO A O 1
ATOM 5422 N N . GLY A 1 715 ? -43.069 -8.115 38.035 1.00 28.64 715 GLY A N 1
ATOM 5423 C CA . GLY A 1 715 ? -44.003 -9.251 38.209 1.00 28.64 715 GLY A CA 1
ATOM 5424 C C . GLY A 1 715 ? -44.870 -9.512 36.970 1.00 28.64 715 GLY A C 1
ATOM 5425 O O . GLY A 1 715 ? -45.470 -8.600 36.431 1.00 28.64 715 GLY A O 1
ATOM 5426 N N . ILE A 1 716 ? -45.002 -10.719 36.418 1.00 25.33 716 ILE A N 1
ATOM 5427 C CA . ILE A 1 716 ? -45.290 -12.018 37.038 1.00 25.33 716 ILE A CA 1
ATOM 5428 C C . ILE A 1 716 ? -44.645 -13.119 36.156 1.00 25.33 716 ILE A C 1
ATOM 5430 O O . ILE A 1 716 ? -44.626 -12.967 34.934 1.00 25.33 716 ILE A O 1
ATOM 5434 N N . PRO A 1 717 ? -44.111 -14.214 36.731 1.00 33.34 717 PRO A N 1
ATOM 5435 C CA . PRO A 1 717 ? -43.421 -15.275 36.000 1.00 33.34 717 PRO A CA 1
ATOM 5436 C C . PRO A 1 717 ? -44.373 -16.377 35.512 1.00 33.34 717 PRO A C 1
ATOM 5438 O O . PRO A 1 717 ? -45.533 -16.424 35.910 1.00 33.34 717 PRO A O 1
ATOM 5441 N N . LEU A 1 718 ? -43.847 -17.261 34.655 1.00 30.31 718 LEU A N 1
ATOM 5442 C CA . LEU A 1 718 ? -43.747 -18.736 34.746 1.00 30.31 718 LEU A CA 1
ATOM 5443 C C . LEU A 1 718 ? -43.712 -19.284 33.288 1.00 30.31 718 LEU A C 1
ATOM 5445 O O . LEU A 1 718 ? -44.390 -18.729 32.437 1.00 30.31 718 LEU A O 1
ATOM 5449 N N . ILE A 1 719 ? -43.024 -20.340 32.837 1.00 28.16 719 ILE A N 1
ATOM 5450 C CA . ILE A 1 719 ? -42.070 -21.356 33.321 1.00 28.16 719 ILE A CA 1
ATOM 5451 C C . ILE A 1 719 ? -41.799 -22.242 32.077 1.00 28.16 719 ILE A C 1
ATOM 5453 O O . ILE A 1 719 ? -42.768 -22.737 31.511 1.00 28.16 719 ILE A O 1
ATOM 5457 N N . TYR A 1 720 ? -40.534 -22.449 31.673 1.00 27.91 720 TYR A N 1
ATOM 5458 C CA . TYR A 1 720 ? -39.886 -23.727 31.262 1.00 27.91 720 TYR A CA 1
ATOM 5459 C C . TYR A 1 720 ? -38.439 -23.383 30.800 1.00 27.91 720 TYR A C 1
ATOM 5461 O O . TYR A 1 720 ? -38.219 -23.079 29.636 1.00 27.91 720 TYR A O 1
ATOM 5469 N N . LYS A 1 721 ? -37.510 -23.049 31.717 1.00 26.47 721 LYS A N 1
ATOM 5470 C CA . LYS A 1 721 ? -36.556 -23.938 32.435 1.00 26.47 721 LYS A CA 1
ATOM 5471 C C . LYS A 1 721 ? -35.494 -24.513 31.470 1.00 26.47 721 LYS A C 1
ATOM 5473 O O . LYS A 1 721 ? -35.761 -25.530 30.845 1.00 26.47 721 LYS A O 1
ATOM 5478 N N . ASP A 1 722 ? -34.341 -23.904 31.182 1.00 29.91 722 ASP A N 1
ATOM 5479 C CA . ASP A 1 722 ? -33.411 -22.984 31.879 1.00 29.91 722 ASP A CA 1
ATOM 5480 C C . ASP A 1 722 ? -32.535 -23.628 32.990 1.00 29.91 722 ASP A C 1
ATOM 5482 O O . ASP A 1 722 ? -32.930 -24.641 33.580 1.00 29.91 722 ASP A O 1
ATOM 5486 N N . PRO A 1 723 ? -31.310 -23.104 33.222 1.00 42.47 723 PRO A N 1
ATOM 5487 C CA . PRO A 1 723 ? -30.055 -23.803 33.436 1.00 42.47 723 PRO A CA 1
ATOM 5488 C C . PRO A 1 723 ? -29.604 -23.513 34.885 1.00 42.47 723 PRO A C 1
ATOM 5490 O O . PRO A 1 723 ? -30.325 -22.895 35.670 1.00 42.47 723 PRO A O 1
ATOM 5493 N N . LYS A 1 724 ? -28.402 -23.923 35.284 1.00 29.09 724 LYS A N 1
ATOM 5494 C CA . LYS A 1 724 ? -27.779 -23.401 36.510 1.00 29.09 724 LYS A CA 1
ATOM 5495 C C . LYS A 1 724 ? -26.591 -22.526 36.143 1.00 29.09 724 LYS A C 1
ATOM 5497 O O . LYS A 1 724 ? -25.456 -22.985 36.136 1.00 29.09 724 LYS A O 1
ATOM 5502 N N . SER A 1 725 ? -26.884 -21.264 35.860 1.00 28.39 725 SER A N 1
ATOM 5503 C CA . SER A 1 725 ? -25.936 -20.157 35.987 1.00 28.39 725 SER A CA 1
ATOM 5504 C C . SER A 1 725 ? -25.888 -19.742 37.468 1.00 28.39 725 SER A C 1
ATOM 5506 O O . SER A 1 725 ? -26.950 -19.682 38.097 1.00 28.39 725 SER A O 1
ATOM 5508 N N . PRO A 1 726 ? -24.717 -19.467 38.067 1.00 29.00 726 PRO A N 1
ATOM 5509 C CA . PRO A 1 726 ? -24.649 -18.903 39.411 1.00 29.00 726 PRO A CA 1
ATOM 5510 C C . PRO A 1 726 ? -25.246 -17.482 39.446 1.00 29.00 726 PRO A C 1
ATOM 5512 O O . PRO A 1 726 ? -25.202 -16.775 38.437 1.00 29.00 726 PRO A O 1
ATOM 5515 N N . PRO A 1 727 ? -25.794 -17.047 40.593 1.00 28.89 727 PRO A N 1
ATOM 5516 C CA . PRO A 1 727 ? -26.401 -15.731 40.745 1.00 28.89 727 PRO A CA 1
ATOM 5517 C C . PRO A 1 727 ? -25.338 -14.628 40.658 1.00 28.89 727 PRO A C 1
ATOM 5519 O O . PRO A 1 727 ? -24.434 -14.557 41.490 1.00 28.89 727 PRO A O 1
ATOM 5522 N N . TYR A 1 728 ? -25.473 -13.745 39.667 1.00 28.89 728 TYR A N 1
ATOM 5523 C CA . TYR A 1 728 ? -24.806 -12.447 39.673 1.00 28.89 728 TYR A CA 1
ATOM 5524 C C . TYR A 1 728 ? -25.347 -11.635 40.854 1.00 28.89 728 TYR A C 1
ATOM 5526 O O . TYR A 1 728 ? -26.548 -11.377 40.952 1.00 28.89 728 TYR A O 1
ATOM 5534 N N . GLY A 1 729 ? -24.454 -11.266 41.772 1.00 27.11 729 GLY A N 1
ATOM 5535 C CA . GLY A 1 729 ? -24.739 -10.272 42.800 1.00 27.11 729 GLY A CA 1
ATOM 5536 C C . GLY A 1 729 ? -25.055 -8.914 42.172 1.00 27.11 729 GLY A C 1
ATOM 5537 O O . GLY A 1 729 ? -24.655 -8.629 41.043 1.00 27.11 729 GLY A O 1
ATOM 5538 N N . ALA A 1 730 ? -25.793 -8.090 42.913 1.00 26.86 730 ALA A N 1
ATOM 5539 C CA . ALA A 1 730 ? -26.139 -6.724 42.536 1.00 26.86 730 ALA A CA 1
ATOM 5540 C C . ALA A 1 730 ? -24.910 -5.933 42.029 1.00 26.86 730 ALA A C 1
ATOM 5542 O O . ALA A 1 730 ? -23.809 -6.139 42.551 1.00 26.86 730 ALA A O 1
ATOM 5543 N N . PRO A 1 731 ? -25.077 -5.031 41.040 1.00 26.62 731 PRO A N 1
ATOM 5544 C CA . PRO A 1 731 ? -23.969 -4.278 40.469 1.00 26.62 731 PRO A CA 1
ATOM 5545 C C . PRO A 1 731 ? -23.277 -3.464 41.563 1.00 26.62 731 PRO A C 1
ATOM 5547 O O . PRO A 1 731 ? -23.847 -2.536 42.136 1.00 26.62 731 PRO A O 1
ATOM 5550 N N . ILE A 1 732 ? -22.031 -3.826 41.853 1.00 29.47 732 ILE A N 1
ATOM 5551 C CA . ILE A 1 732 ? -21.122 -2.970 42.602 1.00 29.47 732 ILE A CA 1
ATOM 5552 C C . ILE A 1 732 ? -20.741 -1.841 41.647 1.00 29.47 732 ILE A C 1
ATOM 5554 O O . ILE A 1 732 ? -20.340 -2.095 40.513 1.00 29.47 732 ILE A O 1
ATOM 5558 N N . VAL A 1 733 ? -20.878 -0.595 42.095 1.00 32.22 733 VAL A N 1
ATOM 5559 C CA . VAL A 1 733 ? -20.334 0.574 41.397 1.00 32.22 733 VAL A CA 1
ATOM 5560 C C . VAL A 1 733 ? -18.821 0.371 41.276 1.00 32.22 733 VAL A C 1
ATOM 5562 O O . VAL A 1 733 ? -18.095 0.506 42.258 1.00 32.22 733 VAL A O 1
ATOM 5565 N N . THR A 1 734 ? -18.340 -0.031 40.100 1.00 43.53 734 THR A N 1
ATOM 5566 C CA . THR A 1 734 ? -16.907 -0.204 39.850 1.00 43.53 734 THR A CA 1
ATOM 5567 C C . THR A 1 734 ? -16.273 1.162 39.635 1.00 43.53 734 THR A C 1
ATOM 5569 O O . THR A 1 734 ? -16.739 1.936 38.799 1.00 43.53 734 THR A O 1
ATOM 5572 N N . ALA A 1 735 ? -15.214 1.457 40.388 1.00 56.78 735 ALA A N 1
ATOM 5573 C CA . ALA A 1 735 ? -14.397 2.645 40.177 1.00 56.78 735 ALA A CA 1
ATOM 5574 C C . ALA A 1 735 ? -13.800 2.646 38.757 1.00 56.78 735 ALA A C 1
ATOM 5576 O O . ALA A 1 735 ? -13.463 1.586 38.224 1.00 56.78 735 ALA A O 1
ATOM 5577 N N . TRP A 1 736 ? -13.674 3.831 38.157 1.00 71.81 736 TRP A N 1
ATOM 5578 C CA . TRP A 1 736 ? -13.020 4.033 36.865 1.00 71.81 736 TRP A CA 1
ATOM 5579 C C . TRP A 1 736 ? -11.624 3.389 36.835 1.00 71.81 736 TRP A C 1
ATOM 5581 O O . TRP A 1 736 ? -10.820 3.575 37.750 1.00 71.81 736 TRP A O 1
ATOM 5591 N N . SER A 1 737 ? -11.334 2.637 35.770 1.00 77.88 737 SER A N 1
ATOM 5592 C CA . SER A 1 737 ? -10.000 2.096 35.504 1.00 77.88 737 SER A CA 1
ATOM 5593 C C . SER A 1 737 ? -9.392 2.786 34.299 1.00 77.88 737 SER A C 1
ATOM 5595 O O . SER A 1 737 ? -10.045 2.950 33.266 1.00 77.88 737 SER A O 1
ATOM 5597 N N . TRP A 1 738 ? -8.105 3.111 34.395 1.00 79.38 738 TRP A N 1
ATOM 5598 C CA . TRP A 1 738 ? -7.328 3.641 33.280 1.00 79.38 738 TRP A CA 1
ATOM 5599 C C . TRP A 1 738 ? -6.880 2.554 32.298 1.00 79.38 738 TRP A C 1
ATOM 5601 O O . TRP A 1 738 ? -6.523 2.901 31.177 1.00 79.38 738 TRP A O 1
ATOM 5611 N N . ALA A 1 739 ? -6.959 1.264 32.654 1.00 74.88 739 ALA A N 1
ATOM 5612 C CA . ALA A 1 739 ? -6.534 0.149 31.802 1.00 74.88 739 ALA A CA 1
ATOM 5613 C C . ALA A 1 739 ? -7.445 -0.061 30.581 1.00 74.88 739 ALA A C 1
ATOM 5615 O O . ALA A 1 739 ? -8.665 -0.023 30.718 1.00 74.88 739 ALA A O 1
ATOM 5616 N N . GLY A 1 740 ? -6.865 -0.321 29.410 1.00 63.72 740 GLY A N 1
ATOM 5617 C CA . GLY A 1 740 ? -7.584 -0.634 28.172 1.00 63.72 740 GLY A CA 1
ATOM 5618 C C . GLY A 1 740 ? -7.193 0.248 26.977 1.00 63.72 740 GLY A C 1
ATOM 5619 O O . GLY A 1 740 ? -6.413 1.197 27.131 1.00 63.72 740 GLY A O 1
ATOM 5620 N N . PRO A 1 741 ? -7.712 -0.069 25.777 1.00 54.34 741 PRO A N 1
ATOM 5621 C CA . PRO A 1 741 ? -7.462 0.702 24.568 1.00 54.34 741 PRO A CA 1
ATOM 5622 C C . PRO A 1 741 ? -8.287 1.992 24.524 1.00 54.34 741 PRO A C 1
ATOM 5624 O O . PRO A 1 741 ? -9.403 2.056 25.039 1.00 54.34 741 PRO A O 1
ATOM 5627 N N . TYR A 1 742 ? -7.776 3.011 23.839 1.00 72.38 742 TYR A N 1
ATOM 5628 C CA . TYR A 1 742 ? -8.548 4.191 23.453 1.00 72.38 742 TYR A CA 1
ATOM 5629 C C . TYR A 1 742 ? -8.123 4.719 22.090 1.00 72.38 742 TYR A C 1
ATOM 5631 O O . TYR A 1 742 ? -7.007 4.482 21.621 1.00 72.38 742 TYR A O 1
ATOM 5639 N N . VAL A 1 743 ? -9.018 5.500 21.495 1.00 58.91 743 VAL A N 1
ATOM 5640 C CA . VAL A 1 743 ? -8.756 6.315 20.307 1.00 58.91 743 VAL A CA 1
ATOM 5641 C C . VAL A 1 743 ? -9.294 7.716 20.534 1.00 58.91 743 VAL A C 1
ATOM 5643 O O . VAL A 1 743 ? -10.267 7.902 21.261 1.00 58.91 743 VAL A O 1
ATOM 5646 N N . GLY A 1 744 ? -8.681 8.710 19.916 1.00 66.75 744 GLY A N 1
ATOM 5647 C CA . GLY A 1 744 ? -9.075 10.092 20.097 1.00 66.75 744 GLY A CA 1
ATOM 5648 C C . GLY A 1 744 ? -8.547 11.008 19.017 1.00 66.75 744 GLY A C 1
ATOM 5649 O O . GLY A 1 744 ? -7.793 10.616 18.126 1.00 66.75 744 GLY A O 1
ATOM 5650 N N . VAL A 1 745 ? -8.959 12.259 19.128 1.00 56.69 745 VAL A N 1
ATOM 5651 C CA . VAL A 1 745 ? -8.480 13.359 18.297 1.00 56.69 745 VAL A CA 1
ATOM 5652 C C . VAL A 1 745 ? -7.817 14.387 19.192 1.00 56.69 745 VAL A C 1
ATOM 5654 O O . VAL A 1 745 ? -8.213 14.569 20.346 1.00 56.69 745 VAL A O 1
ATOM 5657 N N . ASN A 1 746 ? -6.807 15.064 18.668 1.00 74.75 746 ASN A N 1
ATOM 5658 C CA . ASN A 1 746 ? -6.169 16.177 19.345 1.00 74.75 746 ASN A CA 1
ATOM 5659 C C . ASN A 1 746 ? -5.948 17.343 18.378 1.00 74.75 746 ASN A C 1
ATOM 5661 O O . ASN A 1 746 ? -5.872 17.164 17.163 1.00 74.75 746 ASN A O 1
ATOM 5665 N N . ALA A 1 747 ? -5.893 18.543 18.939 1.00 63.72 747 ALA A N 1
ATOM 5666 C CA . ALA A 1 747 ? -5.531 19.760 18.239 1.00 63.72 747 ALA A CA 1
ATOM 5667 C C . ALA A 1 747 ? -4.690 20.632 19.169 1.00 63.72 747 ALA A C 1
ATOM 5669 O O . ALA A 1 747 ? -4.895 20.658 20.385 1.00 63.72 747 ALA A O 1
ATOM 5670 N N . GLY A 1 748 ? -3.723 21.340 18.609 1.00 77.19 748 GLY A N 1
ATOM 5671 C CA . GLY A 1 748 ? -2.773 22.101 19.398 1.00 77.19 748 GLY A CA 1
ATOM 5672 C C . GLY A 1 748 ? -2.076 23.190 18.620 1.00 77.19 748 GLY A C 1
ATOM 5673 O O . GLY A 1 748 ? -2.231 23.330 17.409 1.00 77.19 748 GLY A O 1
ATOM 5674 N N . HIS A 1 749 ? -1.288 23.963 19.348 1.00 82.94 749 HIS A N 1
ATOM 5675 C CA . HIS A 1 749 ? -0.390 24.945 18.779 1.00 82.94 749 HIS A CA 1
ATOM 5676 C C . HIS A 1 749 ? 1.046 24.471 18.964 1.00 82.94 749 HIS A C 1
ATOM 5678 O O . HIS A 1 749 ? 1.428 23.998 20.036 1.00 82.94 749 HIS A O 1
ATOM 5684 N N . SER A 1 750 ? 1.820 24.603 17.900 1.00 85.75 750 SER A N 1
ATOM 5685 C CA . SER A 1 750 ? 3.250 24.369 17.863 1.00 85.75 750 SER A CA 1
ATOM 5686 C C . SER A 1 750 ? 3.973 25.712 17.833 1.00 85.75 750 SER A C 1
ATOM 5688 O O . SER A 1 750 ? 3.633 26.604 17.050 1.00 85.75 750 SER A O 1
ATOM 5690 N N . ALA A 1 751 ? 5.001 25.811 18.666 1.00 88.38 751 ALA A N 1
ATOM 5691 C CA . ALA A 1 751 ? 5.998 26.861 18.658 1.00 88.38 751 ALA A CA 1
ATOM 5692 C C . ALA A 1 751 ? 7.348 26.269 18.223 1.00 88.38 751 ALA A C 1
ATOM 5694 O O . ALA A 1 751 ? 8.248 26.039 19.041 1.00 88.38 751 ALA A O 1
ATOM 5695 N N . GLY A 1 752 ? 7.465 25.984 16.926 1.00 84.19 752 GLY A N 1
ATOM 5696 C CA . GLY A 1 752 ? 8.668 25.429 16.327 1.00 84.19 752 GLY A CA 1
ATOM 5697 C C . GLY A 1 752 ? 9.769 26.460 16.099 1.00 84.19 752 GLY A C 1
ATOM 5698 O O . GLY A 1 752 ? 9.535 27.663 15.962 1.00 84.19 752 GLY A O 1
ATOM 5699 N N . LYS A 1 753 ? 11.008 25.981 16.016 1.00 87.44 753 LYS A N 1
ATOM 5700 C CA . LYS A 1 753 ? 12.162 26.751 15.547 1.00 87.44 753 LYS A CA 1
ATOM 5701 C C . LYS A 1 753 ? 12.901 25.965 14.479 1.00 87.44 753 LYS A C 1
ATOM 5703 O O . LYS A 1 753 ? 13.219 24.793 14.686 1.00 87.44 753 LYS A O 1
ATOM 5708 N N . SER A 1 754 ? 13.223 26.641 13.382 1.00 86.00 754 SER A N 1
ATOM 5709 C CA . SER A 1 754 ? 14.199 26.165 12.409 1.00 86.00 754 SER A CA 1
ATOM 5710 C C . SER A 1 754 ? 15.465 26.997 12.534 1.00 86.00 754 SER A C 1
ATOM 5712 O O . SER A 1 754 ? 15.463 28.195 12.256 1.00 86.00 754 SER A O 1
ATOM 5714 N N . LYS A 1 755 ? 16.548 26.373 13.000 1.00 87.44 755 LYS A N 1
ATOM 5715 C CA . LYS A 1 755 ? 17.875 26.995 12.997 1.00 87.44 755 LYS A CA 1
ATOM 5716 C C . LYS A 1 755 ? 18.622 26.516 11.778 1.00 87.44 755 LYS A C 1
ATOM 5718 O O . LYS A 1 755 ? 18.816 25.310 11.653 1.00 87.44 755 LYS A O 1
ATOM 5723 N N . THR A 1 756 ? 19.021 27.441 10.922 1.00 82.19 756 THR A N 1
ATOM 5724 C CA . THR A 1 756 ? 19.639 27.110 9.646 1.00 82.19 756 THR A CA 1
ATOM 5725 C C . THR A 1 756 ? 20.941 27.852 9.482 1.00 82.19 756 THR A C 1
ATOM 5727 O O . THR A 1 756 ? 20.948 29.080 9.480 1.00 82.19 756 THR A O 1
ATOM 5730 N N . ASP A 1 757 ? 22.007 27.092 9.278 1.00 85.44 757 ASP A N 1
ATOM 5731 C CA . ASP A 1 757 ? 23.283 27.608 8.811 1.00 85.44 757 ASP A CA 1
ATOM 5732 C C . ASP A 1 757 ? 23.328 27.453 7.284 1.00 85.44 757 ASP A C 1
ATOM 5734 O O . ASP A 1 757 ? 22.966 26.405 6.741 1.00 85.44 757 ASP A O 1
ATOM 5738 N N . THR A 1 758 ? 23.719 28.514 6.587 1.00 78.06 758 THR A N 1
ATOM 5739 C CA . THR A 1 758 ? 23.790 28.584 5.125 1.00 78.06 758 THR A CA 1
ATOM 5740 C C . THR A 1 758 ? 25.191 28.981 4.691 1.00 78.06 758 THR A C 1
ATOM 5742 O O . THR A 1 758 ? 25.769 29.935 5.214 1.00 78.06 758 THR A O 1
ATOM 5745 N N . MET A 1 759 ? 25.739 28.246 3.732 1.00 84.69 759 MET A N 1
ATOM 5746 C CA . MET A 1 759 ? 27.042 28.526 3.140 1.00 84.69 759 MET A CA 1
ATOM 5747 C C . MET A 1 759 ? 26.859 28.722 1.644 1.00 84.69 759 MET A C 1
ATOM 5749 O O . MET A 1 759 ? 26.467 27.787 0.949 1.00 84.69 759 MET A O 1
ATOM 5753 N N . PHE A 1 760 ? 27.143 29.929 1.168 1.00 79.12 760 PHE A N 1
ATOM 5754 C CA . PHE A 1 760 ? 27.315 30.231 -0.244 1.00 79.12 760 PHE A CA 1
ATOM 5755 C C . PHE A 1 760 ? 28.747 29.872 -0.623 1.00 79.12 760 PHE A C 1
ATOM 5757 O O . PHE A 1 760 ? 29.696 30.334 0.014 1.00 79.12 760 PHE A O 1
ATOM 5764 N N . SER A 1 761 ? 28.905 29.061 -1.656 1.00 80.06 761 SER A N 1
ATOM 5765 C CA . SER A 1 761 ? 30.192 28.672 -2.215 1.00 80.06 761 SER A CA 1
ATOM 5766 C C . SER A 1 761 ? 30.173 28.802 -3.729 1.00 80.06 761 SER A C 1
ATOM 5768 O O . SER A 1 761 ? 29.111 28.734 -4.347 1.00 80.06 761 SER A O 1
ATOM 5770 N N . ASP A 1 762 ? 31.339 28.961 -4.340 1.00 76.94 762 ASP A N 1
ATOM 5771 C CA . ASP A 1 762 ? 31.466 28.841 -5.789 1.00 76.94 762 ASP A CA 1
ATOM 5772 C C . ASP A 1 762 ? 31.100 27.398 -6.180 1.00 76.94 762 ASP A C 1
ATOM 5774 O O . ASP A 1 762 ? 31.666 26.448 -5.642 1.00 76.94 762 ASP A O 1
ATOM 5778 N N . ALA A 1 763 ? 30.118 27.200 -7.059 1.00 65.88 763 ALA A N 1
ATOM 5779 C CA . ALA A 1 763 ? 29.693 25.866 -7.492 1.00 65.88 763 ALA A CA 1
ATOM 5780 C C . ALA A 1 763 ? 30.752 25.157 -8.353 1.00 65.88 763 ALA A C 1
ATOM 5782 O O . ALA A 1 763 ? 30.679 23.942 -8.518 1.00 65.88 763 ALA A O 1
ATOM 5783 N N . SER A 1 764 ? 31.717 25.906 -8.884 1.00 67.62 764 SER A N 1
ATOM 5784 C CA . SER A 1 764 ? 32.814 25.422 -9.726 1.00 67.62 764 SER A CA 1
ATOM 5785 C C . SER A 1 764 ? 34.076 25.163 -8.900 1.00 67.62 764 SER A C 1
ATOM 5787 O O . SER A 1 764 ? 34.739 24.152 -9.105 1.00 67.62 764 SER A O 1
ATOM 5789 N N . ALA A 1 765 ? 34.397 26.053 -7.951 1.00 65.00 765 ALA A N 1
ATOM 5790 C CA . ALA A 1 765 ? 35.607 25.963 -7.120 1.00 65.00 765 ALA A CA 1
ATOM 5791 C C . ALA A 1 765 ? 35.375 25.374 -5.712 1.00 65.00 765 ALA A C 1
ATOM 5793 O O . ALA A 1 765 ? 36.332 25.060 -5.007 1.00 65.00 765 ALA A O 1
ATOM 5794 N N . GLY A 1 766 ? 34.122 25.260 -5.257 1.00 63.22 766 GLY A N 1
ATOM 5795 C CA . GLY A 1 766 ? 33.749 24.778 -3.918 1.00 63.22 766 GLY A CA 1
ATOM 5796 C C . GLY A 1 766 ? 34.170 25.697 -2.762 1.00 63.22 766 GLY A C 1
ATOM 5797 O O . GLY A 1 766 ? 33.894 25.402 -1.597 1.00 63.22 766 GLY A O 1
ATOM 5798 N N . THR A 1 767 ? 34.835 26.813 -3.059 1.00 72.81 767 THR A N 1
ATOM 5799 C CA . THR A 1 767 ? 35.341 27.777 -2.082 1.00 72.81 767 THR A CA 1
ATOM 5800 C C . THR A 1 767 ? 34.185 28.509 -1.414 1.00 72.81 767 THR A C 1
ATOM 5802 O O . THR A 1 767 ? 33.247 28.957 -2.072 1.00 72.81 767 THR A O 1
ATOM 5805 N N . ALA A 1 768 ? 34.229 28.629 -0.086 1.00 74.75 768 ALA A N 1
ATOM 5806 C CA . ALA A 1 768 ? 33.220 29.371 0.660 1.00 74.75 768 ALA A CA 1
ATOM 5807 C C . ALA A 1 768 ? 33.313 30.867 0.319 1.00 74.75 768 ALA A C 1
ATOM 5809 O O . ALA A 1 768 ? 34.330 31.504 0.584 1.00 74.75 768 ALA A O 1
ATOM 5810 N N . LEU A 1 769 ? 32.240 31.411 -0.246 1.00 74.06 769 LEU A N 1
ATOM 5811 C CA . LEU A 1 769 ? 32.113 32.818 -0.615 1.00 74.06 769 LEU A CA 1
ATOM 5812 C C . LEU A 1 769 ? 31.525 33.626 0.546 1.00 74.06 769 LEU A C 1
ATOM 5814 O O . LEU A 1 769 ? 32.045 34.677 0.907 1.00 74.06 769 LEU A O 1
ATOM 5818 N N . PHE A 1 770 ? 30.453 33.128 1.167 1.00 80.19 770 PHE A N 1
ATOM 5819 C CA . PHE A 1 770 ? 29.757 33.831 2.243 1.00 80.19 770 PHE A CA 1
ATOM 5820 C C . PHE A 1 770 ? 28.998 32.858 3.148 1.00 80.19 770 PHE A C 1
ATOM 5822 O O . PHE A 1 770 ? 28.455 31.858 2.686 1.00 80.19 770 PHE A O 1
ATOM 5829 N N . ALA A 1 771 ? 28.934 33.158 4.443 1.00 80.38 771 ALA A N 1
ATOM 5830 C CA . ALA A 1 771 ? 28.181 32.384 5.422 1.00 80.38 771 ALA A CA 1
ATOM 5831 C C . ALA A 1 771 ? 27.065 33.249 6.005 1.00 80.38 771 ALA A C 1
ATOM 5833 O O . ALA A 1 771 ? 27.315 34.368 6.454 1.00 80.38 771 ALA A O 1
ATOM 5834 N N . ALA A 1 772 ? 25.852 32.716 6.051 1.00 75.94 772 ALA A N 1
ATOM 5835 C CA . ALA A 1 772 ? 24.728 33.345 6.730 1.00 75.94 772 ALA A CA 1
ATOM 5836 C C . ALA A 1 772 ? 23.995 32.318 7.586 1.00 75.94 772 ALA A C 1
ATOM 5838 O O . ALA A 1 772 ? 24.043 31.122 7.321 1.00 75.94 772 ALA A O 1
ATOM 5839 N N . GLY A 1 773 ? 23.295 32.770 8.618 1.00 78.62 773 GLY A N 1
ATOM 5840 C CA . GLY A 1 773 ? 22.493 31.895 9.459 1.00 78.62 773 GLY A CA 1
ATOM 5841 C C . GLY A 1 773 ? 21.203 32.578 9.868 1.00 78.62 773 GLY A C 1
ATOM 5842 O O . GLY A 1 773 ? 21.145 33.803 9.972 1.00 78.62 773 GLY A O 1
ATOM 5843 N N . SER A 1 774 ? 20.169 31.785 10.108 1.00 79.31 774 SER A N 1
ATOM 5844 C CA . SER A 1 774 ? 18.894 32.267 10.629 1.00 79.31 774 SER A CA 1
ATOM 5845 C C . SER A 1 774 ? 18.363 31.344 11.722 1.00 79.31 774 SER A C 1
ATOM 5847 O O . SER A 1 774 ? 18.708 30.164 11.830 1.00 79.31 774 SER A O 1
ATOM 5849 N N . SER A 1 775 ? 17.509 31.905 12.571 1.00 83.44 775 SER A N 1
ATOM 5850 C CA . SER A 1 775 ? 16.743 31.164 13.565 1.00 83.44 775 SER A CA 1
ATOM 5851 C C . SER A 1 775 ? 15.295 31.599 13.437 1.00 83.44 775 SER A C 1
ATOM 5853 O O . SER A 1 775 ? 14.872 32.546 14.100 1.00 83.44 775 SER A O 1
ATOM 5855 N N . ASP A 1 776 ? 14.542 30.887 12.614 1.00 82.00 776 ASP A N 1
ATOM 5856 C CA . ASP A 1 776 ? 13.202 31.298 12.224 1.00 82.00 776 ASP A CA 1
ATOM 5857 C C . ASP A 1 776 ? 12.136 30.561 13.031 1.00 82.00 776 ASP A C 1
ATOM 5859 O O . ASP A 1 776 ? 12.277 29.379 13.367 1.00 82.00 776 ASP A O 1
ATOM 5863 N N . SER A 1 777 ? 11.055 31.268 13.354 1.00 82.94 777 SER A N 1
ATOM 5864 C CA . SER A 1 777 ? 9.898 30.670 14.016 1.00 82.94 777 SER A CA 1
ATOM 5865 C C . SER A 1 777 ? 9.119 29.811 13.027 1.00 82.94 777 SER A C 1
ATOM 5867 O O . SER A 1 777 ? 8.611 30.316 12.029 1.00 82.94 777 SER A O 1
ATOM 5869 N N . LEU A 1 778 ? 8.986 28.530 13.343 1.00 80.56 778 LEU A N 1
ATOM 5870 C CA . LEU A 1 778 ? 8.208 27.548 12.602 1.00 80.56 778 LEU A CA 1
ATOM 5871 C C . LEU A 1 778 ? 6.923 27.251 13.390 1.00 80.56 778 LEU A C 1
ATOM 5873 O O . LEU A 1 778 ? 6.689 26.135 13.838 1.00 80.56 778 LEU A O 1
ATOM 5877 N N . ASN A 1 779 ? 6.124 28.287 13.646 1.00 81.56 779 ASN A N 1
ATOM 5878 C CA . ASN A 1 779 ? 4.912 28.158 14.452 1.00 81.56 779 ASN A CA 1
ATOM 5879 C C . ASN A 1 779 ? 3.750 27.669 13.580 1.00 81.56 779 ASN A C 1
ATOM 5881 O O . ASN A 1 779 ? 3.642 28.031 12.408 1.00 81.56 779 ASN A O 1
ATOM 5885 N N . GLY A 1 780 ? 2.838 26.889 14.149 1.00 77.12 780 GLY A N 1
ATOM 5886 C CA . GLY A 1 780 ? 1.693 26.389 13.397 1.00 77.12 780 GLY A CA 1
ATOM 5887 C C . GLY A 1 780 ? 0.617 25.783 14.277 1.00 77.12 780 GLY A C 1
ATOM 5888 O O . GLY A 1 780 ? 0.801 25.570 15.472 1.00 77.12 780 GLY A O 1
ATOM 5889 N N . VAL A 1 781 ? -0.539 25.517 13.682 1.00 66.19 781 VAL A N 1
ATOM 5890 C CA . VAL A 1 781 ? -1.569 24.698 14.317 1.00 66.19 781 VAL A CA 1
ATOM 5891 C C . VAL A 1 781 ? -1.347 23.260 13.878 1.00 66.19 781 VAL A C 1
ATOM 5893 O O . VAL A 1 781 ? -1.002 23.000 12.723 1.00 66.19 781 VAL A O 1
ATOM 5896 N N . ILE A 1 782 ? -1.539 22.342 14.816 1.00 75.81 782 ILE A N 1
ATOM 5897 C CA . ILE A 1 782 ? -1.504 20.910 14.564 1.00 75.81 782 ILE A CA 1
ATOM 5898 C C . ILE A 1 782 ? -2.862 20.301 14.892 1.00 75.81 782 ILE A C 1
ATOM 5900 O O . ILE A 1 782 ? -3.543 20.748 15.820 1.00 75.81 782 ILE A O 1
ATOM 5904 N N . ALA A 1 783 ? -3.260 19.288 14.135 1.00 58.62 783 ALA A N 1
ATOM 5905 C CA . ALA A 1 783 ? -4.427 18.477 14.445 1.00 58.62 783 ALA A CA 1
ATOM 5906 C C . ALA A 1 783 ? -4.209 17.049 13.958 1.00 58.62 783 ALA A C 1
ATOM 5908 O O . ALA A 1 783 ? -3.633 16.827 12.889 1.00 58.62 783 ALA A O 1
ATOM 5909 N N . GLY A 1 784 ? -4.690 16.081 14.728 1.00 58.47 784 GLY A N 1
ATOM 5910 C CA . GLY A 1 784 ? -4.356 14.695 14.469 1.00 58.47 784 GLY A CA 1
ATOM 5911 C C . GLY A 1 784 ? -5.198 13.686 15.223 1.00 58.47 784 GLY A C 1
ATOM 5912 O O . GLY A 1 784 ? -6.000 14.016 16.100 1.00 58.47 784 GLY A O 1
ATOM 5913 N N . PHE A 1 785 ? -4.984 12.427 14.862 1.00 57.56 785 PHE A N 1
ATOM 5914 C CA . PHE A 1 785 ? -5.565 11.273 15.536 1.00 57.56 785 PHE A CA 1
ATOM 5915 C C . PHE A 1 785 ? -4.532 10.675 16.478 1.00 57.56 785 PHE A C 1
ATOM 5917 O O . PHE A 1 785 ? -3.349 10.618 16.146 1.00 57.56 785 PHE A O 1
ATOM 5924 N N . GLN A 1 786 ? -4.989 10.201 17.630 1.00 74.81 786 GLN A N 1
ATOM 5925 C CA . GLN A 1 786 ? -4.170 9.476 18.593 1.00 74.81 786 GLN A CA 1
ATOM 5926 C C . GLN A 1 786 ? -4.867 8.184 19.013 1.00 74.81 786 GLN A C 1
ATOM 5928 O O . GLN A 1 786 ? -6.093 8.122 19.094 1.00 74.81 786 GLN A O 1
ATOM 5933 N N . GLY A 1 787 ? -4.092 7.148 19.294 1.00 58.03 787 GLY A N 1
ATOM 5934 C CA . GLY A 1 787 ? -4.597 5.870 19.774 1.00 58.03 787 GLY A CA 1
ATOM 5935 C C . GLY A 1 787 ? -3.561 5.181 20.640 1.00 58.03 787 GLY A C 1
ATOM 5936 O O . GLY A 1 787 ? -2.360 5.324 20.423 1.00 58.03 787 GLY A O 1
ATOM 5937 N N . GLY A 1 788 ? -4.011 4.451 21.650 1.00 68.81 788 GLY A N 1
ATOM 5938 C CA . GLY A 1 788 ? -3.096 3.843 22.601 1.00 68.81 788 GLY A CA 1
ATOM 5939 C C . GLY A 1 788 ? -3.735 2.778 23.469 1.00 68.81 788 GLY A C 1
ATOM 5940 O O . GLY A 1 788 ? -4.947 2.574 23.448 1.00 68.81 788 GLY A O 1
ATOM 5941 N N . TYR A 1 789 ? -2.900 2.107 24.256 1.00 76.62 789 TYR A N 1
ATOM 5942 C CA . TYR A 1 789 ? -3.319 1.100 25.227 1.00 76.62 789 TYR A CA 1
ATOM 5943 C C . TYR A 1 789 ? -2.698 1.386 26.591 1.00 76.62 789 TYR A C 1
ATOM 5945 O O . TYR A 1 789 ? -1.515 1.728 26.683 1.00 76.62 789 TYR A O 1
ATOM 5953 N N . ASN A 1 790 ? -3.506 1.311 27.647 1.00 78.00 790 ASN A N 1
ATOM 5954 C CA . ASN A 1 790 ? -3.094 1.486 29.038 1.00 78.00 790 ASN A CA 1
ATOM 5955 C C . ASN A 1 790 ? -3.099 0.152 29.787 1.00 78.00 790 ASN A C 1
ATOM 5957 O O . ASN A 1 790 ? -4.087 -0.577 29.771 1.00 78.00 790 ASN A O 1
ATOM 5961 N N . TRP A 1 791 ? -2.048 -0.108 30.546 1.00 71.56 791 TRP A N 1
ATOM 5962 C CA . TRP A 1 791 ? -1.962 -1.135 31.573 1.00 71.56 791 TRP A CA 1
ATOM 5963 C C . TRP A 1 791 ? -1.935 -0.458 32.939 1.00 71.56 791 TRP A C 1
ATOM 5965 O O . TRP A 1 791 ? -1.077 0.375 33.208 1.00 71.56 791 TRP A O 1
ATOM 5975 N N . MET A 1 792 ? -2.859 -0.818 33.822 1.00 71.00 792 MET A N 1
ATOM 5976 C CA . MET A 1 792 ? -2.877 -0.317 35.195 1.00 71.00 792 MET A CA 1
ATOM 5977 C C . MET A 1 792 ? -2.216 -1.367 36.094 1.00 71.00 792 MET A C 1
ATOM 5979 O O . MET A 1 792 ? -2.753 -2.458 36.265 1.00 71.00 792 MET A O 1
ATOM 5983 N N . ALA A 1 793 ? -1.014 -1.073 36.594 1.00 51.91 793 ALA A N 1
ATOM 5984 C CA . ALA A 1 793 ? -0.204 -2.003 37.390 1.00 51.91 793 ALA A CA 1
ATOM 5985 C C . ALA A 1 793 ? -0.595 -1.998 38.879 1.00 51.91 793 ALA A C 1
ATOM 5987 O O . ALA A 1 793 ? -0.417 -2.991 39.580 1.00 51.91 793 ALA A O 1
ATOM 5988 N N . SER A 1 794 ? -1.136 -0.881 39.366 1.00 63.69 794 SER A N 1
ATOM 5989 C CA . SER A 1 794 ? -1.688 -0.712 40.714 1.00 63.69 794 SER A CA 1
ATOM 5990 C C . SER A 1 794 ? -2.817 0.325 40.680 1.00 63.69 794 SER A C 1
ATOM 5992 O O . SER A 1 794 ? -3.071 0.920 39.635 1.00 63.69 794 SER A O 1
ATOM 5994 N N . SER A 1 795 ? -3.477 0.597 41.813 1.00 65.81 795 SER A N 1
ATOM 5995 C CA . SER A 1 795 ? -4.531 1.624 41.892 1.00 65.81 795 SER A CA 1
ATOM 5996 C C . SER A 1 795 ? -4.063 3.036 41.521 1.00 65.81 795 SER A C 1
ATOM 5998 O O . SER A 1 795 ? -4.909 3.892 41.281 1.00 65.81 795 SER A O 1
ATOM 6000 N N . TRP A 1 796 ? -2.747 3.274 41.472 1.00 73.94 796 TRP A N 1
ATOM 6001 C CA . TRP A 1 796 ? -2.176 4.580 41.168 1.00 73.94 796 TRP A CA 1
ATOM 6002 C C . TRP A 1 796 ? -1.214 4.606 39.983 1.00 73.94 796 TRP A C 1
ATOM 6004 O O . TRP A 1 796 ? -0.978 5.688 39.460 1.00 73.94 796 TRP A O 1
ATOM 6014 N N . LEU A 1 797 ? -0.663 3.468 39.546 1.00 73.88 797 LEU A N 1
ATOM 6015 C CA . LEU A 1 797 ? 0.351 3.414 38.489 1.00 73.88 797 LEU A CA 1
ATOM 6016 C C . LEU A 1 797 ? -0.223 2.856 37.183 1.00 73.88 797 LEU A C 1
ATOM 6018 O O . LEU A 1 797 ? -0.745 1.739 37.142 1.00 73.88 797 LEU A O 1
ATOM 6022 N N . VAL A 1 798 ? -0.050 3.613 36.104 1.00 80.00 798 VAL A N 1
ATOM 6023 C CA . VAL A 1 798 ? -0.501 3.288 34.750 1.00 80.00 798 VAL A CA 1
ATOM 6024 C C . VAL A 1 798 ? 0.703 3.326 33.809 1.00 80.00 798 VAL A C 1
ATOM 6026 O O . VAL A 1 798 ? 1.453 4.290 33.793 1.00 80.00 798 VAL A O 1
ATOM 6029 N N . ALA A 1 799 ? 0.915 2.297 33.005 1.00 76.50 799 ALA A N 1
ATOM 6030 C CA . ALA A 1 799 ? 1.890 2.290 31.918 1.00 76.50 799 ALA A CA 1
ATOM 6031 C C . ALA A 1 799 ? 1.150 2.135 30.592 1.00 76.50 799 ALA A C 1
ATOM 6033 O O . ALA A 1 799 ? 0.058 1.583 30.554 1.00 76.50 799 ALA A O 1
ATOM 6034 N N . GLY A 1 800 ? 1.707 2.586 29.478 1.00 77.19 800 GLY A N 1
ATOM 6035 C CA . GLY A 1 800 ? 1.034 2.402 28.200 1.00 77.19 800 GLY A CA 1
ATOM 6036 C C . GLY A 1 800 ? 1.860 2.776 26.992 1.00 77.19 800 GLY A C 1
ATOM 6037 O O . GLY A 1 800 ? 2.984 3.253 27.114 1.00 77.19 800 GLY A O 1
ATOM 6038 N N . ILE A 1 801 ? 1.264 2.574 25.827 1.00 61.56 801 ILE A N 1
ATOM 6039 C CA . ILE A 1 801 ? 1.795 3.020 24.544 1.00 61.56 801 ILE A CA 1
ATOM 6040 C C . ILE A 1 801 ? 0.752 3.894 23.854 1.00 61.56 801 ILE A C 1
ATOM 6042 O O . ILE A 1 801 ? -0.443 3.612 23.942 1.00 61.56 801 ILE A O 1
ATOM 6046 N N . GLU A 1 802 ? 1.201 4.958 23.201 1.00 82.00 802 GLU A N 1
ATOM 6047 C CA . GLU A 1 802 ? 0.380 5.868 22.410 1.00 82.00 802 GLU A CA 1
ATOM 6048 C C . GLU A 1 802 ? 1.074 6.144 21.076 1.00 82.00 802 GLU A C 1
ATOM 6050 O O . GLU A 1 802 ? 2.273 6.410 21.034 1.00 82.00 802 GLU A O 1
ATOM 6055 N N . ALA A 1 803 ? 0.315 6.094 19.990 1.00 57.69 803 ALA A N 1
ATOM 6056 C CA . ALA A 1 803 ? 0.739 6.535 18.677 1.00 57.69 803 ALA A CA 1
ATOM 6057 C C . ALA A 1 803 ? -0.184 7.651 18.192 1.00 57.69 803 ALA A C 1
ATOM 6059 O O . ALA A 1 803 ? -1.391 7.624 18.444 1.00 57.69 803 ALA A O 1
ATOM 6060 N N . ASP A 1 804 ? 0.375 8.625 17.484 1.00 70.31 804 ASP A N 1
ATOM 6061 C CA . ASP A 1 804 ? -0.404 9.698 16.880 1.00 70.31 804 ASP A CA 1
ATOM 6062 C C . ASP A 1 804 ? 0.184 10.160 15.549 1.00 70.31 804 ASP A C 1
ATOM 6064 O O . ASP A 1 804 ? 1.385 10.043 15.318 1.00 70.31 804 ASP A O 1
ATOM 6068 N N . VAL A 1 805 ? -0.682 10.673 14.674 1.00 58.59 805 VAL A N 1
ATOM 6069 C CA . VAL A 1 805 ? -0.314 11.296 13.396 1.00 58.59 805 VAL A CA 1
ATOM 6070 C C . VAL A 1 805 ? -0.937 12.680 13.351 1.00 58.59 805 VAL A C 1
ATOM 6072 O O . VAL A 1 805 ? -2.143 12.827 13.552 1.00 58.59 805 VAL A O 1
ATOM 6075 N N . GLN A 1 806 ? -0.103 13.678 13.088 1.00 74.31 806 GLN A N 1
ATOM 6076 C CA . GLN A 1 806 ? -0.420 15.096 13.114 1.00 74.31 806 GLN A CA 1
ATOM 6077 C C . GLN A 1 806 ? -0.264 15.689 11.725 1.00 74.31 806 GLN A C 1
ATOM 6079 O O . GLN A 1 806 ? 0.777 15.530 11.091 1.00 74.31 806 GLN A O 1
ATOM 6084 N N . LEU A 1 807 ? -1.280 16.420 11.285 1.00 62.56 807 LEU A N 1
ATOM 6085 C CA . LEU A 1 807 ? -1.159 17.380 10.197 1.00 62.56 807 LEU A CA 1
ATOM 6086 C C . LEU A 1 807 ? -0.720 18.716 10.789 1.00 62.56 807 LEU A C 1
ATOM 6088 O O . LEU A 1 807 ? -1.170 19.086 11.875 1.00 62.56 807 LEU A O 1
ATOM 6092 N N . SER A 1 808 ? 0.146 19.437 10.084 1.00 74.00 808 SER A N 1
ATOM 6093 C CA . SER A 1 808 ? 0.757 20.660 10.591 1.00 74.00 808 SER A CA 1
ATOM 6094 C C . SER A 1 808 ? 0.749 21.777 9.548 1.00 74.00 808 SER A C 1
ATOM 6096 O O . SER A 1 808 ? 0.953 21.562 8.354 1.00 74.00 808 SER A O 1
ATOM 6098 N N . THR A 1 809 ? 0.482 23.003 10.005 1.00 67.81 809 THR A N 1
ATOM 6099 C CA . THR A 1 809 ? 0.535 24.222 9.174 1.00 67.81 809 THR A CA 1
ATOM 6100 C C . THR A 1 809 ? 1.860 24.972 9.318 1.00 67.81 809 THR A C 1
ATOM 6102 O O . THR A 1 809 ? 1.956 26.134 8.927 1.00 67.81 809 THR A O 1
ATOM 6105 N N . GLN A 1 810 ? 2.851 24.344 9.944 1.00 74.00 810 GLN A N 1
ATOM 6106 C CA . GLN A 1 810 ? 4.156 24.914 10.246 1.00 74.00 810 GLN A CA 1
ATOM 6107 C C . GLN A 1 810 ? 4.942 25.226 8.967 1.00 74.00 810 GLN A C 1
ATOM 6109 O O . GLN A 1 810 ? 5.320 24.317 8.227 1.00 74.00 810 GLN A O 1
ATOM 6114 N N . ASN A 1 811 ? 5.203 26.510 8.719 1.00 79.12 811 ASN A N 1
ATOM 6115 C CA . ASN A 1 811 ? 5.986 26.992 7.581 1.00 79.12 811 ASN A CA 1
ATOM 6116 C C . ASN A 1 811 ? 6.858 28.183 7.998 1.00 79.12 811 ASN A C 1
ATOM 6118 O O . ASN A 1 811 ? 6.456 28.979 8.845 1.00 79.12 811 ASN A O 1
ATOM 6122 N N . THR A 1 812 ? 8.032 28.316 7.391 1.00 76.00 812 THR A N 1
ATOM 6123 C CA . THR A 1 812 ? 8.887 29.498 7.502 1.00 76.00 812 THR A CA 1
ATOM 6124 C C . THR A 1 812 ? 9.506 29.824 6.151 1.00 76.00 812 THR A C 1
ATOM 6126 O O . THR A 1 812 ? 9.820 28.914 5.377 1.00 76.00 812 THR A O 1
ATOM 6129 N N . THR A 1 813 ? 9.667 31.117 5.861 1.00 71.75 813 THR A N 1
ATOM 6130 C CA . THR A 1 813 ? 10.169 31.588 4.568 1.00 71.75 813 THR A CA 1
ATOM 6131 C C . THR A 1 813 ? 11.323 32.594 4.690 1.00 71.75 813 THR A C 1
ATOM 6133 O O . THR A 1 813 ? 11.127 33.771 4.379 1.00 71.75 813 THR A O 1
ATOM 6136 N N . PRO A 1 814 ? 12.498 32.195 5.211 1.00 71.88 814 PRO A N 1
ATOM 6137 C CA . PRO A 1 814 ? 13.635 33.101 5.320 1.00 71.88 814 PRO A CA 1
ATOM 6138 C C . PRO A 1 814 ? 14.272 33.365 3.949 1.00 71.88 814 PRO A C 1
ATOM 6140 O O . PRO A 1 814 ? 14.484 32.442 3.159 1.00 71.88 814 PRO A O 1
ATOM 6143 N N . THR A 1 815 ? 14.628 34.625 3.703 1.00 71.75 815 THR A N 1
ATOM 6144 C CA . THR A 1 815 ? 15.445 35.034 2.556 1.00 71.75 815 THR A CA 1
ATOM 6145 C C . THR A 1 815 ? 16.874 35.280 3.025 1.00 71.75 815 THR A C 1
ATOM 6147 O O . THR A 1 815 ? 17.098 36.015 3.988 1.00 71.75 815 THR A O 1
ATOM 6150 N N . TYR A 1 816 ? 17.846 34.687 2.340 1.00 72.69 816 TYR A N 1
ATOM 6151 C CA . TYR A 1 816 ? 19.268 34.882 2.612 1.00 72.69 816 TYR A CA 1
ATOM 6152 C C . TYR A 1 816 ? 19.881 35.669 1.462 1.00 72.69 816 TYR A C 1
ATOM 6154 O O . TYR A 1 816 ? 19.641 35.364 0.297 1.00 72.69 816 TYR A O 1
ATOM 6162 N N . ILE A 1 817 ? 20.660 36.693 1.789 1.00 71.94 817 ILE A N 1
ATOM 6163 C CA . ILE A 1 817 ? 21.227 37.611 0.804 1.00 71.94 817 ILE A CA 1
ATOM 6164 C C . ILE A 1 817 ? 22.746 37.504 0.884 1.00 71.94 817 ILE A C 1
ATOM 6166 O O . ILE A 1 817 ? 23.327 37.806 1.927 1.00 71.94 817 ILE A O 1
ATOM 6170 N N . CYS A 1 818 ? 23.381 37.085 -0.210 1.00 70.56 818 CYS A N 1
ATOM 6171 C CA . CYS A 1 818 ? 24.824 37.199 -0.359 1.00 70.56 818 CYS A CA 1
ATOM 6172 C C . CYS A 1 818 ? 25.181 38.562 -0.981 1.00 70.56 818 CYS A C 1
ATOM 6174 O O . CYS A 1 818 ? 24.620 38.912 -2.026 1.00 70.56 818 CYS A O 1
ATOM 6176 N N . PRO A 1 819 ? 26.117 39.333 -0.396 1.00 70.94 819 PRO A N 1
ATOM 6177 C CA . PRO A 1 819 ? 26.556 40.607 -0.959 1.00 70.94 819 PRO A C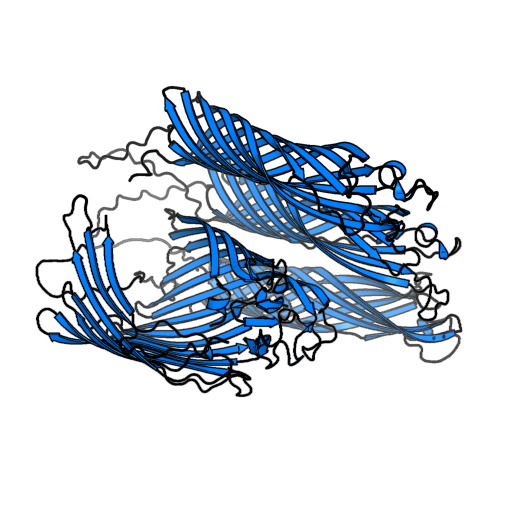A 1
ATOM 6178 C C . PRO A 1 819 ? 27.078 40.489 -2.402 1.00 70.94 819 PRO A C 1
ATOM 6180 O O . PRO A 1 819 ? 27.853 39.587 -2.727 1.00 70.94 819 PRO A O 1
ATOM 6183 N N . GLY A 1 820 ? 26.693 41.449 -3.249 1.00 62.19 820 GLY A N 1
ATOM 6184 C CA . GLY A 1 820 ? 26.986 41.467 -4.687 1.00 62.19 820 GLY A CA 1
ATOM 6185 C C . GLY A 1 820 ? 28.458 41.373 -5.065 1.00 62.19 820 GLY A C 1
ATOM 6186 O O . GLY A 1 820 ? 28.823 40.564 -5.908 1.00 62.19 820 GLY A O 1
ATOM 6187 N N . ALA A 1 821 ? 29.326 42.127 -4.390 1.00 62.50 821 ALA A N 1
ATOM 6188 C CA . ALA A 1 821 ? 30.759 42.137 -4.691 1.00 62.50 821 ALA A CA 1
ATOM 6189 C C . ALA A 1 821 ? 31.463 40.791 -4.405 1.00 62.50 821 ALA A C 1
ATOM 6191 O O . ALA A 1 821 ? 32.506 40.512 -4.990 1.00 62.50 821 ALA A O 1
ATOM 6192 N N . ILE A 1 822 ? 30.897 39.955 -3.522 1.00 69.25 822 ILE A N 1
ATOM 6193 C CA . ILE A 1 822 ? 31.485 38.675 -3.087 1.00 69.25 822 ILE A CA 1
ATOM 6194 C C . ILE A 1 822 ? 30.945 37.507 -3.923 1.00 69.25 822 ILE A C 1
ATOM 6196 O O . ILE A 1 822 ? 31.696 36.619 -4.311 1.00 69.25 822 ILE A O 1
ATOM 6200 N N . CYS A 1 823 ? 29.644 37.519 -4.215 1.00 69.00 823 CYS A N 1
ATOM 6201 C CA . CYS A 1 823 ? 28.953 36.460 -4.956 1.00 69.00 823 CYS A CA 1
ATOM 6202 C C . CYS A 1 823 ? 28.755 36.776 -6.454 1.00 69.00 823 CYS A C 1
ATOM 6204 O O . CYS A 1 823 ? 28.144 35.996 -7.183 1.00 69.00 823 CYS A O 1
ATOM 6206 N N . SER A 1 824 ? 29.197 37.941 -6.930 1.00 66.25 824 SER A N 1
ATOM 6207 C CA . SER A 1 824 ? 29.138 38.359 -8.342 1.00 66.25 824 SER A CA 1
ATOM 6208 C C . SER A 1 824 ? 30.281 39.341 -8.670 1.00 66.25 824 SER A C 1
ATOM 6210 O O . SER A 1 824 ? 30.041 40.506 -8.999 1.00 66.25 824 SER A O 1
ATOM 6212 N N . PRO A 1 825 ? 31.551 38.894 -8.592 1.00 58.66 825 PRO A N 1
ATOM 6213 C CA . PRO A 1 825 ? 32.729 39.764 -8.679 1.00 58.66 825 PRO A CA 1
ATOM 6214 C C . PRO A 1 825 ? 32.901 40.466 -10.037 1.00 58.66 825 PRO A C 1
ATOM 6216 O O . PRO A 1 825 ? 33.594 41.477 -10.117 1.00 58.66 825 PRO A O 1
ATOM 6219 N N . MET A 1 826 ? 32.253 39.982 -11.104 1.00 58.66 826 MET A N 1
ATOM 6220 C CA . MET A 1 826 ? 32.348 40.574 -12.447 1.00 58.66 826 MET A CA 1
ATOM 6221 C C . MET A 1 826 ? 31.537 41.873 -12.635 1.00 58.66 826 MET A C 1
ATOM 6223 O O . MET A 1 826 ? 31.613 42.470 -13.705 1.00 58.66 826 MET A O 1
ATOM 6227 N N . ILE A 1 827 ? 30.778 42.330 -11.627 1.00 56.88 827 ILE A N 1
ATOM 6228 C CA . ILE A 1 827 ? 29.848 43.477 -11.744 1.00 56.88 827 ILE A CA 1
ATOM 6229 C C . ILE A 1 827 ? 30.356 44.763 -11.036 1.00 56.88 827 ILE A C 1
ATOM 6231 O O . ILE A 1 827 ? 29.842 45.851 -11.292 1.00 56.88 827 ILE A O 1
ATOM 6235 N N . GLY A 1 828 ? 31.438 44.704 -10.248 1.00 53.00 828 GLY A N 1
ATOM 6236 C CA . GLY A 1 828 ? 32.048 45.880 -9.599 1.00 53.00 828 GLY A CA 1
ATOM 6237 C C . GLY A 1 828 ? 31.267 46.457 -8.397 1.00 53.00 828 GLY A C 1
ATOM 6238 O O . GLY A 1 828 ? 30.093 46.171 -8.190 1.00 53.00 828 GLY A O 1
ATOM 6239 N N . ASP A 1 829 ? 31.947 47.273 -7.581 1.00 45.59 829 ASP A N 1
ATOM 6240 C CA . ASP A 1 829 ? 31.548 47.663 -6.208 1.00 45.59 829 ASP A CA 1
ATOM 6241 C C . ASP A 1 829 ? 30.394 48.697 -6.033 1.00 45.59 829 ASP A C 1
ATOM 6243 O O . ASP A 1 829 ? 29.858 48.778 -4.931 1.00 45.59 829 ASP A O 1
ATOM 6247 N N . PRO A 1 830 ? 29.915 49.494 -7.020 1.00 48.62 830 PRO A N 1
ATOM 6248 C CA . PRO A 1 830 ? 28.852 50.465 -6.725 1.00 48.62 830 PRO A CA 1
ATOM 6249 C C . PRO A 1 830 ? 27.417 49.960 -6.984 1.00 48.62 830 PRO A C 1
ATOM 6251 O O . PRO A 1 830 ? 26.476 50.735 -6.809 1.00 48.62 830 PRO A O 1
ATOM 6254 N N . ALA A 1 831 ? 27.203 48.708 -7.409 1.00 46.25 831 ALA A N 1
ATOM 6255 C CA . ALA A 1 831 ? 25.871 48.218 -7.785 1.00 46.25 831 ALA A CA 1
ATOM 6256 C C . ALA A 1 831 ? 25.154 47.489 -6.616 1.00 46.25 831 ALA A C 1
ATOM 6258 O O . ALA A 1 831 ? 25.737 46.583 -6.018 1.00 46.25 831 ALA A O 1
ATOM 6259 N N . PRO A 1 832 ? 23.877 47.801 -6.296 1.00 48.12 832 PRO A N 1
ATOM 6260 C CA . PRO A 1 832 ? 23.115 47.202 -5.187 1.00 48.12 832 PRO A CA 1
ATOM 6261 C C . PRO A 1 832 ? 22.578 45.798 -5.537 1.00 48.12 832 PRO A C 1
ATOM 6263 O O . PRO A 1 832 ? 21.419 45.470 -5.292 1.00 48.12 832 PRO A O 1
ATOM 6266 N N . VAL A 1 833 ? 23.403 44.979 -6.183 1.00 51.94 833 VAL A N 1
ATOM 6267 C CA . VAL A 1 833 ? 22.993 43.771 -6.900 1.00 51.94 833 VAL A CA 1
ATOM 6268 C C . VAL A 1 833 ? 23.440 42.556 -6.095 1.00 51.94 833 VAL A C 1
ATOM 6270 O O . VAL A 1 833 ? 24.602 42.182 -6.143 1.00 51.94 833 VAL A O 1
ATOM 6273 N N . ALA A 1 834 ? 22.545 41.969 -5.299 1.00 54.31 834 ALA A N 1
ATOM 6274 C CA . ALA A 1 834 ? 22.856 40.852 -4.408 1.00 54.31 834 ALA A CA 1
ATOM 6275 C C . ALA A 1 834 ? 22.278 39.529 -4.934 1.00 54.31 834 ALA A C 1
ATOM 6277 O O . ALA A 1 834 ? 21.156 39.502 -5.443 1.00 54.31 834 ALA A O 1
ATOM 6278 N N . ALA A 1 835 ? 23.015 38.426 -4.777 1.00 54.06 835 ALA A N 1
ATOM 6279 C CA . ALA A 1 835 ? 22.456 37.095 -4.995 1.00 54.06 835 ALA A CA 1
ATOM 6280 C C . ALA A 1 835 ? 21.526 36.784 -3.814 1.00 54.06 835 ALA A C 1
ATOM 6282 O O . ALA A 1 835 ? 21.969 36.696 -2.665 1.00 54.06 835 ALA A O 1
ATOM 6283 N N . ALA A 1 836 ? 20.228 36.696 -4.086 1.00 55.34 836 ALA A N 1
ATOM 6284 C CA . ALA A 1 836 ? 19.207 36.444 -3.080 1.00 55.34 836 ALA A CA 1
ATOM 6285 C C . ALA A 1 836 ? 18.726 35.000 -3.168 1.00 55.34 836 ALA A C 1
ATOM 6287 O O . ALA A 1 836 ? 18.675 34.389 -4.234 1.00 55.34 836 ALA A O 1
ATOM 6288 N N . PHE A 1 837 ? 18.358 34.446 -2.030 1.00 54.16 837 PHE A N 1
ATOM 6289 C CA . PHE A 1 837 ? 17.885 33.086 -1.938 1.00 54.16 837 PHE A CA 1
ATOM 6290 C C . PHE A 1 837 ? 16.632 33.051 -1.081 1.00 54.16 837 PHE A C 1
ATOM 6292 O O . PHE A 1 837 ? 16.706 33.258 0.130 1.00 54.16 837 PHE A O 1
ATOM 6299 N N . ASP A 1 838 ? 15.496 32.784 -1.714 1.00 55.84 838 ASP A N 1
ATOM 6300 C CA . ASP A 1 838 ? 14.231 32.604 -1.014 1.00 55.84 838 ASP A CA 1
ATOM 6301 C C . ASP A 1 838 ? 14.076 31.139 -0.663 1.00 55.84 838 ASP A C 1
ATOM 6303 O O . ASP A 1 838 ? 14.082 30.284 -1.546 1.00 55.84 838 ASP A O 1
ATOM 6307 N N . ARG A 1 839 ? 13.917 30.845 0.623 1.00 60.47 839 ARG A N 1
ATOM 6308 C CA . ARG A 1 839 ? 13.707 29.488 1.111 1.00 60.47 839 ARG A CA 1
ATOM 6309 C C . ARG A 1 839 ? 12.320 29.353 1.692 1.00 60.47 839 ARG A C 1
ATOM 6311 O O . ARG A 1 839 ? 11.929 30.183 2.492 1.00 60.47 839 ARG A O 1
ATOM 6318 N N . TRP A 1 840 ? 11.632 28.259 1.404 1.00 62.31 840 TRP A N 1
ATOM 6319 C CA . TRP A 1 840 ? 10.419 27.805 2.074 1.00 62.31 840 TRP A CA 1
ATOM 6320 C C . TRP A 1 840 ? 10.705 26.490 2.790 1.00 62.31 840 TRP A C 1
ATOM 6322 O O . TRP A 1 840 ? 11.142 25.526 2.160 1.00 62.31 840 TRP A O 1
ATOM 6332 N N . GLN A 1 841 ? 10.462 26.434 4.098 1.00 62.03 841 GLN A N 1
ATOM 6333 C CA . GLN A 1 841 ? 10.608 25.216 4.887 1.00 62.03 841 GLN A CA 1
ATOM 6334 C C . GLN A 1 841 ? 9.310 24.882 5.616 1.00 62.03 841 GLN A C 1
ATOM 6336 O O . GLN A 1 841 ? 8.836 25.663 6.440 1.00 62.03 841 GLN A O 1
ATOM 6341 N N . LYS A 1 842 ? 8.770 23.692 5.342 1.00 75.38 842 LYS A N 1
ATOM 6342 C CA . LYS A 1 842 ? 7.464 23.250 5.836 1.00 75.38 842 LYS A CA 1
ATOM 6343 C C . LYS A 1 842 ? 7.556 21.894 6.534 1.00 75.38 842 LYS A C 1
ATOM 6345 O O . LYS A 1 842 ? 8.165 20.969 5.994 1.00 75.38 842 LYS A O 1
ATOM 6350 N N . LEU A 1 843 ? 6.932 21.779 7.706 1.00 76.44 843 LEU A N 1
ATOM 6351 C CA . LEU A 1 843 ? 6.647 20.498 8.360 1.00 76.44 843 LEU A CA 1
ATOM 6352 C C . LEU A 1 843 ? 5.172 20.185 8.099 1.00 76.44 843 LEU A C 1
ATOM 6354 O O . LEU A 1 843 ? 4.302 20.744 8.757 1.00 76.44 843 LEU A O 1
ATOM 6358 N N . ASP A 1 844 ? 4.895 19.353 7.094 1.00 64.94 844 ASP A N 1
ATOM 6359 C CA . ASP A 1 844 ? 3.521 19.079 6.637 1.00 64.94 844 ASP A CA 1
ATOM 6360 C C . ASP A 1 844 ? 2.771 18.120 7.560 1.00 64.94 844 ASP A C 1
ATOM 6362 O O . ASP A 1 844 ? 1.578 18.279 7.833 1.00 64.94 844 ASP A O 1
ATOM 6366 N N . TRP A 1 845 ? 3.481 17.106 8.038 1.00 72.44 845 TRP A N 1
ATOM 6367 C CA . TRP A 1 845 ? 2.960 16.124 8.965 1.00 72.44 845 TRP A CA 1
ATOM 6368 C C . TRP A 1 845 ? 4.094 15.570 9.819 1.00 72.44 845 TRP A C 1
ATOM 6370 O O . TRP A 1 845 ? 5.261 15.547 9.413 1.00 72.44 845 TRP A O 1
ATOM 6380 N N . PHE A 1 846 ? 3.735 15.099 11.004 1.00 77.69 846 PHE A N 1
ATOM 6381 C CA . PHE A 1 846 ? 4.611 14.261 11.805 1.00 77.69 846 PHE A CA 1
ATOM 6382 C C . PHE A 1 846 ? 3.797 13.207 12.543 1.00 77.69 846 PHE A C 1
ATOM 6384 O O . PHE A 1 846 ? 2.641 13.424 12.893 1.00 77.69 846 PHE A O 1
ATOM 6391 N N . GLY A 1 847 ? 4.393 12.047 12.770 1.00 66.56 847 GLY A N 1
ATOM 6392 C CA . GLY A 1 847 ? 3.835 10.992 13.598 1.00 66.56 847 GLY A CA 1
ATOM 6393 C C . GLY A 1 847 ? 4.741 10.702 14.780 1.00 66.56 847 GLY A C 1
ATOM 6394 O O . GLY A 1 847 ? 5.955 10.889 14.698 1.00 66.56 847 GLY A O 1
ATOM 6395 N N . THR A 1 848 ? 4.166 10.228 15.878 1.00 76.19 848 THR A N 1
ATOM 6396 C CA . THR A 1 848 ? 4.944 9.735 17.013 1.00 76.19 848 THR A CA 1
ATOM 6397 C C . THR A 1 848 ? 4.443 8.380 17.484 1.00 76.19 848 THR A C 1
ATOM 6399 O O . THR A 1 848 ? 3.263 8.061 17.353 1.00 76.19 848 THR A O 1
ATOM 6402 N N . VAL A 1 849 ? 5.351 7.587 18.047 1.00 70.12 849 VAL A N 1
ATOM 6403 C CA . VAL A 1 849 ? 5.037 6.380 18.814 1.00 70.12 849 VAL A CA 1
ATOM 6404 C C . VAL A 1 849 ? 5.780 6.497 20.132 1.00 70.12 849 VAL A C 1
ATOM 6406 O O . VAL A 1 849 ? 7.011 6.540 20.158 1.00 70.12 849 VAL A O 1
ATOM 6409 N N . ARG A 1 850 ? 5.036 6.600 21.230 1.00 88.44 850 ARG A N 1
ATOM 6410 C CA . ARG A 1 850 ? 5.571 6.939 22.544 1.00 88.44 850 ARG A CA 1
ATOM 6411 C C . ARG A 1 850 ? 5.097 5.962 23.607 1.00 88.44 850 ARG A C 1
ATOM 6413 O O . ARG A 1 850 ? 3.922 5.614 23.687 1.00 88.44 850 ARG A O 1
ATOM 6420 N N . GLY A 1 851 ? 6.026 5.552 24.463 1.00 66.56 851 GLY A N 1
ATOM 6421 C CA . GLY A 1 851 ? 5.679 4.950 25.742 1.00 66.56 851 GLY A CA 1
ATOM 6422 C C . GLY A 1 851 ? 5.155 6.029 26.683 1.00 66.56 851 GLY A C 1
ATOM 6423 O O . GLY A 1 851 ? 5.522 7.203 26.573 1.00 66.56 851 GLY A O 1
ATOM 6424 N N . ARG A 1 852 ? 4.301 5.647 27.622 1.00 82.44 852 ARG A N 1
ATOM 6425 C CA . ARG A 1 852 ? 3.822 6.526 28.684 1.00 82.44 852 ARG A CA 1
ATOM 6426 C C . ARG A 1 852 ? 3.870 5.841 30.037 1.00 82.44 852 ARG A C 1
ATOM 6428 O O . ARG A 1 852 ? 3.665 4.632 30.154 1.00 82.44 852 ARG A O 1
ATOM 6435 N N . LEU A 1 853 ? 4.099 6.655 31.052 1.00 89.94 853 LEU A N 1
ATOM 6436 C CA . LEU A 1 853 ? 4.074 6.270 32.448 1.00 89.94 853 LEU A CA 1
ATOM 6437 C C . LEU A 1 853 ? 3.253 7.317 33.199 1.00 89.94 853 LEU A C 1
ATOM 6439 O O . LEU A 1 853 ? 3.653 8.475 33.306 1.00 89.94 853 LEU A O 1
ATOM 6443 N N . GLY A 1 854 ? 2.074 6.911 33.643 1.00 84.31 854 GLY A N 1
ATOM 6444 C CA . GLY A 1 854 ? 1.090 7.719 34.335 1.00 84.31 854 GLY A CA 1
ATOM 6445 C C . GLY A 1 854 ? 0.946 7.362 35.807 1.00 84.31 854 GLY A C 1
ATOM 6446 O O . GLY A 1 854 ? 1.060 6.203 36.201 1.00 84.31 854 GLY A O 1
ATOM 6447 N N . ALA A 1 855 ? 0.656 8.374 36.614 1.00 85.12 855 ALA A N 1
ATOM 6448 C CA . ALA A 1 855 ? 0.210 8.247 37.987 1.00 85.12 855 ALA A CA 1
ATOM 6449 C C . ALA A 1 855 ? -1.179 8.885 38.130 1.00 85.12 855 ALA A C 1
ATOM 6451 O O . ALA A 1 855 ? -1.409 10.005 37.664 1.00 85.12 855 ALA A O 1
ATOM 6452 N N . THR A 1 856 ? -2.123 8.200 38.771 1.00 85.44 856 THR A N 1
ATOM 6453 C CA . THR A 1 856 ? -3.450 8.767 39.041 1.00 85.44 856 THR A CA 1
ATOM 6454 C C . THR A 1 856 ? -3.342 9.807 40.159 1.00 85.44 856 THR A C 1
ATOM 6456 O O . THR A 1 856 ? -2.996 9.467 41.290 1.00 85.44 856 THR A O 1
ATOM 6459 N N . VAL A 1 857 ? -3.638 11.072 39.860 1.00 82.88 857 VAL A N 1
ATOM 6460 C CA . VAL A 1 857 ? -3.703 12.167 40.848 1.00 82.88 857 VAL A CA 1
ATOM 6461 C C . VAL A 1 857 ? -4.999 12.066 41.659 1.00 82.88 857 VAL A C 1
ATOM 6463 O O . VAL A 1 857 ? -5.017 12.298 42.864 1.00 82.88 857 VAL A O 1
ATOM 6466 N N . THR A 1 858 ? -6.076 11.655 40.993 1.00 79.12 858 THR A N 1
ATOM 6467 C CA . THR A 1 858 ? -7.321 11.141 41.577 1.00 79.12 858 THR A CA 1
ATOM 6468 C C . THR A 1 858 ? -7.700 9.877 40.799 1.00 79.12 858 THR A C 1
ATOM 6470 O O . THR A 1 858 ? -7.184 9.695 39.695 1.00 79.12 858 THR A O 1
ATOM 6473 N N . PRO A 1 859 ? -8.605 9.008 41.289 1.00 77.44 859 PRO A N 1
ATOM 6474 C CA . PRO A 1 859 ? -9.050 7.850 40.508 1.00 77.44 859 PRO A CA 1
ATOM 6475 C C . PRO A 1 859 ? -9.502 8.235 39.091 1.00 77.44 859 PRO A C 1
ATOM 6477 O O . PRO A 1 859 ? -9.204 7.528 38.139 1.00 77.44 859 PRO A O 1
ATOM 6480 N N . GLU A 1 860 ? -10.106 9.416 38.952 1.00 82.44 860 GLU A N 1
ATOM 6481 C CA . GLU A 1 860 ? -10.656 9.971 37.714 1.00 82.44 860 GLU A CA 1
ATOM 6482 C C . GLU A 1 860 ? -9.679 10.870 36.934 1.00 82.44 860 GLU A C 1
ATOM 6484 O O . GLU A 1 860 ? -10.048 11.382 35.886 1.00 82.44 860 GLU A O 1
ATOM 6489 N N . THR A 1 861 ? -8.438 11.084 37.386 1.00 84.38 861 THR A N 1
ATOM 6490 C CA . THR A 1 861 ? -7.472 11.955 36.687 1.00 84.38 861 THR A CA 1
ATOM 6491 C C . THR A 1 861 ? -6.068 11.372 36.723 1.00 84.38 861 THR A C 1
ATOM 6493 O O . THR A 1 861 ? -5.500 11.164 37.794 1.00 84.38 861 THR A O 1
ATOM 6496 N N . MET A 1 862 ? -5.455 11.191 35.555 1.00 91.31 862 MET A N 1
ATOM 6497 C CA . MET A 1 862 ? -4.081 10.715 35.409 1.00 91.31 862 MET A CA 1
ATOM 6498 C C . MET A 1 862 ? -3.147 11.847 34.972 1.00 91.31 862 MET A C 1
ATOM 6500 O O . MET A 1 862 ? -3.430 12.558 34.014 1.00 91.31 862 MET A O 1
ATOM 6504 N N . ALA A 1 863 ? -2.004 11.990 35.639 1.00 90.00 863 ALA A N 1
ATOM 6505 C CA . ALA A 1 863 ? -0.862 12.741 35.120 1.00 90.00 863 ALA A CA 1
ATOM 6506 C C . ALA A 1 863 ? 0.144 11.747 34.540 1.00 90.00 863 ALA A C 1
ATOM 6508 O O . ALA A 1 863 ? 0.360 10.699 35.140 1.00 90.00 863 ALA A O 1
ATOM 6509 N N . TYR A 1 864 ? 0.765 12.035 33.401 1.00 92.75 864 TYR A N 1
ATOM 6510 C CA . TYR A 1 864 ? 1.710 11.107 32.780 1.00 92.75 864 TYR A CA 1
ATOM 6511 C C . TYR A 1 864 ? 2.897 11.804 32.131 1.00 92.75 864 TYR A C 1
ATOM 6513 O O . TYR A 1 864 ? 2.808 12.939 31.667 1.00 92.75 864 TYR A O 1
ATOM 6521 N N . LEU A 1 865 ? 4.007 11.072 32.083 1.00 91.38 865 LEU A N 1
ATOM 6522 C CA . LEU A 1 865 ? 5.165 11.364 31.251 1.00 91.38 865 LEU A CA 1
ATOM 6523 C C . LEU A 1 865 ? 5.137 10.453 30.030 1.00 91.38 865 LEU A C 1
ATOM 6525 O O . LEU A 1 865 ? 4.672 9.313 30.104 1.00 91.38 865 LEU A O 1
ATOM 6529 N N . THR A 1 866 ? 5.644 10.940 28.906 1.00 91.06 866 THR A N 1
ATOM 6530 C CA . THR A 1 866 ? 5.691 10.180 27.660 1.00 91.06 866 THR A CA 1
ATOM 6531 C C . THR A 1 866 ? 6.971 10.465 26.890 1.00 91.06 866 THR A C 1
ATOM 6533 O O . THR A 1 866 ? 7.450 11.596 26.876 1.00 91.06 866 THR A O 1
ATOM 6536 N N . ALA A 1 867 ? 7.550 9.440 26.270 1.00 84.12 867 ALA A N 1
ATOM 6537 C CA . ALA A 1 867 ? 8.736 9.575 25.434 1.00 84.12 867 ALA A CA 1
ATOM 6538 C C . ALA A 1 867 ? 8.769 8.489 24.356 1.00 84.12 867 ALA A C 1
ATOM 6540 O O . ALA A 1 867 ? 8.284 7.374 24.570 1.00 84.12 867 ALA A O 1
ATOM 6541 N N . GLY A 1 868 ? 9.337 8.800 23.195 1.00 75.94 868 GLY A N 1
ATOM 6542 C CA . GLY A 1 868 ? 9.474 7.832 22.113 1.00 75.94 868 GLY A CA 1
ATOM 6543 C C . GLY A 1 868 ? 9.957 8.430 20.803 1.00 75.94 868 GLY A C 1
ATOM 6544 O O . GLY A 1 868 ? 10.638 9.455 20.785 1.00 75.94 868 GLY A O 1
ATOM 6545 N N . LEU A 1 869 ? 9.622 7.757 19.708 1.00 68.06 869 LEU A N 1
ATOM 6546 C CA . LEU A 1 869 ? 10.076 8.102 18.366 1.00 68.06 869 LEU A CA 1
ATOM 6547 C C . LEU A 1 869 ? 9.132 9.114 17.724 1.00 68.06 869 LEU A C 1
ATOM 6549 O O . LEU A 1 869 ? 7.914 9.030 17.891 1.00 68.06 869 LEU A O 1
ATOM 6553 N N . ALA A 1 870 ? 9.706 10.027 16.950 1.00 75.81 870 ALA A N 1
ATOM 6554 C CA . ALA A 1 870 ? 8.987 10.909 16.046 1.00 75.81 870 ALA A CA 1
ATOM 6555 C C . ALA A 1 870 ? 9.463 10.665 14.613 1.00 75.81 870 ALA A C 1
ATOM 6557 O O . ALA A 1 870 ? 10.636 10.385 14.380 1.00 75.81 870 ALA A O 1
ATOM 6558 N N . VAL A 1 871 ? 8.574 10.806 13.642 1.00 63.00 871 VAL A N 1
ATOM 6559 C CA . VAL A 1 871 ? 8.917 10.857 12.221 1.00 63.00 871 VAL A CA 1
ATOM 6560 C C . VAL A 1 871 ? 8.188 12.031 11.598 1.00 63.00 871 VAL A C 1
ATOM 6562 O O . VAL A 1 871 ? 7.018 12.246 11.889 1.00 63.00 871 VAL A O 1
ATOM 6565 N N . GLY A 1 872 ? 8.875 12.816 10.781 1.00 69.50 872 GLY A N 1
ATOM 6566 C CA . GLY A 1 872 ? 8.284 13.977 10.130 1.00 69.50 872 GLY A CA 1
ATOM 6567 C C . GLY A 1 872 ? 8.875 14.192 8.752 1.00 69.50 872 GLY A C 1
ATOM 6568 O O . GLY A 1 872 ? 10.043 13.881 8.506 1.00 69.50 872 GLY A O 1
ATOM 6569 N N . GLU A 1 873 ? 8.059 14.716 7.847 1.00 78.19 873 GLU A N 1
ATOM 6570 C CA . GLU A 1 873 ? 8.507 15.120 6.520 1.00 78.19 873 GLU A CA 1
ATOM 6571 C C . GLU A 1 873 ? 8.821 16.615 6.518 1.00 78.19 873 GLU A C 1
ATOM 6573 O O . GLU A 1 873 ? 7.942 17.453 6.728 1.00 78.19 873 GLU A O 1
ATOM 6578 N N . ILE A 1 874 ? 10.089 16.942 6.271 1.00 75.75 874 ILE A N 1
ATOM 6579 C CA . ILE A 1 874 ? 10.573 18.314 6.158 1.00 75.75 874 ILE A CA 1
ATOM 6580 C C . ILE A 1 874 ? 10.759 18.609 4.674 1.00 75.75 874 ILE A C 1
ATOM 6582 O O . ILE A 1 874 ? 11.618 18.020 4.012 1.00 75.75 874 ILE A O 1
ATOM 6586 N N . LYS A 1 875 ? 9.952 19.532 4.157 1.00 75.50 875 LYS A N 1
ATOM 6587 C CA . LYS A 1 875 ? 10.070 20.031 2.787 1.00 75.50 875 LYS A CA 1
ATOM 6588 C C . LYS A 1 875 ? 10.874 21.313 2.786 1.00 75.50 875 LYS A C 1
ATOM 6590 O O . LYS A 1 875 ? 10.586 22.206 3.580 1.00 75.50 875 LYS A O 1
ATOM 6595 N N . THR A 1 876 ? 11.858 21.392 1.899 1.00 70.56 876 THR A N 1
ATOM 6596 C CA . THR A 1 876 ? 12.635 22.602 1.641 1.00 70.56 876 THR A CA 1
ATOM 6597 C C . THR A 1 876 ? 12.551 22.927 0.158 1.00 70.56 876 THR A C 1
ATOM 6599 O O . THR A 1 876 ? 12.970 22.134 -0.674 1.00 70.56 876 THR A O 1
ATOM 6602 N N . ALA A 1 877 ? 12.012 24.087 -0.180 1.00 69.12 877 ALA A N 1
ATOM 6603 C CA . ALA A 1 877 ? 11.928 24.572 -1.551 1.00 69.12 877 ALA A CA 1
ATOM 6604 C C . ALA A 1 877 ? 12.422 26.010 -1.613 1.00 69.12 877 ALA A C 1
ATOM 6606 O O . ALA A 1 877 ? 12.559 26.654 -0.575 1.00 69.12 877 ALA A O 1
ATOM 6607 N N . GLY A 1 878 ? 12.684 26.528 -2.802 1.00 69.69 878 GLY A N 1
ATOM 6608 C CA . GLY A 1 878 ? 13.095 27.913 -2.923 1.00 69.69 878 GLY A CA 1
ATOM 6609 C C . GLY A 1 878 ? 13.650 28.277 -4.285 1.00 69.69 878 GLY A C 1
ATOM 6610 O O . GLY A 1 878 ? 13.680 27.453 -5.201 1.00 69.69 878 GLY A O 1
ATOM 6611 N N . THR A 1 879 ? 14.133 29.508 -4.383 1.00 70.44 879 THR A N 1
ATOM 6612 C CA . THR A 1 879 ? 14.715 30.064 -5.604 1.00 70.44 879 THR A CA 1
ATOM 6613 C C . THR A 1 879 ? 16.086 30.645 -5.293 1.00 70.44 879 THR A C 1
ATOM 6615 O O . THR A 1 879 ? 16.224 31.473 -4.394 1.00 70.44 879 THR A O 1
ATOM 6618 N N . VAL A 1 880 ? 17.104 30.212 -6.039 1.00 71.75 880 VAL A N 1
ATOM 6619 C CA . VAL A 1 880 ? 18.448 30.801 -6.014 1.00 71.75 880 VAL A CA 1
ATOM 6620 C C . VAL A 1 880 ? 18.523 31.851 -7.123 1.00 71.75 880 VAL A C 1
ATOM 6622 O O . VAL A 1 880 ? 18.552 31.495 -8.304 1.00 71.75 880 VAL A O 1
ATOM 6625 N N . TRP A 1 881 ? 18.556 33.132 -6.759 1.00 68.75 881 TRP A N 1
ATOM 6626 C CA . TRP A 1 881 ? 18.685 34.255 -7.689 1.00 68.75 881 TRP A CA 1
ATOM 6627 C C . TRP A 1 881 ? 20.155 34.625 -7.912 1.00 68.75 881 TRP A C 1
ATOM 6629 O O . TRP A 1 881 ? 20.933 34.733 -6.965 1.00 68.75 881 TRP A O 1
ATOM 6639 N N . GLY A 1 882 ? 20.519 34.841 -9.174 1.00 70.69 882 GLY A N 1
ATOM 6640 C CA . GLY A 1 882 ? 21.827 35.316 -9.623 1.00 70.69 882 GLY A CA 1
ATOM 6641 C C . GLY A 1 882 ? 21.702 36.168 -10.889 1.00 70.69 882 GLY A C 1
ATOM 6642 O O . GLY A 1 882 ? 20.601 36.570 -11.253 1.00 70.69 882 GLY A O 1
ATOM 6643 N N . PHE A 1 883 ? 22.812 36.430 -11.574 1.00 71.25 883 PHE A N 1
ATOM 6644 C CA . PHE A 1 883 ? 22.918 37.280 -12.763 1.00 71.25 883 PHE A CA 1
ATOM 6645 C C . PHE A 1 883 ? 23.777 36.593 -13.821 1.00 71.25 883 PHE A C 1
ATOM 6647 O O . PHE A 1 883 ? 24.865 36.139 -13.488 1.00 71.25 883 PHE A O 1
ATOM 6654 N N . SER A 1 884 ? 23.332 36.524 -15.077 1.00 65.50 884 SER A N 1
ATOM 6655 C CA . SER A 1 884 ? 24.169 35.988 -16.167 1.00 65.50 884 SER A CA 1
ATOM 6656 C C . SER A 1 884 ? 25.317 36.954 -16.484 1.00 65.50 884 SER A C 1
ATOM 6658 O O . SER A 1 884 ? 25.083 38.157 -16.449 1.00 65.50 884 SER A O 1
ATOM 6660 N N . PRO A 1 885 ? 26.534 36.492 -16.827 1.00 58.81 885 PRO A N 1
ATOM 6661 C CA . PRO A 1 885 ? 27.620 37.384 -17.228 1.00 58.81 885 PRO A CA 1
ATOM 6662 C C . PRO A 1 885 ? 27.489 37.887 -18.678 1.00 58.81 885 PRO A C 1
ATOM 6664 O O . PRO A 1 885 ? 28.089 38.905 -19.021 1.00 58.81 885 PRO A O 1
ATOM 6667 N N . VAL A 1 886 ? 26.714 37.196 -19.528 1.00 60.22 886 VAL A N 1
ATOM 6668 C CA . VAL A 1 886 ? 26.503 37.537 -20.946 1.00 60.22 886 VAL A CA 1
ATOM 6669 C C . VAL A 1 886 ? 25.075 37.224 -21.428 1.00 60.22 886 VAL A C 1
ATOM 6671 O O . VAL A 1 886 ? 24.399 36.364 -20.860 1.00 60.22 886 VAL A O 1
ATOM 6674 N N . ASP A 1 887 ? 24.599 37.911 -22.470 1.00 55.84 887 ASP A N 1
ATOM 6675 C CA . ASP A 1 887 ? 23.364 37.568 -23.196 1.00 55.84 887 ASP A CA 1
ATOM 6676 C C . ASP A 1 887 ? 23.575 36.436 -24.228 1.00 55.84 887 ASP A C 1
ATOM 6678 O O . ASP A 1 887 ? 24.691 35.958 -24.430 1.00 55.84 887 ASP A O 1
ATOM 6682 N N . THR A 1 888 ? 22.510 36.004 -24.920 1.00 49.88 888 THR A N 1
ATOM 6683 C CA . THR A 1 888 ? 22.559 34.956 -25.969 1.00 49.88 888 THR A CA 1
ATOM 6684 C C . THR A 1 888 ? 23.479 35.278 -27.154 1.00 49.88 888 THR A C 1
ATOM 6686 O O . THR A 1 888 ? 23.725 34.401 -27.978 1.00 49.88 888 THR A O 1
ATOM 6689 N N . ASN A 1 889 ? 23.993 36.508 -27.242 1.00 51.72 889 ASN A N 1
ATOM 6690 C CA . ASN A 1 889 ? 24.896 36.977 -28.288 1.00 51.72 889 ASN A CA 1
ATOM 6691 C C . ASN A 1 889 ? 26.324 37.237 -27.763 1.00 51.72 889 ASN A C 1
ATOM 6693 O O . ASN A 1 889 ? 27.172 37.691 -28.530 1.00 51.72 889 ASN A O 1
ATOM 6697 N N . GLY A 1 890 ? 26.604 36.948 -26.485 1.00 55.47 890 GLY A N 1
ATOM 6698 C CA . GLY A 1 890 ? 27.918 37.131 -25.865 1.00 55.47 890 GLY A CA 1
ATOM 6699 C C . GLY A 1 890 ? 28.205 38.547 -25.349 1.00 55.47 890 GLY A C 1
ATOM 6700 O O . GLY A 1 890 ? 29.350 38.828 -24.999 1.00 55.47 890 GLY A O 1
ATOM 6701 N N . ASN A 1 891 ? 27.209 39.440 -25.279 1.00 56.66 891 ASN A N 1
ATOM 6702 C CA . ASN A 1 891 ? 27.402 40.792 -24.738 1.00 56.66 891 ASN A CA 1
ATOM 6703 C C . ASN A 1 891 ? 27.249 40.811 -23.210 1.00 56.66 891 ASN A C 1
ATOM 6705 O O . ASN A 1 891 ? 26.363 40.120 -22.708 1.00 56.66 891 ASN A O 1
ATOM 6709 N N . PRO A 1 892 ? 28.011 41.640 -22.468 1.00 55.50 892 PRO A N 1
ATOM 6710 C CA . PRO A 1 892 ? 27.827 41.810 -21.025 1.00 55.50 892 PRO A CA 1
ATOM 6711 C C . PRO A 1 892 ? 26.386 42.230 -20.698 1.00 55.50 892 PRO A C 1
ATOM 6713 O O . PRO A 1 892 ? 25.904 43.237 -21.218 1.00 55.50 892 PRO A O 1
ATOM 6716 N N . ASN A 1 893 ? 25.689 41.470 -19.850 1.00 58.12 893 ASN A N 1
ATOM 6717 C CA . ASN A 1 893 ? 24.289 41.719 -19.482 1.00 58.12 893 ASN A CA 1
ATOM 6718 C C . ASN A 1 893 ? 24.097 41.514 -17.965 1.00 58.12 893 ASN A C 1
ATOM 6720 O O . ASN A 1 893 ? 24.829 40.756 -17.352 1.00 58.12 893 ASN A O 1
ATOM 6724 N N . VAL A 1 894 ? 23.136 42.210 -17.354 1.00 58.59 894 VAL A N 1
ATOM 6725 C CA . VAL A 1 894 ? 22.797 42.184 -15.911 1.00 58.59 894 VAL A CA 1
ATOM 6726 C C . VAL A 1 894 ? 21.407 41.576 -15.674 1.00 58.59 894 VAL A C 1
ATOM 6728 O O . VAL A 1 894 ? 20.654 41.979 -14.789 1.00 58.59 894 VAL A O 1
ATOM 6731 N N . THR A 1 895 ? 21.026 40.596 -16.491 1.00 59.81 895 THR A N 1
ATOM 6732 C CA . THR A 1 895 ? 19.721 39.930 -16.390 1.00 59.81 895 THR A CA 1
ATOM 6733 C C . THR A 1 895 ? 19.712 38.928 -15.239 1.00 59.81 895 THR A C 1
ATOM 6735 O O . THR A 1 895 ? 20.583 38.061 -15.146 1.00 59.81 895 THR A O 1
ATOM 6738 N N . ALA A 1 896 ? 18.717 39.051 -14.355 1.00 61.84 896 ALA A N 1
ATOM 6739 C CA . ALA A 1 896 ? 18.535 38.139 -13.234 1.00 61.84 896 ALA A CA 1
ATOM 6740 C C . ALA A 1 896 ? 18.165 36.734 -13.737 1.00 61.84 896 ALA A C 1
ATOM 6742 O O . ALA A 1 896 ? 17.227 36.572 -14.519 1.00 61.84 896 ALA A O 1
ATOM 6743 N N . VAL A 1 897 ? 18.882 35.719 -13.263 1.00 62.38 897 VAL A N 1
ATOM 6744 C CA . VAL A 1 897 ? 18.638 34.308 -13.564 1.00 62.38 897 VAL A CA 1
ATOM 6745 C C . VAL A 1 897 ? 18.293 33.572 -12.276 1.00 62.38 897 VAL A C 1
ATOM 6747 O O . VAL A 1 897 ? 19.036 33.627 -11.296 1.00 62.38 897 VAL A O 1
ATOM 6750 N N . ALA A 1 898 ? 17.164 32.869 -12.283 1.00 69.81 898 ALA A N 1
ATOM 6751 C CA . ALA A 1 898 ? 16.656 32.108 -11.151 1.00 69.81 898 ALA A CA 1
ATOM 6752 C C . ALA A 1 898 ? 16.685 30.608 -11.432 1.00 69.81 898 ALA A C 1
ATOM 6754 O O . ALA A 1 898 ? 16.225 30.160 -12.483 1.00 69.81 898 ALA A O 1
ATOM 6755 N N . VAL A 1 899 ? 17.136 29.831 -10.449 1.00 61.12 899 VAL A N 1
ATOM 6756 C CA . VAL A 1 899 ? 16.980 28.374 -10.441 1.00 61.12 899 VAL A CA 1
ATOM 6757 C C . VAL A 1 899 ? 16.128 27.985 -9.241 1.00 61.12 899 VAL A C 1
ATOM 6759 O O . VAL A 1 899 ? 16.472 28.277 -8.094 1.00 61.12 899 VAL A O 1
ATOM 6762 N N . ASN A 1 900 ? 14.995 27.340 -9.512 1.00 68.62 900 ASN A N 1
ATOM 6763 C CA . ASN A 1 900 ? 14.127 26.793 -8.475 1.00 68.62 900 ASN A CA 1
ATOM 6764 C C . ASN A 1 900 ? 14.648 25.427 -8.038 1.00 68.62 900 ASN A C 1
ATOM 6766 O O . ASN A 1 900 ? 15.057 24.621 -8.873 1.00 68.62 900 ASN A O 1
ATOM 6770 N N . PHE A 1 901 ? 14.569 25.138 -6.747 1.00 64.56 901 PHE A N 1
ATOM 6771 C CA . PHE A 1 901 ? 14.878 23.818 -6.214 1.00 64.56 901 PHE A CA 1
ATOM 6772 C C . PHE A 1 901 ? 13.786 23.370 -5.240 1.00 64.56 901 PHE A C 1
ATOM 6774 O O . PHE A 1 901 ? 13.079 24.177 -4.629 1.00 64.56 901 PHE A O 1
ATOM 6781 N N . TYR A 1 902 ? 13.645 22.055 -5.118 1.00 63.84 902 TYR A N 1
ATOM 6782 C CA . TYR A 1 902 ? 12.661 21.408 -4.264 1.00 63.84 902 TYR A CA 1
ATOM 6783 C C . TYR A 1 902 ? 13.257 20.107 -3.717 1.00 63.84 902 TYR A C 1
ATOM 6785 O O . TYR A 1 902 ? 13.693 19.258 -4.490 1.00 63.84 902 TYR A O 1
ATOM 6793 N N . ASP A 1 903 ? 13.282 19.960 -2.394 1.00 64.94 903 ASP A N 1
ATOM 6794 C CA . ASP A 1 903 ? 13.772 18.783 -1.672 1.00 64.94 903 ASP A CA 1
ATOM 6795 C C . ASP A 1 903 ? 12.761 18.380 -0.585 1.00 64.94 903 ASP A C 1
ATOM 6797 O O . ASP A 1 903 ? 12.220 19.220 0.142 1.00 64.94 903 ASP A O 1
ATOM 6801 N N . HIS A 1 904 ? 12.513 17.080 -0.444 1.00 66.81 904 HIS A N 1
ATOM 6802 C CA . HIS A 1 904 ? 11.645 16.504 0.584 1.00 66.81 904 HIS A CA 1
ATOM 6803 C C . HIS A 1 904 ? 12.410 15.422 1.340 1.00 66.81 904 HIS A C 1
ATOM 6805 O O . HIS A 1 904 ? 12.869 14.429 0.778 1.00 66.81 904 HIS A O 1
ATOM 6811 N N . ARG A 1 905 ? 12.553 15.598 2.655 1.00 63.69 905 ARG A N 1
ATOM 6812 C CA . ARG A 1 905 ? 13.318 14.684 3.510 1.00 63.69 905 ARG A CA 1
ATOM 6813 C C . ARG A 1 905 ? 12.446 14.196 4.656 1.00 63.69 905 ARG A C 1
ATOM 6815 O O . ARG A 1 905 ? 12.038 14.978 5.509 1.00 63.69 905 ARG A O 1
ATOM 6822 N N . THR A 1 906 ? 12.222 12.885 4.723 1.00 66.56 906 THR A N 1
ATOM 6823 C CA . THR A 1 906 ? 11.656 12.252 5.924 1.00 66.56 906 THR A CA 1
ATOM 6824 C C . THR A 1 906 ? 12.760 12.059 6.957 1.00 66.56 906 THR A C 1
ATOM 6826 O O . THR A 1 906 ? 13.829 11.525 6.644 1.00 66.56 906 THR A O 1
ATOM 6829 N N . LYS A 1 907 ? 12.526 12.513 8.187 1.00 74.31 907 LYS A N 1
ATOM 6830 C CA . LYS A 1 907 ? 13.492 12.458 9.285 1.00 74.31 907 LYS A CA 1
ATOM 6831 C C . LYS A 1 907 ? 12.879 11.773 10.493 1.00 74.31 907 LYS A C 1
ATOM 6833 O O . LYS A 1 907 ? 11.773 12.104 10.909 1.00 74.31 907 LYS A O 1
ATOM 6838 N N . ALA A 1 908 ? 13.626 10.827 11.052 1.00 69.25 908 ALA A N 1
ATOM 6839 C CA . ALA A 1 908 ? 13.344 10.277 12.365 1.00 69.25 908 ALA A CA 1
ATOM 6840 C C . ALA A 1 908 ? 13.956 11.190 13.433 1.00 69.25 908 ALA A C 1
ATOM 6842 O O . ALA A 1 908 ? 15.070 11.691 13.278 1.00 69.25 908 ALA A O 1
ATOM 6843 N N . GLY A 1 909 ? 13.212 11.394 14.506 1.00 79.62 909 GLY A N 1
ATOM 6844 C CA . GLY A 1 909 ? 13.578 12.184 15.664 1.00 79.62 909 GLY A CA 1
ATOM 6845 C C . GLY A 1 909 ? 13.064 11.527 16.935 1.00 79.62 909 GLY A C 1
ATOM 6846 O O . GLY A 1 909 ? 12.604 10.381 16.932 1.00 79.62 909 GLY A O 1
ATOM 6847 N N . TRP A 1 910 ? 13.110 12.271 18.029 1.00 84.50 910 TRP A N 1
ATOM 6848 C CA . TRP A 1 910 ? 12.540 11.834 19.297 1.00 84.50 910 TRP A CA 1
ATOM 6849 C C . TRP A 1 910 ? 11.500 12.831 19.792 1.00 84.50 910 TRP A C 1
ATOM 6851 O O . TRP A 1 910 ? 11.518 14.013 19.441 1.00 84.50 910 TRP A O 1
ATOM 6861 N N . ALA A 1 911 ? 10.583 12.317 20.602 1.00 89.12 911 ALA A N 1
ATOM 6862 C CA . ALA A 1 911 ? 9.528 13.071 21.244 1.00 89.12 911 ALA A CA 1
ATOM 6863 C C . ALA A 1 911 ? 9.572 12.831 22.753 1.00 89.12 911 ALA A C 1
ATOM 6865 O O . ALA A 1 911 ? 9.691 11.683 23.182 1.00 89.12 911 ALA A O 1
ATOM 6866 N N . ALA A 1 912 ? 9.430 13.882 23.557 1.00 91.25 912 ALA A N 1
ATOM 6867 C CA . ALA A 1 912 ? 9.207 13.754 24.996 1.00 91.25 912 ALA A CA 1
ATOM 6868 C C . ALA A 1 912 ? 8.172 14.764 25.471 1.00 91.25 912 ALA A C 1
ATOM 6870 O O . ALA A 1 912 ? 8.175 15.918 25.052 1.00 91.25 912 ALA A O 1
ATOM 6871 N N . GLY A 1 913 ? 7.278 14.336 26.348 1.00 92.94 913 GLY A N 1
ATOM 6872 C CA . GLY A 1 913 ? 6.162 15.151 26.783 1.00 92.94 913 GLY A CA 1
ATOM 6873 C C . GLY A 1 913 ? 5.639 14.776 28.155 1.00 92.94 913 GLY A C 1
ATOM 6874 O O . GLY A 1 913 ? 6.033 13.778 28.762 1.00 92.94 913 GLY A O 1
ATOM 6875 N N . ALA A 1 914 ? 4.720 15.602 28.626 1.00 92.69 914 ALA A N 1
ATOM 6876 C CA . ALA A 1 914 ? 3.969 15.380 29.844 1.00 92.69 914 ALA A CA 1
ATOM 6877 C C . ALA A 1 914 ? 2.530 15.845 29.630 1.00 92.69 914 ALA A C 1
ATOM 6879 O O . ALA A 1 914 ? 2.285 16.816 28.909 1.00 92.69 914 ALA A O 1
ATOM 6880 N N . GLY A 1 915 ? 1.578 15.173 30.265 1.00 93.00 915 GLY A N 1
ATOM 6881 C CA . GLY A 1 915 ? 0.176 15.526 30.125 1.00 93.00 915 GLY A CA 1
ATOM 6882 C C . GLY A 1 915 ? -0.671 15.191 31.337 1.00 93.00 915 GLY A C 1
ATOM 6883 O O . GLY A 1 915 ? -0.283 14.420 32.214 1.00 93.00 915 GLY A O 1
ATOM 6884 N N . PHE A 1 916 ? -1.851 15.799 31.356 1.00 92.25 916 PHE A N 1
ATOM 6885 C CA . PHE A 1 916 ? -2.932 15.509 32.285 1.00 92.25 916 PHE A CA 1
ATOM 6886 C C . PHE A 1 916 ? -4.128 14.997 31.499 1.00 92.25 916 PHE A C 1
ATOM 6888 O O . PHE A 1 916 ? -4.493 15.558 30.465 1.00 92.25 916 PHE A O 1
ATOM 6895 N N . GLU A 1 917 ? -4.742 13.938 32.002 1.00 93.25 917 GLU A N 1
ATOM 6896 C CA . GLU A 1 917 ? -5.895 13.300 31.396 1.00 93.25 917 GLU A CA 1
ATOM 6897 C C . GLU A 1 917 ? -6.987 13.097 32.457 1.00 93.25 917 GLU A C 1
ATOM 6899 O O . GLU A 1 917 ? -6.881 12.176 33.266 1.00 93.25 917 GLU A O 1
ATOM 6904 N N . PRO A 1 918 ? -7.993 13.987 32.553 1.00 87.50 918 PRO A N 1
ATOM 6905 C CA . PRO A 1 918 ? -9.199 13.741 33.344 1.00 87.50 918 PRO A CA 1
ATOM 6906 C C . PRO A 1 918 ? -10.218 12.854 32.613 1.00 87.50 918 PRO A C 1
ATOM 6908 O O . PRO A 1 918 ? -10.483 13.023 31.422 1.00 87.50 918 PRO A O 1
ATOM 6911 N N . HIS A 1 919 ? -10.869 11.962 33.351 1.00 86.50 919 HIS A N 1
ATOM 6912 C CA . HIS A 1 919 ? -12.124 11.338 32.957 1.00 86.50 919 HIS A CA 1
ATOM 6913 C C . HIS A 1 919 ? -13.236 12.390 33.010 1.00 86.50 919 HIS A C 1
ATOM 6915 O O . HIS A 1 919 ? -13.428 13.081 34.010 1.00 86.50 919 HIS A O 1
ATOM 6921 N N . LEU A 1 920 ? -13.938 12.550 31.888 1.00 79.62 920 LEU A N 1
ATOM 6922 C CA . LEU A 1 920 ? -14.977 13.563 31.728 1.00 79.62 920 LEU A CA 1
ATOM 6923 C C . LEU A 1 920 ? -16.355 12.970 32.022 1.00 79.62 920 LEU A C 1
ATOM 6925 O O . LEU A 1 920 ? -17.103 13.508 32.836 1.00 79.62 920 LEU A O 1
ATOM 6929 N N . SER A 1 921 ? -16.711 11.882 31.328 1.00 66.50 921 SER A N 1
ATOM 6930 C CA . SER A 1 921 ? -17.975 11.164 31.511 1.00 66.50 921 SER A CA 1
ATOM 6931 C C . SER A 1 921 ? -18.010 9.865 30.701 1.00 66.50 921 SER A C 1
ATOM 6933 O O . SER A 1 921 ? -17.640 9.846 29.523 1.00 66.50 921 SER A O 1
ATOM 6935 N N . GLY A 1 922 ? -18.547 8.794 31.289 1.00 73.75 922 GLY A N 1
ATOM 6936 C CA . GLY A 1 922 ? -18.722 7.509 30.617 1.00 73.75 922 GLY A CA 1
ATOM 6937 C C . GLY A 1 922 ? -17.383 6.904 30.204 1.00 73.75 922 GLY A C 1
ATOM 6938 O O . GLY A 1 922 ? -16.614 6.484 31.050 1.00 73.75 922 GLY A O 1
ATOM 6939 N N . ASN A 1 923 ? -17.127 6.854 28.899 1.00 76.00 923 ASN A N 1
ATOM 6940 C CA . ASN A 1 923 ? -15.882 6.346 28.321 1.00 76.00 923 ASN A CA 1
ATOM 6941 C C . ASN A 1 923 ? -14.987 7.476 27.783 1.00 76.00 923 ASN A C 1
ATOM 6943 O O . ASN A 1 923 ? -13.992 7.203 27.120 1.00 76.00 923 ASN A O 1
ATOM 6947 N N . LEU A 1 924 ? -15.345 8.744 28.007 1.00 75.88 924 LEU A N 1
ATOM 6948 C CA . LEU A 1 924 ? -14.609 9.885 27.470 1.00 75.88 924 LEU A CA 1
ATOM 6949 C C . LEU A 1 924 ? -13.589 10.419 28.468 1.00 75.88 924 LEU A C 1
ATOM 6951 O O . LEU A 1 924 ? -13.940 10.783 29.592 1.00 75.88 924 LEU A O 1
ATOM 6955 N N . THR A 1 925 ? -12.351 10.567 28.013 1.00 84.88 925 THR A N 1
ATOM 6956 C CA . THR A 1 925 ? -11.300 11.288 28.732 1.00 84.88 925 THR A CA 1
ATOM 6957 C C . THR A 1 925 ? -10.890 12.526 27.941 1.00 84.88 925 THR A C 1
ATOM 6959 O O . THR A 1 925 ? -10.887 12.540 26.710 1.00 84.88 925 THR A O 1
ATOM 6962 N N . GLY A 1 926 ? -10.597 13.607 28.652 1.00 76.69 926 GLY A N 1
ATOM 6963 C CA . GLY A 1 926 ? -9.995 14.810 28.094 1.00 76.69 926 GLY A CA 1
ATOM 6964 C C . GLY A 1 926 ? -8.502 14.756 28.340 1.00 76.69 926 GLY A C 1
ATOM 6965 O O . GLY A 1 926 ? -8.089 14.248 29.368 1.00 76.69 926 GLY A O 1
ATOM 6966 N N . LYS A 1 927 ? -7.694 15.283 27.430 1.00 91.38 927 LYS A N 1
ATOM 6967 C CA . LYS A 1 927 ? -6.234 15.291 27.513 1.00 91.38 927 LYS A CA 1
ATOM 6968 C C . LYS A 1 927 ? -5.721 16.701 27.274 1.00 91.38 927 LYS A C 1
ATOM 6970 O O . LYS A 1 927 ? -6.155 17.362 26.337 1.00 91.38 927 LYS A O 1
ATOM 6975 N N . VAL A 1 928 ? -4.769 17.136 28.086 1.00 90.44 928 VAL A N 1
ATOM 6976 C CA . VAL A 1 928 ? -3.914 18.296 27.815 1.00 90.44 928 VAL A CA 1
ATOM 6977 C C . VAL A 1 928 ? -2.479 17.805 27.863 1.00 90.44 928 VAL A C 1
ATOM 6979 O O . VAL A 1 928 ? -2.084 17.160 28.832 1.00 90.44 928 VAL A O 1
ATOM 6982 N N . GLU A 1 929 ? -1.704 18.069 26.821 1.00 95.31 929 GLU A N 1
ATOM 6983 C CA . GLU A 1 929 ? -0.344 17.561 26.697 1.00 95.31 929 GLU A CA 1
ATOM 6984 C C . GLU A 1 929 ? 0.595 18.628 26.156 1.00 95.31 929 GLU A C 1
ATOM 6986 O O . GLU A 1 929 ? 0.279 19.343 25.203 1.00 95.31 929 GLU A O 1
ATOM 6991 N N . TYR A 1 930 ? 1.769 18.688 26.771 1.00 96.00 930 TYR A N 1
ATOM 6992 C CA . TYR A 1 930 ? 2.929 19.370 26.239 1.00 96.00 930 TYR A CA 1
ATOM 6993 C C . TYR A 1 930 ? 3.889 18.336 25.647 1.00 96.00 930 TYR A C 1
ATOM 6995 O O . TYR A 1 930 ? 4.206 17.341 26.304 1.00 96.00 930 TYR A O 1
ATOM 7003 N N . LEU A 1 931 ? 4.359 18.569 24.425 1.00 95.06 931 LEU A N 1
ATOM 7004 C CA . LEU A 1 931 ? 5.221 17.655 23.685 1.00 95.06 931 LEU A CA 1
ATOM 7005 C C . LEU A 1 931 ? 6.377 18.423 23.040 1.00 95.06 931 LEU A C 1
ATOM 7007 O O . LEU A 1 931 ? 6.161 19.394 22.326 1.00 95.06 931 LEU A O 1
ATOM 7011 N N . TYR A 1 932 ? 7.605 17.979 23.278 1.00 95.38 932 TYR A N 1
ATOM 7012 C CA . TYR A 1 932 ? 8.805 18.470 22.611 1.00 95.38 932 TYR A CA 1
ATOM 7013 C C . TYR A 1 932 ? 9.244 17.487 21.526 1.00 95.38 932 TYR A C 1
ATOM 7015 O O . TYR A 1 932 ? 9.268 16.281 21.784 1.00 95.38 932 TYR A O 1
ATOM 7023 N N . LEU A 1 933 ? 9.609 17.996 20.348 1.00 91.25 933 LEU A N 1
ATOM 7024 C CA . LEU A 1 933 ? 10.131 17.221 19.220 1.00 91.25 933 LEU A CA 1
ATOM 7025 C C . LEU A 1 933 ? 11.494 17.755 18.773 1.00 91.25 933 LEU A C 1
ATOM 7027 O O . LEU A 1 933 ? 11.710 18.967 18.723 1.00 91.25 933 LEU A O 1
ATOM 7031 N N . ASP A 1 934 ? 12.383 16.856 18.360 1.00 91.31 934 ASP A N 1
ATOM 7032 C CA . ASP A 1 934 ? 13.647 17.205 17.704 1.00 91.31 934 ASP A CA 1
ATOM 7033 C C . ASP A 1 934 ? 13.967 16.194 16.596 1.00 91.31 934 ASP A C 1
ATOM 7035 O O . ASP A 1 934 ? 14.178 15.007 16.861 1.00 91.31 934 ASP A O 1
ATOM 7039 N N . PHE A 1 935 ? 13.996 16.674 15.350 1.00 83.50 935 PHE A N 1
ATOM 7040 C CA . PHE A 1 935 ? 14.278 15.871 14.152 1.00 83.50 935 PHE A CA 1
ATOM 7041 C C . PHE A 1 935 ? 15.760 15.887 13.747 1.00 83.50 935 PHE A C 1
ATOM 7043 O O . PHE A 1 935 ? 16.131 15.361 12.693 1.00 83.50 935 PHE A O 1
ATOM 7050 N N . GLY A 1 936 ? 16.624 16.492 14.567 1.00 79.06 936 GLY A N 1
ATOM 7051 C CA . GLY A 1 936 ? 18.040 16.640 14.264 1.00 79.06 936 GLY A CA 1
ATOM 7052 C C . GLY A 1 936 ? 18.294 17.563 13.069 1.00 79.06 936 GLY A C 1
ATOM 7053 O O . GLY A 1 936 ? 17.483 18.427 12.736 1.00 79.06 936 GLY A O 1
ATOM 7054 N N . ARG A 1 937 ? 19.469 17.406 12.453 1.00 80.06 937 ARG A N 1
ATOM 7055 C CA . ARG A 1 937 ? 19.946 18.238 11.340 1.00 80.06 937 ARG A CA 1
ATOM 7056 C C . ARG A 1 937 ? 19.542 17.677 9.971 1.00 80.06 937 ARG A C 1
ATOM 7058 O O . ARG A 1 937 ? 19.620 16.468 9.703 1.00 80.06 937 ARG A O 1
ATOM 7065 N N . VAL A 1 938 ? 19.122 18.567 9.083 1.00 71.69 938 VAL A N 1
ATOM 7066 C CA . VAL A 1 938 ? 18.733 18.299 7.698 1.00 71.69 938 VAL A CA 1
ATOM 7067 C C . VAL A 1 938 ? 19.593 19.160 6.800 1.00 71.69 938 VAL A C 1
ATOM 7069 O O . VAL A 1 938 ? 19.530 20.381 6.892 1.00 71.69 938 VAL A O 1
ATOM 7072 N N . SER A 1 939 ? 20.379 18.516 5.939 1.00 79.12 939 SER A N 1
ATOM 7073 C CA . SER A 1 939 ? 21.196 19.224 4.967 1.00 79.12 939 SER A CA 1
ATOM 7074 C C . SER A 1 939 ? 20.662 19.031 3.558 1.00 79.12 939 SER A C 1
ATOM 7076 O O . SER A 1 939 ? 20.322 17.911 3.169 1.00 79.12 939 SER A O 1
ATOM 7078 N N . THR A 1 940 ? 20.589 20.140 2.834 1.00 71.62 940 THR A N 1
ATOM 7079 C CA . THR A 1 940 ? 20.133 20.243 1.448 1.00 71.62 940 THR A CA 1
ATOM 7080 C C . THR A 1 940 ? 21.122 21.152 0.720 1.00 71.62 940 THR A C 1
ATOM 7082 O O . THR A 1 940 ? 21.697 22.048 1.337 1.00 71.62 940 THR A O 1
ATOM 7085 N N . THR A 1 941 ? 21.316 20.938 -0.577 1.00 78.00 941 THR A N 1
ATOM 7086 C CA . THR A 1 941 ? 22.155 21.790 -1.428 1.00 78.00 941 THR A CA 1
ATOM 7087 C C . THR A 1 941 ? 21.341 22.229 -2.634 1.00 78.00 941 THR A C 1
ATOM 7089 O O . THR A 1 941 ? 20.590 21.429 -3.192 1.00 78.00 941 THR A O 1
ATOM 7092 N N . ALA A 1 942 ? 21.491 23.487 -3.032 1.00 72.06 942 ALA A N 1
ATOM 7093 C CA . ALA A 1 942 ? 20.943 24.030 -4.269 1.00 72.06 942 ALA A CA 1
ATOM 7094 C C . ALA A 1 942 ? 22.044 24.775 -5.028 1.00 72.06 942 ALA A C 1
ATOM 7096 O O . ALA A 1 942 ? 22.894 25.402 -4.404 1.00 72.06 942 ALA A O 1
ATOM 7097 N N . SER A 1 943 ? 22.034 24.735 -6.357 1.00 80.44 943 SER A N 1
ATOM 7098 C CA . SER A 1 943 ? 23.030 25.430 -7.179 1.00 80.44 943 SER A CA 1
ATOM 7099 C C . SER A 1 943 ? 22.376 26.241 -8.289 1.00 80.44 943 SER A C 1
ATOM 7101 O O . SER A 1 943 ? 21.439 25.771 -8.931 1.00 80.44 943 SER A O 1
ATOM 7103 N N . ASN A 1 944 ? 22.911 27.431 -8.551 1.00 75.69 944 ASN A N 1
ATOM 7104 C CA . ASN A 1 944 ? 22.621 28.228 -9.734 1.00 75.69 944 ASN A CA 1
ATOM 7105 C C . ASN A 1 944 ? 23.888 28.317 -10.594 1.00 75.69 944 ASN A C 1
ATOM 7107 O O . ASN A 1 944 ? 24.769 29.144 -10.353 1.00 75.69 944 ASN A O 1
ATOM 7111 N N . SER A 1 945 ? 23.969 27.439 -11.594 1.00 72.81 945 SER A N 1
ATOM 7112 C CA . SER A 1 945 ? 25.076 27.373 -12.556 1.00 72.81 945 SER A CA 1
ATOM 7113 C C . SER A 1 945 ? 25.027 28.465 -13.625 1.00 72.81 945 SER A C 1
ATOM 7115 O O . SER A 1 945 ? 25.955 28.580 -14.416 1.00 72.81 945 SER A O 1
ATOM 7117 N N . LEU A 1 946 ? 23.944 29.244 -13.671 1.00 67.69 946 LEU A N 1
ATOM 7118 C CA . LEU A 1 946 ? 23.725 30.313 -14.643 1.00 67.69 946 LEU A CA 1
ATOM 7119 C C . LEU A 1 946 ? 24.093 31.698 -14.081 1.00 67.69 946 LEU A C 1
ATOM 7121 O O . LEU A 1 946 ? 23.896 32.709 -14.751 1.00 67.69 946 LEU A O 1
ATOM 7125 N N . ASN A 1 947 ? 24.600 31.752 -12.846 1.00 68.88 947 ASN A N 1
ATOM 7126 C CA . ASN A 1 947 ? 25.121 32.971 -12.240 1.00 68.88 947 ASN A CA 1
ATOM 7127 C C . ASN A 1 947 ? 26.534 33.302 -12.765 1.00 68.88 947 ASN A C 1
ATOM 7129 O O . ASN A 1 947 ? 27.291 32.407 -13.131 1.00 68.88 947 ASN A O 1
ATOM 7133 N N . SER A 1 948 ? 26.896 34.587 -12.749 1.00 66.50 948 SER A N 1
ATOM 7134 C CA . SER A 1 948 ? 28.156 35.148 -13.265 1.00 66.50 948 SER A CA 1
ATOM 7135 C C . SER A 1 948 ? 29.394 34.469 -12.688 1.00 66.50 948 SER A C 1
ATOM 7137 O O . SER A 1 948 ? 30.352 34.216 -13.412 1.00 66.50 948 SER A O 1
ATOM 7139 N N . THR A 1 949 ? 29.324 34.106 -11.410 1.00 70.00 949 THR A N 1
ATOM 7140 C CA . THR A 1 949 ? 30.084 33.013 -10.802 1.00 70.00 949 THR A CA 1
ATOM 7141 C C . THR A 1 949 ? 29.078 31.943 -10.395 1.00 70.00 949 THR A C 1
ATOM 7143 O O . THR A 1 949 ? 28.196 32.270 -9.599 1.00 70.00 949 THR A O 1
ATOM 7146 N N . PRO A 1 950 ? 29.133 30.700 -10.901 1.00 77.38 950 PRO A N 1
ATOM 7147 C CA . PRO A 1 950 ? 28.230 29.641 -10.458 1.00 77.38 950 PRO A CA 1
ATOM 7148 C C . PRO A 1 950 ? 28.196 29.564 -8.926 1.00 77.38 950 PRO A C 1
ATOM 7150 O O . PRO A 1 950 ? 29.243 29.531 -8.290 1.00 77.38 950 PRO A O 1
ATOM 7153 N N . ILE A 1 951 ? 27.010 29.580 -8.313 1.00 72.81 951 ILE A N 1
ATOM 7154 C CA . ILE A 1 951 ? 26.867 29.563 -6.845 1.00 72.81 951 ILE A CA 1
ATOM 7155 C C . ILE A 1 951 ? 26.198 28.269 -6.419 1.00 72.81 951 ILE A C 1
ATOM 7157 O O . ILE A 1 951 ? 25.143 27.908 -6.938 1.00 72.81 951 ILE A O 1
ATOM 7161 N N . ALA A 1 952 ? 26.779 27.603 -5.428 1.00 77.94 952 ALA A N 1
ATOM 7162 C CA . ALA A 1 952 ? 26.141 26.557 -4.650 1.00 77.94 952 ALA A CA 1
ATOM 7163 C C . ALA A 1 952 ? 25.801 27.105 -3.262 1.00 77.94 952 ALA A C 1
ATOM 7165 O O . ALA A 1 952 ? 26.547 27.887 -2.678 1.00 77.94 952 ALA A O 1
ATOM 7166 N N . VAL A 1 953 ? 24.654 26.700 -2.737 1.00 76.69 953 VAL A N 1
ATOM 7167 C CA . VAL A 1 953 ? 24.185 27.078 -1.412 1.00 76.69 953 VAL A CA 1
ATOM 7168 C C . VAL A 1 953 ? 23.885 25.803 -0.642 1.00 76.69 953 VAL A C 1
ATOM 7170 O O . VAL A 1 953 ? 23.004 25.026 -1.018 1.00 76.69 953 VAL A O 1
ATOM 7173 N N . ASN A 1 954 ? 24.639 25.586 0.431 1.00 83.88 954 ASN A N 1
ATOM 7174 C CA . ASN A 1 954 ? 24.467 24.455 1.334 1.00 83.88 954 ASN A CA 1
ATOM 7175 C C . ASN A 1 954 ? 23.719 24.907 2.582 1.00 83.88 954 ASN A C 1
ATOM 7177 O O . ASN A 1 954 ? 24.108 25.879 3.227 1.00 83.88 954 ASN A O 1
ATOM 7181 N N . PHE A 1 955 ? 22.680 24.163 2.947 1.00 74.62 955 PHE A N 1
ATOM 7182 C CA . PHE A 1 955 ? 21.860 24.398 4.131 1.00 74.62 955 PHE A CA 1
ATOM 7183 C C . PHE A 1 955 ? 22.131 23.302 5.153 1.00 74.62 955 PHE A C 1
ATOM 7185 O O . PHE A 1 955 ? 22.203 22.129 4.788 1.00 74.62 955 PHE A O 1
ATOM 7192 N N . ASP A 1 956 ? 22.217 23.659 6.428 1.00 83.56 956 ASP A N 1
ATOM 7193 C CA . ASP A 1 956 ? 22.126 22.728 7.552 1.00 83.56 956 ASP A CA 1
ATOM 7194 C C . ASP A 1 956 ? 21.070 23.255 8.526 1.00 83.56 956 ASP A C 1
ATOM 7196 O O . ASP A 1 956 ? 21.267 24.261 9.202 1.00 83.56 956 ASP A O 1
ATOM 7200 N N . SER A 1 957 ? 19.899 22.619 8.531 1.00 77.06 957 SER A N 1
ATOM 7201 C CA . SER A 1 957 ? 18.726 23.040 9.296 1.00 77.06 957 SER A CA 1
ATOM 7202 C C . SER A 1 957 ? 18.410 22.069 10.420 1.00 77.06 957 SER A C 1
ATOM 7204 O O . SER A 1 957 ? 18.122 20.901 10.164 1.00 77.06 957 SER A O 1
ATOM 7206 N N . ARG A 1 958 ? 18.367 22.547 11.664 1.00 87.25 958 ARG A N 1
ATOM 7207 C CA . ARG A 1 958 ? 17.826 21.797 12.802 1.00 87.25 958 ARG A CA 1
ATOM 7208 C C . ARG A 1 958 ? 16.412 22.263 13.116 1.00 87.25 958 ARG A C 1
ATOM 7210 O O . ARG A 1 958 ? 16.208 23.435 13.435 1.00 87.25 958 ARG A O 1
ATOM 7217 N N . VAL A 1 959 ? 15.464 21.329 13.075 1.00 83.56 959 VAL A N 1
ATOM 7218 C CA . VAL A 1 959 ? 14.050 21.586 13.378 1.00 83.56 959 VAL A CA 1
ATOM 7219 C C . VAL A 1 959 ? 13.716 21.033 14.758 1.00 83.56 959 VAL A C 1
ATOM 7221 O O . VAL A 1 959 ? 13.829 19.830 14.996 1.00 83.56 959 VAL A O 1
ATOM 7224 N N . THR A 1 960 ? 13.297 21.922 15.656 1.00 90.25 960 THR A N 1
ATOM 7225 C CA . THR A 1 960 ? 12.819 21.579 17.005 1.00 90.25 960 THR A CA 1
ATOM 7226 C C . THR A 1 960 ? 11.437 22.163 17.229 1.00 90.25 960 THR A C 1
ATOM 7228 O O . THR A 1 960 ? 11.192 23.286 16.788 1.00 90.25 960 THR A O 1
ATOM 7231 N N . ASP A 1 961 ? 10.573 21.464 17.957 1.00 89.50 961 ASP A N 1
ATOM 7232 C CA . ASP A 1 961 ? 9.189 21.883 18.163 1.00 89.50 961 ASP A CA 1
ATOM 7233 C C . ASP A 1 961 ? 8.742 21.784 19.624 1.00 89.50 961 ASP A C 1
ATOM 7235 O O . ASP A 1 961 ? 9.081 20.833 20.326 1.00 89.50 961 ASP A O 1
ATOM 7239 N N . HIS A 1 962 ? 7.968 22.775 20.065 1.00 93.31 962 HIS A N 1
ATOM 7240 C CA . HIS A 1 962 ? 7.287 22.817 21.354 1.00 93.31 962 HIS A CA 1
ATOM 7241 C C . HIS A 1 962 ? 5.782 22.869 21.113 1.00 93.31 962 HIS A 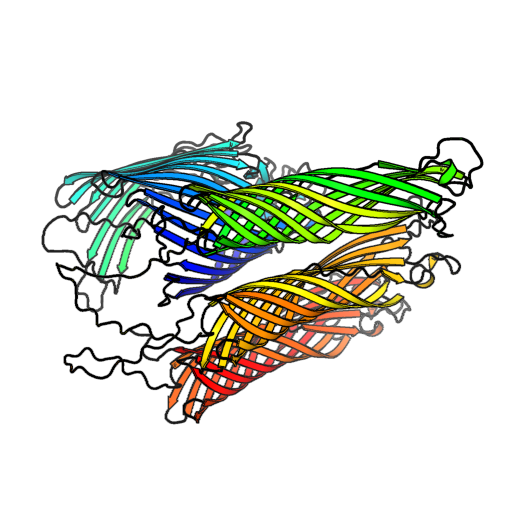C 1
ATOM 7243 O O . HIS A 1 962 ? 5.247 23.877 20.661 1.00 93.31 962 HIS A O 1
ATOM 7249 N N . ILE A 1 963 ? 5.085 21.798 21.453 1.00 92.56 963 ILE A N 1
ATOM 7250 C CA . ILE A 1 963 ? 3.664 21.631 21.179 1.00 92.56 963 ILE A CA 1
ATOM 7251 C C . ILE A 1 963 ? 2.884 21.690 22.482 1.00 92.56 963 ILE A C 1
ATOM 7253 O O . ILE A 1 963 ? 3.215 20.994 23.439 1.00 92.56 963 ILE A O 1
ATOM 7257 N N . VAL A 1 964 ? 1.796 22.456 22.488 1.00 90.81 964 VAL A N 1
ATOM 7258 C CA . VAL A 1 964 ? 0.734 22.359 23.495 1.00 90.81 964 VAL A CA 1
ATOM 7259 C C . VAL A 1 964 ? -0.543 21.948 22.786 1.00 90.81 964 VAL A C 1
ATOM 7261 O O . VAL A 1 964 ? -0.999 22.639 21.874 1.00 90.81 964 VAL A O 1
ATOM 7264 N N . ARG A 1 965 ? -1.137 20.830 23.201 1.00 90.19 965 ARG A N 1
ATOM 7265 C CA . ARG A 1 965 ? -2.338 20.287 22.566 1.00 90.19 965 ARG A CA 1
ATOM 7266 C C . ARG A 1 965 ? -3.375 19.815 23.563 1.00 90.19 965 ARG A C 1
ATOM 7268 O O . ARG A 1 965 ? -3.054 19.356 24.657 1.00 90.19 965 ARG A O 1
ATOM 7275 N N . VAL A 1 966 ? -4.626 19.913 23.140 1.00 83.12 966 VAL A N 1
ATOM 7276 C CA . VAL A 1 966 ? -5.785 19.368 23.837 1.00 83.12 966 VAL A CA 1
ATOM 7277 C C . VAL A 1 966 ? -6.389 18.255 22.996 1.00 83.12 966 VAL A C 1
ATOM 7279 O O . VAL A 1 966 ? -6.389 18.320 21.768 1.00 83.12 966 VAL A O 1
ATOM 7282 N N . GLY A 1 967 ? -6.885 17.212 23.641 1.00 79.19 967 GLY A N 1
ATOM 7283 C CA . GLY A 1 967 ? -7.487 16.076 22.962 1.00 79.19 967 GLY A CA 1
ATOM 7284 C C . GLY A 1 967 ? -8.652 15.496 23.737 1.00 79.19 967 GLY A C 1
ATOM 7285 O O . GLY A 1 967 ? -8.812 15.741 24.931 1.00 79.19 967 GLY A O 1
ATOM 7286 N N . VAL A 1 968 ? -9.466 14.721 23.036 1.00 78.94 968 VAL A N 1
ATOM 7287 C CA . VAL A 1 968 ? -10.556 13.942 23.621 1.00 78.94 968 VAL A CA 1
ATOM 7288 C C . VAL A 1 968 ? -10.389 12.510 23.147 1.00 78.94 968 VAL A C 1
ATOM 7290 O O . VAL A 1 968 ? -10.286 12.267 21.942 1.00 78.94 968 VAL A O 1
ATOM 7293 N N . ASN A 1 969 ? -10.362 11.575 24.091 1.00 79.31 969 ASN A N 1
ATOM 7294 C CA . ASN A 1 969 ? -10.275 10.150 23.816 1.00 79.31 969 ASN A CA 1
ATOM 7295 C C . ASN A 1 969 ? -11.576 9.457 24.193 1.00 79.31 969 ASN A C 1
ATOM 7297 O O . ASN A 1 969 ? -12.213 9.787 25.191 1.00 79.31 969 ASN A O 1
ATOM 7301 N N . TYR A 1 970 ? -11.927 8.446 23.411 1.00 75.69 970 TYR A N 1
ATOM 7302 C CA . TYR A 1 970 ? -12.909 7.440 23.758 1.00 75.69 970 TYR A CA 1
ATOM 7303 C C . TYR A 1 970 ? -12.182 6.159 24.167 1.00 75.69 970 TYR A C 1
ATOM 7305 O O . TYR A 1 970 ? -11.463 5.551 23.369 1.00 75.69 970 TYR A O 1
ATOM 7313 N N . LYS A 1 971 ? -12.366 5.761 25.422 1.00 72.38 971 LYS A N 1
ATOM 7314 C CA . LYS A 1 971 ? -11.782 4.579 26.040 1.00 72.38 971 LYS A CA 1
ATOM 7315 C C . LYS A 1 971 ? -12.721 3.387 25.907 1.00 72.38 971 LYS A C 1
ATOM 7317 O O . LYS A 1 971 ? -13.870 3.435 26.336 1.00 72.38 971 LYS A O 1
ATOM 7322 N N . PHE A 1 972 ? -12.234 2.302 25.326 1.00 57.47 972 PHE A N 1
ATOM 7323 C CA . PHE A 1 972 ? -13.011 1.080 25.175 1.00 57.47 972 PHE A CA 1
ATOM 7324 C C . PHE A 1 972 ? -12.920 0.257 26.464 1.00 57.47 972 PHE A C 1
ATOM 7326 O O . PHE A 1 972 ? -11.826 -0.017 26.948 1.00 57.47 972 PHE A O 1
ATOM 7333 N N . ASP A 1 973 ? -14.092 -0.084 27.001 1.00 58.53 973 ASP A N 1
ATOM 7334 C CA . ASP A 1 973 ? -14.339 -1.002 28.123 1.00 58.53 973 ASP A CA 1
ATOM 7335 C C . ASP A 1 973 ? -13.487 -0.752 29.399 1.00 58.53 973 ASP A C 1
ATOM 7337 O O . ASP A 1 973 ? -12.398 -1.301 29.562 1.00 58.53 973 ASP A O 1
ATOM 7341 N N . PRO A 1 974 ? -13.941 0.082 30.358 1.00 51.78 974 PRO A N 1
ATOM 7342 C CA . PRO A 1 974 ? -13.190 0.374 31.583 1.00 51.78 974 PRO A CA 1
ATOM 7343 C C . PRO A 1 974 ? -13.173 -0.757 32.630 1.00 51.78 974 PRO A C 1
ATOM 7345 O O . PRO A 1 974 ? -12.634 -0.555 33.717 1.00 51.78 974 PRO A O 1
ATOM 7348 N N . ILE A 1 975 ? -13.717 -1.945 32.351 1.00 45.56 975 ILE A N 1
ATOM 7349 C CA . ILE A 1 975 ? -13.865 -3.019 33.348 1.00 45.56 975 ILE A CA 1
ATOM 7350 C C . ILE A 1 975 ? -12.721 -4.032 33.229 1.00 45.56 975 ILE A C 1
ATOM 7352 O O . ILE A 1 975 ? -12.878 -5.158 32.769 1.00 45.56 975 ILE A O 1
ATOM 7356 N N . GLY A 1 976 ? -11.542 -3.628 33.695 1.00 44.38 976 GLY A N 1
ATOM 7357 C CA . GLY A 1 976 ? -10.488 -4.558 34.086 1.00 44.38 976 GLY A CA 1
ATOM 7358 C C . GLY A 1 976 ? -10.592 -4.862 35.579 1.00 44.38 976 GLY A C 1
ATOM 7359 O O . GLY A 1 976 ? -9.973 -4.163 36.376 1.00 44.38 976 GLY A O 1
ATOM 7360 N N . ALA A 1 977 ? -11.354 -5.886 35.972 1.00 35.88 977 ALA A N 1
ATOM 7361 C CA . ALA A 1 977 ? -11.289 -6.454 37.319 1.00 35.88 977 ALA A CA 1
ATOM 7362 C C . ALA A 1 977 ? -11.213 -7.984 37.249 1.00 35.88 977 ALA A C 1
ATOM 7364 O O . ALA A 1 977 ? -12.096 -8.657 36.726 1.00 35.88 977 ALA A O 1
ATOM 7365 N N . VAL A 1 978 ? -10.118 -8.506 37.798 1.00 34.25 978 VAL A N 1
ATOM 7366 C CA . VAL A 1 978 ? -9.863 -9.919 38.077 1.00 34.25 978 VAL A CA 1
ATOM 7367 C C . VAL A 1 978 ? -10.999 -10.476 38.941 1.00 34.25 978 VAL A C 1
ATOM 7369 O O . VAL A 1 978 ? -11.243 -9.977 40.039 1.00 34.25 978 VAL A O 1
ATOM 7372 N N . TYR A 1 979 ? -11.676 -11.527 38.475 1.00 32.06 979 TYR A N 1
ATOM 7373 C CA . TYR A 1 979 ? -12.605 -12.294 39.302 1.00 32.06 979 TYR A CA 1
ATOM 7374 C C . TYR A 1 979 ? -11.817 -13.028 40.397 1.00 32.06 979 TYR A C 1
ATOM 7376 O O . TYR A 1 979 ? -11.090 -13.981 40.118 1.00 32.06 979 TYR A O 1
ATOM 7384 N N . ALA A 1 980 ? -11.960 -12.607 41.653 1.00 29.41 980 ALA A N 1
ATOM 7385 C CA . ALA A 1 980 ? -11.604 -13.450 42.790 1.00 29.41 980 ALA A CA 1
ATOM 7386 C C . ALA A 1 980 ? -12.728 -14.485 43.007 1.00 29.41 980 ALA A C 1
ATOM 7388 O O . ALA A 1 980 ? -13.901 -14.098 43.032 1.00 29.41 980 ALA A O 1
ATOM 7389 N N . PRO A 1 981 ? -12.426 -15.788 43.164 1.00 26.64 981 PRO A N 1
ATOM 7390 C CA . PRO A 1 981 ? -13.455 -16.791 43.398 1.00 26.64 981 PRO A CA 1
ATOM 7391 C C . PRO A 1 981 ? -14.055 -16.613 44.798 1.00 26.64 981 PRO A C 1
ATOM 7393 O O . PRO A 1 981 ? -13.335 -16.529 45.794 1.00 26.64 981 PRO A O 1
ATOM 7396 N N . ALA A 1 982 ? -15.386 -16.572 44.874 1.00 28.55 982 ALA A N 1
ATOM 7397 C CA . ALA A 1 982 ? -16.107 -16.559 46.138 1.00 28.55 982 ALA A CA 1
ATOM 7398 C C . ALA A 1 982 ? -15.911 -17.891 46.878 1.00 28.55 982 ALA A C 1
ATOM 7400 O O . ALA A 1 982 ? -16.126 -18.980 46.343 1.00 28.55 982 ALA A O 1
ATOM 7401 N N . THR A 1 983 ? -15.504 -17.781 48.136 1.00 32.31 983 THR A N 1
ATOM 7402 C CA . THR A 1 983 ? -15.402 -18.861 49.113 1.00 32.31 983 THR A CA 1
ATOM 7403 C C . THR A 1 983 ? -16.760 -19.517 49.369 1.00 32.31 983 THR A C 1
ATOM 7405 O O . THR A 1 983 ? -17.701 -18.836 49.770 1.00 32.31 983 THR A O 1
ATOM 7408 N N . GLY A 1 984 ? -16.820 -20.846 49.250 1.00 33.72 984 GLY A N 1
ATOM 7409 C CA . GLY A 1 984 ? -17.827 -21.667 49.929 1.00 33.72 984 GLY A CA 1
ATOM 7410 C C . GLY A 1 984 ? -18.850 -22.364 49.032 1.00 33.72 984 GLY A C 1
ATOM 7411 O O . GLY A 1 984 ? -20.002 -21.958 48.979 1.00 33.72 984 GLY A O 1
ATOM 7412 N N . SER A 1 985 ? -18.459 -23.480 48.416 1.00 26.47 985 SER A N 1
ATOM 7413 C CA . SER A 1 985 ? -19.323 -24.660 48.254 1.00 26.47 985 SER A CA 1
ATOM 7414 C C . SER A 1 985 ? -18.464 -25.854 47.828 1.00 26.47 985 SER A C 1
ATOM 7416 O O . SER A 1 985 ? -17.681 -25.775 46.889 1.00 26.47 985 SER A O 1
ATOM 7418 N N . THR A 1 986 ? -18.588 -26.943 48.570 1.00 30.61 986 THR A N 1
ATOM 7419 C CA . THR A 1 986 ? -17.776 -28.167 48.569 1.00 30.61 986 THR A CA 1
ATOM 7420 C C . THR A 1 986 ? -17.862 -29.000 47.276 1.00 30.61 986 THR A C 1
ATOM 7422 O O . THR A 1 986 ? -18.959 -29.376 46.866 1.00 30.61 986 THR A O 1
ATOM 7425 N N . SER A 1 987 ? -16.703 -29.337 46.689 1.00 28.25 987 SER A N 1
ATOM 7426 C CA . SER A 1 987 ? -16.469 -30.342 45.616 1.00 28.25 987 SER A CA 1
ATOM 7427 C C . SER A 1 987 ? -16.431 -31.787 46.185 1.00 28.25 987 SER A C 1
ATOM 7429 O O . SER A 1 987 ? -16.374 -31.892 47.414 1.00 28.25 987 SER A O 1
ATOM 7431 N N . PRO A 1 988 ? -16.428 -32.906 45.399 1.00 39.66 988 PRO A N 1
ATOM 7432 C CA . PRO A 1 988 ? -15.515 -33.233 44.266 1.00 39.66 988 PRO A CA 1
ATOM 7433 C C . PRO A 1 988 ? -16.225 -33.883 43.035 1.00 39.66 988 PRO A C 1
ATOM 7435 O O . PRO A 1 988 ? -17.343 -34.362 43.153 1.00 39.66 988 PRO A O 1
ATOM 7438 N N . MET A 1 989 ? -15.703 -33.890 41.797 1.00 25.80 989 MET A N 1
ATOM 7439 C CA . MET A 1 989 ? -14.503 -34.616 41.343 1.00 25.80 989 MET A CA 1
ATOM 7440 C C . MET A 1 989 ? -13.800 -33.955 40.132 1.00 25.80 989 MET A C 1
ATOM 7442 O O . MET A 1 989 ? -14.356 -33.840 39.047 1.00 25.80 989 MET A O 1
ATOM 7446 N N . LEU A 1 990 ? -12.545 -33.563 40.380 1.00 32.09 990 LEU A N 1
ATOM 7447 C CA . LEU A 1 990 ? -11.316 -33.737 39.584 1.00 32.09 990 LEU A CA 1
ATOM 7448 C C . LEU A 1 990 ? -11.387 -33.736 38.040 1.00 32.09 990 LEU A C 1
ATOM 7450 O O . LEU A 1 990 ? -11.359 -34.789 37.411 1.00 32.09 990 LEU A O 1
ATOM 7454 N N . PHE A 1 991 ? -11.175 -32.554 37.457 1.00 26.31 991 PHE A N 1
ATOM 7455 C CA . PHE A 1 991 ? -10.024 -32.377 36.565 1.00 26.31 991 PHE A CA 1
ATOM 7456 C C . PHE A 1 991 ? -9.007 -31.487 37.281 1.00 26.31 991 PHE A C 1
ATOM 7458 O O . PHE A 1 991 ? -9.357 -30.484 37.902 1.00 26.31 991 PHE A O 1
ATOM 7465 N N . LYS A 1 992 ? -7.749 -31.927 37.282 1.00 26.45 992 LYS A N 1
ATOM 7466 C CA . LYS A 1 992 ? -6.619 -31.255 37.922 1.00 26.45 992 LYS A CA 1
ATOM 7467 C C . LYS A 1 992 ? -6.503 -29.839 37.349 1.00 26.45 992 LYS A C 1
ATOM 7469 O O . LYS A 1 992 ? -6.236 -29.689 36.162 1.00 26.45 992 LYS A O 1
ATOM 7474 N N . ALA A 1 993 ? -6.704 -28.825 38.190 1.00 28.06 993 ALA A N 1
ATOM 7475 C CA . ALA A 1 993 ? -6.363 -27.450 37.847 1.00 28.06 993 ALA A CA 1
ATOM 7476 C C . ALA A 1 993 ? -4.896 -27.408 37.384 1.00 28.06 993 ALA A C 1
ATOM 7478 O O . ALA A 1 993 ? -4.062 -28.081 38.011 1.00 28.06 993 ALA A O 1
ATOM 7479 N N . PRO A 1 994 ? -4.552 -26.640 36.333 1.00 28.56 994 PRO A N 1
ATOM 7480 C CA . PRO A 1 994 ? -3.166 -26.281 36.101 1.00 28.56 994 PRO A CA 1
ATOM 7481 C C . PRO A 1 994 ? -2.649 -25.709 37.417 1.00 28.56 994 PRO A C 1
ATOM 7483 O O . PRO A 1 994 ? -3.223 -24.770 37.972 1.00 28.56 994 PRO A O 1
ATOM 7486 N N . VAL A 1 995 ? -1.610 -26.329 37.969 1.00 30.00 995 VAL A N 1
ATOM 7487 C CA . VAL A 1 995 ? -0.837 -25.692 39.028 1.00 30.00 995 VAL A CA 1
ATOM 7488 C C . VAL A 1 995 ? -0.412 -24.360 38.423 1.00 30.00 995 VAL A C 1
ATOM 7490 O O . VAL A 1 995 ? 0.261 -24.375 37.393 1.00 30.00 995 VAL A O 1
ATOM 7493 N N . LEU A 1 996 ? -0.850 -23.233 39.000 1.00 34.88 996 LEU A N 1
ATOM 7494 C CA . LEU A 1 996 ? -0.257 -21.930 38.710 1.00 34.88 996 LEU A CA 1
ATOM 7495 C C . LEU A 1 996 ? 1.243 -22.131 38.880 1.00 34.88 996 LEU A C 1
ATOM 7497 O O . LEU A 1 996 ? 1.717 -22.312 40.004 1.00 34.88 996 LEU A O 1
ATOM 7501 N N . ALA A 1 997 ? 1.963 -22.229 37.763 1.00 44.44 997 ALA A N 1
ATOM 7502 C CA . ALA A 1 997 ? 3.393 -22.422 37.803 1.00 44.44 997 ALA A CA 1
ATOM 7503 C C . ALA A 1 997 ? 3.938 -21.220 38.569 1.00 44.44 997 ALA A C 1
ATOM 7505 O O . ALA A 1 997 ? 3.739 -20.075 38.157 1.00 44.44 997 ALA A O 1
ATOM 7506 N N . ALA A 1 998 ? 4.544 -21.478 39.731 1.00 57.00 998 ALA A N 1
ATOM 7507 C CA . ALA A 1 998 ? 5.261 -20.447 40.453 1.00 57.00 998 ALA A CA 1
ATOM 7508 C C . ALA A 1 998 ? 6.196 -19.765 39.451 1.00 57.00 998 ALA A C 1
ATOM 7510 O O . ALA A 1 998 ? 6.852 -20.445 38.654 1.00 57.00 998 ALA A O 1
ATOM 7511 N N . TRP A 1 999 ? 6.191 -18.431 39.448 1.00 72.75 999 TRP A N 1
ATOM 7512 C CA . TRP A 1 999 ? 7.059 -17.657 38.575 1.00 72.75 999 TRP A CA 1
ATOM 7513 C C . TRP A 1 999 ? 8.475 -18.213 38.644 1.00 72.75 999 TRP A C 1
ATOM 7515 O O . TRP A 1 999 ? 9.057 -18.363 39.717 1.00 72.75 999 TRP A O 1
ATOM 7525 N N . THR A 1 1000 ? 8.996 -18.549 37.477 1.00 81.75 1000 THR A N 1
ATOM 7526 C CA . THR A 1 1000 ? 10.352 -19.039 37.314 1.00 81.75 1000 THR A CA 1
ATOM 7527 C C . THR A 1 1000 ? 11.019 -18.196 36.255 1.00 81.75 1000 THR A C 1
ATOM 7529 O O . THR A 1 1000 ? 10.382 -17.825 35.269 1.00 81.75 1000 THR A O 1
ATOM 7532 N N . TRP A 1 1001 ? 12.306 -17.925 36.437 1.00 85.75 1001 TRP A N 1
ATOM 7533 C CA . TRP A 1 1001 ? 13.138 -17.296 35.419 1.00 85.75 1001 TRP A CA 1
ATOM 7534 C C . TRP A 1 1001 ? 13.510 -18.263 34.284 1.00 85.75 1001 TRP A C 1
ATOM 7536 O O . TRP A 1 1001 ? 13.949 -17.797 33.238 1.00 85.75 1001 TRP A O 1
ATOM 7546 N N . ALA A 1 1002 ? 13.261 -19.573 34.432 1.00 84.06 1002 ALA A N 1
ATOM 7547 C CA . ALA A 1 1002 ? 13.522 -20.580 33.399 1.00 84.06 1002 ALA A CA 1
ATOM 7548 C C . ALA A 1 1002 ? 12.446 -20.610 32.299 1.00 84.06 1002 ALA A C 1
ATOM 7550 O O . ALA A 1 1002 ? 11.254 -20.643 32.608 1.00 84.06 1002 ALA A O 1
ATOM 7551 N N . GLY A 1 1003 ? 12.846 -20.644 31.029 1.00 81.69 1003 GLY A N 1
ATOM 7552 C CA . GLY A 1 1003 ? 11.958 -20.724 29.862 1.00 81.69 1003 GLY A CA 1
ATOM 7553 C C . GLY A 1 1003 ? 12.300 -19.715 28.758 1.00 81.69 1003 GLY A C 1
ATOM 7554 O O . GLY A 1 1003 ? 13.193 -18.882 28.950 1.00 81.69 1003 GLY A O 1
ATOM 7555 N N . PRO A 1 1004 ? 11.603 -19.781 27.607 1.00 79.69 1004 PRO A N 1
ATOM 7556 C CA . PRO A 1 1004 ? 11.830 -18.873 26.493 1.00 79.69 1004 PRO A CA 1
ATOM 7557 C C . PRO A 1 1004 ? 11.177 -17.509 26.719 1.00 79.69 1004 PRO A C 1
ATOM 7559 O O . PRO A 1 1004 ? 10.182 -17.386 27.438 1.00 79.69 1004 PRO A O 1
ATOM 7562 N N . TYR A 1 1005 ? 11.720 -16.487 26.065 1.00 83.62 1005 TYR A N 1
ATOM 7563 C CA . TYR A 1 1005 ? 11.188 -15.130 26.068 1.00 83.62 1005 TYR A CA 1
ATOM 7564 C C . TYR A 1 1005 ? 11.431 -14.423 24.726 1.00 83.62 1005 TYR A C 1
ATOM 7566 O O . TYR A 1 1005 ? 12.387 -14.734 24.013 1.00 83.62 1005 TYR A O 1
ATOM 7574 N N . LEU A 1 1006 ? 10.567 -13.462 24.394 1.00 81.25 1006 LEU A N 1
ATOM 7575 C CA . LEU A 1 1006 ? 10.660 -12.605 23.204 1.00 81.25 1006 LEU A CA 1
ATOM 7576 C C . LEU A 1 1006 ? 10.401 -11.150 23.606 1.00 81.25 1006 LEU A C 1
ATOM 7578 O O . LEU A 1 1006 ? 9.528 -10.887 24.432 1.00 81.25 1006 LEU A O 1
ATOM 7582 N N . GLY A 1 1007 ? 11.135 -10.205 23.028 1.00 80.88 1007 GLY A N 1
ATOM 7583 C CA . GLY A 1 1007 ? 11.053 -8.800 23.403 1.00 80.88 1007 GLY A CA 1
ATOM 7584 C C . GLY A 1 1007 ? 11.618 -7.833 22.372 1.00 80.88 1007 GLY A C 1
ATOM 7585 O O . GLY A 1 1007 ? 12.164 -8.229 21.345 1.00 80.88 1007 GLY A O 1
ATOM 7586 N N . GLY A 1 1008 ? 11.474 -6.543 22.659 1.00 73.38 1008 GLY A N 1
ATOM 7587 C CA . GLY A 1 1008 ? 12.035 -5.447 21.867 1.00 73.38 1008 GLY A CA 1
ATOM 7588 C C . GLY A 1 1008 ? 13.085 -4.673 22.656 1.00 73.38 1008 GLY A C 1
ATOM 7589 O O . GLY A 1 1008 ? 13.011 -4.606 23.887 1.00 73.38 1008 GLY A O 1
ATOM 7590 N N . THR A 1 1009 ? 14.043 -4.072 21.952 1.00 80.56 1009 THR A N 1
ATOM 7591 C CA . THR A 1 1009 ? 15.124 -3.261 22.524 1.00 80.56 1009 THR A CA 1
ATOM 7592 C C . THR A 1 1009 ? 15.254 -1.914 21.829 1.00 80.56 1009 THR A C 1
ATOM 7594 O O . THR A 1 1009 ? 15.146 -1.797 20.609 1.00 80.56 1009 THR A O 1
ATOM 7597 N N . ILE A 1 1010 ? 15.546 -0.887 22.625 1.00 75.12 1010 ILE A N 1
ATOM 7598 C CA . ILE A 1 1010 ? 16.001 0.419 22.146 1.00 75.12 1010 ILE A CA 1
ATOM 7599 C C . ILE A 1 1010 ? 17.340 0.757 22.796 1.00 75.12 1010 ILE A C 1
ATOM 7601 O O . ILE A 1 1010 ? 17.596 0.405 23.953 1.00 75.12 1010 ILE A O 1
ATOM 7605 N N . CYS A 1 1011 ? 18.213 1.415 22.044 1.00 82.81 1011 CYS A N 1
ATOM 7606 C CA . CYS A 1 1011 ? 19.582 1.670 22.450 1.00 82.81 1011 CYS A CA 1
ATOM 7607 C C . CYS A 1 1011 ? 20.089 3.018 21.927 1.00 82.81 1011 CYS A C 1
ATOM 7609 O O . CYS A 1 1011 ? 19.748 3.451 20.825 1.00 82.81 1011 CYS A O 1
ATOM 7611 N N . TYR A 1 1012 ? 20.933 3.663 22.731 1.00 82.25 1012 TYR A N 1
ATOM 7612 C CA . TYR A 1 1012 ? 21.814 4.732 22.278 1.00 82.25 1012 TYR A CA 1
ATOM 7613 C C . TYR A 1 1012 ? 23.258 4.227 22.266 1.00 82.25 1012 TYR A C 1
ATOM 7615 O O . TYR A 1 1012 ? 23.706 3.592 23.229 1.00 82.25 1012 TYR A O 1
ATOM 7623 N N . SER A 1 1013 ? 23.970 4.522 21.183 1.00 85.00 1013 SER A N 1
ATOM 7624 C CA . SER A 1 1013 ? 25.335 4.061 20.944 1.00 85.00 1013 SER A CA 1
ATOM 7625 C C . SER A 1 1013 ? 26.333 5.216 20.942 1.00 85.00 1013 SER A C 1
ATOM 7627 O O . SER A 1 1013 ? 26.073 6.246 20.311 1.00 85.00 1013 SER A O 1
ATOM 7629 N N . ALA A 1 1014 ? 27.489 5.010 21.564 1.00 86.44 1014 ALA A N 1
ATOM 7630 C CA . ALA A 1 1014 ? 28.645 5.893 21.461 1.00 86.44 1014 ALA A CA 1
ATOM 7631 C C . ALA A 1 1014 ? 29.806 5.148 20.782 1.00 86.44 1014 ALA A C 1
ATOM 7633 O O . ALA A 1 1014 ? 30.647 4.518 21.445 1.00 86.44 1014 ALA A O 1
ATOM 7634 N N . GLY A 1 1015 ? 29.825 5.213 19.451 1.00 83.31 1015 GLY A N 1
ATOM 7635 C CA . GLY A 1 1015 ? 30.714 4.440 18.595 1.00 83.31 1015 GLY A CA 1
ATOM 7636 C C . GLY A 1 1015 ? 31.918 5.231 18.097 1.00 83.31 1015 GLY A C 1
ATOM 7637 O O . GLY A 1 1015 ? 31.966 6.462 18.128 1.00 83.31 1015 GLY A O 1
ATOM 7638 N N . LYS A 1 1016 ? 32.937 4.521 17.612 1.00 88.38 1016 LYS A N 1
ATOM 7639 C CA . LYS A 1 1016 ? 34.099 5.112 16.936 1.00 88.38 1016 LYS A CA 1
ATOM 7640 C C . LYS A 1 1016 ? 34.429 4.316 15.682 1.00 88.38 1016 LYS A C 1
ATOM 7642 O O . LYS A 1 1016 ? 34.564 3.096 15.754 1.00 88.38 1016 LYS A O 1
ATOM 7647 N N . SER A 1 1017 ? 34.645 5.025 14.576 1.00 86.38 1017 SER A N 1
ATOM 7648 C CA . SER A 1 1017 ? 35.353 4.499 13.409 1.00 86.38 1017 SER A CA 1
ATOM 7649 C C . SER A 1 1017 ? 36.793 5.012 13.417 1.00 86.38 1017 SER A C 1
ATOM 7651 O O . SER A 1 1017 ? 37.047 6.203 13.639 1.00 86.38 1017 SER A O 1
ATOM 7653 N N . LYS A 1 1018 ? 37.752 4.104 13.234 1.00 88.06 1018 LYS A N 1
ATOM 7654 C CA . LYS A 1 1018 ? 39.165 4.418 12.995 1.00 88.06 1018 LYS A CA 1
ATOM 7655 C C . LYS A 1 1018 ? 39.519 3.932 11.600 1.00 88.06 1018 LYS A C 1
ATOM 7657 O O . LYS A 1 1018 ? 39.514 2.724 11.387 1.00 88.06 1018 LYS A O 1
ATOM 7662 N N . THR A 1 1019 ? 39.843 4.856 10.705 1.00 85.75 1019 THR A N 1
ATOM 7663 C CA . THR A 1 1019 ? 40.112 4.558 9.297 1.00 85.75 1019 THR A CA 1
ATOM 7664 C C . THR A 1 1019 ? 41.509 5.001 8.906 1.00 85.75 1019 THR A C 1
ATOM 7666 O O . THR A 1 1019 ? 41.870 6.164 9.106 1.00 85.75 1019 THR A O 1
ATOM 7669 N N . ASP A 1 1020 ? 42.251 4.076 8.306 1.00 87.50 1020 ASP A N 1
ATOM 7670 C CA . ASP A 1 1020 ? 43.486 4.350 7.581 1.00 87.50 1020 ASP A CA 1
ATOM 7671 C C . ASP A 1 1020 ? 43.143 4.494 6.097 1.00 87.50 1020 ASP A C 1
ATOM 7673 O O . ASP A 1 1020 ? 42.514 3.610 5.516 1.00 87.50 1020 ASP A O 1
ATOM 7677 N N . THR A 1 1021 ? 43.507 5.626 5.502 1.00 84.75 1021 THR A N 1
ATOM 7678 C CA . THR A 1 1021 ? 43.380 5.890 4.064 1.00 84.75 1021 THR A CA 1
ATOM 7679 C C . THR A 1 1021 ? 44.764 5.838 3.446 1.00 84.75 1021 THR A C 1
ATOM 7681 O O . THR A 1 1021 ? 45.643 6.589 3.869 1.00 84.75 1021 THR A O 1
ATOM 7684 N N . ILE A 1 1022 ? 44.948 4.956 2.470 1.00 85.06 1022 ILE A N 1
ATOM 7685 C CA . ILE A 1 1022 ? 46.215 4.733 1.772 1.00 85.06 1022 ILE A CA 1
ATOM 7686 C C . ILE A 1 1022 ? 46.025 5.147 0.313 1.00 85.06 1022 ILE A C 1
ATOM 7688 O O . ILE A 1 1022 ? 45.072 4.708 -0.324 1.00 85.06 1022 ILE A O 1
ATOM 7692 N N . PHE A 1 1023 ? 46.915 5.989 -0.200 1.00 82.81 1023 PHE A N 1
ATOM 7693 C CA . PHE A 1 1023 ? 47.011 6.390 -1.601 1.00 82.81 1023 PHE A CA 1
ATOM 7694 C C . PHE A 1 1023 ? 48.182 5.636 -2.237 1.00 82.81 1023 PHE A C 1
ATOM 7696 O O . PHE A 1 1023 ? 49.264 5.590 -1.650 1.00 82.81 1023 PHE A O 1
ATOM 7703 N N . SER A 1 1024 ? 47.992 5.057 -3.420 1.00 82.25 1024 SER A N 1
ATOM 7704 C CA . SER A 1 1024 ? 49.015 4.267 -4.122 1.00 82.25 1024 SER A CA 1
ATOM 7705 C C . SER A 1 1024 ? 49.025 4.520 -5.631 1.00 82.25 1024 SER A C 1
ATOM 7707 O O . SER A 1 1024 ? 48.027 4.966 -6.199 1.00 82.25 1024 SER A O 1
ATOM 7709 N N . ASP A 1 1025 ? 50.150 4.205 -6.275 1.00 76.06 1025 ASP A N 1
ATOM 7710 C CA . ASP A 1 1025 ? 50.319 4.226 -7.733 1.00 76.06 1025 ASP A CA 1
ATOM 7711 C C . ASP A 1 1025 ? 49.458 3.110 -8.372 1.00 76.06 1025 ASP A C 1
ATOM 7713 O O . ASP A 1 1025 ? 49.642 1.939 -8.026 1.00 76.06 1025 ASP A O 1
ATOM 7717 N N . PRO A 1 1026 ? 48.521 3.425 -9.283 1.00 72.88 1026 PRO A N 1
ATOM 7718 C CA . PRO A 1 1026 ? 47.652 2.437 -9.921 1.00 72.88 1026 PRO A CA 1
ATOM 7719 C C . PRO A 1 1026 ? 48.378 1.489 -10.892 1.00 72.88 1026 PRO A C 1
ATOM 7721 O O . PRO A 1 1026 ? 47.822 0.442 -11.219 1.00 72.88 1026 PRO A O 1
ATOM 7724 N N . VAL A 1 1027 ? 49.603 1.806 -11.331 1.00 70.75 1027 VAL A N 1
ATOM 7725 C CA . VAL A 1 1027 ? 50.408 0.977 -12.248 1.00 70.75 1027 VAL A CA 1
ATOM 7726 C C . VAL A 1 1027 ? 51.270 -0.034 -11.488 1.00 70.75 1027 VAL A C 1
ATOM 7728 O O . VAL A 1 1027 ? 51.313 -1.207 -11.854 1.00 70.75 1027 VAL A O 1
ATOM 7731 N N . ASN A 1 1028 ? 51.948 0.400 -10.420 1.00 72.00 1028 ASN A N 1
ATOM 7732 C CA . ASN A 1 1028 ? 52.901 -0.434 -9.669 1.00 72.00 1028 ASN A CA 1
ATOM 7733 C C . ASN A 1 1028 ? 52.389 -0.893 -8.291 1.00 72.00 1028 ASN A C 1
ATOM 7735 O O . ASN A 1 1028 ? 53.022 -1.731 -7.648 1.00 72.00 1028 ASN A O 1
ATOM 7739 N N . GLY A 1 1029 ? 51.274 -0.336 -7.807 1.00 69.62 1029 GLY A N 1
ATOM 7740 C CA . GLY A 1 1029 ? 50.695 -0.633 -6.491 1.00 69.62 1029 GLY A CA 1
ATOM 7741 C C . GLY A 1 1029 ? 51.490 -0.084 -5.300 1.00 69.62 1029 GLY A C 1
ATOM 7742 O O . GLY A 1 1029 ? 51.188 -0.422 -4.156 1.00 69.62 1029 GLY A O 1
ATOM 7743 N N . THR A 1 1030 ? 52.519 0.735 -5.533 1.00 78.12 1030 THR A N 1
ATOM 7744 C CA . THR A 1 1030 ? 53.376 1.295 -4.479 1.00 78.12 1030 THR A CA 1
ATOM 7745 C C . THR A 1 1030 ? 52.652 2.388 -3.695 1.00 78.12 1030 THR A C 1
ATOM 7747 O O . THR A 1 1030 ? 52.047 3.275 -4.295 1.00 78.12 1030 THR A O 1
ATOM 7750 N N . GLU A 1 1031 ? 52.727 2.349 -2.362 1.00 83.44 1031 GLU A N 1
ATOM 7751 C CA . GLU A 1 1031 ? 52.148 3.370 -1.477 1.00 83.44 1031 GLU A CA 1
ATOM 7752 C C . GLU A 1 1031 ? 52.831 4.730 -1.683 1.00 83.44 1031 GLU A C 1
ATOM 7754 O O . GLU A 1 1031 ? 54.052 4.846 -1.592 1.00 83.44 1031 GLU A O 1
ATOM 7759 N N . LEU A 1 1032 ? 52.021 5.753 -1.951 1.00 77.44 1032 LEU A N 1
ATOM 7760 C CA . LEU A 1 1032 ? 52.438 7.142 -2.135 1.00 77.44 1032 LEU A CA 1
ATOM 7761 C C . LEU A 1 1032 ? 52.268 7.935 -0.832 1.00 77.44 1032 LEU A C 1
ATOM 7763 O O . LEU A 1 1032 ? 53.145 8.706 -0.450 1.00 77.44 1032 LEU A O 1
ATOM 7767 N N . PHE A 1 1033 ? 51.150 7.740 -0.126 1.00 83.19 1033 PHE A N 1
ATOM 7768 C CA . PHE A 1 1033 ? 50.834 8.465 1.107 1.00 83.19 1033 PHE A CA 1
ATOM 7769 C C . PHE A 1 1033 ? 49.787 7.722 1.943 1.00 83.19 1033 PHE A C 1
ATOM 7771 O O . PHE A 1 1033 ? 48.842 7.166 1.391 1.00 83.19 1033 PHE A O 1
ATOM 7778 N N . ALA A 1 1034 ? 49.880 7.781 3.273 1.00 82.75 1034 ALA A N 1
ATOM 7779 C CA . ALA A 1 1034 ? 48.857 7.242 4.165 1.00 82.75 1034 ALA A CA 1
ATOM 7780 C C . ALA A 1 1034 ? 48.493 8.220 5.283 1.00 82.75 1034 ALA A C 1
ATOM 7782 O O . ALA A 1 1034 ? 49.343 8.894 5.866 1.00 82.75 1034 ALA A O 1
ATOM 7783 N N . THR A 1 1035 ? 47.207 8.269 5.620 1.00 83.38 1035 THR A N 1
ATOM 7784 C CA . THR A 1 1035 ? 46.682 9.093 6.711 1.00 83.38 1035 THR A CA 1
ATOM 7785 C C . THR A 1 1035 ? 45.672 8.321 7.550 1.00 83.38 1035 THR A C 1
ATOM 7787 O O . THR A 1 1035 ? 44.955 7.456 7.051 1.00 83.38 1035 THR A O 1
ATOM 7790 N N . ARG A 1 1036 ? 45.615 8.626 8.848 1.00 83.56 1036 ARG A N 1
ATOM 7791 C CA . ARG A 1 1036 ? 44.747 7.959 9.825 1.00 83.56 1036 ARG A CA 1
ATOM 7792 C C . ARG A 1 1036 ? 43.810 8.972 10.458 1.00 83.56 1036 ARG A C 1
ATOM 7794 O O . ARG A 1 1036 ? 44.256 9.950 11.056 1.00 83.56 1036 ARG A O 1
ATOM 7801 N N . ALA A 1 1037 ? 42.512 8.693 10.419 1.00 79.88 1037 ALA A N 1
ATOM 7802 C CA . ALA A 1 1037 ? 41.497 9.515 11.063 1.00 79.88 1037 ALA A CA 1
ATOM 7803 C C . ALA A 1 1037 ? 40.593 8.671 11.967 1.00 79.88 1037 ALA A C 1
ATOM 7805 O O . ALA A 1 1037 ? 40.192 7.559 11.632 1.00 79.88 1037 ALA A O 1
ATOM 7806 N N . SER A 1 1038 ? 40.248 9.219 13.135 1.00 83.00 1038 SER A N 1
ATOM 7807 C CA . SER A 1 1038 ? 39.216 8.657 14.008 1.00 83.00 1038 SER A CA 1
ATOM 7808 C C . SER A 1 1038 ? 38.036 9.617 14.099 1.00 83.00 1038 SER A C 1
ATOM 7810 O O . SER A 1 1038 ? 38.223 10.826 14.285 1.00 83.00 1038 SER A O 1
ATOM 7812 N N . ARG A 1 1039 ? 36.822 9.085 13.950 1.00 83.38 1039 ARG A N 1
ATOM 7813 C CA . ARG A 1 1039 ? 35.566 9.840 14.026 1.00 83.38 1039 ARG A CA 1
ATOM 7814 C C . ARG A 1 1039 ? 34.544 9.110 14.890 1.00 83.38 1039 ARG A C 1
ATOM 7816 O O . ARG A 1 1039 ? 34.545 7.881 14.957 1.00 83.38 1039 ARG A O 1
ATOM 7823 N N . GLN A 1 1040 ? 33.708 9.887 15.575 1.00 83.94 1040 GLN A N 1
ATOM 7824 C CA . GLN A 1 1040 ? 32.588 9.359 16.352 1.00 83.94 1040 GLN A CA 1
ATOM 7825 C C . GLN A 1 1040 ? 31.507 8.829 15.413 1.00 83.94 1040 GLN A C 1
ATOM 7827 O O . GLN A 1 1040 ? 31.263 9.402 14.351 1.00 83.94 1040 GLN A O 1
ATOM 7832 N N . LEU A 1 1041 ? 30.907 7.714 15.810 1.00 81.62 1041 LEU A N 1
ATOM 7833 C CA . LEU A 1 1041 ? 29.897 6.976 15.070 1.00 81.62 1041 LEU A CA 1
ATOM 7834 C C . LEU A 1 1041 ? 28.701 6.769 16.013 1.00 81.62 1041 LEU A C 1
ATOM 7836 O O . LEU A 1 1041 ? 28.473 5.678 16.524 1.00 81.62 1041 LEU A O 1
ATOM 7840 N N . ASP A 1 1042 ? 27.987 7.855 16.297 1.00 81.56 1042 ASP A N 1
ATOM 7841 C CA . ASP A 1 1042 ? 26.910 7.879 17.290 1.00 81.56 1042 ASP A CA 1
ATOM 7842 C C . ASP A 1 1042 ? 25.538 7.785 16.605 1.00 81.56 1042 ASP A C 1
ATOM 7844 O O . ASP A 1 1042 ? 25.359 8.220 15.462 1.00 81.56 1042 ASP A O 1
ATOM 7848 N N . GLY A 1 1043 ? 24.550 7.207 17.286 1.00 76.88 1043 GLY A N 1
ATOM 7849 C CA . GLY A 1 1043 ? 23.230 6.982 16.705 1.00 76.88 1043 GLY A CA 1
ATOM 7850 C C . GLY A 1 1043 ? 22.250 6.285 17.643 1.00 76.88 1043 GLY A C 1
ATOM 7851 O O . GLY A 1 1043 ? 22.619 5.721 18.673 1.00 76.88 1043 GLY A O 1
ATOM 7852 N N . ALA A 1 1044 ? 20.972 6.347 17.275 1.00 79.25 1044 ALA A N 1
ATOM 7853 C CA . ALA A 1 1044 ? 19.937 5.526 17.888 1.00 79.25 1044 ALA A CA 1
ATOM 7854 C C . ALA A 1 1044 ? 19.858 4.175 17.169 1.00 79.25 1044 ALA A C 1
ATOM 7856 O O . ALA A 1 1044 ? 20.012 4.097 15.945 1.00 79.25 1044 ALA A O 1
ATOM 7857 N N . ILE A 1 1045 ? 19.606 3.129 17.948 1.00 80.75 1045 ILE A N 1
ATOM 7858 C CA . ILE A 1 1045 ? 19.554 1.743 17.496 1.00 80.75 1045 ILE A CA 1
ATOM 7859 C C . ILE A 1 1045 ? 18.279 1.111 18.060 1.00 80.75 1045 ILE A C 1
ATOM 7861 O O . ILE A 1 1045 ? 17.966 1.273 19.241 1.00 80.75 1045 ILE A O 1
ATOM 7865 N N . GLY A 1 1046 ? 17.527 0.412 17.214 1.00 72.19 1046 GLY A N 1
ATOM 7866 C CA . GLY A 1 1046 ? 16.289 -0.271 17.594 1.00 72.19 1046 GLY A CA 1
ATOM 7867 C C . GLY A 1 1046 ? 16.279 -1.700 17.072 1.00 72.19 1046 GLY A C 1
ATOM 7868 O O . GLY A 1 1046 ? 16.758 -1.952 15.966 1.00 72.19 1046 GLY A O 1
ATOM 7869 N N . GLY A 1 1047 ? 15.750 -2.632 17.859 1.00 79.19 1047 GLY A N 1
ATOM 7870 C CA . GLY A 1 1047 ? 15.814 -4.047 17.523 1.00 79.19 1047 GLY A CA 1
ATOM 7871 C C . GLY A 1 1047 ? 14.801 -4.924 18.247 1.00 79.19 1047 GLY A C 1
ATOM 7872 O O . GLY A 1 1047 ? 14.023 -4.475 19.092 1.00 79.19 1047 GLY A O 1
ATOM 7873 N N . ALA A 1 1048 ? 14.822 -6.201 17.884 1.00 75.81 1048 ALA A N 1
ATOM 7874 C CA . ALA A 1 1048 ? 14.066 -7.262 18.536 1.00 75.81 1048 ALA A CA 1
ATOM 7875 C C . ALA A 1 1048 ? 15.029 -8.312 19.095 1.00 75.81 1048 ALA A C 1
ATOM 7877 O O . ALA A 1 1048 ? 16.100 -8.544 18.532 1.00 75.81 1048 ALA A O 1
ATOM 7878 N N . GLN A 1 1049 ? 14.638 -8.954 20.194 1.00 83.56 1049 GLN A N 1
ATOM 7879 C CA . GLN A 1 1049 ? 15.442 -9.959 20.879 1.00 83.56 1049 GLN A CA 1
ATOM 7880 C C . GLN A 1 1049 ? 14.618 -11.169 21.317 1.00 83.56 1049 GLN A C 1
ATOM 7882 O O . GLN A 1 1049 ? 13.471 -11.034 21.735 1.00 83.56 1049 GLN A O 1
ATOM 7887 N N . ALA A 1 1050 ? 15.222 -12.352 21.281 1.00 80.25 1050 ALA A N 1
ATOM 7888 C CA . ALA A 1 1050 ? 14.634 -13.599 21.758 1.00 80.25 1050 ALA A CA 1
ATOM 7889 C C . ALA A 1 1050 ? 15.675 -14.415 22.528 1.00 80.25 1050 ALA A C 1
ATOM 7891 O O . ALA A 1 1050 ? 16.867 -14.348 22.232 1.00 80.25 1050 ALA A O 1
ATOM 7892 N N . GLY A 1 1051 ? 15.247 -15.212 23.502 1.00 85.94 1051 GLY A N 1
ATOM 7893 C CA . GLY A 1 1051 ? 16.177 -16.042 24.258 1.00 85.94 1051 GLY A CA 1
ATOM 7894 C C . GLY A 1 1051 ? 15.523 -17.136 25.085 1.00 85.94 1051 GLY A C 1
ATOM 7895 O O . GLY A 1 1051 ? 14.301 -17.273 25.117 1.00 85.94 1051 GLY A O 1
ATOM 7896 N N . TYR A 1 1052 ? 16.360 -17.927 25.753 1.00 89.00 1052 TYR A N 1
ATOM 7897 C CA . TYR A 1 1052 ? 15.953 -19.003 26.653 1.00 89.00 1052 TYR A CA 1
ATOM 7898 C C . TYR A 1 1052 ? 16.844 -19.026 27.894 1.00 89.00 1052 TYR A C 1
ATOM 7900 O O . TYR A 1 1052 ? 18.066 -18.971 27.775 1.00 89.00 1052 TYR A O 1
ATOM 7908 N N . ASN A 1 1053 ? 16.234 -19.163 29.073 1.00 90.19 1053 ASN A N 1
ATOM 7909 C CA . ASN A 1 1053 ? 16.935 -19.266 30.353 1.00 90.19 1053 ASN A CA 1
ATOM 7910 C C . ASN A 1 1053 ? 16.739 -20.648 31.003 1.00 90.19 1053 ASN A C 1
ATOM 7912 O O . ASN A 1 1053 ? 15.629 -21.177 31.058 1.00 90.19 1053 ASN A O 1
ATOM 7916 N N . TRP A 1 1054 ? 17.803 -21.193 31.580 1.00 85.12 1054 TRP A N 1
ATOM 7917 C CA . TRP A 1 1054 ? 17.830 -22.349 32.474 1.00 85.12 1054 TRP A CA 1
ATOM 7918 C C . TRP A 1 1054 ? 18.129 -21.889 33.902 1.00 85.12 1054 TRP A C 1
ATOM 7920 O O . TRP A 1 1054 ? 18.924 -20.973 34.114 1.00 85.12 1054 TRP A O 1
ATOM 7930 N N . LEU A 1 1055 ? 17.512 -22.544 34.887 1.00 86.75 1055 LEU A N 1
ATOM 7931 C CA . LEU A 1 1055 ? 17.665 -22.203 36.300 1.00 86.75 1055 LEU A CA 1
ATOM 7932 C C . LEU A 1 1055 ? 18.162 -23.405 37.109 1.00 86.75 1055 LEU A C 1
ATOM 7934 O O . LEU A 1 1055 ? 17.602 -24.495 37.002 1.00 86.75 1055 LEU A O 1
ATOM 7938 N N . ALA A 1 1056 ? 19.177 -23.186 37.947 1.00 77.25 1056 ALA A N 1
ATOM 7939 C CA . ALA A 1 1056 ? 19.714 -24.162 38.891 1.00 77.25 1056 ALA A CA 1
ATOM 7940 C C . ALA A 1 1056 ? 19.969 -23.485 40.252 1.00 77.25 1056 ALA A C 1
ATOM 7942 O O . ALA A 1 1056 ? 21.004 -22.856 40.482 1.00 77.25 1056 ALA A O 1
ATOM 7943 N N . GLY A 1 1057 ? 19.001 -23.583 41.168 1.00 80.19 1057 GLY A N 1
ATOM 7944 C CA . GLY A 1 1057 ? 19.032 -22.841 42.435 1.00 80.19 1057 GLY A CA 1
ATOM 7945 C C . GLY A 1 1057 ? 18.932 -21.328 42.205 1.00 80.19 1057 GLY A C 1
ATOM 7946 O O . GLY A 1 1057 ? 18.043 -20.876 41.488 1.00 80.19 1057 GLY A O 1
ATOM 7947 N N . ASN A 1 1058 ? 19.855 -20.552 42.785 1.00 84.94 1058 ASN A N 1
ATOM 7948 C CA . ASN A 1 1058 ? 19.931 -19.094 42.591 1.00 84.94 1058 ASN A CA 1
ATOM 7949 C C . ASN A 1 1058 ? 20.697 -18.687 41.320 1.00 84.94 1058 ASN A C 1
ATOM 7951 O O . ASN A 1 1058 ? 20.834 -17.493 41.055 1.00 84.94 1058 ASN A O 1
ATOM 7955 N N . TRP A 1 1059 ? 21.219 -19.651 40.557 1.00 84.75 1059 TRP A N 1
ATOM 7956 C CA . TRP A 1 1059 ? 22.013 -19.406 39.356 1.00 84.75 1059 TRP A CA 1
ATOM 7957 C C . TRP A 1 1059 ? 21.182 -19.600 38.089 1.00 84.75 1059 TRP A C 1
ATOM 7959 O O . TRP A 1 1059 ? 20.403 -20.550 37.978 1.00 84.75 1059 TRP A O 1
ATOM 7969 N N . LEU A 1 1060 ? 21.383 -18.703 37.126 1.00 90.62 1060 LEU A N 1
ATOM 7970 C CA . LEU A 1 1060 ? 20.736 -18.688 35.821 1.00 90.62 1060 LEU A CA 1
ATOM 7971 C C . LEU A 1 1060 ? 21.792 -18.764 34.718 1.00 90.62 1060 LEU A C 1
ATOM 7973 O O . LEU A 1 1060 ? 22.762 -18.011 34.734 1.00 90.62 1060 LEU A O 1
ATOM 7977 N N . ALA A 1 1061 ? 21.577 -19.633 33.737 1.00 88.12 1061 ALA A N 1
ATOM 7978 C CA . ALA A 1 1061 ? 22.323 -19.652 32.480 1.00 88.12 1061 ALA A CA 1
ATOM 7979 C C . ALA A 1 1061 ? 21.333 -19.473 31.326 1.00 88.12 1061 ALA A C 1
ATOM 7981 O O . ALA A 1 1061 ? 20.212 -19.955 31.425 1.00 88.12 1061 ALA A O 1
ATOM 7982 N N . GLY A 1 1062 ? 21.697 -18.803 30.238 1.00 90.50 1062 GLY A N 1
ATOM 7983 C CA . GLY A 1 1062 ? 20.775 -18.572 29.124 1.00 90.50 1062 GLY A CA 1
ATOM 7984 C C . GLY A 1 1062 ? 21.465 -18.280 27.799 1.00 90.50 1062 GLY A C 1
ATOM 7985 O O . GLY A 1 1062 ? 22.679 -18.095 27.749 1.00 90.50 1062 GLY A O 1
ATOM 7986 N N . ILE A 1 1063 ? 20.682 -18.233 26.725 1.00 85.00 1063 ILE A N 1
ATOM 7987 C CA . ILE A 1 1063 ? 21.113 -17.784 25.395 1.00 85.00 1063 ILE A CA 1
ATOM 7988 C C . ILE A 1 1063 ? 20.159 -16.699 24.893 1.00 85.00 1063 ILE A C 1
ATOM 7990 O O . ILE A 1 1063 ? 18.950 -16.811 25.082 1.00 85.00 1063 ILE A O 1
ATOM 7994 N N . GLU A 1 1064 ? 20.697 -15.648 24.278 1.00 92.44 1064 GLU A N 1
ATOM 7995 C CA . GLU A 1 1064 ? 19.938 -14.527 23.718 1.00 92.44 1064 GLU A CA 1
ATOM 7996 C C . GLU A 1 1064 ? 20.461 -14.180 22.322 1.00 92.44 1064 GLU A C 1
ATOM 7998 O O . GLU A 1 1064 ? 21.668 -14.033 22.126 1.00 92.44 1064 GLU A O 1
ATOM 8003 N N . GLY A 1 1065 ? 19.548 -14.046 21.363 1.00 77.56 1065 GLY A N 1
ATOM 8004 C CA . GLY A 1 1065 ? 19.810 -13.506 20.035 1.00 77.56 1065 GLY A CA 1
ATOM 8005 C C . GLY A 1 1065 ? 19.056 -12.196 19.822 1.00 77.56 1065 GLY A C 1
ATOM 8006 O O . GLY A 1 1065 ? 17.912 -12.068 20.264 1.00 77.56 1065 GLY A O 1
ATOM 8007 N N . ASP A 1 1066 ? 19.676 -11.232 19.143 1.00 86.38 1066 ASP A N 1
ATOM 8008 C CA . ASP A 1 1066 ? 19.036 -9.968 18.766 1.00 86.38 1066 ASP A CA 1
ATOM 8009 C C . ASP A 1 1066 ? 19.406 -9.503 17.350 1.00 86.38 1066 ASP A C 1
ATOM 8011 O O . ASP A 1 1066 ? 20.484 -9.820 16.850 1.00 86.38 1066 ASP A O 1
ATOM 8015 N N . LEU A 1 1067 ? 18.485 -8.770 16.712 1.00 84.62 1067 LEU A N 1
ATOM 8016 C CA . LEU A 1 1067 ? 18.651 -8.115 15.409 1.00 84.62 1067 LEU A CA 1
ATOM 8017 C C . LEU A 1 1067 ? 18.311 -6.632 15.553 1.00 84.62 1067 LEU A C 1
ATOM 8019 O O . LEU A 1 1067 ? 17.223 -6.288 16.021 1.00 84.62 1067 LEU A O 1
ATOM 8023 N N . ASN A 1 1068 ? 19.230 -5.762 15.136 1.00 85.56 1068 ASN A N 1
ATOM 8024 C CA . ASN A 1 1068 ? 19.154 -4.326 15.370 1.00 85.56 1068 ASN A CA 1
ATOM 8025 C C . ASN A 1 1068 ? 19.413 -3.545 14.079 1.00 85.56 1068 ASN A C 1
ATOM 8027 O O . ASN A 1 1068 ? 20.382 -3.806 13.366 1.00 85.56 1068 ASN A O 1
ATOM 8031 N N . TYR A 1 1069 ? 18.583 -2.537 13.821 1.00 85.56 1069 TYR A N 1
ATOM 8032 C CA . TYR A 1 1069 ? 18.806 -1.548 12.771 1.00 85.56 1069 TYR A CA 1
ATOM 8033 C C . TYR A 1 1069 ? 19.511 -0.320 13.356 1.00 85.56 1069 TYR A C 1
ATOM 8035 O O . TYR A 1 1069 ? 19.146 0.144 14.443 1.00 85.56 1069 TYR A O 1
ATOM 8043 N N . SER A 1 1070 ? 20.510 0.209 12.644 1.00 82.69 1070 SER A N 1
ATOM 8044 C CA . SER A 1 1070 ? 21.352 1.304 13.129 1.00 82.69 1070 SER A CA 1
ATOM 8045 C C . SER A 1 1070 ? 21.244 2.561 12.259 1.00 82.69 1070 SER A C 1
ATOM 8047 O O . SER A 1 1070 ? 21.288 2.538 11.028 1.00 82.69 1070 SER A O 1
ATOM 8049 N N . GLY A 1 1071 ? 21.087 3.708 12.926 1.00 76.94 1071 GLY A N 1
ATOM 8050 C CA . GLY A 1 1071 ? 21.133 5.034 12.305 1.00 76.94 1071 GLY A CA 1
ATOM 8051 C C . GLY A 1 1071 ? 22.530 5.663 12.265 1.00 76.94 1071 GLY A C 1
ATOM 8052 O O . GLY A 1 1071 ? 22.657 6.815 11.849 1.00 76.94 1071 GLY A O 1
ATOM 8053 N N . GLN A 1 1072 ? 23.559 4.949 12.720 1.00 81.94 1072 GLN A N 1
ATOM 8054 C CA . GLN A 1 1072 ? 24.909 5.467 12.935 1.00 81.94 1072 GLN A CA 1
ATOM 8055 C C . GLN A 1 1072 ? 25.633 5.843 11.638 1.00 81.94 1072 GLN A C 1
ATOM 8057 O O . GLN A 1 1072 ? 25.740 5.030 10.722 1.00 81.94 1072 GLN A O 1
ATOM 8062 N N . ARG A 1 1073 ? 26.191 7.060 11.566 1.00 81.56 1073 ARG A N 1
ATOM 8063 C CA . ARG A 1 1073 ? 26.940 7.554 10.395 1.00 81.56 1073 ARG A CA 1
ATOM 8064 C C . ARG A 1 1073 ? 28.149 8.390 10.806 1.00 81.56 1073 ARG A C 1
ATOM 8066 O O . ARG A 1 1073 ? 28.061 9.180 11.739 1.00 81.56 1073 ARG A O 1
ATOM 8073 N N . ALA A 1 1074 ? 29.243 8.266 10.066 1.00 78.69 1074 ALA A N 1
ATOM 8074 C CA . ALA A 1 1074 ? 30.440 9.091 10.184 1.00 78.69 1074 ALA A CA 1
ATOM 8075 C C . ALA A 1 1074 ? 30.864 9.587 8.795 1.00 78.69 1074 ALA A C 1
ATOM 8077 O O . ALA A 1 1074 ? 30.702 8.874 7.810 1.00 78.69 1074 ALA A O 1
ATOM 8078 N N . LYS A 1 1075 ? 31.411 10.803 8.708 1.00 79.94 1075 LYS A N 1
ATOM 8079 C CA . LYS A 1 1075 ? 32.044 11.336 7.491 1.00 79.94 1075 LYS A CA 1
ATOM 8080 C C . LYS A 1 1075 ? 33.536 11.524 7.731 1.00 79.94 1075 LYS A C 1
ATOM 8082 O O . LYS A 1 1075 ? 33.930 12.028 8.788 1.00 79.94 1075 LYS A O 1
ATOM 8087 N N . LEU A 1 1076 ? 34.347 11.107 6.770 1.00 75.88 1076 LEU A N 1
ATOM 8088 C CA . LEU A 1 1076 ? 35.796 11.203 6.792 1.00 75.88 1076 LEU A CA 1
ATOM 8089 C C . LEU A 1 1076 ? 36.295 11.842 5.498 1.00 75.88 1076 LEU A C 1
ATOM 8091 O O . LEU A 1 1076 ? 35.873 11.467 4.408 1.00 75.88 1076 LEU A O 1
ATOM 8095 N N . ASN A 1 1077 ? 37.241 12.764 5.653 1.00 79.50 1077 ASN A N 1
ATOM 8096 C CA . ASN A 1 1077 ? 37.939 13.403 4.548 1.00 79.50 1077 ASN A CA 1
ATOM 8097 C C . ASN A 1 1077 ? 39.438 13.147 4.730 1.00 79.50 1077 ASN A C 1
ATOM 8099 O O . ASN A 1 1077 ? 39.973 13.359 5.825 1.00 79.50 1077 ASN A O 1
ATOM 8103 N N . ALA A 1 1078 ? 40.095 12.696 3.668 1.00 75.56 1078 ALA A N 1
ATOM 8104 C CA . ALA A 1 1078 ? 41.531 12.477 3.596 1.00 75.56 1078 ALA A CA 1
ATOM 8105 C C . ALA A 1 1078 ? 42.094 13.264 2.409 1.00 75.56 1078 ALA A C 1
ATOM 8107 O O . ALA A 1 1078 ? 41.565 13.183 1.303 1.00 75.56 1078 ALA A O 1
ATOM 8108 N N . VAL A 1 1079 ? 43.160 14.026 2.645 1.00 79.62 1079 VAL A N 1
ATOM 8109 C CA . VAL A 1 1079 ? 43.822 14.844 1.621 1.00 79.62 1079 VAL A CA 1
ATOM 8110 C C . VAL A 1 1079 ? 45.262 14.372 1.501 1.00 79.62 1079 VAL A C 1
ATOM 8112 O O . VAL A 1 1079 ? 45.971 14.316 2.509 1.00 79.62 1079 VAL A O 1
ATOM 8115 N N . CYS A 1 1080 ? 45.675 14.032 0.284 1.00 74.69 1080 CYS A N 1
ATOM 8116 C CA . CYS A 1 1080 ? 47.065 13.785 -0.055 1.00 74.69 1080 CYS A CA 1
ATOM 8117 C C . CYS A 1 1080 ? 47.678 15.038 -0.709 1.00 74.69 1080 CYS A C 1
ATOM 8119 O O . CYS A 1 1080 ? 47.081 15.585 -1.642 1.00 74.69 1080 CYS A O 1
ATOM 8121 N N . PRO A 1 1081 ? 48.860 15.496 -0.257 1.00 73.81 1081 PRO A N 1
ATOM 8122 C CA . PRO A 1 1081 ? 49.588 16.581 -0.909 1.00 73.81 1081 PRO A CA 1
ATOM 8123 C C . PRO A 1 1081 ? 49.923 16.270 -2.374 1.00 73.81 1081 PRO A C 1
ATOM 8125 O O . PRO A 1 1081 ? 50.299 15.146 -2.713 1.00 73.81 1081 PRO A O 1
ATOM 8128 N N . GLY A 1 1082 ? 49.828 17.291 -3.226 1.00 67.56 1082 GLY A N 1
ATOM 8129 C CA . GLY A 1 1082 ? 49.907 17.149 -4.679 1.00 67.56 1082 GLY A CA 1
ATOM 8130 C C . GLY A 1 1082 ? 51.191 16.554 -5.229 1.00 67.56 1082 GLY A C 1
ATOM 8131 O O . GLY A 1 1082 ? 51.143 15.598 -5.993 1.00 67.56 1082 GLY A O 1
ATOM 8132 N N . GLU A 1 1083 ? 52.342 17.055 -4.786 1.00 66.94 1083 GLU A N 1
ATOM 8133 C CA . GLU A 1 1083 ? 53.654 16.606 -5.280 1.00 66.94 1083 GLU A CA 1
ATOM 8134 C C . GLU A 1 1083 ? 53.952 15.129 -4.956 1.00 66.94 1083 GLU A C 1
ATOM 8136 O O . GLU A 1 1083 ? 54.737 14.488 -5.651 1.00 66.94 1083 GLU A O 1
ATOM 8141 N N . VAL A 1 1084 ? 53.318 14.574 -3.913 1.00 71.25 1084 VAL A N 1
ATOM 8142 C CA . VAL A 1 1084 ? 53.528 13.190 -3.447 1.00 71.25 1084 VAL A CA 1
ATOM 8143 C C . VAL A 1 1084 ? 52.607 12.211 -4.171 1.00 71.25 1084 VAL A C 1
ATOM 8145 O O . VAL A 1 1084 ? 53.037 11.123 -4.550 1.00 71.25 1084 VAL A O 1
ATOM 8148 N N . CYS A 1 1085 ? 51.342 12.589 -4.365 1.00 70.81 1085 CYS A N 1
ATOM 8149 C CA . CYS A 1 1085 ? 50.354 11.726 -5.004 1.00 70.81 1085 CYS A CA 1
ATOM 8150 C C . CYS A 1 1085 ? 50.280 11.893 -6.528 1.00 70.81 1085 CYS A C 1
ATOM 8152 O O . CYS A 1 1085 ? 49.778 10.998 -7.190 1.00 70.81 1085 CYS A O 1
ATOM 8154 N N . ASN A 1 1086 ? 50.829 12.968 -7.101 1.00 67.69 1086 ASN A N 1
ATOM 8155 C CA . ASN A 1 1086 ? 50.850 13.203 -8.548 1.00 67.69 1086 ASN A CA 1
ATOM 8156 C C . ASN A 1 1086 ? 52.274 13.466 -9.081 1.00 67.69 1086 ASN A C 1
ATOM 8158 O O . ASN A 1 1086 ? 52.541 14.532 -9.640 1.00 67.69 1086 ASN A O 1
ATOM 8162 N N . PRO A 1 1087 ? 53.208 12.502 -8.965 1.00 59.72 1087 PRO A N 1
ATOM 8163 C CA . PRO A 1 1087 ? 54.602 12.703 -9.371 1.00 59.72 1087 PRO A CA 1
ATOM 8164 C C . PRO A 1 1087 ? 54.777 12.946 -10.884 1.00 59.72 1087 PRO A C 1
ATOM 8166 O O . PRO A 1 1087 ? 55.784 13.515 -11.296 1.00 59.72 1087 PRO A O 1
ATOM 8169 N N . ALA A 1 1088 ? 53.800 12.555 -11.713 1.00 59.34 1088 ALA A N 1
ATOM 8170 C CA . ALA A 1 1088 ? 53.802 12.772 -13.164 1.00 59.34 1088 ALA A CA 1
ATOM 8171 C C . ALA A 1 1088 ? 53.485 14.223 -13.591 1.00 59.34 1088 ALA A C 1
ATOM 8173 O O . ALA A 1 1088 ? 53.754 14.587 -14.731 1.00 59.34 1088 ALA A O 1
ATOM 8174 N N . LEU A 1 1089 ? 52.944 15.052 -12.687 1.00 61.22 1089 LEU A N 1
ATOM 8175 C CA . LEU A 1 1089 ? 52.585 16.457 -12.941 1.00 61.22 1089 LEU A CA 1
ATOM 8176 C C . LEU A 1 1089 ? 53.691 17.450 -12.530 1.00 61.22 1089 LEU A C 1
ATOM 8178 O O . LEU A 1 1089 ? 53.557 18.657 -12.746 1.00 61.22 1089 LEU A O 1
ATOM 8182 N N . VAL A 1 1090 ? 54.808 16.951 -11.984 1.00 55.94 1090 VAL A N 1
ATOM 8183 C CA . VAL A 1 1090 ? 55.973 17.754 -11.587 1.00 55.94 1090 VAL A CA 1
ATOM 8184 C C . VAL A 1 1090 ? 56.617 18.380 -12.834 1.00 55.94 1090 VAL A C 1
ATOM 8186 O O . VAL A 1 1090 ? 57.263 17.691 -13.623 1.00 55.94 1090 VAL A O 1
ATOM 8189 N N . GLY A 1 1091 ? 56.440 19.695 -13.007 1.00 54.22 1091 GLY A N 1
ATOM 8190 C CA . GLY A 1 1091 ? 56.985 20.485 -14.123 1.00 54.22 1091 GLY A CA 1
ATOM 8191 C C . GLY A 1 1091 ? 56.010 20.803 -15.269 1.00 54.22 1091 GLY A C 1
ATOM 8192 O O . GLY A 1 1091 ? 56.421 21.450 -16.230 1.00 54.22 1091 GLY A O 1
ATOM 8193 N N . VAL A 1 1092 ? 54.741 20.378 -15.183 1.00 55.62 1092 VAL A N 1
ATOM 8194 C CA . VAL A 1 1092 ? 53.666 20.757 -16.133 1.00 55.62 1092 VAL A CA 1
ATOM 8195 C C . VAL A 1 1092 ? 52.789 21.879 -15.559 1.00 55.62 1092 VAL A C 1
ATOM 8197 O O . VAL A 1 1092 ? 52.336 22.751 -16.299 1.00 55.62 1092 VAL A O 1
ATOM 8200 N N . ILE A 1 1093 ? 52.584 21.888 -14.237 1.00 53.56 1093 ILE A N 1
ATOM 8201 C CA . ILE A 1 1093 ? 51.794 22.884 -13.501 1.00 53.56 1093 ILE A CA 1
ATOM 8202 C C . ILE A 1 1093 ? 52.563 23.248 -12.215 1.00 53.56 1093 ILE A C 1
ATOM 8204 O O . ILE A 1 1093 ? 52.741 22.394 -11.352 1.00 53.56 1093 ILE A O 1
ATOM 8208 N N . ASP A 1 1094 ? 53.007 24.502 -12.068 1.00 52.72 1094 ASP A N 1
ATOM 8209 C CA . ASP A 1 1094 ? 53.688 25.016 -10.858 1.00 52.72 1094 ASP A CA 1
ATOM 8210 C C . ASP A 1 1094 ? 52.671 25.519 -9.806 1.00 52.72 1094 ASP A C 1
ATOM 8212 O O . ASP A 1 1094 ? 52.785 26.633 -9.287 1.00 52.72 1094 ASP A O 1
ATOM 8216 N N . ASP A 1 1095 ? 51.629 24.731 -9.519 1.00 53.16 1095 ASP A N 1
ATOM 8217 C CA . ASP A 1 1095 ? 50.588 25.097 -8.550 1.00 53.16 1095 ASP A CA 1
ATOM 8218 C C . ASP A 1 1095 ? 50.588 24.149 -7.331 1.00 53.16 1095 ASP A C 1
ATOM 8220 O O . ASP A 1 1095 ? 50.253 22.968 -7.464 1.00 53.16 1095 ASP A O 1
ATOM 8224 N N . PRO A 1 1096 ? 50.905 24.639 -6.115 1.00 51.56 1096 PRO A N 1
ATOM 8225 C CA . PRO A 1 1096 ? 50.819 23.849 -4.885 1.00 51.56 1096 PRO A CA 1
ATOM 8226 C C . PRO A 1 1096 ? 49.380 23.434 -4.500 1.00 51.56 1096 PRO A C 1
ATOM 8228 O O . PRO A 1 1096 ? 49.197 22.743 -3.495 1.00 51.56 1096 PRO A O 1
ATOM 8231 N N . SER A 1 1097 ? 48.356 23.838 -5.264 1.00 53.94 1097 SER A N 1
ATOM 8232 C CA . SER A 1 1097 ? 46.939 23.519 -5.037 1.00 53.94 1097 SER A CA 1
ATOM 8233 C C . SER A 1 1097 ? 46.465 22.170 -5.611 1.00 53.94 1097 SER A C 1
ATOM 8235 O O . SER A 1 1097 ? 45.357 21.736 -5.290 1.00 53.94 1097 SER A O 1
ATOM 8237 N N . VAL A 1 1098 ? 47.288 21.470 -6.406 1.00 60.75 1098 VAL A N 1
ATOM 8238 C CA . VAL A 1 1098 ? 46.927 20.211 -7.095 1.00 60.75 1098 VAL A CA 1
ATOM 8239 C C . VAL A 1 1098 ? 46.889 19.026 -6.117 1.00 60.75 1098 VAL A C 1
ATOM 8241 O O . VAL A 1 1098 ? 47.759 18.169 -6.135 1.00 60.75 1098 VAL A O 1
ATOM 8244 N N . VAL A 1 1099 ? 45.907 18.956 -5.220 1.00 64.19 1099 VAL A N 1
ATOM 8245 C CA . VAL A 1 1099 ? 45.780 17.885 -4.209 1.00 64.19 1099 VAL A CA 1
ATOM 8246 C C . VAL A 1 1099 ? 44.855 16.756 -4.667 1.00 64.19 1099 VAL A C 1
ATOM 8248 O O . VAL A 1 1099 ? 43.854 16.997 -5.333 1.00 64.19 1099 VAL A O 1
ATOM 8251 N N . ALA A 1 1100 ? 45.155 15.520 -4.263 1.00 65.31 1100 ALA A N 1
ATOM 8252 C CA . ALA A 1 1100 ? 44.208 14.410 -4.377 1.00 65.31 1100 ALA A CA 1
ATOM 8253 C C . ALA A 1 1100 ? 43.409 14.306 -3.070 1.00 65.31 1100 ALA A C 1
ATOM 8255 O O . ALA A 1 1100 ? 43.986 14.223 -1.981 1.00 65.31 1100 ALA A O 1
ATOM 8256 N N . ASN A 1 1101 ? 42.081 14.320 -3.150 1.00 72.00 1101 ASN A N 1
ATOM 8257 C CA . ASN A 1 1101 ? 41.191 14.256 -1.992 1.00 72.00 1101 ASN A CA 1
ATOM 8258 C C . ASN A 1 1101 ? 40.225 13.076 -2.096 1.00 72.00 1101 ASN A C 1
ATOM 8260 O O . ASN A 1 1101 ? 39.662 12.767 -3.141 1.00 72.00 1101 ASN A O 1
ATOM 8264 N N . SER A 1 1102 ? 40.009 12.422 -0.960 1.00 68.69 1102 SER A N 1
ATOM 8265 C CA . SER A 1 1102 ? 38.992 11.395 -0.791 1.00 68.69 1102 SER A CA 1
ATOM 8266 C C . SER A 1 1102 ? 38.014 11.836 0.287 1.00 68.69 1102 SER A C 1
ATOM 8268 O O . SER A 1 1102 ? 38.399 12.064 1.438 1.00 68.69 1102 SER A O 1
ATOM 8270 N N . GLU A 1 1103 ? 36.742 11.928 -0.082 1.00 76.38 1103 GLU A N 1
ATOM 8271 C CA . GLU A 1 1103 ? 35.637 12.159 0.842 1.00 76.38 1103 GLU A CA 1
ATOM 8272 C C . GLU A 1 1103 ? 34.778 10.908 0.906 1.00 76.38 1103 GLU A C 1
ATOM 8274 O O . GLU A 1 1103 ? 34.237 10.477 -0.106 1.00 76.38 1103 GLU A O 1
ATOM 8279 N N . HIS A 1 1104 ? 34.630 10.310 2.083 1.00 75.75 1104 HIS A N 1
ATOM 8280 C CA . HIS A 1 1104 ? 33.830 9.103 2.238 1.00 75.75 1104 HIS A CA 1
ATOM 8281 C C . HIS A 1 1104 ? 33.050 9.086 3.555 1.00 75.75 1104 HIS A C 1
ATOM 8283 O O . HIS A 1 1104 ? 33.508 9.504 4.618 1.00 75.75 1104 HIS A O 1
ATOM 8289 N N . GLY A 1 1105 ? 31.817 8.601 3.481 1.00 79.56 1105 GLY A N 1
ATOM 8290 C CA . GLY A 1 1105 ? 30.943 8.319 4.604 1.00 79.56 1105 GLY A CA 1
ATOM 8291 C C . GLY A 1 1105 ? 30.973 6.841 4.968 1.00 79.56 1105 GLY A C 1
ATOM 8292 O O . GLY A 1 1105 ? 30.998 5.980 4.092 1.00 79.56 1105 GLY A O 1
ATOM 8293 N N . GLN A 1 1106 ? 30.925 6.556 6.266 1.00 79.38 1106 GLN A N 1
ATOM 8294 C CA . GLN A 1 1106 ? 30.752 5.213 6.803 1.00 79.38 1106 GLN A CA 1
ATOM 8295 C C . GLN A 1 1106 ? 29.472 5.118 7.613 1.00 79.38 1106 GLN A C 1
ATOM 8297 O O . GLN A 1 1106 ? 29.154 6.014 8.399 1.00 79.38 1106 GLN A O 1
ATOM 8302 N N . LYS A 1 1107 ? 28.741 4.024 7.433 1.00 86.00 1107 LYS A N 1
ATOM 8303 C CA . LYS A 1 1107 ? 27.482 3.753 8.121 1.00 86.00 1107 LYS A CA 1
ATOM 8304 C C . LYS A 1 1107 ? 27.475 2.304 8.600 1.00 86.00 1107 LYS A C 1
ATOM 8306 O O . LYS A 1 1107 ? 27.804 1.415 7.823 1.00 86.00 1107 LYS A O 1
ATOM 8311 N N . LEU A 1 1108 ? 27.087 2.079 9.857 1.00 85.06 1108 LEU A N 1
ATOM 8312 C CA . LEU A 1 1108 ? 26.660 0.752 10.309 1.00 85.06 1108 LEU A CA 1
ATOM 8313 C C . LEU A 1 1108 ? 25.165 0.658 10.007 1.00 85.06 1108 LEU A C 1
ATOM 8315 O O . LEU A 1 1108 ? 24.392 1.445 10.549 1.00 85.06 1108 LEU A O 1
ATOM 8319 N N . GLU A 1 1109 ? 24.763 -0.219 9.094 1.00 84.19 1109 GLU A N 1
ATOM 8320 C CA . GLU A 1 1109 ? 23.367 -0.274 8.638 1.00 84.19 1109 GLU 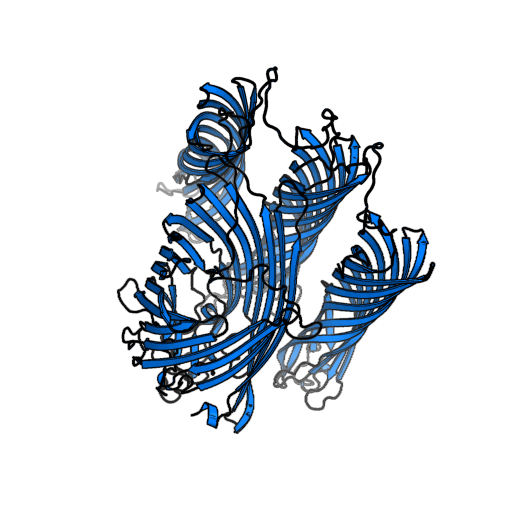A CA 1
ATOM 8321 C C . GLU A 1 1109 ? 22.500 -1.120 9.569 1.00 84.19 1109 GLU A C 1
ATOM 8323 O O . GLU A 1 1109 ? 21.428 -0.697 10.006 1.00 84.19 1109 GLU A O 1
ATOM 8328 N N . TRP A 1 1110 ? 23.001 -2.294 9.930 1.00 87.31 1110 TRP A N 1
ATOM 8329 C CA . TRP A 1 1110 ? 22.373 -3.215 10.864 1.00 87.31 1110 TRP A CA 1
ATOM 8330 C C . TRP A 1 1110 ? 23.444 -4.063 11.551 1.00 87.31 1110 TRP A C 1
ATOM 8332 O O . TRP A 1 1110 ? 24.562 -4.212 11.048 1.00 87.31 1110 TRP A O 1
ATOM 8342 N N . PHE A 1 1111 ? 23.107 -4.624 12.710 1.00 91.56 1111 PHE A N 1
ATOM 8343 C CA . PHE A 1 1111 ? 23.904 -5.675 13.335 1.00 91.56 1111 PHE A CA 1
ATOM 8344 C C . PHE A 1 1111 ? 23.029 -6.636 14.145 1.00 91.56 1111 PHE A C 1
ATOM 8346 O O . PHE A 1 1111 ? 21.989 -6.264 14.694 1.00 91.56 1111 PHE A O 1
ATOM 8353 N N . ALA A 1 1112 ? 23.477 -7.880 14.246 1.00 83.81 1112 ALA A N 1
ATOM 8354 C CA . ALA A 1 1112 ? 22.866 -8.932 15.039 1.00 83.81 1112 ALA A CA 1
ATOM 8355 C C . ALA A 1 1112 ? 23.886 -9.530 16.013 1.00 83.81 1112 ALA A C 1
ATOM 8357 O O . ALA A 1 1112 ? 25.087 -9.564 15.730 1.00 83.81 1112 ALA A O 1
ATOM 8358 N N . THR A 1 1113 ? 23.417 -10.026 17.156 1.00 91.50 1113 THR A N 1
ATOM 8359 C CA . THR A 1 1113 ? 24.269 -10.726 18.126 1.00 91.50 1113 THR A CA 1
ATOM 8360 C C . THR A 1 1113 ? 23.652 -12.047 18.563 1.00 91.50 1113 THR A C 1
ATOM 8362 O O . THR A 1 1113 ? 22.432 -12.182 18.623 1.00 91.50 1113 THR A O 1
ATOM 8365 N N . LEU A 1 1114 ? 24.502 -13.023 18.889 1.00 88.81 1114 LEU A N 1
ATOM 8366 C CA . LEU A 1 1114 ? 24.121 -14.265 19.561 1.00 88.81 1114 LEU A CA 1
ATOM 8367 C C . LEU A 1 1114 ? 25.033 -14.451 20.773 1.00 88.81 1114 LEU A C 1
ATOM 8369 O O . LEU A 1 1114 ? 26.250 -14.597 20.628 1.00 88.81 1114 LEU A O 1
ATOM 8373 N N . ARG A 1 1115 ? 24.459 -14.398 21.977 1.00 95.44 1115 ARG A N 1
ATOM 8374 C CA . ARG A 1 1115 ? 25.205 -14.261 23.234 1.00 95.44 1115 ARG A CA 1
ATOM 8375 C C . ARG A 1 1115 ? 24.737 -15.260 24.289 1.00 95.44 1115 ARG A C 1
ATOM 8377 O O . ARG A 1 1115 ? 23.544 -15.498 24.456 1.00 95.44 1115 ARG A O 1
ATOM 8384 N N . GLY A 1 1116 ? 25.691 -15.826 25.025 1.00 86.25 1116 GLY A N 1
ATOM 8385 C CA . GLY A 1 1116 ? 25.426 -16.601 26.236 1.00 86.25 1116 GLY A CA 1
ATOM 8386 C C . GLY A 1 1116 ? 25.302 -15.679 27.449 1.00 86.25 1116 GLY A C 1
ATOM 8387 O O . GLY A 1 1116 ? 26.076 -14.731 27.580 1.00 86.25 1116 GLY A O 1
ATOM 8388 N N . ARG A 1 1117 ? 24.349 -15.966 28.339 1.00 93.00 1117 ARG A N 1
ATOM 8389 C CA . ARG A 1 1117 ? 24.050 -15.222 29.571 1.00 93.00 1117 ARG A CA 1
ATOM 8390 C C . ARG A 1 1117 ? 24.360 -16.086 30.794 1.00 93.00 1117 ARG A C 1
ATOM 8392 O O . ARG A 1 1117 ? 23.995 -17.259 30.828 1.00 93.00 1117 ARG A O 1
ATOM 8399 N N . LEU A 1 1118 ? 24.974 -15.500 31.819 1.00 95.12 1118 LEU A N 1
ATOM 8400 C CA . LEU A 1 1118 ? 25.177 -16.125 33.130 1.00 95.12 1118 LEU A CA 1
ATOM 8401 C C . LEU A 1 1118 ? 24.807 -15.117 34.220 1.00 95.12 1118 LEU A C 1
ATOM 8403 O O . LEU A 1 1118 ? 25.337 -14.006 34.235 1.00 95.12 1118 LEU A O 1
ATOM 8407 N N . GLY A 1 1119 ? 23.895 -15.478 35.120 1.00 91.12 1119 GLY A N 1
ATOM 8408 C CA . GLY A 1 1119 ? 23.348 -14.559 36.113 1.00 91.12 1119 GLY A CA 1
ATOM 8409 C C . GLY A 1 1119 ? 22.976 -15.193 37.447 1.00 91.12 1119 GLY A C 1
ATOM 8410 O O . GLY A 1 1119 ? 22.982 -16.412 37.610 1.00 91.12 1119 GLY A O 1
ATOM 8411 N N . VAL A 1 1120 ? 22.649 -14.332 38.407 1.00 91.50 1120 VAL A N 1
ATOM 8412 C CA . VAL A 1 1120 ? 22.224 -14.680 39.766 1.00 91.50 1120 VAL A CA 1
ATOM 8413 C C . VAL A 1 1120 ? 20.888 -14.009 40.086 1.00 91.50 1120 VAL A C 1
ATOM 8415 O O . VAL A 1 1120 ? 20.658 -12.850 39.731 1.00 91.50 1120 VAL A O 1
ATOM 8418 N N . ILE A 1 1121 ? 20.005 -14.741 40.762 1.00 91.31 1121 ILE A N 1
ATOM 8419 C CA . ILE A 1 1121 ? 18.748 -14.218 41.301 1.00 91.31 1121 ILE A CA 1
ATOM 8420 C C . ILE A 1 1121 ? 19.064 -13.351 42.526 1.00 91.31 1121 ILE A C 1
ATOM 8422 O O . ILE A 1 1121 ? 19.538 -13.857 43.541 1.00 91.31 1121 ILE A O 1
ATOM 8426 N N . LEU A 1 1122 ? 18.792 -12.046 42.430 1.00 86.50 1122 LEU A N 1
ATOM 8427 C CA . LEU A 1 1122 ? 18.949 -11.088 43.530 1.00 86.50 1122 LEU A CA 1
ATOM 8428 C C . LEU A 1 1122 ? 17.735 -11.121 44.469 1.00 86.50 1122 LEU A C 1
ATOM 8430 O O . LEU A 1 1122 ? 17.875 -11.075 45.688 1.00 86.50 1122 LEU A O 1
ATOM 8434 N N . THR A 1 1123 ? 16.540 -11.223 43.885 1.00 83.44 1123 THR A N 1
ATOM 8435 C CA . THR A 1 1123 ? 15.247 -11.429 44.555 1.00 83.44 1123 THR A CA 1
ATOM 8436 C C . THR A 1 1123 ? 14.379 -12.318 43.656 1.00 83.44 1123 THR A C 1
ATOM 8438 O O . THR A 1 1123 ? 14.694 -12.442 42.472 1.00 83.44 1123 THR A O 1
ATOM 8441 N N . PRO A 1 1124 ? 13.269 -12.918 44.134 1.00 81.69 1124 PRO A N 1
ATOM 8442 C CA . PRO A 1 1124 ? 12.389 -13.720 43.272 1.00 81.69 1124 PRO A CA 1
ATOM 8443 C C . PRO A 1 1124 ? 11.966 -13.011 41.969 1.00 81.69 1124 PRO A C 1
ATOM 8445 O O . PRO A 1 1124 ? 11.764 -13.662 40.943 1.00 81.69 1124 PRO A O 1
ATOM 8448 N N . ASP A 1 1125 ? 11.930 -11.677 41.991 1.00 86.75 1125 ASP A N 1
ATOM 8449 C CA . ASP A 1 1125 ? 11.510 -10.812 40.893 1.00 86.75 1125 ASP A CA 1
ATOM 8450 C C . ASP A 1 1125 ? 12.665 -10.032 40.231 1.00 86.75 1125 ASP A C 1
ATOM 8452 O O . ASP A 1 1125 ? 12.395 -9.173 39.397 1.00 86.75 1125 ASP A O 1
ATOM 8456 N N . ALA A 1 1126 ? 13.944 -10.315 40.523 1.00 88.12 1126 ALA A N 1
ATOM 8457 C CA . ALA A 1 1126 ? 15.073 -9.644 39.864 1.00 88.12 1126 ALA A CA 1
ATOM 8458 C C . ALA A 1 1126 ? 16.320 -10.528 39.689 1.00 88.12 1126 ALA A C 1
ATOM 8460 O O . ALA A 1 1126 ? 16.732 -11.243 40.605 1.00 88.12 1126 ALA A O 1
ATOM 8461 N N . ILE A 1 1127 ? 16.976 -10.401 38.533 1.00 93.12 1127 ILE A N 1
ATOM 8462 C CA . ILE A 1 1127 ? 18.249 -11.051 38.198 1.00 93.12 1127 ILE A CA 1
ATOM 8463 C C . ILE A 1 1127 ? 19.305 -10.024 37.781 1.00 93.12 1127 ILE A C 1
ATOM 8465 O O . ILE A 1 1127 ? 18.996 -9.021 37.140 1.00 93.12 1127 ILE A O 1
ATOM 8469 N N . ALA A 1 1128 ? 20.568 -10.310 38.087 1.00 91.12 1128 ALA A N 1
ATOM 8470 C CA . ALA A 1 1128 ? 21.722 -9.642 37.485 1.00 91.12 1128 ALA A CA 1
ATOM 8471 C C . ALA A 1 1128 ? 22.527 -10.657 36.673 1.00 91.12 1128 ALA A C 1
ATOM 8473 O O . ALA A 1 1128 ? 22.689 -11.796 37.108 1.00 91.12 1128 ALA A O 1
ATOM 8474 N N . TYR A 1 1129 ? 23.019 -10.268 35.497 1.00 95.44 1129 TYR A N 1
ATOM 8475 C CA . TYR A 1 1129 ? 23.710 -11.176 34.579 1.00 95.44 1129 TYR A CA 1
ATOM 8476 C C . TYR A 1 1129 ? 24.861 -10.499 33.830 1.00 95.44 1129 TYR A C 1
ATOM 8478 O O . TYR A 1 1129 ? 24.826 -9.303 33.543 1.00 95.44 1129 TYR A O 1
ATOM 8486 N N . ALA A 1 1130 ? 25.860 -11.301 33.471 1.00 95.06 1130 ALA A N 1
ATOM 8487 C CA . ALA A 1 1130 ? 26.867 -10.986 32.466 1.00 95.06 1130 ALA A CA 1
ATOM 8488 C C . ALA A 1 1130 ? 26.543 -11.738 31.166 1.00 95.06 1130 ALA A C 1
ATOM 8490 O O . ALA A 1 1130 ? 25.892 -12.787 31.188 1.00 95.06 1130 ALA A O 1
ATOM 8491 N N . THR A 1 1131 ? 26.972 -11.198 30.028 1.00 96.44 1131 THR A N 1
ATOM 8492 C CA . THR A 1 1131 ? 26.685 -11.767 28.709 1.00 96.44 1131 THR A CA 1
ATOM 8493 C C . THR A 1 1131 ? 27.852 -11.583 27.743 1.00 96.44 1131 THR A C 1
ATOM 8495 O O . THR A 1 1131 ? 28.550 -10.572 27.788 1.00 96.44 1131 THR A O 1
ATOM 8498 N N . GLY A 1 1132 ? 28.056 -12.539 26.839 1.00 91.38 1132 GLY A N 1
ATOM 8499 C CA . GLY A 1 1132 ? 29.099 -12.458 25.815 1.00 91.38 1132 GLY A CA 1
ATOM 8500 C C . GLY A 1 1132 ? 28.867 -13.423 24.656 1.00 91.38 1132 GLY A C 1
ATOM 8501 O O . GLY A 1 1132 ? 28.248 -14.472 24.837 1.00 91.38 1132 GLY A O 1
ATOM 8502 N N . GLY A 1 1133 ? 29.326 -13.066 23.458 1.00 91.94 1133 GLY A N 1
ATOM 8503 C CA . GLY A 1 1133 ? 29.168 -13.910 22.275 1.00 91.94 1133 GLY A CA 1
ATOM 8504 C C . GLY A 1 1133 ? 29.600 -13.251 20.970 1.00 91.94 1133 GLY A C 1
ATOM 8505 O O . GLY A 1 1133 ? 30.417 -12.330 20.964 1.00 91.94 1133 GLY A O 1
ATOM 8506 N N . VAL A 1 1134 ? 29.053 -13.754 19.865 1.00 88.19 1134 VAL A N 1
ATOM 8507 C CA . VAL A 1 1134 ? 29.392 -13.325 18.503 1.00 88.19 1134 VAL A CA 1
ATOM 8508 C C . VAL A 1 1134 ? 28.467 -12.208 18.034 1.00 88.19 1134 VAL A C 1
ATOM 8510 O O . VAL A 1 1134 ? 27.298 -12.146 18.424 1.00 88.19 1134 VAL A O 1
ATOM 8513 N N . ALA A 1 1135 ? 28.994 -11.338 17.179 1.00 91.31 1135 ALA A N 1
ATOM 8514 C CA . ALA A 1 1135 ? 28.238 -10.287 16.517 1.00 91.31 1135 ALA A CA 1
ATOM 8515 C C . ALA A 1 1135 ? 28.501 -10.301 15.011 1.00 91.31 1135 ALA A C 1
ATOM 8517 O O . ALA A 1 1135 ? 29.586 -10.676 14.577 1.00 91.31 1135 ALA A O 1
ATOM 8518 N N . VAL A 1 1136 ? 27.522 -9.879 14.220 1.00 86.00 1136 VAL A N 1
ATOM 8519 C CA . VAL A 1 1136 ? 27.653 -9.668 12.775 1.00 86.00 1136 VAL A CA 1
ATOM 8520 C C . VAL A 1 1136 ? 26.982 -8.354 12.408 1.00 86.00 1136 VAL A C 1
ATOM 8522 O O . VAL A 1 1136 ? 25.930 -8.045 12.957 1.00 86.00 1136 VAL A O 1
ATOM 8525 N N . GLY A 1 1137 ? 27.571 -7.565 11.518 1.00 85.62 1137 GLY A N 1
ATOM 8526 C CA . GLY A 1 1137 ? 26.968 -6.311 11.078 1.00 85.62 1137 GLY A CA 1
ATOM 8527 C C . GLY A 1 1137 ? 27.497 -5.835 9.738 1.00 85.62 1137 GLY A C 1
ATOM 8528 O O . GLY A 1 1137 ? 28.588 -6.224 9.316 1.00 85.62 1137 GLY A O 1
ATOM 8529 N N . GLU A 1 1138 ? 26.709 -4.997 9.076 1.00 89.81 1138 GLU A N 1
ATOM 8530 C CA . GLU A 1 1138 ? 27.021 -4.470 7.752 1.00 89.81 1138 GLU A CA 1
ATOM 8531 C C . GLU A 1 1138 ? 27.520 -3.032 7.822 1.00 89.81 1138 GLU A C 1
ATOM 8533 O O . GLU A 1 1138 ? 26.849 -2.133 8.339 1.00 89.81 1138 GLU A O 1
ATOM 8538 N N . VAL A 1 1139 ? 28.711 -2.827 7.264 1.00 84.12 1139 VAL A N 1
ATOM 8539 C CA . VAL A 1 1139 ? 29.366 -1.532 7.156 1.00 84.12 1139 VAL A CA 1
ATOM 8540 C C . VAL A 1 1139 ? 29.318 -1.077 5.707 1.00 84.12 1139 VAL A C 1
ATOM 8542 O O . VAL A 1 1139 ? 29.978 -1.651 4.839 1.00 84.12 1139 VAL A O 1
ATOM 8545 N N . MET A 1 1140 ? 28.577 -0.006 5.462 1.00 84.69 1140 MET A N 1
ATOM 8546 C CA . MET A 1 1140 ? 28.573 0.693 4.185 1.00 84.69 1140 MET A CA 1
ATOM 8547 C C . MET A 1 1140 ? 29.661 1.769 4.200 1.00 84.69 1140 MET A C 1
ATOM 8549 O O . MET A 1 1140 ? 29.718 2.584 5.124 1.00 84.69 1140 MET A O 1
ATOM 8553 N N . THR A 1 1141 ? 30.502 1.793 3.168 1.00 78.81 1141 THR A N 1
ATOM 8554 C CA . THR A 1 1141 ? 31.445 2.881 2.879 1.00 78.81 1141 THR A CA 1
ATOM 8555 C C . THR A 1 1141 ? 31.118 3.447 1.506 1.00 78.81 1141 THR A C 1
ATOM 8557 O O . THR A 1 1141 ? 31.171 2.721 0.518 1.00 78.81 1141 THR A O 1
ATOM 8560 N N . ALA A 1 1142 ? 30.776 4.731 1.431 1.00 78.19 1142 ALA A N 1
ATOM 8561 C CA . ALA A 1 1142 ? 30.478 5.391 0.163 1.00 78.19 1142 ALA A CA 1
ATOM 8562 C C . ALA A 1 1142 ? 31.082 6.789 0.110 1.00 78.19 1142 ALA A C 1
ATOM 8564 O O . ALA A 1 1142 ? 31.066 7.504 1.108 1.00 78.19 1142 ALA A O 1
ATOM 8565 N N . GLY A 1 1143 ? 31.612 7.189 -1.037 1.00 72.38 1143 GLY A N 1
ATOM 8566 C CA . GLY A 1 1143 ? 32.384 8.413 -1.161 1.00 72.38 1143 GLY A CA 1
ATOM 8567 C C . GLY A 1 1143 ? 32.833 8.722 -2.579 1.00 72.38 1143 GLY A C 1
ATOM 8568 O O . GLY A 1 1143 ? 32.511 8.005 -3.520 1.00 72.38 1143 GLY A O 1
ATOM 8569 N N . THR A 1 1144 ? 33.595 9.794 -2.714 1.00 72.12 1144 THR A N 1
ATOM 8570 C CA . THR A 1 1144 ? 34.215 10.245 -3.956 1.00 72.12 1144 THR A CA 1
ATOM 8571 C C . THR A 1 1144 ? 35.718 10.355 -3.762 1.00 72.12 1144 THR A C 1
ATOM 8573 O O . THR A 1 1144 ? 36.188 10.862 -2.739 1.00 72.12 1144 THR A O 1
ATOM 8576 N N . VAL A 1 1145 ? 36.471 9.870 -4.740 1.00 67.81 1145 VAL A N 1
ATOM 8577 C CA . VAL A 1 1145 ? 37.926 9.999 -4.813 1.00 67.81 1145 VAL A CA 1
ATOM 8578 C C . VAL A 1 1145 ? 38.235 10.873 -6.014 1.00 67.81 1145 VAL A C 1
ATOM 8580 O O . VAL A 1 1145 ? 37.931 10.498 -7.144 1.00 67.81 1145 VAL A O 1
ATOM 8583 N N . PHE A 1 1146 ? 38.826 12.030 -5.760 1.00 71.38 1146 PHE A N 1
ATOM 8584 C CA . PHE A 1 1146 ? 39.222 12.984 -6.780 1.00 71.38 1146 PHE A CA 1
ATOM 8585 C C . PHE A 1 1146 ? 40.740 12.955 -6.966 1.00 71.38 1146 PHE A C 1
ATOM 8587 O O . PHE A 1 1146 ? 41.511 12.934 -6.000 1.00 71.38 1146 PHE A O 1
ATOM 8594 N N . GLY A 1 1147 ? 41.143 12.945 -8.232 1.00 70.00 1147 GLY A N 1
ATOM 8595 C CA . GLY A 1 1147 ? 42.524 12.951 -8.690 1.00 70.00 1147 GLY A CA 1
ATOM 8596 C C . GLY A 1 1147 ? 42.620 13.550 -10.092 1.00 70.00 1147 GLY A C 1
ATOM 8597 O O . GLY A 1 1147 ? 41.712 14.252 -10.535 1.00 70.00 1147 GLY A O 1
ATOM 8598 N N . PHE A 1 1148 ? 43.718 13.267 -10.790 1.00 72.38 1148 PHE A N 1
ATOM 8599 C CA . PHE A 1 1148 ? 43.992 13.794 -12.126 1.00 72.38 1148 PHE A CA 1
ATOM 8600 C C . PHE A 1 1148 ? 44.378 12.659 -13.081 1.00 72.38 1148 PHE A C 1
ATOM 8602 O O . PHE A 1 1148 ? 44.803 11.589 -12.636 1.00 72.38 1148 PHE A O 1
ATOM 8609 N N . ASP A 1 1149 ? 44.209 12.874 -14.383 1.00 69.88 1149 ASP A N 1
ATOM 8610 C CA . ASP A 1 1149 ? 44.801 12.011 -15.406 1.00 69.88 1149 ASP A CA 1
ATOM 8611 C C . ASP A 1 1149 ? 46.246 12.429 -15.742 1.00 69.88 1149 ASP A C 1
ATOM 8613 O O . ASP A 1 1149 ? 46.779 13.406 -15.208 1.00 69.88 1149 ASP A O 1
ATOM 8617 N N . ALA A 1 1150 ? 46.905 11.665 -16.618 1.00 65.69 1150 ALA A N 1
ATOM 8618 C CA . ALA A 1 1150 ? 48.282 11.927 -17.046 1.00 65.69 1150 ALA A CA 1
ATOM 8619 C C . ALA A 1 1150 ? 48.472 13.276 -17.777 1.00 65.69 1150 ALA A C 1
ATOM 8621 O O . ALA A 1 1150 ? 49.606 13.745 -17.873 1.00 65.69 1150 ALA A O 1
ATOM 8622 N N . ASP A 1 1151 ? 47.387 13.900 -18.250 1.00 65.25 1151 ASP A N 1
ATOM 8623 C CA . ASP A 1 1151 ? 47.380 15.188 -18.952 1.00 65.25 1151 ASP A CA 1
ATOM 8624 C C . ASP A 1 1151 ? 47.008 16.367 -18.022 1.00 65.25 1151 ASP A C 1
ATOM 8626 O O . ASP A 1 1151 ? 47.036 17.525 -18.443 1.00 65.25 1151 ASP A O 1
ATOM 8630 N N . GLY A 1 1152 ? 46.693 16.101 -16.747 1.00 62.72 1152 GLY A N 1
ATOM 8631 C CA . GLY A 1 1152 ? 46.350 17.110 -15.741 1.00 62.72 1152 GLY A CA 1
ATOM 8632 C C . GLY A 1 1152 ? 44.869 17.487 -15.673 1.00 62.72 1152 GLY A C 1
ATOM 8633 O O . GLY A 1 1152 ? 44.526 18.463 -15.002 1.00 62.72 1152 GLY A O 1
ATOM 8634 N N . ASN A 1 1153 ? 43.974 16.733 -16.320 1.00 70.88 1153 ASN A N 1
ATOM 8635 C CA . ASN A 1 1153 ? 42.533 16.960 -16.206 1.00 70.88 1153 ASN A CA 1
ATOM 8636 C C . ASN A 1 1153 ? 41.982 16.329 -14.917 1.00 70.88 1153 ASN A C 1
ATOM 8638 O O . ASN A 1 1153 ? 42.407 15.236 -14.539 1.00 70.88 1153 ASN A O 1
ATOM 8642 N N . PRO A 1 1154 ? 41.014 16.972 -14.240 1.00 65.56 1154 PRO A N 1
ATOM 8643 C CA . PRO A 1 1154 ? 40.404 16.426 -13.034 1.00 65.56 1154 PRO A CA 1
ATOM 8644 C C . PRO A 1 1154 ? 39.540 15.198 -13.346 1.00 65.56 1154 PRO A C 1
ATOM 8646 O O . PRO A 1 1154 ? 38.680 15.228 -14.228 1.00 65.56 1154 PRO A O 1
ATOM 8649 N N . VAL A 1 1155 ? 39.713 14.135 -12.562 1.00 68.88 1155 VAL A N 1
ATOM 8650 C CA . VAL A 1 1155 ? 38.953 12.883 -12.661 1.00 68.88 1155 VAL A CA 1
ATOM 8651 C C . VAL A 1 1155 ? 38.365 12.546 -11.293 1.00 68.88 1155 VAL A C 1
ATOM 8653 O O . VAL A 1 1155 ? 39.047 12.617 -10.271 1.00 68.88 1155 VAL A O 1
ATOM 8656 N N . ASN A 1 1156 ? 37.087 12.163 -11.258 1.00 71.81 1156 ASN A N 1
ATOM 8657 C CA . ASN A 1 1156 ? 36.400 11.773 -10.028 1.00 71.81 1156 ASN A CA 1
ATOM 8658 C C . ASN A 1 1156 ? 35.881 10.336 -10.134 1.00 71.81 1156 ASN A C 1
ATOM 8660 O O . ASN A 1 1156 ? 35.251 9.966 -11.122 1.00 71.81 1156 ASN A O 1
ATOM 8664 N N . THR A 1 1157 ? 36.118 9.541 -9.096 1.00 67.81 1157 THR A N 1
ATOM 8665 C CA . THR A 1 1157 ? 35.634 8.164 -8.977 1.00 67.81 1157 THR A CA 1
ATOM 8666 C C . THR A 1 1157 ? 34.641 8.083 -7.826 1.00 67.81 1157 THR A C 1
ATOM 8668 O O . THR A 1 1157 ? 34.984 8.372 -6.678 1.00 67.81 1157 THR A O 1
ATOM 8671 N N . ILE A 1 1158 ? 33.407 7.673 -8.119 1.00 70.81 1158 ILE A N 1
ATOM 8672 C CA . ILE A 1 1158 ? 32.390 7.415 -7.095 1.00 70.81 1158 ILE A CA 1
ATOM 8673 C C . ILE A 1 1158 ? 32.567 5.986 -6.592 1.00 70.81 1158 ILE A C 1
ATOM 8675 O O . ILE A 1 1158 ? 32.642 5.038 -7.370 1.00 70.81 1158 ILE A O 1
ATOM 8679 N N . VAL A 1 1159 ? 32.608 5.833 -5.275 1.00 66.62 1159 VAL A N 1
ATOM 8680 C CA . VAL A 1 1159 ? 32.807 4.561 -4.589 1.00 66.62 1159 VAL A CA 1
ATOM 8681 C C . VAL A 1 1159 ? 31.596 4.289 -3.715 1.00 66.62 1159 VAL A C 1
ATOM 8683 O O . VAL A 1 1159 ? 31.193 5.138 -2.925 1.00 66.62 1159 VAL A O 1
ATOM 8686 N N . SER A 1 1160 ? 31.044 3.084 -3.806 1.00 75.94 1160 SER A N 1
ATOM 8687 C CA . SER A 1 1160 ? 30.081 2.561 -2.840 1.00 75.94 1160 SER A CA 1
ATOM 8688 C C . SER A 1 1160 ? 30.382 1.088 -2.605 1.00 75.94 1160 SER A C 1
ATOM 8690 O O . SER A 1 1160 ? 30.523 0.325 -3.557 1.00 75.94 1160 SER A O 1
ATOM 8692 N N . SER A 1 1161 ? 30.5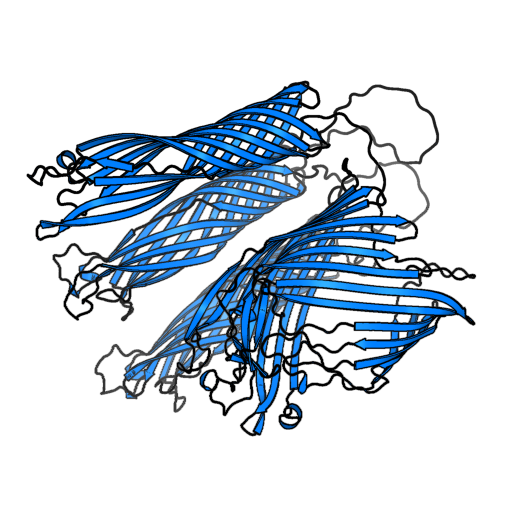28 0.682 -1.348 1.00 75.69 1161 SER A N 1
ATOM 8693 C CA . SER A 1 1161 ? 30.797 -0.703 -0.976 1.00 75.69 1161 SER A CA 1
ATOM 8694 C C . SER A 1 1161 ? 30.079 -1.054 0.321 1.00 75.69 1161 SER A C 1
ATOM 8696 O O . SER A 1 1161 ? 30.110 -0.293 1.291 1.00 75.69 1161 SER A O 1
ATOM 8698 N N . HIS A 1 1162 ? 29.452 -2.225 0.329 1.00 80.69 1162 HIS A N 1
ATOM 8699 C CA . HIS A 1 1162 ? 28.737 -2.806 1.458 1.00 80.69 1162 HIS A CA 1
ATOM 8700 C C . HIS A 1 1162 ? 29.499 -4.046 1.916 1.00 80.69 1162 HIS A C 1
ATOM 8702 O O . HIS A 1 1162 ? 29.731 -4.961 1.128 1.00 80.69 1162 HIS A O 1
ATOM 8708 N N . ASN A 1 1163 ? 29.927 -4.076 3.177 1.00 78.50 1163 ASN A N 1
ATOM 8709 C CA . ASN A 1 1163 ? 30.717 -5.181 3.713 1.00 78.50 1163 ASN A CA 1
ATOM 8710 C C . ASN A 1 1163 ? 30.124 -5.693 5.025 1.00 78.50 1163 ASN A C 1
ATOM 8712 O O . ASN A 1 1163 ? 30.124 -4.985 6.032 1.00 78.50 1163 ASN A O 1
ATOM 8716 N N . THR A 1 1164 ? 29.700 -6.958 5.043 1.00 80.50 1164 THR A N 1
ATOM 8717 C CA . THR A 1 1164 ? 29.287 -7.648 6.274 1.00 80.50 1164 THR A CA 1
ATOM 8718 C C . THR A 1 1164 ? 30.509 -8.213 7.001 1.00 80.50 1164 THR A C 1
ATOM 8720 O O . THR A 1 1164 ? 31.335 -8.904 6.400 1.00 80.50 1164 THR A O 1
ATOM 8723 N N . LYS A 1 1165 ? 30.642 -7.937 8.303 1.00 83.69 1165 LYS A N 1
ATOM 8724 C CA . LYS A 1 1165 ? 31.735 -8.444 9.149 1.00 83.69 1165 LYS A CA 1
ATOM 8725 C C . LYS A 1 1165 ? 31.222 -9.119 10.408 1.00 83.69 1165 LYS A C 1
ATOM 8727 O O . LYS A 1 1165 ? 30.231 -8.693 10.993 1.00 83.69 1165 LYS A O 1
ATOM 8732 N N . ALA A 1 1166 ? 31.951 -10.148 10.833 1.00 80.56 1166 ALA A N 1
ATOM 8733 C CA . ALA A 1 1166 ? 31.758 -10.818 12.108 1.00 80.56 1166 ALA A CA 1
ATOM 8734 C C . ALA A 1 1166 ? 32.763 -10.305 13.148 1.00 80.56 1166 ALA A C 1
ATOM 8736 O O . ALA A 1 1166 ? 33.922 -10.032 12.837 1.00 80.56 1166 ALA A O 1
ATOM 8737 N N . GLY A 1 1167 ? 32.313 -10.218 14.390 1.00 88.69 1167 GLY A N 1
ATOM 8738 C CA . GLY A 1 1167 ? 33.065 -9.731 15.532 1.00 88.69 1167 GLY A CA 1
ATOM 8739 C C . GLY A 1 1167 ? 32.536 -10.310 16.840 1.00 88.69 1167 GLY A C 1
ATOM 8740 O O . GLY A 1 1167 ? 31.905 -11.371 16.852 1.00 88.69 1167 GLY A O 1
ATOM 8741 N N . TYR A 1 1168 ? 32.781 -9.621 17.953 1.00 91.06 1168 TYR A N 1
ATOM 8742 C CA . TYR A 1 1168 ? 32.330 -10.068 19.272 1.00 91.06 1168 TYR A CA 1
ATOM 8743 C C . TYR A 1 1168 ? 31.573 -8.977 20.027 1.00 91.06 1168 TYR A C 1
ATOM 8745 O O . TYR A 1 1168 ? 31.761 -7.781 19.796 1.00 91.06 1168 TYR A O 1
ATOM 8753 N N . ALA A 1 1169 ? 30.725 -9.415 20.958 1.00 95.38 1169 ALA A N 1
ATOM 8754 C CA . ALA A 1 1169 ? 29.999 -8.543 21.866 1.00 95.38 1169 ALA A CA 1
ATOM 8755 C C . ALA A 1 1169 ? 30.101 -9.046 23.313 1.00 95.38 1169 ALA A C 1
ATOM 8757 O O . ALA A 1 1169 ? 29.995 -10.248 23.563 1.00 95.38 1169 ALA A O 1
ATOM 8758 N N . ALA A 1 1170 ? 30.290 -8.136 24.272 1.00 95.56 1170 ALA A N 1
ATOM 8759 C CA . ALA A 1 1170 ? 30.412 -8.453 25.699 1.00 95.56 1170 ALA A CA 1
ATOM 8760 C C . ALA A 1 1170 ? 29.747 -7.378 26.570 1.00 95.56 1170 ALA A C 1
ATOM 8762 O O . ALA A 1 1170 ? 29.882 -6.189 26.296 1.00 95.56 1170 ALA A O 1
ATOM 8763 N N . GLY A 1 1171 ? 29.016 -7.778 27.610 1.00 95.12 1171 GLY A N 1
ATOM 8764 C CA . GLY A 1 1171 ? 28.190 -6.856 28.387 1.00 95.12 1171 GLY A CA 1
ATOM 8765 C C . GLY A 1 1171 ? 27.625 -7.433 29.682 1.00 95.12 1171 GLY A C 1
ATOM 8766 O O . GLY A 1 1171 ? 27.955 -8.545 30.095 1.00 95.12 1171 GLY A O 1
ATOM 8767 N N . GLY A 1 1172 ? 26.739 -6.676 30.321 1.00 93.50 1172 GLY A N 1
ATOM 8768 C CA . GLY A 1 1172 ? 26.044 -7.086 31.540 1.00 93.50 1172 GLY A CA 1
ATOM 8769 C C . GLY A 1 1172 ? 24.831 -6.212 31.834 1.00 93.50 1172 GLY A C 1
ATOM 8770 O O . GLY A 1 1172 ? 24.735 -5.081 31.351 1.00 93.50 1172 GLY A O 1
ATOM 8771 N N . GLY A 1 1173 ? 23.888 -6.740 32.610 1.00 94.56 1173 GLY A N 1
ATOM 8772 C CA . GLY A 1 1173 ? 22.627 -6.059 32.878 1.00 94.56 1173 GLY A CA 1
ATOM 8773 C C . GLY A 1 1173 ? 21.870 -6.577 34.094 1.00 94.56 1173 GLY A C 1
ATOM 8774 O O . GLY A 1 1173 ? 22.232 -7.578 34.716 1.00 94.56 1173 GLY A O 1
ATOM 8775 N N . ILE A 1 1174 ? 20.792 -5.866 34.415 1.00 91.94 1174 ILE A N 1
ATOM 8776 C CA . ILE A 1 1174 ? 19.819 -6.228 35.450 1.00 91.94 1174 ILE A CA 1
ATOM 8777 C C . ILE A 1 1174 ? 18.460 -6.369 34.769 1.00 91.94 1174 ILE A C 1
ATOM 8779 O O . ILE A 1 1174 ? 18.093 -5.543 33.931 1.00 91.94 1174 ILE A O 1
ATOM 8783 N N . GLU A 1 1175 ? 17.727 -7.425 35.106 1.00 93.81 1175 GLU A N 1
ATOM 8784 C CA . GLU A 1 1175 ? 16.396 -7.706 34.572 1.00 93.81 1175 GLU A CA 1
ATOM 8785 C C . GLU A 1 1175 ? 15.419 -7.985 35.718 1.00 93.81 1175 GLU A C 1
ATOM 8787 O O . GLU A 1 1175 ? 15.709 -8.769 36.619 1.00 93.81 1175 GLU A O 1
ATOM 8792 N N . GLY A 1 1176 ? 14.276 -7.302 35.705 1.00 88.88 1176 GLY A N 1
ATOM 8793 C CA . GLY A 1 1176 ? 13.256 -7.362 36.748 1.00 88.88 1176 GLY A CA 1
ATOM 8794 C C . GLY A 1 1176 ? 11.903 -7.795 36.198 1.00 88.88 1176 GLY A C 1
ATOM 8795 O O . GLY A 1 1176 ? 11.543 -7.470 35.063 1.00 88.88 1176 GLY A O 1
ATOM 8796 N N . ARG A 1 1177 ? 11.143 -8.532 37.005 1.00 85.38 1177 ARG A N 1
ATOM 8797 C CA . ARG A 1 1177 ? 9.766 -8.917 36.709 1.00 85.38 1177 ARG A CA 1
ATOM 8798 C C . ARG A 1 1177 ? 8.836 -7.726 36.931 1.00 85.38 1177 ARG A C 1
ATOM 8800 O O . ARG A 1 1177 ? 8.934 -7.038 37.943 1.00 85.38 1177 ARG A O 1
ATOM 8807 N N . LEU A 1 1178 ? 7.922 -7.514 35.988 1.00 78.00 1178 LEU A N 1
ATOM 8808 C CA . LEU A 1 1178 ? 6.878 -6.495 36.074 1.00 78.00 1178 LEU A CA 1
ATOM 8809 C C . LEU A 1 1178 ? 5.564 -7.115 36.581 1.00 78.00 1178 LEU A C 1
ATOM 8811 O O . LEU A 1 1178 ? 5.316 -7.153 37.781 1.00 78.00 1178 LEU A O 1
ATOM 8815 N N . ALA A 1 1179 ? 4.732 -7.635 35.671 1.00 63.00 1179 ALA A N 1
ATOM 8816 C CA . ALA A 1 1179 ? 3.441 -8.253 35.969 1.00 63.00 1179 ALA A CA 1
ATOM 8817 C C . ALA A 1 1179 ? 3.171 -9.442 35.034 1.00 63.00 1179 ALA A C 1
ATOM 8819 O O . ALA A 1 1179 ? 3.501 -9.409 33.846 1.00 63.00 1179 ALA A O 1
ATOM 8820 N N . GLY A 1 1180 ? 2.561 -10.505 35.567 1.00 71.44 1180 GLY A N 1
ATOM 8821 C CA . GLY A 1 1180 ? 2.363 -11.751 34.824 1.00 71.44 1180 GLY A CA 1
ATOM 8822 C C . GLY A 1 1180 ? 3.705 -12.340 34.388 1.00 71.44 1180 GLY A C 1
ATOM 8823 O O . GLY A 1 1180 ? 4.570 -12.576 35.241 1.00 71.44 1180 GLY A O 1
ATOM 8824 N N . ASN A 1 1181 ? 3.866 -12.533 33.077 1.00 80.50 1181 ASN A N 1
ATOM 8825 C CA . ASN A 1 1181 ? 5.103 -13.019 32.479 1.00 80.50 1181 ASN A CA 1
ATOM 8826 C C . ASN A 1 1181 ? 5.975 -11.926 31.826 1.00 80.50 1181 ASN A C 1
ATOM 8828 O O . ASN A 1 1181 ? 6.921 -12.248 31.112 1.00 80.50 1181 ASN A O 1
ATOM 8832 N N . TRP A 1 1182 ? 5.680 -10.642 32.039 1.00 82.19 1182 TRP A N 1
ATOM 8833 C CA . TRP A 1 1182 ? 6.485 -9.549 31.486 1.00 82.19 1182 TRP A CA 1
ATOM 8834 C C . TRP A 1 1182 ? 7.703 -9.222 32.361 1.00 82.19 1182 TRP A C 1
ATOM 8836 O O . TRP A 1 1182 ? 7.587 -9.120 33.587 1.00 82.19 1182 TRP A O 1
ATOM 8846 N N . THR A 1 1183 ? 8.853 -8.990 31.726 1.00 87.25 1183 THR A N 1
ATOM 8847 C CA . THR A 1 1183 ? 10.100 -8.523 32.352 1.00 87.25 1183 THR A CA 1
ATOM 8848 C C . THR A 1 1183 ? 10.645 -7.290 31.630 1.00 87.25 1183 THR A C 1
ATOM 8850 O O . THR A 1 1183 ? 10.357 -7.058 30.454 1.00 87.25 1183 THR A O 1
ATOM 8853 N N . ALA A 1 1184 ? 11.432 -6.479 32.333 1.00 86.56 1184 ALA A N 1
ATOM 8854 C CA . ALA A 1 1184 ? 12.169 -5.356 31.760 1.00 86.56 1184 ALA A CA 1
ATOM 8855 C C . ALA A 1 1184 ? 13.645 -5.430 32.148 1.00 86.56 1184 ALA A C 1
ATOM 8857 O O . ALA A 1 1184 ? 13.975 -5.834 33.265 1.00 86.56 1184 ALA A O 1
ATOM 8858 N N . LYS A 1 1185 ? 14.531 -5.019 31.236 1.00 90.69 1185 LYS A N 1
ATOM 8859 C CA . LYS A 1 1185 ? 15.982 -5.055 31.433 1.00 90.69 1185 LYS A CA 1
ATOM 8860 C C . LYS A 1 1185 ? 16.667 -3.745 31.060 1.00 90.69 1185 LYS A C 1
ATOM 8862 O O . LYS A 1 1185 ? 16.254 -3.065 30.122 1.00 90.69 1185 LYS A O 1
ATOM 8867 N N . ILE A 1 1186 ? 17.756 -3.452 31.765 1.00 91.88 1186 ILE A N 1
ATOM 8868 C CA . ILE A 1 1186 ? 18.748 -2.434 31.401 1.00 91.88 1186 ILE A CA 1
ATOM 8869 C C . ILE A 1 1186 ? 20.085 -3.153 31.227 1.00 91.88 1186 ILE A C 1
ATOM 8871 O O . ILE A 1 1186 ? 20.472 -3.952 32.083 1.00 91.88 1186 ILE A O 1
ATOM 8875 N N . GLU A 1 1187 ? 20.778 -2.898 30.121 1.00 94.44 1187 GLU A N 1
ATOM 8876 C CA . GLU A 1 1187 ? 22.001 -3.611 29.751 1.00 94.44 1187 GLU A CA 1
ATOM 8877 C C . GLU A 1 1187 ? 23.037 -2.668 29.126 1.00 94.44 1187 GLU A C 1
ATOM 8879 O O . GLU A 1 1187 ? 22.699 -1.828 28.295 1.00 94.44 1187 GLU A O 1
ATOM 8884 N N . TYR A 1 1188 ? 24.305 -2.838 29.498 1.00 96.19 1188 TYR A N 1
ATOM 8885 C CA . TYR A 1 1188 ? 25.446 -2.251 28.797 1.00 96.19 1188 TYR A CA 1
ATOM 8886 C C . TYR A 1 1188 ? 26.117 -3.318 27.928 1.00 96.19 1188 TYR A C 1
ATOM 8888 O O . TYR A 1 1188 ? 26.362 -4.429 28.406 1.00 96.19 1188 TYR A O 1
ATOM 8896 N N . LEU A 1 1189 ? 26.433 -2.983 26.676 1.00 95.12 1189 LEU A N 1
ATOM 8897 C CA . LEU A 1 1189 ? 27.032 -3.897 25.704 1.00 95.12 1189 LEU A CA 1
ATOM 8898 C C . LEU A 1 1189 ? 28.161 -3.208 24.924 1.00 95.12 1189 LEU A C 1
ATOM 8900 O O . LEU A 1 1189 ? 27.970 -2.145 24.345 1.00 95.12 1189 LEU A O 1
ATOM 8904 N N . TYR A 1 1190 ? 29.335 -3.827 24.883 1.00 95.81 1190 TYR A N 1
ATOM 8905 C CA . TYR A 1 1190 ? 30.449 -3.439 24.020 1.00 95.81 1190 TYR A CA 1
ATOM 8906 C C . TYR A 1 1190 ? 30.455 -4.302 22.756 1.00 95.81 1190 TYR A C 1
ATOM 8908 O O . TYR A 1 1190 ? 30.256 -5.515 22.857 1.00 95.81 1190 TYR A O 1
ATOM 8916 N N . LEU A 1 1191 ? 30.700 -3.693 21.595 1.00 93.81 1191 LEU A N 1
ATOM 8917 C CA . LEU A 1 1191 ? 30.707 -4.338 20.278 1.00 93.81 1191 LEU A CA 1
ATOM 8918 C C . LEU A 1 1191 ? 31.988 -3.977 19.505 1.00 93.81 1191 LEU A C 1
ATOM 8920 O O . LEU A 1 1191 ? 32.366 -2.809 19.441 1.00 93.81 1191 LEU A O 1
ATOM 8924 N N . ASP A 1 1192 ? 32.629 -4.962 18.875 1.00 93.56 1192 ASP A N 1
ATOM 8925 C CA . ASP A 1 1192 ? 33.760 -4.763 17.955 1.00 93.56 1192 ASP A CA 1
ATOM 8926 C C . ASP A 1 1192 ? 33.596 -5.668 16.730 1.00 93.56 1192 ASP A C 1
ATOM 8928 O O . ASP A 1 1192 ? 33.554 -6.890 16.876 1.00 93.56 1192 ASP A O 1
ATOM 8932 N N . LEU A 1 1193 ? 33.483 -5.066 15.540 1.00 87.81 1193 LEU A N 1
ATOM 8933 C CA . LEU A 1 1193 ? 33.245 -5.757 14.262 1.00 87.81 1193 LEU A CA 1
ATOM 8934 C C . LEU A 1 1193 ? 34.532 -6.002 13.451 1.00 87.81 1193 LEU A C 1
ATOM 8936 O O . LEU A 1 1193 ? 34.467 -6.442 12.303 1.00 87.81 1193 LEU A O 1
ATOM 8940 N N . GLY A 1 1194 ? 35.709 -5.727 14.023 1.00 83.88 1194 GLY A N 1
ATOM 8941 C CA . GLY A 1 1194 ? 36.988 -5.879 13.330 1.00 83.88 1194 GLY A CA 1
ATOM 8942 C C . GLY A 1 1194 ? 37.237 -4.804 12.264 1.00 83.88 1194 GLY A C 1
ATOM 8943 O O . GLY A 1 1194 ? 36.618 -3.739 12.277 1.00 83.88 1194 GLY A O 1
ATOM 8944 N N . THR A 1 1195 ? 38.197 -5.062 11.366 1.00 85.75 1195 THR A N 1
ATOM 8945 C CA . THR A 1 1195 ? 38.633 -4.120 10.317 1.00 85.75 1195 THR A CA 1
ATOM 8946 C C . THR A 1 1195 ? 38.026 -4.478 8.953 1.00 85.75 1195 THR A C 1
ATOM 8948 O O . THR A 1 1195 ? 38.077 -5.630 8.515 1.00 85.75 1195 THR A O 1
ATOM 8951 N N . VAL A 1 1196 ? 37.474 -3.483 8.260 1.00 80.38 1196 VAL A N 1
ATOM 8952 C CA . VAL A 1 1196 ? 36.953 -3.550 6.888 1.00 80.38 1196 VAL A CA 1
ATOM 8953 C C . VAL A 1 1196 ? 37.954 -2.901 5.941 1.00 80.38 1196 VAL A C 1
ATOM 8955 O O . VAL A 1 1196 ? 38.325 -1.754 6.162 1.00 80.38 1196 VAL A O 1
ATOM 8958 N N . THR A 1 1197 ? 38.348 -3.607 4.882 1.00 82.19 1197 THR A N 1
ATOM 8959 C CA . THR A 1 1197 ? 39.182 -3.064 3.802 1.00 82.19 1197 THR A CA 1
ATOM 8960 C C . THR A 1 1197 ? 38.325 -2.846 2.562 1.00 82.19 1197 THR A C 1
ATOM 8962 O O . THR A 1 1197 ? 37.662 -3.779 2.120 1.00 82.19 1197 THR A O 1
ATOM 8965 N N . THR A 1 1198 ? 38.323 -1.633 2.012 1.00 78.19 1198 THR A N 1
ATOM 8966 C CA . THR A 1 1198 ? 37.637 -1.282 0.758 1.00 78.19 1198 THR A CA 1
ATOM 8967 C C . THR A 1 1198 ? 38.659 -0.744 -0.238 1.00 78.19 1198 THR A C 1
ATOM 8969 O O . THR A 1 1198 ? 39.395 0.184 0.092 1.00 78.19 1198 THR A O 1
ATOM 8972 N N . MET A 1 1199 ? 38.699 -1.317 -1.441 1.00 74.25 1199 MET A N 1
ATOM 8973 C CA . MET A 1 1199 ? 39.577 -0.907 -2.543 1.00 74.25 1199 MET A CA 1
ATOM 8974 C C . MET A 1 1199 ? 38.711 -0.592 -3.769 1.00 74.25 1199 MET A C 1
ATOM 8976 O O . MET A 1 1199 ? 38.170 -1.521 -4.370 1.00 74.25 1199 MET A O 1
ATOM 8980 N N . PRO A 1 1200 ? 38.507 0.684 -4.123 1.00 68.00 1200 PRO A N 1
ATOM 8981 C CA . PRO A 1 1200 ? 37.801 1.070 -5.334 1.00 68.00 1200 PRO A CA 1
ATOM 8982 C C . PRO A 1 1200 ? 38.632 0.751 -6.578 1.00 68.00 1200 PRO A C 1
ATOM 8984 O O . PRO A 1 1200 ? 39.857 0.874 -6.561 1.00 68.00 1200 PRO A O 1
ATOM 8987 N N . ALA A 1 1201 ? 37.964 0.399 -7.677 1.00 63.91 1201 ALA A N 1
ATOM 8988 C CA . ALA A 1 1201 ? 38.616 0.366 -8.980 1.00 63.91 1201 ALA A CA 1
ATOM 8989 C C . ALA A 1 1201 ? 38.969 1.810 -9.399 1.00 63.91 1201 ALA A C 1
ATOM 8991 O O . ALA A 1 1201 ? 38.093 2.677 -9.325 1.00 63.91 1201 ALA A O 1
ATOM 8992 N N . PRO A 1 1202 ? 40.219 2.101 -9.799 1.00 61.59 1202 PRO A N 1
ATOM 8993 C CA . PRO A 1 1202 ? 40.588 3.434 -10.264 1.00 61.59 1202 PRO A CA 1
ATOM 8994 C C . PRO A 1 1202 ? 39.876 3.764 -11.584 1.00 61.59 1202 PRO A C 1
ATOM 8996 O O . PRO A 1 1202 ? 39.666 2.882 -12.418 1.00 61.59 1202 PRO A O 1
ATOM 8999 N N . ALA A 1 1203 ? 39.523 5.035 -11.789 1.00 62.53 1203 ALA A N 1
ATOM 9000 C CA . ALA A 1 1203 ? 39.034 5.504 -13.084 1.00 62.53 1203 ALA A CA 1
ATOM 9001 C C . ALA A 1 1203 ? 40.086 5.272 -14.193 1.00 62.53 1203 ALA A C 1
ATOM 9003 O O . ALA A 1 1203 ? 41.289 5.363 -13.912 1.00 62.53 1203 ALA A O 1
ATOM 9004 N N . PRO A 1 1204 ? 39.668 5.008 -15.450 1.00 59.62 1204 PRO A N 1
ATOM 9005 C CA . PRO A 1 1204 ? 40.590 4.896 -16.576 1.00 59.62 1204 PRO A CA 1
ATOM 9006 C C . PRO A 1 1204 ? 41.492 6.134 -16.652 1.00 59.62 1204 PRO A C 1
ATOM 9008 O O . PRO A 1 1204 ? 40.995 7.256 -16.630 1.00 59.62 1204 PRO A O 1
ATOM 9011 N N . ASN A 1 1205 ? 42.807 5.918 -16.734 1.00 62.88 1205 ASN A N 1
ATOM 9012 C CA . ASN A 1 1205 ? 43.850 6.952 -16.813 1.00 62.88 1205 ASN A CA 1
ATOM 9013 C C . ASN A 1 1205 ? 44.104 7.781 -15.534 1.00 62.88 1205 ASN A C 1
ATOM 9015 O O . ASN A 1 1205 ? 44.890 8.723 -15.598 1.00 62.88 1205 ASN A O 1
ATOM 9019 N N . SER A 1 1206 ? 43.515 7.435 -14.380 1.00 70.25 1206 SER A N 1
ATOM 9020 C CA . SER A 1 1206 ? 43.835 8.082 -13.092 1.00 70.25 1206 SER A CA 1
ATOM 9021 C C . SER A 1 1206 ? 45.294 7.844 -12.684 1.00 70.25 1206 SER A C 1
ATOM 9023 O O . SER A 1 1206 ? 45.788 6.720 -12.776 1.00 70.25 1206 SER A O 1
ATOM 9025 N N . THR A 1 1207 ? 45.967 8.869 -12.160 1.00 68.69 1207 THR A N 1
ATOM 9026 C CA . THR A 1 1207 ? 47.336 8.780 -11.615 1.00 68.69 1207 THR A CA 1
ATOM 9027 C C . THR A 1 1207 ? 47.400 8.223 -10.190 1.00 68.69 1207 THR A C 1
ATOM 9029 O O . THR A 1 1207 ? 48.487 7.935 -9.693 1.00 68.69 1207 THR A O 1
ATOM 9032 N N . THR A 1 1208 ? 46.255 8.054 -9.516 1.00 69.44 1208 THR A N 1
ATOM 9033 C CA . THR A 1 1208 ? 46.173 7.598 -8.116 1.00 69.44 1208 THR A CA 1
ATOM 9034 C C . THR A 1 1208 ? 45.049 6.589 -7.893 1.00 69.44 1208 THR A C 1
ATOM 9036 O O . THR A 1 1208 ? 43.970 6.686 -8.482 1.00 69.44 1208 THR A O 1
ATOM 9039 N N . THR A 1 1209 ? 45.284 5.621 -7.003 1.00 77.69 1209 THR A N 1
ATOM 9040 C CA . THR A 1 1209 ? 44.246 4.751 -6.430 1.00 77.69 1209 THR A CA 1
ATOM 9041 C C . THR A 1 1209 ? 44.249 4.837 -4.903 1.00 77.69 1209 THR A C 1
ATOM 9043 O O . THR A 1 1209 ? 45.232 5.274 -4.300 1.00 77.69 1209 THR A O 1
ATOM 9046 N N . THR A 1 1210 ? 43.141 4.461 -4.261 1.00 76.50 1210 THR A N 1
ATOM 9047 C CA . THR A 1 1210 ? 42.951 4.612 -2.809 1.00 76.50 1210 THR A CA 1
ATOM 9048 C C . THR A 1 1210 ? 42.463 3.327 -2.153 1.00 76.50 1210 THR A C 1
ATOM 9050 O O . THR A 1 1210 ? 41.748 2.544 -2.759 1.00 76.50 1210 THR A O 1
ATOM 9053 N N . ALA A 1 1211 ? 42.828 3.094 -0.896 1.00 82.50 1211 ALA A N 1
ATOM 9054 C CA . ALA A 1 1211 ? 42.317 1.989 -0.091 1.00 82.50 1211 ALA A CA 1
ATOM 9055 C C . ALA A 1 1211 ? 41.928 2.477 1.310 1.00 82.50 1211 ALA A C 1
ATOM 9057 O O . ALA A 1 1211 ? 42.629 3.292 1.914 1.00 82.50 1211 ALA A O 1
ATOM 9058 N N . PHE A 1 1212 ? 40.822 1.951 1.840 1.00 83.94 1212 PHE A N 1
ATOM 9059 C CA . PHE A 1 1212 ? 40.275 2.317 3.148 1.00 83.94 1212 PHE A CA 1
ATOM 9060 C C . PHE A 1 1212 ? 40.292 1.116 4.090 1.00 83.94 1212 PHE A C 1
ATOM 9062 O O . PHE A 1 1212 ? 39.629 0.121 3.809 1.00 83.94 1212 PHE A O 1
ATOM 9069 N N . ASN A 1 1213 ? 40.995 1.215 5.220 1.00 86.62 1213 ASN A N 1
ATOM 9070 C CA . ASN A 1 1213 ? 41.020 0.203 6.280 1.00 86.62 1213 ASN A CA 1
ATOM 9071 C C . ASN A 1 1213 ? 40.350 0.745 7.547 1.00 86.62 1213 ASN A C 1
ATOM 9073 O O . ASN A 1 1213 ? 40.954 1.529 8.278 1.00 86.62 1213 ASN A O 1
ATOM 9077 N N . SER A 1 1214 ? 39.123 0.318 7.836 1.00 84.44 1214 SER A N 1
ATOM 9078 C CA . SER A 1 1214 ? 38.283 0.889 8.895 1.00 84.44 1214 SER A CA 1
ATOM 9079 C C . SER A 1 1214 ? 37.914 -0.112 9.976 1.00 84.44 1214 SER A C 1
ATOM 9081 O O . SER A 1 1214 ? 37.270 -1.116 9.691 1.00 84.44 1214 SER A O 1
ATOM 9083 N N . ARG A 1 1215 ? 38.260 0.179 11.234 1.00 88.50 1215 ARG A N 1
ATOM 9084 C CA . ARG A 1 1215 ? 37.832 -0.601 12.405 1.00 88.50 1215 ARG A CA 1
ATOM 9085 C C . ARG A 1 1215 ? 36.704 0.102 13.150 1.00 88.50 1215 ARG A C 1
ATOM 9087 O O . ARG A 1 1215 ? 36.860 1.263 13.538 1.00 88.50 1215 ARG A O 1
ATOM 9094 N N . ILE A 1 1216 ? 35.612 -0.623 13.399 1.00 86.81 1216 ILE A N 1
ATOM 9095 C CA . ILE A 1 1216 ? 34.413 -0.102 14.070 1.00 86.81 1216 ILE A CA 1
ATOM 9096 C C . ILE A 1 1216 ? 34.249 -0.740 15.449 1.00 86.81 1216 ILE A C 1
ATOM 9098 O O . ILE A 1 1216 ? 34.182 -1.961 15.582 1.00 86.81 1216 ILE A O 1
ATOM 9102 N N . THR A 1 1217 ? 34.155 0.113 16.471 1.00 91.56 1217 THR A N 1
ATOM 9103 C CA . THR A 1 1217 ? 33.912 -0.282 17.869 1.00 91.56 1217 THR A CA 1
ATOM 9104 C C . THR A 1 1217 ? 32.792 0.550 18.474 1.00 91.56 1217 THR A C 1
ATOM 9106 O O . THR A 1 1217 ? 32.739 1.754 18.209 1.00 91.56 1217 THR A O 1
ATOM 9109 N N . ASP A 1 1218 ? 31.969 -0.042 19.338 1.00 91.19 1218 ASP A N 1
ATOM 9110 C CA . ASP A 1 1218 ? 30.780 0.606 19.887 1.00 91.19 1218 ASP A CA 1
ATOM 9111 C C . ASP A 1 1218 ? 30.518 0.298 21.371 1.00 91.19 1218 ASP A C 1
ATOM 9113 O O . ASP A 1 1218 ? 30.849 -0.775 21.878 1.00 91.19 1218 ASP A O 1
ATOM 9117 N N . ASN A 1 1219 ? 29.922 1.271 22.064 1.00 92.69 1219 ASN A N 1
ATOM 9118 C CA . ASN A 1 1219 ? 29.461 1.192 23.448 1.00 92.69 1219 ASN A CA 1
ATOM 9119 C C . ASN A 1 1219 ? 27.961 1.492 23.488 1.00 92.69 1219 ASN A C 1
ATOM 9121 O O . ASN A 1 1219 ? 27.536 2.620 23.242 1.00 92.69 1219 ASN A O 1
ATOM 9125 N N . LEU A 1 1220 ? 27.172 0.486 23.845 1.00 91.81 1220 LEU A N 1
ATOM 9126 C CA . LEU A 1 1220 ? 25.718 0.486 23.749 1.00 91.81 1220 LEU A CA 1
ATOM 9127 C C . LEU A 1 1220 ? 25.106 0.495 25.152 1.00 91.81 1220 LEU A C 1
ATOM 9129 O O . LEU A 1 1220 ? 25.406 -0.380 25.967 1.00 91.81 1220 LEU A O 1
ATOM 9133 N N . LEU A 1 1221 ? 24.203 1.440 25.424 1.00 92.00 1221 LEU A N 1
ATOM 9134 C CA . LEU A 1 1221 ? 23.306 1.381 26.583 1.00 92.00 1221 LEU A CA 1
ATOM 9135 C C . LEU A 1 1221 ? 21.896 1.035 26.099 1.00 92.00 1221 LEU A C 1
ATOM 9137 O O . LEU A 1 1221 ? 21.335 1.750 25.266 1.00 92.00 1221 LEU A O 1
ATOM 9141 N N . ARG A 1 1222 ? 21.341 -0.075 26.593 1.00 88.25 1222 ARG A N 1
ATOM 9142 C CA . ARG A 1 1222 ? 20.132 -0.714 26.055 1.00 88.25 1222 ARG A CA 1
ATOM 9143 C C . ARG A 1 1222 ? 19.050 -0.838 27.121 1.00 88.25 1222 ARG A C 1
ATOM 9145 O O . ARG A 1 1222 ? 19.334 -1.202 28.262 1.00 88.25 1222 ARG A O 1
ATOM 9152 N N . ILE A 1 1223 ? 17.805 -0.600 26.721 1.00 89.06 1223 ILE A N 1
ATOM 9153 C CA . ILE A 1 1223 ? 16.607 -0.883 27.518 1.00 89.06 1223 ILE A CA 1
ATOM 9154 C C . ILE A 1 1223 ? 15.739 -1.851 26.717 1.00 89.06 1223 ILE A C 1
ATOM 9156 O O . ILE A 1 1223 ? 15.516 -1.636 25.524 1.00 89.06 1223 ILE A O 1
ATOM 9160 N N . GLY A 1 1224 ? 15.266 -2.920 27.359 1.00 83.81 1224 GLY A N 1
ATOM 9161 C CA . GLY A 1 1224 ? 14.436 -3.938 26.715 1.00 83.81 1224 GLY A CA 1
ATOM 9162 C C . GLY A 1 1224 ? 13.234 -4.354 27.553 1.00 83.81 1224 GLY A C 1
ATOM 9163 O O . GLY A 1 1224 ? 13.278 -4.307 28.782 1.00 83.81 1224 GLY A O 1
ATOM 9164 N N . ILE A 1 1225 ? 12.168 -4.780 26.876 1.00 87.81 1225 ILE A N 1
ATOM 9165 C CA . ILE A 1 1225 ? 10.962 -5.360 27.483 1.00 87.81 1225 ILE A CA 1
ATOM 9166 C C . ILE A 1 1225 ? 10.738 -6.733 26.858 1.00 87.81 1225 ILE A C 1
ATOM 9168 O O . ILE A 1 1225 ? 10.695 -6.836 25.633 1.00 87.81 1225 ILE A O 1
ATOM 9172 N N . ASN A 1 1226 ? 10.565 -7.763 27.689 1.00 84.00 1226 ASN A N 1
ATOM 9173 C CA . ASN A 1 1226 ? 10.376 -9.144 27.252 1.00 84.00 1226 ASN A CA 1
ATOM 9174 C C . ASN A 1 1226 ? 9.072 -9.730 27.793 1.00 84.00 1226 ASN A C 1
ATOM 9176 O O . ASN A 1 1226 ? 8.697 -9.496 28.941 1.00 84.00 1226 ASN A O 1
ATOM 9180 N N . TYR A 1 1227 ? 8.420 -10.560 26.985 1.00 84.88 1227 TYR A N 1
ATOM 9181 C CA . TYR A 1 1227 ? 7.387 -11.482 27.432 1.00 84.88 1227 TYR A CA 1
ATOM 9182 C C . TYR A 1 1227 ? 7.979 -12.879 27.581 1.00 84.88 1227 TYR A C 1
ATOM 9184 O O . TYR A 1 1227 ? 8.576 -13.412 26.644 1.00 84.88 1227 TYR A O 1
ATOM 9192 N N . LYS A 1 1228 ? 7.809 -13.475 28.758 1.00 84.06 1228 LYS A N 1
ATOM 9193 C CA . LYS A 1 1228 ? 8.269 -14.821 29.076 1.00 84.06 1228 LYS A CA 1
ATOM 9194 C C . LYS A 1 1228 ? 7.149 -15.839 28.846 1.00 84.06 1228 LYS A C 1
ATOM 9196 O O . LYS A 1 1228 ? 6.021 -15.662 29.289 1.00 84.06 1228 LYS A O 1
ATOM 9201 N N . PHE A 1 1229 ? 7.449 -16.947 28.190 1.00 76.00 1229 PHE A N 1
ATOM 9202 C CA . PHE A 1 1229 ? 6.482 -18.029 28.018 1.00 76.00 1229 PHE A CA 1
ATOM 9203 C C . PHE A 1 1229 ? 6.612 -19.016 29.185 1.00 76.00 1229 PHE A C 1
ATOM 9205 O O . PHE A 1 1229 ? 7.713 -19.232 29.717 1.00 76.00 1229 PHE A O 1
ATOM 9212 N N . ALA A 1 1230 ? 5.498 -19.593 29.643 1.00 64.38 1230 ALA A N 1
ATOM 9213 C CA . ALA A 1 1230 ? 5.574 -20.659 30.633 1.00 64.38 1230 ALA A CA 1
ATOM 9214 C C . ALA A 1 1230 ? 6.174 -21.904 29.966 1.00 64.38 1230 ALA A C 1
ATOM 9216 O O . ALA A 1 1230 ? 5.847 -22.225 28.826 1.00 64.38 1230 ALA A O 1
ATOM 9217 N N . ALA A 1 1231 ? 7.039 -22.629 30.679 1.00 49.09 1231 ALA A N 1
ATOM 9218 C CA . ALA A 1 1231 ? 7.695 -23.828 30.146 1.00 49.09 1231 ALA A CA 1
ATOM 9219 C C . ALA A 1 1231 ? 6.704 -24.934 29.714 1.00 49.09 1231 ALA A C 1
ATOM 9221 O O . ALA A 1 1231 ? 7.086 -25.843 28.984 1.00 49.09 1231 ALA A O 1
ATOM 9222 N N . ASN A 1 1232 ? 5.440 -24.836 30.139 1.00 45.25 1232 ASN A N 1
ATOM 9223 C CA . ASN A 1 1232 ? 4.392 -25.823 29.895 1.00 45.25 1232 ASN A CA 1
ATOM 9224 C C . ASN A 1 1232 ? 3.480 -25.467 28.704 1.00 45.25 1232 ASN A C 1
ATOM 9226 O O . ASN A 1 1232 ? 2.732 -26.330 28.264 1.00 45.25 1232 ASN A O 1
ATOM 9230 N N . ASP A 1 1233 ? 3.543 -24.239 28.176 1.00 40.16 1233 ASP A N 1
ATOM 9231 C CA . ASP A 1 1233 ? 2.581 -23.737 27.174 1.00 40.16 1233 ASP A CA 1
ATOM 9232 C C . ASP A 1 1233 ? 3.001 -24.027 25.720 1.00 40.16 1233 ASP A C 1
ATOM 9234 O O . ASP A 1 1233 ? 2.301 -23.659 24.784 1.00 40.16 1233 ASP A O 1
ATOM 9238 N N . ILE A 1 1234 ? 4.160 -24.661 25.509 1.00 38.06 1234 ILE A N 1
ATOM 9239 C CA . ILE A 1 1234 ? 4.763 -24.848 24.172 1.00 38.06 1234 ILE A CA 1
ATOM 9240 C C . ILE A 1 1234 ? 4.613 -26.300 23.675 1.00 38.06 1234 ILE A C 1
ATOM 9242 O O . ILE A 1 1234 ? 4.874 -26.592 22.513 1.00 38.06 1234 ILE A O 1
ATOM 9246 N N . TRP A 1 1235 ? 4.136 -27.208 24.534 1.00 30.47 1235 TRP A N 1
ATOM 9247 C CA . TRP A 1 1235 ? 3.884 -28.620 24.206 1.00 30.47 1235 TRP A CA 1
ATOM 9248 C C . TRP A 1 1235 ? 2.515 -29.111 24.711 1.00 30.47 1235 TRP A C 1
ATOM 9250 O O . TRP A 1 1235 ? 2.389 -30.270 25.107 1.00 30.47 1235 TRP A O 1
ATOM 9260 N N . GLY A 1 1236 ? 1.518 -28.222 24.748 1.00 27.48 1236 GLY A N 1
ATOM 9261 C CA . GLY A 1 1236 ? 0.145 -28.518 25.176 1.00 27.48 1236 GLY A CA 1
ATOM 9262 C C . GLY A 1 1236 ? -0.824 -28.588 24.012 1.00 27.48 1236 GLY A C 1
ATOM 9263 O O . GLY A 1 1236 ? -0.884 -27.580 23.275 1.00 27.48 1236 GLY A O 1
#

Sequence (1236 aa):
MDGAASNSRIAIDQVKYTSKGEFRPESSAIDVVRFWAGAVEYHHDEIGIGEDGIDGIQATFKNHAQEARSEIQFLPLATPLGSFISTVGAQFDHQQIDTSGDAGSLLGDARTNRSSAYFINQLWFTENFRSLLAGRIETVRLDGTSGIFPAALVPPPDNPALSLQSLGFLPKSISFKLLQDLPSWMVASALLQRIERAPTALELFAHGSHDAPGTFEIGNSNLKIETGNTAELGLQRIQGDFRFDAKAYYTYYNNFIFRQATGILCGATFATCGNGVDTGFIQTIYSQRDAIFRGTELAWQWDLVPVATGIFGIDGQYDFVRATFTDGSNVPRMPPMRLGGGAYWRADNWFVRMGLLHAFGQSDLGINDTPTAGYNLLQMRIENTEYWRNSPWGPTLITTGLVGENLLDVDVRNSVQFHKDEILQPGRSIKFFMNAKFGAEPPAEKAQGGYYKGPTGSGAPMFYKAPLLLAWSWAGPYLGLNLGYSAGKSKTDATFSDATAGTPLFATGSSDKLNGAIGGVQAGYNWQAGNWVSGLEADIQMSGQGATPNYVCPGAVCNPAAGFDAPVTANFVQGHHLDWFGTVRGRFGTAITPDGMAYATGGLAVGAIRTTVNLSGVGFDADGNPGVITAPVSVLAIKPGWTVGAGLEGRLFGNVTGKVEYLYMDFGTLSGSFTNGLTATPITLTTNSRITDNIVRAGINYKFNPAVRGYELPGIPLIYKDPKSPPYGAPIVTAWSWAGPYVGVNAGHSAGKSKTDTMFSDASAGTALFAAGSSDSLNGVIAGFQGGYNWMASSWLVAGIEADVQLSTQNTTPTYICPGAICSPMIGDPAPVAAAFDRWQKLDWFGTVRGRLGATVTPETMAYLTAGLAVGEIKTAGTVWGFSPVDTNGNPNVTAVAVNFYDHRTKAGWAAGAGFEPHLSGNLTGKVEYLYLDFGRVSTTASNSLNSTPIAVNFDSRVTDHIVRVGVNYKFDPIGAVYAPATGSTSPMLFKAPVLAAWTWAGPYLGGTICYSAGKSKTDTIFSDPVNGTELFATRASRQLDGAIGGAQAGYNWLAGNWLAGIEGDLNYSGQRAKLNAVCPGEVCNPALVGVIDDPSVVANSEHGQKLEWFATLRGRLGVILTPDAIAYATGGVAVGEVMTAGTVFGFDADGNPVNTIVSSHNTKAGYAAGGGIEGRLAGNWTAKIEYLYLDLGTVTTMPAPAPNSTTTTAFNSRITDNLLRIGINYKFAANDIWG